Protein AF-0000000087794713 (afdb_homodimer)

Organism: Aspergillus candidus (NCBI:txid41067)

Secondary structure (DSSP, 8-state):
-EEE--STT------SSS-EEE-SSEEEEEETTTEEEEEEHHHHHHT--STTTB-TTT--BSS-GGGS-TT-EEEEEEE-SSEEEEEEES--TT--TT-EEEEEHHHHH--STT-TTSTTSTT-------HHHHHHH--EEEHHHHHH-HHHHHHHHHHHHHHSEEEEE---S-TTHHHHHHHHHS-B--BTTBSEEEE---TT-SSGGGSSS-EEEE-TTTTSSS--SEEEEEEEEE-SSB--EEEEEHHHHHHHHHHH-HHHHHHHHH-EEEEEEE-SS-EEEEEEESEEESSTTS-EEEE---GGGB---TT-SGGGSHHHHHHHHHHHHHHHHHHH-GGG-EEE-PPTTEEEEEETTTEEEEE--B-TTS--EEEEEEEE-HHHHHHHHHHHHHH-GGGG-/-EEE--STT------STT-EEE-SSEEEEEETTTEEEEEEHHHHHHT--STTTB-TTT--BSS-GGGS-TT-EEEEEEE-SSEEEEEEES--TT--TT-EEEEEHHHHH--STT-TTSTTSTT-------HHHHHHH--EEEHHHHHH-HHHHHHHHHHHHHHSEEEEE---S-TTHHHHHHHHHS-B--BTTBSEEEE---TT-SSGGGSSS-EEEE-TTTTSSS--SEEEEEEEEE-SSB--EEEEEHHHHHHHHHHH-HHHHHHHHH-EEEEEEE-SS-EEEEEEESEEESSTTS-EEEE---GGGB---TT-SGGGSHHHHHHHHHHHHHHHHHHT-GGG-EEE-PPTTEEEEEETTTEEEEE--B-TTS--EEEEEEEE-HHHHHHHHHHHHHH-GGGG-

InterPro domains:
  IPR003819 TauD/TfdA-like domain [PF02668] (142-383)
  IPR010376 Gamma-butyrobetaine hydroxylase-like, N-terminal [PF06155] (24-108)
  IPR038492 GBBH-like, N-terminal domain superfamily [G3DSA:3.30.2020.30] (17-112)
  IPR042098 Glutarate 2-hydroxylase superfamily [G3DSA:3.60.130.10] (117-403)
  IPR050411 Alpha-ketoglutarate-dependent hydroxylases [PTHR10696] (44-395)

Sequence (810 aa):
MVVDLGASDNLAKAQGPAAAMMDEDALYITHPSEGPRKLMHRLLRDVCKCPQCVDPHSKQRNHRTSDISPSIQPREIKWNGRVLEVKWINDLPGFDESHTSRYTWRELTEAHPNDLHSTSGLGRRRQLWDKAVMEKRQHWVSFNKYMNDEPKFSVAMRQLASQGLIFVKGIPDSREMVERIATRMGPLRNTFYGSTFDVRTVPNAANIAYTNGFLGFHMDLMYMNEVPGYQLLHCLQNSCDGGESLFADAFCVAEYMRSRHPEEFKVLTNLFLSYEYNHENHVYGNYRRVFETAYPGGPVVHVNYSPPFQGSLLTSQPLRRPGALDAGMAALKVFADLLQKESNIFELKLNPGECVIFENRRIVHARRQFNTATGQRWLAGAYVDEDDLRSRFAVMRRKYSADWAMVVDLGASDNLAKAQGPAAAMMDEDALYITHPSEGPRKLMHRLLRDVCKCPQCVDPHSKQRNHRTSDISPSIQPREIKWNGRVLEVKWINDLPGFDESHTSRYTWRELTEAHPNDLHSTSGLGRRRQLWDKAVMEKRQHWVSFNKYMNDEPKFSVAMRQLASQGLIFVKGIPDSREMVERIATRMGPLRNTFYGSTFDVRTVPNAANIAYTNGFLGFHMDLMYMNEVPGYQLLHCLQNSCDGGESLFADAFCVAEYMRSRHPEEFKVLTNLFLSYEYNHENHVYGNYRRVFETAYPGGPVVHVNYSPPFQGSLLTSQPLRRPGALDAGMAALKVFADLLQKESNIFELKLNPGECVIFENRRIVHARRQFNTATGQRWLAGAYVDEDDLRSRFAVMRRKYSADWA

Solvent-accessible surface area (backbone atoms only — not comparable to full-atom values): 41716 Å² total; per-residue (Å²): 103,74,47,76,60,68,80,91,84,67,66,54,68,47,89,52,70,36,23,46,36,55,61,93,60,31,36,35,36,27,34,73,85,79,42,72,47,78,38,44,40,58,44,54,60,62,59,35,61,48,69,82,38,14,38,84,60,37,63,30,38,70,59,49,75,48,62,53,43,92,75,32,38,77,46,34,44,34,44,71,48,54,45,42,37,38,24,50,39,62,57,45,92,91,57,59,78,77,50,62,39,65,39,46,56,63,69,70,67,54,58,45,84,62,37,51,72,36,77,42,18,76,60,28,75,63,54,68,42,39,21,71,51,45,73,70,62,64,48,75,42,46,37,64,42,55,75,73,30,67,70,55,28,39,48,52,50,46,43,31,65,27,55,31,47,35,34,38,31,77,38,71,97,50,83,63,47,47,56,57,60,48,47,74,49,28,47,47,40,43,40,97,70,36,58,46,43,74,39,35,70,48,83,82,29,66,40,70,73,16,45,51,56,69,39,70,64,27,34,70,57,62,20,42,88,64,46,47,25,28,39,38,44,27,25,69,36,58,57,28,57,61,52,30,36,35,36,29,40,46,58,36,54,50,52,48,28,49,73,77,35,45,67,38,38,54,47,34,52,68,37,69,45,32,19,39,44,78,54,83,80,42,43,35,48,33,75,42,41,32,35,36,50,79,41,96,91,45,59,78,62,36,42,54,55,32,47,42,38,48,41,49,62,60,70,40,70,72,53,68,37,67,68,49,32,51,52,47,40,51,29,46,32,53,53,53,51,54,57,66,32,69,68,30,41,37,73,48,71,65,46,59,28,25,29,43,40,34,29,28,41,38,38,31,37,28,33,45,41,36,43,69,86,68,34,47,56,33,30,36,33,39,33,28,41,44,62,42,42,34,10,40,37,43,38,38,34,72,76,42,46,78,73,52,103,104,76,48,76,59,69,79,91,84,66,68,56,69,49,90,54,71,35,23,46,36,53,61,94,60,32,36,36,38,27,34,74,86,78,42,74,44,77,38,44,40,60,45,54,61,61,59,35,60,47,69,83,38,15,37,84,59,37,62,31,39,69,58,50,75,50,63,52,41,94,75,32,38,76,47,35,43,33,43,71,50,55,46,42,35,38,24,50,38,62,57,44,91,92,57,59,78,80,49,63,40,66,40,45,58,62,70,71,68,52,58,46,83,64,36,50,72,35,78,42,18,76,61,26,75,61,53,70,43,40,19,70,50,45,72,72,61,64,48,76,42,47,37,63,41,56,74,73,29,67,71,55,27,39,49,51,50,45,43,30,64,27,55,34,47,36,34,37,30,77,38,71,96,50,82,65,48,48,56,57,62,49,48,74,50,27,48,47,41,42,40,96,72,36,58,46,42,74,40,36,71,48,84,80,29,66,39,71,72,17,44,51,58,68,38,69,64,27,33,71,58,61,19,42,88,65,46,47,25,29,39,36,43,27,25,69,36,57,56,30,56,61,52,31,36,33,35,28,40,48,58,37,53,50,52,50,28,49,73,78,35,46,68,39,36,54,47,34,50,67,37,69,45,32,18,40,44,79,52,84,80,42,43,36,47,34,74,44,39,31,35,35,51,79,41,96,90,44,58,78,64,35,41,54,55,33,48,42,39,48,42,47,60,61,70,39,70,73,53,70,37,68,67,48,32,50,52,47,39,50,29,45,32,52,53,54,51,54,58,65,32,68,68,28,41,36,74,48,71,66,47,60,26,24,30,42,40,33,27,28,39,38,36,32,36,29,33,45,42,36,42,67,86,67,33,49,54,32,30,35,32,38,32,28,40,44,60,42,42,35,10,40,38,42,37,36,34,72,75,40,46,78,74,51,103

Nearest PDB structures (foldseek):
  3o2g-assembly1_A  TM=8.667E-01  e=5.679E-33  Homo sapiens
  6npb-assembly1_A  TM=8.635E-01  e=2.351E-32  Leisingera caerulea
  6npc-assembly1_B  TM=8.514E-01  e=4.894E-28  Leisingera caerulea
  1nx4-assembly1_C-2  TM=7.086E-01  e=5.363E-12  Pectobacterium carotovorum
  1nx8-assembly1_C-2  TM=7.132E-01  e=6.796E-12  Pectobacterium carotovorum

Foldseek 3Di:
DKQQPDDDDDQSFPPDLFTWGDHQFWIWTAANVPGIDTGGQLVLLQLFQPCQQAPPPVRHGPDDSVQFDPRKDFRIWDTDNFKIKTFIDSGGPPDDRPDIGMDGPCSVPPPDLQDCDACLHLQDAADFDFQVRCVVDAAEDEPCCCQPPLLSVLLQLSNCSHHQKHKYFPAPQDLCVQCVSQPVQNQFDQDPCGSKHKQDADPPDLDPSNHQAWWDWAFPDLQDPFRFFKKKKAWNWDFWDFWKKKKFFLLNLLVVCVVVVVLLSVLQCPDKWKFWDDDDVDTTIDIDRQFHAPDVVHGTSFGHGGVVGTDDCPPPPQCVDPVSVVSNVVSVVSSSVSRPDPRRMHIDDDDHRMMMMGGRRGMIMITHRTDVVRTITMIMMTGHGDVSNSVVSSVSCVVPVVSSD/DKQQPDDADDQSFPPDLFTWGDHQFWIWTAANPPGIDTGGQLVLLQLFQPCQQAPPPVRHGPDDSVQFDPRKDFRIWDTDNFKIKTFIDSGGPPDDRPDIGMDGPCSVPPPDLQDCDACLHLQDAADFDFQVRCVVDAAEDEPCCCQPPLLSVLLQLSNCSHHQKHKYFPAPQDLCVQCVSQPVQNQFDQDPCGSKHKQDADPPDLDPSNHQAWWDWAFPDLQDPFGFFKKKKAWNWDFWPFWKKKKFFLLNLLVVCVPVVVLLSVLQCPDKWKFWDPDDVDTTIDIDRQFHAPDVVHGTSFGHGGVVGTDDCPPPPQCVDPVSVVSNVVSVVSSSVSRPDPRRMHIDDDDHRMMMMGGRRGMIMITHRTDVVRTITMIMMTGHGDVSNSVVSSVSCVVPVVSSD

Radius of gyration: 28.81 Å; Cα contacts (8 Å, |Δi|>4): 1814; chains: 2; bounding box: 63×89×76 Å

pLDDT: mean 92.29, std 12.28, range [32.19, 98.94]

Structure (mmCIF, N/CA/C/O backbone):
data_AF-0000000087794713-model_v1
#
loop_
_entity.id
_entity.type
_entity.pdbx_description
1 polymer 'Clavaminate synthase-like protein'
#
loop_
_atom_site.group_PDB
_atom_site.id
_atom_site.type_symbol
_atom_site.label_atom_id
_atom_site.label_alt_id
_atom_site.label_comp_id
_atom_site.label_asym_id
_atom_site.label_entity_id
_atom_site.label_seq_id
_atom_site.pdbx_PDB_ins_code
_atom_site.Cartn_x
_atom_site.Cartn_y
_atom_site.Cartn_z
_atom_site.occupancy
_atom_site.B_iso_or_equiv
_atom_site.auth_seq_id
_atom_site.auth_comp_id
_atom_site.auth_asym_id
_atom_site.auth_atom_id
_atom_site.pdbx_PDB_model_num
ATOM 1 N N . MET A 1 1 ? -27.297 -30.625 -23.75 1 32.19 1 MET A N 1
ATOM 2 C CA . MET A 1 1 ? -27.109 -30.688 -25.188 1 32.19 1 MET A CA 1
ATOM 3 C C . MET A 1 1 ? -25.625 -30.641 -25.547 1 32.19 1 MET A C 1
ATOM 5 O O . MET A 1 1 ? -24.906 -29.734 -25.125 1 32.19 1 MET A O 1
ATOM 9 N N . VAL A 1 2 ? -25 -31.719 -25.75 1 36.88 2 VAL A N 1
ATOM 10 C CA . VAL A 1 2 ? -23.625 -31.844 -26.219 1 36.88 2 VAL A CA 1
ATOM 11 C C . VAL A 1 2 ? -23.5 -31.25 -27.625 1 36.88 2 VAL A C 1
ATOM 13 O O . VAL A 1 2 ? -24.266 -31.609 -28.531 1 36.88 2 VAL A O 1
ATOM 16 N N . VAL A 1 3 ? -23.016 -30.031 -27.719 1 40.81 3 VAL A N 1
ATOM 17 C CA . VAL A 1 3 ? -22.734 -29.547 -29.062 1 40.81 3 VAL A CA 1
ATOM 18 C C . VAL A 1 3 ? -21.453 -30.203 -29.594 1 40.81 3 VAL A C 1
ATOM 20 O O . VAL A 1 3 ? -20.391 -30.078 -28.984 1 40.81 3 VAL A O 1
ATOM 23 N N . ASP A 1 4 ? -21.516 -31.328 -30.219 1 35.47 4 ASP A N 1
ATOM 24 C CA . ASP A 1 4 ? -20.406 -31.922 -30.953 1 35.47 4 ASP A CA 1
ATOM 25 C C . ASP A 1 4 ? -19.891 -30.984 -32.031 1 35.47 4 ASP A C 1
ATOM 27 O O . ASP A 1 4 ? -20.625 -30.656 -32.969 1 35.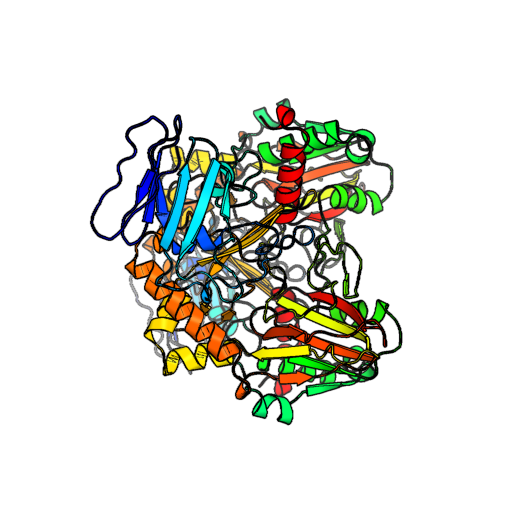47 4 ASP A O 1
ATOM 31 N N . LEU A 1 5 ? -18.891 -30.156 -31.641 1 40.06 5 LEU A N 1
ATOM 32 C CA . LEU A 1 5 ? -18.391 -29.156 -32.594 1 40.06 5 LEU A CA 1
ATOM 33 C C . LEU A 1 5 ? -17.578 -29.844 -33.688 1 40.06 5 LEU A C 1
ATOM 35 O O . LEU A 1 5 ? -16.484 -30.359 -33.438 1 40.06 5 LEU A O 1
ATOM 39 N N . GLY A 1 6 ? -18.141 -30.594 -34.594 1 33.34 6 GLY A N 1
ATOM 40 C CA . GLY A 1 6 ? -17.422 -31.016 -35.812 1 33.34 6 GLY A CA 1
ATOM 41 C C . GLY A 1 6 ? -16.438 -29.984 -36.312 1 33.34 6 GLY A C 1
ATOM 42 O O . GLY A 1 6 ? -16.438 -28.844 -35.844 1 33.34 6 GLY A O 1
ATOM 43 N N . ALA A 1 7 ? -15.805 -30.172 -37.5 1 33.53 7 ALA A N 1
ATOM 44 C CA . ALA A 1 7 ? -14.766 -29.5 -38.312 1 33.53 7 ALA A CA 1
ATOM 45 C C . ALA A 1 7 ? -14.992 -28 -38.344 1 33.53 7 ALA A C 1
ATOM 47 O O . ALA A 1 7 ? -16.078 -27.516 -38 1 33.53 7 ALA A O 1
ATOM 48 N N . SER A 1 8 ? -14.391 -27.125 -39.406 1 34.53 8 SER A N 1
ATOM 49 C CA . SER A 1 8 ? -14.008 -25.766 -39.75 1 34.53 8 SER A CA 1
ATOM 50 C C . SER A 1 8 ? -15.148 -24.781 -39.5 1 34.53 8 SER A C 1
ATOM 52 O O . SER A 1 8 ? -14.953 -23.766 -38.812 1 34.53 8 SER A O 1
ATOM 54 N N . ASP A 1 9 ? -15.984 -24.5 -40.562 1 33.81 9 ASP A N 1
ATOM 55 C CA . ASP A 1 9 ? -16.859 -23.391 -40.906 1 33.81 9 ASP A CA 1
ATOM 56 C C . ASP A 1 9 ? -18.047 -23.297 -39.969 1 33.81 9 ASP A C 1
ATOM 58 O O . ASP A 1 9 ? -18.953 -22.484 -40.156 1 33.81 9 ASP A O 1
ATOM 62 N N . ASN A 1 10 ? -18.641 -24.391 -39.406 1 32.62 10 ASN A N 1
ATOM 63 C CA . ASN A 1 10 ? -20.047 -24.469 -39.031 1 32.62 10 ASN A CA 1
ATOM 64 C C . ASN A 1 10 ? -20.312 -23.875 -37.656 1 32.62 10 ASN A C 1
ATOM 66 O O . ASN A 1 10 ? -19.703 -24.297 -36.656 1 32.62 10 ASN A O 1
ATOM 70 N N . LEU A 1 11 ? -20.75 -22.578 -37.594 1 40.34 11 LEU A N 1
ATOM 71 C CA . LEU A 1 11 ? -21.516 -21.938 -36.5 1 40.34 11 LEU A CA 1
ATOM 72 C C . LEU A 1 11 ? -22.453 -22.938 -35.844 1 40.34 11 LEU A C 1
ATOM 74 O O . LEU A 1 11 ? -23.547 -23.203 -36.344 1 40.34 11 LEU A O 1
ATOM 78 N N . ALA A 1 12 ? -21.953 -23.953 -35.375 1 37.81 12 ALA A N 1
ATOM 79 C CA . ALA A 1 12 ? -22.938 -24.797 -34.688 1 37.81 12 ALA A CA 1
ATOM 80 C C . ALA A 1 12 ? -23.766 -23.984 -33.688 1 37.81 12 ALA A C 1
ATOM 82 O O . ALA A 1 12 ? -23.219 -23.375 -32.781 1 37.81 12 ALA A O 1
ATOM 83 N N . LYS A 1 13 ? -24.828 -23.375 -34.188 1 41.06 13 LYS A N 1
ATOM 84 C CA . LYS A 1 13 ? -25.844 -22.641 -33.469 1 41.06 13 LYS A CA 1
ATOM 85 C C . LYS A 1 13 ? -26.719 -23.562 -32.625 1 41.06 13 LYS A C 1
ATOM 87 O O . LYS A 1 13 ? -27.359 -24.469 -33.156 1 41.06 13 LYS A O 1
ATOM 92 N N . ALA A 1 14 ? -26.312 -23.984 -31.484 1 39.91 14 ALA A N 1
ATOM 93 C CA . ALA A 1 14 ? -27.375 -24.609 -30.688 1 39.91 14 ALA A CA 1
ATOM 94 C C . ALA A 1 14 ? -28.406 -23.578 -30.25 1 39.91 14 ALA A C 1
ATOM 96 O O . ALA A 1 14 ? -28.047 -22.547 -29.672 1 39.91 14 ALA A O 1
ATOM 97 N N . GLN A 1 15 ? -29.5 -23.469 -30.969 1 40.53 15 GLN A N 1
ATOM 98 C CA . GLN A 1 15 ? -30.719 -22.672 -30.859 1 40.53 15 GLN A CA 1
ATOM 99 C C . GLN A 1 15 ? -31.578 -23.125 -29.672 1 40.53 15 GLN A C 1
ATOM 101 O O . GLN A 1 15 ? -31.891 -24.312 -29.562 1 40.53 15 GLN A O 1
ATOM 106 N N . GLY A 1 16 ? -31.25 -22.891 -28.281 1 49.25 16 GLY A N 1
ATOM 107 C CA . GLY A 1 16 ? -32.094 -22.828 -27.109 1 49.25 16 GLY A CA 1
ATOM 108 C C . GLY A 1 16 ? -31.641 -21.812 -26.078 1 49.25 16 GLY A C 1
ATOM 109 O O . GLY A 1 16 ? -30.688 -21.062 -26.328 1 49.25 16 GLY A O 1
ATOM 110 N N . PRO A 1 17 ? -32.375 -21.578 -24.969 1 54.12 17 PRO A N 1
ATOM 111 C CA . PRO A 1 17 ? -32.031 -20.594 -23.938 1 54.12 17 PRO A CA 1
ATOM 112 C C . PRO A 1 17 ? -30.594 -20.688 -23.469 1 54.12 17 PRO A C 1
ATOM 114 O O . PRO A 1 17 ? -30.078 -19.766 -22.844 1 54.12 17 PRO A O 1
ATOM 117 N N . ALA A 1 18 ? -30.016 -21.734 -23.703 1 62.28 18 ALA A N 1
ATOM 118 C CA . ALA A 1 18 ? -28.609 -22.016 -23.422 1 62.28 18 ALA A CA 1
ATOM 119 C C . ALA A 1 18 ? -27.828 -22.266 -24.719 1 62.28 18 ALA A C 1
ATOM 121 O O . ALA A 1 18 ? -27.406 -23.391 -24.984 1 62.28 18 ALA A O 1
ATOM 122 N N . ALA A 1 19 ? -27.766 -21.25 -25.609 1 78.19 19 ALA A N 1
ATOM 123 C CA . ALA A 1 19 ? -27.062 -21.375 -26.891 1 78.19 19 ALA A CA 1
ATOM 124 C C . ALA A 1 19 ? -25.562 -21.109 -26.719 1 78.19 19 ALA A C 1
ATOM 126 O O . ALA A 1 19 ? -25.156 -20.344 -25.859 1 78.19 19 ALA A O 1
ATOM 127 N N . ALA A 1 20 ? -24.828 -21.953 -27.297 1 85.88 20 ALA A N 1
ATOM 128 C CA . ALA A 1 20 ? -23.375 -21.766 -27.359 1 85.88 20 ALA A CA 1
ATOM 129 C C . ALA A 1 20 ? -22.891 -21.766 -28.812 1 85.88 20 ALA A C 1
ATOM 131 O O . ALA A 1 20 ? -23.359 -22.562 -29.625 1 85.88 20 ALA A O 1
ATOM 132 N N . MET A 1 21 ? -22.203 -20.703 -29.172 1 90.12 21 MET A N 1
ATOM 133 C CA . MET A 1 21 ? -21.531 -20.594 -30.469 1 90.12 21 MET A CA 1
ATOM 134 C C . MET A 1 21 ? -20.047 -20.281 -30.281 1 90.12 21 MET A C 1
ATOM 136 O O . MET A 1 21 ? -19.625 -19.828 -29.219 1 90.12 21 MET A O 1
ATOM 140 N N . MET A 1 22 ? -19.297 -20.688 -31.219 1 91.06 22 MET A N 1
ATOM 141 C CA . MET A 1 22 ? -17.875 -20.344 -31.094 1 91.06 22 MET A CA 1
ATOM 142 C C . MET A 1 22 ? -17.297 -19.938 -32.438 1 91.06 22 MET A C 1
ATOM 144 O O . MET A 1 22 ? -17.812 -20.312 -33.5 1 91.06 22 MET A O 1
ATOM 148 N N . ASP A 1 23 ? -16.391 -19.094 -32.438 1 91.69 23 ASP A N 1
ATOM 149 C CA . ASP A 1 23 ? -15.531 -18.812 -33.594 1 91.69 23 ASP A CA 1
ATOM 150 C C . ASP A 1 23 ? -14.086 -19.203 -33.312 1 91.69 23 ASP A C 1
ATOM 152 O O . ASP A 1 23 ? -13.82 -20.016 -32.406 1 91.69 23 ASP A O 1
ATOM 156 N N . GLU A 1 24 ? -13.227 -18.75 -34.094 1 91.75 24 GLU A N 1
ATOM 157 C CA . GLU A 1 24 ? -11.828 -19.172 -34 1 91.75 24 GLU A CA 1
ATOM 158 C C . GLU A 1 24 ? -11.211 -18.734 -32.688 1 91.75 24 GLU A C 1
ATOM 160 O O . GLU A 1 24 ? -10.328 -19.406 -32.156 1 91.75 24 GLU A O 1
ATOM 165 N N . ASP A 1 25 ? -11.766 -17.672 -32.125 1 93.69 25 ASP A N 1
ATOM 166 C CA . ASP A 1 25 ? -11.055 -17.047 -31 1 93.69 25 ASP A CA 1
ATOM 167 C C . ASP A 1 25 ? -11.852 -17.172 -29.703 1 93.69 25 ASP A C 1
ATOM 169 O O . ASP A 1 25 ? -11.281 -17.094 -28.609 1 93.69 25 ASP A O 1
ATOM 173 N N . ALA A 1 26 ? -13.188 -17.359 -29.844 1 95.62 26 ALA A N 1
ATOM 174 C CA . ALA A 1 26 ? -13.977 -17.188 -28.641 1 95.62 26 ALA A CA 1
ATOM 175 C C . ALA A 1 26 ? -15.227 -18.062 -28.656 1 95.62 26 ALA A C 1
ATOM 177 O O . ALA A 1 26 ? -15.68 -18.484 -29.734 1 95.62 26 ALA A O 1
ATOM 178 N N . LEU A 1 27 ? -15.633 -18.328 -27.5 1 95.12 27 LEU A N 1
ATOM 179 C CA . LEU A 1 27 ? -16.906 -18.984 -27.25 1 95.12 27 LEU A CA 1
ATOM 180 C C . LEU A 1 27 ? -17.953 -17.969 -26.797 1 95.12 27 LEU A C 1
ATOM 182 O O . LEU A 1 27 ? -17.672 -17.078 -25.984 1 95.12 27 LEU A O 1
ATOM 186 N N . TYR A 1 28 ? -19.125 -18.094 -27.406 1 93.69 28 TYR A N 1
ATOM 187 C CA . TYR A 1 28 ? -20.25 -17.25 -27.031 1 93.69 28 TYR A CA 1
ATOM 188 C C . TYR A 1 28 ? -21.359 -18.062 -26.375 1 93.69 28 TYR A C 1
ATOM 190 O O . TYR A 1 28 ? -21.875 -19.016 -26.969 1 93.69 28 TYR A O 1
ATOM 198 N N . ILE A 1 29 ? -21.609 -17.719 -25.156 1 93.62 29 ILE A N 1
ATOM 199 C CA . ILE A 1 29 ? -22.688 -18.422 -24.469 1 93.62 29 ILE A CA 1
ATOM 200 C C . ILE A 1 29 ? -23.719 -17.406 -23.984 1 93.62 29 ILE A C 1
ATOM 202 O O . ILE A 1 29 ? -23.406 -16.234 -23.766 1 93.62 29 ILE A O 1
ATOM 206 N N . THR A 1 30 ? -24.906 -17.906 -23.844 1 91.75 30 THR A N 1
ATOM 207 C CA . THR A 1 30 ? -25.984 -17.047 -23.359 1 91.75 30 THR A CA 1
ATOM 208 C C . THR A 1 30 ? -26.578 -17.594 -22.062 1 91.75 30 THR A C 1
ATOM 210 O O . THR A 1 30 ? -27.047 -18.734 -22.031 1 91.75 30 THR A O 1
ATOM 213 N N . HIS A 1 31 ? -26.484 -16.828 -21.047 1 90.5 31 HIS A N 1
ATOM 214 C CA . HIS A 1 31 ? -27.156 -17.172 -19.812 1 90.5 31 HIS A CA 1
ATOM 215 C C . HIS A 1 31 ? -28.641 -16.859 -19.891 1 90.5 31 HIS A C 1
ATOM 217 O O . HIS A 1 31 ? -29.031 -15.836 -20.438 1 90.5 31 HIS A O 1
ATOM 223 N N . PRO A 1 32 ? -29.469 -17.656 -19.312 1 87.31 32 PRO A N 1
ATOM 224 C CA . PRO A 1 32 ? -30.906 -17.453 -19.438 1 87.31 32 PRO A CA 1
ATOM 225 C C . PRO A 1 32 ? -31.359 -16.094 -18.922 1 87.31 32 PRO A C 1
ATOM 227 O O . PRO A 1 32 ? -32.281 -15.477 -19.5 1 87.31 32 PRO A O 1
ATOM 230 N N . SER A 1 33 ? -30.734 -15.594 -17.938 1 88.38 33 SER A N 1
ATOM 231 C CA . SER A 1 33 ? -31.234 -14.359 -17.312 1 88.38 33 SER A CA 1
ATOM 232 C C . SER A 1 33 ? -30.203 -13.234 -17.453 1 88.38 33 SER A C 1
ATOM 234 O O . SER A 1 33 ? -30.562 -12.055 -17.406 1 88.38 33 SER A O 1
ATOM 236 N N . GLU A 1 34 ? -28.953 -13.531 -17.734 1 88.75 34 GLU A N 1
ATOM 237 C CA . GLU A 1 34 ? -27.922 -12.5 -17.672 1 88.75 34 GLU A CA 1
ATOM 238 C C . GLU A 1 34 ? -27.375 -12.172 -19.062 1 88.75 34 GLU A C 1
ATOM 240 O O . GLU A 1 34 ? -26.531 -11.281 -19.203 1 88.75 34 GLU A O 1
ATOM 245 N N . GLY A 1 35 ? -27.844 -12.875 -20.062 1 87.81 35 GLY A N 1
ATOM 246 C CA . GLY A 1 35 ? -27.516 -12.516 -21.438 1 87.81 35 GLY A CA 1
ATOM 247 C C . GLY A 1 35 ? -26.234 -13.156 -21.922 1 87.81 35 GLY A C 1
ATOM 248 O O . GLY A 1 35 ? -25.719 -14.094 -21.312 1 87.81 35 GLY A O 1
ATOM 249 N N . PRO A 1 36 ? -25.781 -12.664 -23.078 1 90.12 36 PRO A N 1
ATOM 250 C CA . PRO A 1 36 ? -24.641 -13.305 -23.734 1 90.12 36 PRO A CA 1
ATOM 251 C C . PRO A 1 36 ? -23.312 -12.922 -23.109 1 90.12 36 PRO A C 1
ATOM 253 O O . PRO A 1 36 ? -23.172 -11.82 -22.562 1 90.12 36 PRO A O 1
ATOM 256 N N . ARG A 1 37 ? -22.328 -13.828 -23.188 1 92.31 37 ARG A N 1
ATOM 257 C CA . ARG A 1 37 ? -20.953 -13.625 -22.75 1 92.31 37 ARG A CA 1
ATOM 258 C C . ARG A 1 37 ? -19.969 -14.125 -23.797 1 92.31 37 ARG A C 1
ATOM 260 O O . ARG A 1 37 ? -20.172 -15.188 -24.391 1 92.31 37 ARG A O 1
ATOM 267 N N . LYS A 1 38 ? -19.016 -13.297 -24.094 1 94 38 LYS A N 1
ATOM 268 C CA . LYS A 1 38 ? -17.906 -13.688 -24.953 1 94 38 LYS A CA 1
ATOM 269 C C . LYS A 1 38 ? -16.719 -14.203 -24.109 1 94 38 LYS A C 1
ATOM 271 O O . LYS A 1 38 ? -16.203 -13.484 -23.25 1 94 38 LYS A O 1
ATOM 276 N N . LEU A 1 39 ? -16.312 -15.414 -24.344 1 95.69 39 LEU A N 1
ATOM 277 C CA . LEU A 1 39 ? -15.227 -16.047 -23.594 1 95.69 39 LEU A CA 1
ATOM 278 C C . LEU A 1 39 ? -14.094 -16.453 -24.531 1 95.69 39 LEU A C 1
ATOM 280 O O . LEU A 1 39 ? -14.234 -17.391 -25.312 1 95.69 39 LEU A O 1
ATOM 284 N N . MET A 1 40 ? -12.938 -15.727 -24.438 1 96.5 40 MET A N 1
ATOM 285 C CA . MET A 1 40 ? -11.797 -16.109 -25.266 1 96.5 40 MET A CA 1
ATOM 286 C C . MET A 1 40 ? -11.312 -17.516 -24.906 1 96.5 40 MET A C 1
ATOM 288 O O . MET A 1 40 ? -11.125 -17.828 -23.734 1 96.5 40 MET A O 1
ATOM 292 N N . HIS A 1 41 ? -11.07 -18.344 -25.938 1 96.88 41 HIS A N 1
ATOM 293 C CA . HIS A 1 41 ? -10.727 -19.75 -25.688 1 96.88 41 HIS A CA 1
ATOM 294 C C . HIS A 1 41 ? -9.547 -19.859 -24.719 1 96.88 41 HIS A C 1
ATOM 296 O O . HIS A 1 41 ? -9.617 -20.609 -23.75 1 96.88 41 HIS A O 1
ATOM 302 N N . ARG A 1 42 ? -8.555 -19.078 -24.953 1 96.5 42 ARG A N 1
ATOM 303 C CA . ARG A 1 42 ? -7.324 -19.172 -24.172 1 96.5 42 ARG A CA 1
ATOM 304 C C . ARG A 1 42 ? -7.57 -18.766 -22.719 1 96.5 42 ARG A C 1
ATOM 306 O O . ARG A 1 42 ? -7.07 -19.406 -21.797 1 96.5 42 ARG A O 1
ATOM 313 N N . LEU A 1 43 ? -8.32 -17.688 -22.531 1 96.69 43 LEU A N 1
ATOM 314 C CA . LEU A 1 43 ? -8.602 -17.219 -21.172 1 96.69 43 LEU A CA 1
ATOM 315 C C . LEU A 1 43 ? -9.539 -18.172 -20.453 1 96.69 43 LEU A C 1
ATOM 317 O O . LEU A 1 43 ? -9.422 -18.359 -19.234 1 96.69 43 LEU A O 1
ATOM 321 N N . LEU A 1 44 ? -10.43 -18.703 -21.219 1 96.94 44 LEU A N 1
ATOM 322 C CA . LEU A 1 44 ? -11.336 -19.703 -20.641 1 96.94 44 LEU A CA 1
ATOM 323 C C . LEU A 1 44 ? -10.562 -20.906 -20.125 1 96.94 44 LEU A C 1
ATOM 325 O O . LEU A 1 44 ? -10.812 -21.391 -19.031 1 96.94 44 LEU A O 1
ATOM 329 N N . ARG A 1 45 ? -9.633 -21.422 -20.891 1 97.31 45 ARG A N 1
ATOM 330 C CA . ARG A 1 45 ? -8.789 -22.531 -20.453 1 97.31 45 ARG A CA 1
ATOM 331 C C . ARG A 1 45 ? -7.984 -22.156 -19.219 1 97.31 45 ARG A C 1
ATOM 333 O O . ARG A 1 45 ? -7.777 -22.984 -18.328 1 97.31 45 ARG A O 1
ATOM 340 N N . ASP A 1 46 ? -7.535 -20.969 -19.188 1 96.44 46 ASP A N 1
ATOM 341 C CA . ASP A 1 46 ? -6.648 -20.469 -18.141 1 96.44 46 ASP A CA 1
ATOM 342 C C . ASP A 1 46 ? -7.344 -20.469 -16.781 1 96.44 46 ASP A C 1
ATOM 344 O O . ASP A 1 46 ? -6.688 -20.625 -15.742 1 96.44 46 ASP A O 1
ATOM 348 N N . VAL A 1 47 ? -8.664 -20.359 -16.75 1 95.62 47 VAL A N 1
ATOM 349 C CA . VAL A 1 47 ? -9.352 -20.156 -15.477 1 95.62 47 VAL A CA 1
ATOM 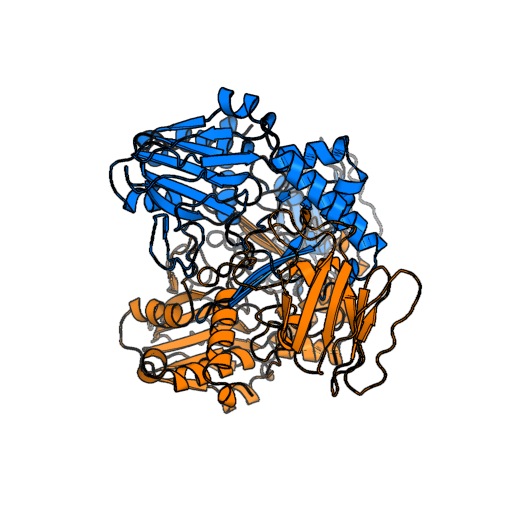350 C C . VAL A 1 47 ? -9.898 -21.484 -14.961 1 95.62 47 VAL A C 1
ATOM 352 O O . VAL A 1 47 ? -10.656 -21.516 -13.984 1 95.62 47 VAL A O 1
ATOM 355 N N . CYS A 1 48 ? -9.547 -22.594 -15.648 1 96.56 48 CYS A N 1
ATOM 356 C CA . CYS A 1 48 ? -9.969 -23.906 -15.164 1 96.56 48 CYS A CA 1
ATOM 357 C C . CYS A 1 48 ? -9.461 -24.156 -13.75 1 96.56 48 CYS A C 1
ATOM 359 O O . CYS A 1 48 ? -8.289 -23.938 -13.461 1 96.56 48 CYS A O 1
ATOM 361 N N . LYS A 1 49 ? -10.359 -24.641 -12.906 1 94.56 49 LYS A N 1
ATOM 362 C CA . LYS A 1 49 ? -9.992 -24.828 -11.5 1 94.56 49 LYS A CA 1
ATOM 363 C C . LYS A 1 49 ? -10.07 -26.312 -11.109 1 94.56 49 LYS A C 1
ATOM 365 O O . LYS A 1 49 ? -10.211 -26.641 -9.93 1 94.56 49 LYS A O 1
ATOM 370 N N . CYS A 1 50 ? -10.078 -27.203 -12.117 1 95.31 50 CYS A N 1
ATOM 371 C CA . CYS A 1 50 ? -10.062 -28.625 -11.773 1 95.31 50 CYS A CA 1
ATOM 372 C C . CYS A 1 50 ? -8.828 -28.969 -10.945 1 95.31 50 CYS A C 1
ATOM 374 O O . CYS A 1 50 ? -7.863 -28.203 -10.906 1 95.31 50 CYS A O 1
ATOM 376 N N . PRO A 1 51 ? -8.797 -30.078 -10.281 1 93.56 51 PRO A N 1
ATOM 377 C CA . PRO A 1 51 ? -7.711 -30.422 -9.359 1 93.56 51 PRO A CA 1
ATOM 378 C C . PRO A 1 51 ? -6.359 -30.547 -10.055 1 93.56 51 PRO A C 1
ATOM 380 O O . PRO A 1 51 ? -5.312 -30.422 -9.414 1 93.56 51 PRO A O 1
ATOM 383 N N . GLN A 1 52 ? -6.375 -30.828 -11.344 1 93.94 52 GLN A N 1
ATOM 384 C CA . GLN A 1 52 ? -5.117 -30.891 -12.086 1 93.94 52 GLN A CA 1
ATOM 385 C C . GLN A 1 52 ? -4.562 -29.5 -12.344 1 93.94 52 GLN A C 1
ATOM 387 O O . GLN A 1 52 ? -3.348 -29.312 -12.438 1 93.94 52 GLN A O 1
ATOM 392 N N . CYS A 1 53 ? -5.43 -28.516 -12.453 1 95.88 53 CYS A N 1
ATOM 393 C CA . CYS A 1 53 ? -5.039 -27.172 -12.828 1 95.88 53 CYS A CA 1
ATOM 394 C C . CYS A 1 53 ? -4.773 -26.312 -11.602 1 95.88 53 CYS A C 1
ATOM 396 O O . CYS A 1 53 ? -3.92 -25.422 -11.625 1 95.88 53 CYS A O 1
ATOM 398 N N . VAL A 1 54 ? -5.551 -26.547 -10.586 1 95 54 VAL A N 1
ATOM 399 C CA . VAL A 1 54 ? -5.441 -25.766 -9.352 1 95 54 VAL A CA 1
ATOM 400 C C . VAL A 1 54 ? -5.465 -26.719 -8.156 1 95 54 VAL A C 1
ATOM 402 O O . VAL A 1 54 ? -6.359 -27.562 -8.039 1 95 54 VAL A O 1
ATOM 405 N N . ASP A 1 55 ? -4.469 -26.531 -7.277 1 92.94 55 ASP A N 1
ATOM 406 C CA . ASP A 1 55 ? -4.441 -27.359 -6.07 1 92.94 55 ASP A CA 1
ATOM 407 C C . ASP A 1 55 ? -5.664 -27.078 -5.195 1 92.94 55 ASP A C 1
ATOM 409 O O . ASP A 1 55 ? -5.953 -25.922 -4.867 1 92.94 55 ASP A O 1
ATOM 413 N N . PRO A 1 56 ? -6.367 -28.078 -4.801 1 91.38 56 PRO A N 1
ATOM 414 C CA . PRO A 1 56 ? -7.629 -27.859 -4.094 1 91.38 56 PRO A CA 1
ATOM 415 C C . PRO A 1 56 ? -7.43 -27.297 -2.693 1 91.38 56 PRO A C 1
ATOM 417 O O . PRO A 1 56 ? -8.367 -26.719 -2.117 1 91.38 56 PRO A O 1
ATOM 420 N N . HIS A 1 57 ? -6.258 -27.469 -2.146 1 90.12 57 HIS A N 1
ATOM 421 C CA . HIS A 1 57 ? -6.016 -26.984 -0.791 1 90.12 57 HIS A CA 1
ATOM 422 C C . HIS A 1 57 ? -5.391 -25.594 -0.799 1 90.12 57 HIS A C 1
ATOM 424 O O . HIS A 1 57 ? -5.953 -24.656 -0.236 1 90.12 57 HIS A O 1
ATOM 430 N N . SER A 1 58 ? -4.305 -25.438 -1.527 1 90.75 58 SER A N 1
ATOM 431 C CA . SER A 1 58 ? -3.613 -24.156 -1.552 1 90.75 58 SER A CA 1
ATOM 432 C C . SER A 1 58 ? -4.297 -23.188 -2.498 1 90.75 58 SER A C 1
ATOM 434 O O . SER A 1 58 ? -4.09 -21.969 -2.404 1 90.75 58 SER A O 1
ATOM 436 N N . LYS A 1 59 ? -5.102 -23.719 -3.451 1 92.38 59 LYS A N 1
ATOM 437 C CA . LYS A 1 59 ? -5.812 -22.953 -4.473 1 92.38 59 LYS A CA 1
ATOM 438 C C . LYS A 1 59 ? -4.84 -22.328 -5.461 1 92.38 59 LYS A C 1
ATOM 440 O O . LYS A 1 59 ? -5.211 -21.406 -6.203 1 92.38 59 LYS A O 1
ATOM 445 N N . GLN A 1 60 ? -3.596 -22.75 -5.434 1 93.12 60 GLN A N 1
ATOM 446 C CA . GLN A 1 60 ? -2.6 -22.219 -6.355 1 93.12 60 GLN A CA 1
ATOM 447 C C . GLN A 1 60 ? -2.623 -22.969 -7.684 1 93.12 60 GLN A C 1
ATOM 449 O O . GLN A 1 60 ? -2.928 -24.156 -7.723 1 93.12 60 GLN A O 1
ATOM 454 N N . ARG A 1 61 ? -2.25 -22.297 -8.703 1 95 61 ARG A N 1
ATOM 455 C CA . ARG A 1 61 ? -2.262 -22.844 -10.062 1 95 61 ARG A CA 1
ATOM 456 C C . ARG A 1 61 ? -1.06 -23.75 -10.297 1 95 61 ARG A C 1
ATOM 458 O O . ARG A 1 61 ? 0.041 -23.469 -9.82 1 95 61 ARG A O 1
ATOM 465 N N . ASN A 1 62 ? -1.328 -24.719 -11.102 1 93.12 62 ASN A N 1
ATOM 466 C CA . ASN A 1 62 ? -0.266 -25.656 -11.461 1 93.12 62 ASN A CA 1
ATOM 467 C C . ASN A 1 62 ? 0.24 -25.406 -12.883 1 93.12 62 ASN A C 1
ATOM 469 O O . ASN A 1 62 ? 0.944 -26.25 -13.453 1 93.12 62 ASN A O 1
ATOM 473 N N . HIS A 1 63 ? -0.194 -24.344 -13.477 1 93.31 63 HIS A N 1
ATOM 474 C CA . HIS A 1 63 ? 0.254 -23.953 -14.812 1 93.31 63 HIS A CA 1
ATOM 475 C C . HIS A 1 63 ? 0.414 -22.438 -14.922 1 93.31 63 HIS A C 1
ATOM 477 O O . HIS A 1 63 ? -0.011 -21.703 -14.031 1 93.31 63 HIS A O 1
ATOM 483 N N . ARG A 1 64 ? 1.038 -22.047 -15.992 1 94.06 64 ARG A N 1
ATOM 484 C CA . ARG A 1 64 ? 1.184 -20.625 -16.281 1 94.06 64 ARG A CA 1
ATOM 485 C C . ARG A 1 64 ? 0.31 -20.219 -17.469 1 94.06 64 ARG A C 1
ATOM 487 O O . ARG A 1 64 ? 0.17 -20.969 -18.438 1 94.06 64 ARG A O 1
ATOM 494 N N . THR A 1 65 ? -0.195 -19.016 -17.312 1 95.94 65 THR A N 1
ATOM 495 C CA . THR A 1 65 ? -0.98 -18.453 -18.406 1 95.94 65 THR A CA 1
ATOM 496 C C . THR A 1 65 ? -0.185 -18.453 -19.703 1 95.94 65 THR A C 1
ATOM 498 O O . THR A 1 65 ? -0.733 -18.734 -20.766 1 95.94 65 THR A O 1
ATOM 501 N N . SER A 1 66 ? 1.097 -18.219 -19.594 1 92.81 66 SER A N 1
ATOM 502 C CA . SER A 1 66 ? 1.964 -18.094 -20.766 1 92.81 66 SER A CA 1
ATOM 503 C C . SER A 1 66 ? 2.16 -19.438 -21.453 1 92.81 66 SER A C 1
ATOM 505 O O . SER A 1 66 ? 2.637 -19.5 -22.594 1 92.81 66 SER A O 1
ATOM 507 N N . ASP A 1 67 ? 1.823 -20.484 -20.844 1 93.88 67 ASP A N 1
ATOM 508 C CA . ASP A 1 67 ? 2.082 -21.812 -21.375 1 93.88 67 ASP A CA 1
ATOM 509 C C . ASP A 1 67 ? 0.9 -22.312 -22.219 1 93.88 67 ASP A C 1
ATOM 511 O O . ASP A 1 67 ? 1.005 -23.312 -22.906 1 93.88 67 ASP A O 1
ATOM 515 N N . ILE A 1 68 ? -0.196 -21.641 -22.172 1 95.38 68 ILE A N 1
ATOM 516 C CA . ILE A 1 68 ? -1.368 -22.047 -22.938 1 95.38 68 ILE A CA 1
ATOM 517 C C . ILE A 1 68 ? -1.144 -21.75 -24.422 1 95.38 68 ILE A C 1
ATOM 519 O O . ILE A 1 68 ? -0.808 -20.625 -24.781 1 95.38 68 ILE A O 1
ATOM 523 N N . SER A 1 69 ? -1.423 -22.703 -25.203 1 93.75 69 SER A N 1
ATOM 524 C CA . SER A 1 69 ? -1.147 -22.609 -26.625 1 93.75 69 SER A CA 1
ATOM 525 C C . SER A 1 69 ? -2.041 -21.578 -27.297 1 93.75 69 SER A C 1
ATOM 527 O O . SER A 1 69 ? -3.23 -21.484 -26.984 1 93.75 69 SER A O 1
ATOM 529 N N . PRO A 1 70 ? -1.425 -20.812 -28.219 1 92.56 70 PRO A N 1
ATOM 530 C CA . PRO A 1 70 ? -2.27 -19.891 -28.984 1 92.56 70 PRO A CA 1
ATOM 531 C C . PRO A 1 70 ? -3.289 -20.625 -29.859 1 92.56 70 PRO A C 1
ATOM 533 O O . PRO A 1 70 ? -4.273 -20.016 -30.297 1 92.56 70 PRO A O 1
ATOM 536 N N . SER A 1 71 ? -3.062 -21.906 -30.094 1 93.75 71 SER A N 1
ATOM 537 C CA . SER A 1 71 ? -3.928 -22.656 -31 1 93.75 71 SER A CA 1
ATOM 538 C C . SER A 1 71 ? -4.961 -23.469 -30.219 1 93.75 71 SER A C 1
ATOM 540 O O . SER A 1 71 ? -5.68 -24.281 -30.812 1 93.75 71 SER A O 1
ATOM 542 N N . ILE A 1 72 ? -5.066 -23.25 -28.938 1 95.56 72 ILE A N 1
ATOM 543 C CA . ILE A 1 72 ? -6.02 -24.016 -28.141 1 95.56 72 ILE A CA 1
ATOM 544 C C . ILE A 1 72 ? -7.438 -23.766 -28.641 1 95.56 72 ILE A C 1
ATOM 546 O O . ILE A 1 72 ? -7.781 -22.641 -29.016 1 95.56 72 ILE A O 1
ATOM 550 N N . GLN A 1 73 ? -8.266 -24.844 -28.703 1 94.44 73 GLN A N 1
ATOM 551 C CA . GLN A 1 73 ? -9.648 -24.781 -29.141 1 94.44 73 GLN A CA 1
ATOM 552 C C . GLN A 1 73 ? -10.523 -25.766 -28.375 1 94.44 73 GLN A C 1
ATOM 554 O O . GLN A 1 73 ? -10.047 -26.828 -27.984 1 94.44 73 GLN A O 1
ATOM 559 N N . PRO A 1 74 ? -11.766 -25.391 -28.219 1 95.12 74 PRO A N 1
ATOM 560 C CA . PRO A 1 74 ? -12.68 -26.406 -27.688 1 95.12 74 PRO A CA 1
ATOM 561 C C . PRO A 1 74 ? -12.891 -27.578 -28.656 1 95.12 74 PRO A C 1
ATOM 563 O O . PRO A 1 74 ? -13.109 -27.359 -29.859 1 95.12 74 PRO A O 1
ATOM 566 N N . ARG A 1 75 ? -12.766 -28.719 -28.141 1 93.5 75 ARG A N 1
ATOM 567 C CA . ARG A 1 75 ? -13.109 -29.922 -28.891 1 93.5 75 ARG A CA 1
ATOM 568 C C . ARG A 1 75 ? -14.578 -30.281 -28.719 1 93.5 75 ARG A C 1
ATOM 570 O O . ARG A 1 75 ? -15.25 -30.688 -29.672 1 93.5 75 ARG A O 1
ATOM 577 N N . GLU A 1 76 ? -15.008 -30.203 -27.516 1 93.75 76 GLU A N 1
ATOM 578 C CA . GLU A 1 76 ? -16.391 -30.469 -27.109 1 93.75 76 GLU A CA 1
ATOM 579 C C . GLU A 1 76 ? -16.875 -29.422 -26.109 1 93.75 76 GLU A C 1
ATOM 581 O O . GLU A 1 76 ? -16.125 -29.016 -25.219 1 93.75 76 GLU A O 1
ATOM 586 N N . ILE A 1 77 ? -18.141 -28.984 -26.328 1 94.44 77 ILE A N 1
ATOM 587 C CA . ILE A 1 77 ? -18.734 -28 -25.438 1 94.44 77 ILE A CA 1
ATOM 588 C C . ILE A 1 77 ? -20.109 -28.484 -24.953 1 94.44 77 ILE A C 1
ATOM 590 O O . ILE A 1 77 ? -20.906 -28.953 -25.75 1 94.44 77 ILE A O 1
ATOM 594 N N . LYS A 1 78 ? -20.297 -28.422 -23.719 1 93.56 78 LYS A N 1
ATOM 595 C CA . LYS A 1 78 ? -21.609 -28.641 -23.125 1 93.56 78 LYS A CA 1
ATOM 596 C C . LYS A 1 78 ? -22.031 -27.438 -22.281 1 93.56 78 LYS A C 1
ATOM 598 O O . LYS A 1 78 ? -21.328 -27.031 -21.359 1 93.56 78 LYS A O 1
ATOM 603 N N . TRP A 1 79 ? -23.125 -26.844 -22.641 1 93.31 79 TRP A N 1
ATOM 604 C CA . TRP A 1 79 ? -23.688 -25.688 -21.953 1 93.31 79 TRP A CA 1
ATOM 605 C C . TRP A 1 79 ? -25.156 -25.891 -21.641 1 93.31 79 TRP A C 1
ATOM 607 O O . TRP A 1 79 ? -25.969 -26.109 -22.547 1 93.31 79 TRP A O 1
ATOM 617 N N . ASN A 1 80 ? -25.531 -25.812 -20.344 1 89.69 80 ASN A N 1
ATOM 618 C CA . ASN A 1 80 ? -26.922 -26.031 -19.984 1 89.69 80 ASN A CA 1
ATOM 619 C C . ASN A 1 80 ? -27.547 -24.781 -19.375 1 89.69 80 ASN A C 1
ATOM 621 O O . ASN A 1 80 ? -28.609 -24.844 -18.75 1 89.69 80 ASN A O 1
ATOM 625 N N . GLY A 1 81 ? -26.875 -23.75 -19.438 1 87.88 81 GLY A N 1
ATOM 626 C CA . GLY A 1 81 ? -27.391 -22.516 -18.891 1 87.88 81 GLY A CA 1
ATOM 627 C C . GLY A 1 81 ? -26.891 -22.219 -17.484 1 87.88 81 GLY A C 1
ATOM 628 O O . GLY A 1 81 ? -27.031 -21.109 -16.984 1 87.88 81 GLY A O 1
ATOM 629 N N . ARG A 1 82 ? -26.25 -23.234 -16.875 1 89 82 ARG A N 1
ATOM 630 C CA . ARG A 1 82 ? -25.766 -23.078 -15.508 1 89 82 ARG A CA 1
ATOM 631 C C . ARG A 1 82 ? -24.281 -23.438 -15.414 1 89 82 ARG A C 1
ATOM 633 O O . ARG A 1 82 ? -23.516 -22.781 -14.703 1 89 82 ARG A O 1
ATOM 640 N N . VAL A 1 83 ? -23.984 -24.484 -16.078 1 94.31 83 VAL A N 1
ATOM 641 C CA . VAL A 1 83 ? -22.625 -25.031 -16.016 1 94.31 83 VAL A CA 1
ATOM 642 C C . VAL A 1 83 ? -22.078 -25.188 -17.438 1 94.31 83 VAL A C 1
ATOM 644 O O . VAL A 1 83 ? -22.797 -25.641 -18.344 1 94.31 83 VAL A O 1
ATOM 647 N N . LEU A 1 84 ? -20.844 -24.781 -17.625 1 96 84 LEU A N 1
ATOM 648 C CA . LEU A 1 84 ? -20.141 -24.953 -18.891 1 96 84 LEU A CA 1
ATOM 649 C C . LEU A 1 84 ? -19.031 -26 -18.766 1 96 84 LEU A C 1
ATOM 651 O O . LEU A 1 84 ? -18.234 -25.953 -17.828 1 96 84 LEU A O 1
ATOM 655 N N . GLU A 1 85 ? -19.047 -26.984 -19.625 1 96.69 85 GLU A N 1
ATOM 656 C CA . GLU A 1 85 ? -17.984 -27.969 -19.703 1 96.69 85 GLU A CA 1
ATOM 657 C C . GLU A 1 85 ? -17.281 -27.906 -21.062 1 96.69 85 GLU A C 1
ATOM 659 O O . GLU A 1 85 ? -17.938 -27.797 -22.109 1 96.69 85 GLU A O 1
ATOM 664 N N . VAL A 1 86 ? -16.031 -27.938 -21.047 1 96.81 86 VAL A N 1
ATOM 665 C CA . VAL A 1 86 ? -15.273 -27.844 -22.281 1 96.81 86 VAL A CA 1
ATOM 666 C C . VAL A 1 86 ? -14.133 -28.859 -22.281 1 96.81 86 VAL A C 1
ATOM 668 O O . VAL A 1 86 ? -13.391 -28.969 -21.297 1 96.81 86 VAL A O 1
ATOM 671 N N . LYS A 1 87 ? -13.984 -29.641 -23.312 1 96.69 87 LYS A N 1
ATOM 672 C CA . LYS A 1 87 ? -12.781 -30.406 -23.625 1 96.69 87 LYS A CA 1
ATOM 673 C C . LYS A 1 87 ? -11.938 -29.703 -24.688 1 96.69 87 LYS A C 1
ATOM 675 O O . LYS A 1 87 ? -12.477 -29.047 -25.578 1 96.69 87 LYS A O 1
ATOM 680 N N . TRP A 1 88 ? -10.695 -29.906 -24.641 1 96.44 88 TRP A N 1
ATOM 681 C CA . TRP A 1 88 ? -9.828 -29.031 -25.422 1 96.44 88 TRP A CA 1
ATOM 682 C C . TRP A 1 88 ? -9 -29.812 -26.422 1 96.44 88 TRP A C 1
ATOM 684 O O . TRP A 1 88 ? -8.648 -30.969 -26.172 1 96.44 88 TRP A O 1
ATOM 694 N N . ILE A 1 89 ? -8.711 -29.172 -27.562 1 94.31 89 ILE A N 1
ATOM 695 C CA . ILE A 1 89 ? -7.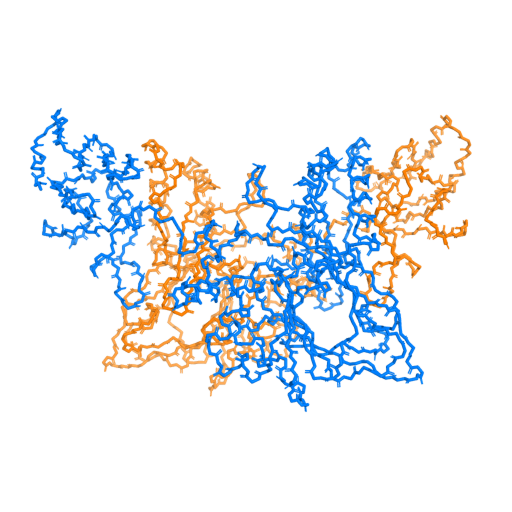648 -29.578 -28.484 1 94.31 89 ILE A CA 1
ATOM 696 C C . ILE A 1 89 ? -6.441 -28.656 -28.297 1 94.31 89 ILE A C 1
ATOM 698 O O . ILE A 1 89 ? -6.598 -27.453 -28.109 1 94.31 89 ILE A O 1
ATOM 702 N N . ASN A 1 90 ? -5.199 -29.266 -28.391 1 94.56 90 ASN A N 1
ATOM 703 C CA . ASN A 1 90 ? -3.953 -28.531 -28.219 1 94.56 90 ASN A CA 1
ATOM 704 C C . ASN A 1 90 ? -3.844 -27.938 -26.812 1 94.56 90 ASN A C 1
ATOM 706 O O . ASN A 1 90 ? -3.527 -26.766 -26.656 1 94.56 90 ASN A O 1
ATOM 710 N N . ASP A 1 91 ? -4.258 -28.75 -25.859 1 95.88 91 ASP A N 1
ATOM 711 C CA . ASP A 1 91 ? -4.223 -28.359 -24.453 1 95.88 91 ASP A CA 1
ATOM 712 C C . ASP A 1 91 ? -2.787 -28.266 -23.938 1 95.88 91 ASP A C 1
ATOM 714 O O . ASP A 1 91 ? -1.837 -28.422 -24.703 1 95.88 91 ASP A O 1
ATOM 718 N N . LEU A 1 92 ? -2.617 -27.906 -22.719 1 94.44 92 LEU A N 1
ATOM 719 C CA . LEU A 1 92 ? -1.323 -27.797 -22.062 1 94.44 92 LEU A CA 1
ATOM 720 C C . LEU A 1 92 ? -0.586 -29.125 -22.078 1 94.44 92 LEU A C 1
ATOM 722 O O . LEU A 1 92 ? -1.214 -30.188 -22.047 1 94.44 92 LEU A O 1
ATOM 726 N N . PRO A 1 93 ? 0.766 -29.062 -22.109 1 88.19 93 PRO A N 1
ATOM 727 C CA . PRO A 1 93 ? 1.518 -30.312 -21.984 1 88.19 93 PRO A CA 1
ATOM 728 C C . PRO A 1 93 ? 1.177 -31.078 -20.719 1 88.19 93 PRO A C 1
ATOM 730 O O . PRO A 1 93 ? 1.011 -30.484 -19.656 1 88.19 93 PRO A O 1
ATOM 733 N N . GLY A 1 94 ? 0.965 -32.344 -20.844 1 88.12 94 GLY A N 1
ATOM 734 C CA . GLY A 1 94 ? 0.649 -33.156 -19.688 1 88.12 94 GLY A CA 1
ATOM 735 C C . GLY A 1 94 ? -0.837 -33.438 -19.516 1 88.12 94 GLY A C 1
ATOM 736 O O . GLY A 1 94 ? -1.242 -34.281 -18.75 1 88.12 94 GLY A O 1
ATOM 737 N N . PHE A 1 95 ? -1.542 -32.656 -20.25 1 91.69 95 PHE A N 1
ATOM 738 C CA . PHE A 1 95 ? -2.984 -32.875 -20.219 1 91.69 95 PHE A CA 1
ATOM 739 C C . PHE A 1 95 ? -3.43 -33.719 -21.406 1 91.69 95 PHE A C 1
ATOM 741 O O . PHE A 1 95 ? -3.004 -33.469 -22.547 1 91.69 95 PHE A O 1
ATOM 748 N N . ASP A 1 96 ? -4.199 -34.719 -21.109 1 88.69 96 ASP A N 1
ATOM 749 C CA . ASP A 1 96 ? -4.66 -35.594 -22.203 1 88.69 96 ASP A CA 1
ATOM 750 C C . ASP A 1 96 ? -6.086 -35.219 -22.625 1 88.69 96 ASP A C 1
ATOM 752 O O . ASP A 1 96 ? -6.648 -34.25 -22.141 1 88.69 96 ASP A O 1
ATOM 756 N N . GLU A 1 97 ? -6.586 -35.969 -23.5 1 89.38 97 GLU A N 1
ATOM 757 C CA . GLU A 1 97 ? -7.859 -35.656 -24.125 1 89.38 97 GLU A CA 1
ATOM 758 C C . GLU A 1 97 ? -9.016 -35.812 -23.141 1 89.38 97 GLU A C 1
ATOM 760 O O . GLU A 1 97 ? -10.125 -35.344 -23.391 1 89.38 97 GLU A O 1
ATOM 765 N N . SER A 1 98 ? -8.742 -36.375 -22.047 1 91.75 98 SER A N 1
ATOM 766 C CA . SER A 1 98 ? -9.812 -36.594 -21.078 1 91.75 98 SER A CA 1
ATOM 767 C C . SER A 1 98 ? -10.023 -35.406 -20.188 1 91.75 98 SER A C 1
ATOM 769 O O . SER A 1 98 ? -11.039 -35.281 -19.5 1 91.75 98 SER A O 1
ATOM 771 N N . HIS A 1 99 ? -9.102 -34.5 -20.219 1 95.88 99 HIS A N 1
ATOM 772 C CA . HIS A 1 99 ? -9.242 -33.312 -19.375 1 95.88 99 HIS A CA 1
ATOM 773 C C . HIS A 1 99 ? -10.492 -32.531 -19.75 1 95.88 99 HIS A C 1
ATOM 775 O O . HIS A 1 99 ? -10.68 -32.188 -20.922 1 95.88 99 HIS A O 1
ATOM 781 N N . THR A 1 100 ? -11.297 -32.281 -18.766 1 96.56 100 THR A N 1
ATOM 782 C CA . THR A 1 100 ? -12.516 -31.5 -18.938 1 96.56 100 THR A CA 1
ATOM 783 C C . THR A 1 100 ? -12.547 -30.312 -17.969 1 96.56 100 THR A C 1
ATOM 785 O O . THR A 1 100 ? -12.438 -30.5 -16.75 1 96.56 100 THR A O 1
ATOM 788 N N . SER A 1 101 ? -12.625 -29.141 -18.562 1 97.44 101 SER A N 1
ATOM 789 C CA . SER A 1 101 ? -12.844 -27.969 -17.734 1 97.44 101 SER A CA 1
ATOM 790 C C . SER A 1 101 ? -14.32 -27.781 -17.406 1 97.44 101 SER A C 1
ATOM 792 O O . SER A 1 101 ? -15.18 -27.969 -18.266 1 97.44 101 SER A O 1
ATOM 794 N N . ARG A 1 102 ? -14.602 -27.469 -16.188 1 97.19 102 ARG A N 1
ATOM 795 C CA . ARG A 1 102 ? -15.961 -27.188 -15.727 1 97.19 102 ARG A CA 1
ATOM 796 C C . ARG A 1 102 ? -16.031 -25.828 -15.031 1 97.19 102 ARG A C 1
ATOM 798 O O . ARG A 1 102 ? -15.211 -25.516 -14.172 1 97.19 102 ARG A O 1
ATOM 805 N N . TYR A 1 103 ? -17.047 -25.062 -15.461 1 96 103 TYR A N 1
ATOM 806 C CA . TYR A 1 103 ? -17.188 -23.703 -14.938 1 96 103 TYR A CA 1
ATOM 807 C C . TYR A 1 103 ? -18.625 -23.453 -14.484 1 96 103 TYR A C 1
ATOM 809 O O . TYR A 1 103 ? -19.578 -23.734 -15.211 1 96 103 TYR A O 1
ATOM 817 N N . THR A 1 104 ? -18.75 -22.875 -13.305 1 94.12 104 THR A N 1
ATOM 818 C CA . THR A 1 104 ? -20.047 -22.297 -12.93 1 94.12 104 THR A CA 1
ATOM 819 C C . THR A 1 104 ? -20.203 -20.906 -13.539 1 94.12 104 THR A C 1
ATOM 821 O O . THR A 1 104 ? -19.219 -20.312 -14 1 94.12 104 THR A O 1
ATOM 824 N N . TRP A 1 105 ? -21.422 -20.484 -13.594 1 92 105 TRP A N 1
ATOM 825 C CA . TRP A 1 105 ? -21.656 -19.141 -14.133 1 92 105 TRP A CA 1
ATOM 826 C C . TRP A 1 105 ? -20.891 -18.094 -13.336 1 92 105 TRP A C 1
ATOM 828 O O . TRP A 1 105 ? -20.328 -17.156 -13.922 1 92 105 TRP A O 1
ATOM 838 N N . ARG A 1 106 ? -20.797 -18.219 -12.055 1 88.25 106 ARG A N 1
ATOM 839 C CA . ARG A 1 106 ? -20.062 -17.281 -11.195 1 88.25 106 ARG A CA 1
ATOM 840 C C . ARG A 1 106 ? -18.594 -17.25 -11.555 1 88.25 106 ARG A C 1
ATOM 842 O O . ARG A 1 106 ? -17.984 -16.172 -11.633 1 88.25 106 ARG A O 1
ATOM 849 N N . GLU A 1 107 ? -18.062 -18.406 -11.797 1 91.12 107 GLU A N 1
ATOM 850 C CA . GLU A 1 107 ? -16.656 -18.5 -12.148 1 91.12 107 GLU A CA 1
ATOM 851 C C . GLU A 1 107 ? -16.375 -17.828 -13.492 1 91.12 107 GLU A C 1
ATOM 853 O O . GLU A 1 107 ? -15.281 -17.297 -13.711 1 91.12 107 GLU A O 1
ATOM 858 N N . LEU A 1 108 ? -17.391 -17.75 -14.336 1 93 108 LEU A N 1
ATOM 859 C CA . LEU A 1 108 ? -17.234 -17.188 -15.672 1 93 108 LEU A CA 1
ATOM 860 C C . LEU A 1 108 ? -17.391 -15.672 -15.633 1 93 108 LEU A C 1
ATOM 862 O O . LEU A 1 108 ? -16.984 -14.984 -16.578 1 93 108 LEU A O 1
ATOM 866 N N . THR A 1 109 ? -17.984 -15.195 -14.531 1 88.75 109 THR A N 1
ATOM 867 C CA . THR A 1 109 ? -18.344 -13.781 -14.555 1 88.75 109 THR A CA 1
ATOM 868 C C . THR A 1 109 ? -17.656 -13.023 -13.43 1 88.75 109 THR A C 1
ATOM 870 O O . THR A 1 109 ? -17.578 -11.797 -13.453 1 88.75 109 THR A O 1
ATOM 873 N N . GLU A 1 110 ? -17.109 -13.742 -12.469 1 84.69 110 GLU A N 1
ATOM 874 C CA . GLU A 1 110 ? -16.453 -13.094 -11.344 1 84.69 110 GLU A CA 1
ATOM 875 C C . GLU A 1 110 ? -15.008 -12.734 -11.672 1 84.69 110 GLU A C 1
ATOM 877 O O . GLU A 1 110 ? -14.203 -13.609 -11.969 1 84.69 110 GLU A O 1
ATOM 882 N N . ALA A 1 111 ? -14.664 -11.523 -11.664 1 78.69 111 ALA A N 1
ATOM 883 C CA . ALA A 1 111 ? -13.336 -11.023 -12.023 1 78.69 111 ALA A CA 1
ATOM 884 C C . ALA A 1 111 ? -12.438 -10.938 -10.797 1 78.69 111 ALA A C 1
ATOM 886 O O . ALA A 1 111 ? -11.211 -11.016 -10.906 1 78.69 111 ALA A O 1
ATOM 887 N N . HIS A 1 112 ? -12.992 -10.75 -9.617 1 87.19 112 HIS A N 1
ATOM 888 C CA . HIS A 1 112 ? -12.289 -10.523 -8.359 1 87.19 112 HIS A CA 1
ATOM 889 C C . HIS A 1 112 ? -13 -11.219 -7.199 1 87.19 112 HIS A C 1
ATOM 891 O O . HIS A 1 112 ? -14.227 -11.234 -7.133 1 87.19 112 HIS A O 1
ATOM 897 N N . PRO A 1 113 ? -12.195 -11.812 -6.32 1 91.31 113 PRO A N 1
ATOM 898 C CA . PRO A 1 113 ? -12.844 -12.531 -5.227 1 91.31 113 PRO A CA 1
ATOM 899 C C . PRO A 1 113 ? -13.719 -11.633 -4.359 1 91.31 113 PRO A C 1
ATOM 901 O O . PRO A 1 113 ? -14.648 -12.109 -3.701 1 91.31 113 PRO A O 1
ATOM 904 N N . ASN A 1 114 ? -13.391 -10.445 -4.293 1 92.12 114 ASN A N 1
ATOM 905 C CA . ASN A 1 114 ? -14.203 -9.406 -3.678 1 92.12 114 ASN A CA 1
ATOM 906 C C . ASN A 1 114 ? -14.516 -8.289 -4.66 1 92.12 114 ASN A C 1
ATOM 908 O O . ASN A 1 114 ? -13.82 -7.27 -4.695 1 92.12 114 ASN A O 1
ATOM 912 N N . ASP A 1 115 ? -15.602 -8.477 -5.301 1 87.75 115 ASP A N 1
ATOM 913 C CA . ASP A 1 115 ? -15.977 -7.621 -6.426 1 87.75 115 ASP A CA 1
ATOM 914 C C . ASP A 1 115 ? -16.094 -6.164 -5.992 1 87.75 115 ASP A C 1
ATOM 916 O O . ASP A 1 115 ? -16.578 -5.875 -4.895 1 87.75 115 ASP A O 1
ATOM 920 N N . LEU A 1 116 ? -15.789 -5.305 -6.91 1 85.75 116 LEU A N 1
ATOM 921 C CA . LEU A 1 116 ? -15.773 -3.867 -6.66 1 85.75 116 LEU A CA 1
ATOM 922 C C . LEU A 1 116 ? -17.125 -3.398 -6.129 1 85.75 116 LEU A C 1
ATOM 924 O O . LEU A 1 116 ? -17.188 -2.588 -5.199 1 85.75 116 LEU A O 1
ATOM 928 N N . HIS A 1 117 ? -18.188 -3.951 -6.613 1 85.31 117 HIS A N 1
ATOM 929 C CA . HIS A 1 117 ? -19.5 -3.395 -6.309 1 85.31 117 HIS A CA 1
ATOM 930 C C . HIS A 1 117 ? -20.234 -4.246 -5.277 1 85.31 117 HIS A C 1
ATOM 932 O O . HIS A 1 117 ? -21.391 -3.979 -4.953 1 85.31 117 HIS A O 1
ATOM 938 N N . SER A 1 118 ? -19.562 -5.262 -4.828 1 89.38 118 SER A N 1
ATOM 939 C CA . SER A 1 118 ? -20.172 -6.023 -3.742 1 89.38 118 SER A CA 1
ATOM 940 C C . SER A 1 118 ? -20.297 -5.18 -2.479 1 89.38 118 SER A C 1
ATOM 942 O O . SER A 1 118 ? -19.672 -4.121 -2.365 1 89.38 118 SER A O 1
ATOM 944 N N . THR A 1 119 ? -21.094 -5.641 -1.549 1 91.94 119 THR A N 1
ATOM 945 C CA . THR A 1 119 ? -21.344 -4.898 -0.316 1 91.94 119 THR A CA 1
ATOM 946 C C . THR A 1 119 ? -20.094 -4.891 0.561 1 91.94 119 THR A C 1
ATOM 948 O O . THR A 1 119 ? -20.016 -4.141 1.536 1 91.94 119 THR A O 1
ATOM 951 N N . SER A 1 120 ? -19.094 -5.715 0.211 1 93.31 120 SER A N 1
ATOM 952 C CA . SER A 1 120 ? -17.812 -5.734 0.927 1 93.31 120 SER A CA 1
ATOM 953 C C . SER A 1 120 ? -16.688 -5.203 0.056 1 93.31 120 SER A C 1
ATOM 955 O O . SER A 1 120 ? -15.523 -5.184 0.479 1 93.31 120 SER A O 1
ATOM 957 N N . GLY A 1 121 ? -17.016 -4.75 -1.135 1 91.5 121 GLY A N 1
ATOM 958 C CA . GLY A 1 121 ? -16 -4.32 -2.084 1 91.5 121 GLY A CA 1
ATOM 959 C C . GLY A 1 121 ? -15.578 -2.875 -1.889 1 91.5 121 GLY A C 1
ATOM 960 O O . GLY A 1 121 ? -16.156 -2.158 -1.071 1 91.5 121 GLY A O 1
ATOM 961 N N . LEU A 1 122 ? -14.617 -2.471 -2.631 1 90.69 122 LEU A N 1
ATOM 962 C CA . LEU A 1 122 ? -14.07 -1.123 -2.527 1 90.69 122 LEU A CA 1
ATOM 963 C C . LEU A 1 122 ? -15.117 -0.081 -2.895 1 90.69 122 LEU A C 1
ATOM 965 O O . LEU A 1 122 ? -15.164 1.001 -2.305 1 90.69 122 LEU A O 1
ATOM 969 N N . GLY A 1 123 ? -15.938 -0.38 -3.9 1 90.19 123 GLY A N 1
ATOM 970 C CA . GLY A 1 123 ? -16.953 0.548 -4.367 1 90.19 123 GLY A CA 1
ATOM 971 C C . GLY A 1 123 ? -18.312 0.325 -3.717 1 90.19 123 GLY A C 1
ATOM 972 O O . GLY A 1 123 ? -19.344 0.713 -4.27 1 90.19 123 GLY A O 1
ATOM 973 N N . ARG A 1 124 ? -18.297 -0.331 -2.598 1 93 124 ARG A N 1
ATOM 974 C CA . ARG A 1 124 ? -19.531 -0.619 -1.898 1 93 124 ARG A CA 1
ATOM 975 C C . ARG A 1 124 ? -20.328 0.661 -1.629 1 93 124 ARG A C 1
ATOM 977 O O . ARG A 1 124 ? -19.734 1.738 -1.501 1 93 124 ARG A O 1
ATOM 984 N N . ARG A 1 125 ? -21.609 0.469 -1.512 1 90.56 125 ARG A N 1
ATOM 985 C CA . ARG A 1 125 ? -22.453 1.613 -1.176 1 90.56 125 ARG A CA 1
ATOM 986 C C . ARG A 1 125 ? -22.156 2.115 0.234 1 90.56 125 ARG A C 1
ATOM 988 O O . ARG A 1 125 ? -22.078 1.326 1.179 1 90.56 125 ARG A O 1
ATOM 995 N N . ARG A 1 126 ? -21.984 3.389 0.286 1 95.38 126 ARG A N 1
ATOM 996 C CA . ARG A 1 126 ? -21.688 4.012 1.571 1 95.38 126 ARG A CA 1
ATOM 997 C C . ARG A 1 126 ? -22.875 4.797 2.09 1 95.38 126 ARG A C 1
ATOM 999 O O . ARG A 1 126 ? -23.562 5.473 1.32 1 95.38 126 ARG A O 1
ATOM 1006 N N . GLN A 1 127 ? -23.141 4.641 3.316 1 96.88 127 GLN A N 1
ATOM 1007 C CA . GLN A 1 127 ? -24.078 5.551 3.969 1 96.88 127 GLN A CA 1
ATOM 1008 C C . GLN A 1 127 ? -23.375 6.82 4.438 1 96.88 127 GLN A C 1
ATOM 1010 O O . GLN A 1 127 ? -22.625 6.797 5.414 1 96.88 127 GLN A O 1
ATOM 1015 N N . LEU A 1 128 ? -23.672 7.863 3.729 1 98.25 128 LEU A N 1
ATOM 1016 C CA . LEU A 1 128 ? -23.047 9.148 4.047 1 98.25 128 LEU A CA 1
ATOM 1017 C C . LEU A 1 128 ? -23.734 9.789 5.254 1 98.25 128 LEU A C 1
ATOM 1019 O O . LEU A 1 128 ? -24.906 9.539 5.516 1 98.25 128 LEU A O 1
ATOM 1023 N N . TRP A 1 129 ? -22.969 10.602 5.984 1 98.62 129 TRP A N 1
ATOM 1024 C CA . TRP A 1 129 ? -23.594 11.188 7.164 1 98.62 129 TRP A CA 1
ATOM 1025 C C . TRP A 1 129 ? -23.016 12.562 7.469 1 98.62 129 TRP A C 1
ATOM 1027 O O . TRP A 1 129 ? -21.828 12.812 7.199 1 98.62 129 TRP A O 1
ATOM 1037 N N . ASP A 1 130 ? -23.797 13.453 7.898 1 98.38 130 ASP A N 1
ATOM 1038 C CA . ASP A 1 130 ? -23.438 14.703 8.555 1 98.38 130 ASP A CA 1
ATOM 1039 C C . ASP A 1 130 ? -23.641 14.609 10.07 1 98.38 130 ASP A C 1
ATOM 1041 O O . ASP A 1 130 ? -23.812 13.516 10.609 1 98.38 130 ASP A O 1
ATOM 1045 N N . LYS A 1 131 ? -23.516 15.695 10.711 1 98.44 131 LYS A N 1
ATOM 1046 C CA . LYS A 1 131 ? -23.625 15.727 12.164 1 98.44 131 LYS A CA 1
ATOM 1047 C C . LYS A 1 131 ? -24.953 15.109 12.633 1 98.44 131 LYS A C 1
ATOM 1049 O O . LYS A 1 131 ? -24.953 14.219 13.477 1 98.44 131 LYS A O 1
ATOM 1054 N N . ALA A 1 132 ? -26.078 15.492 12.078 1 98.12 132 ALA A N 1
ATOM 1055 C CA . ALA A 1 132 ? -27.406 15.07 12.508 1 98.12 132 ALA A CA 1
ATOM 1056 C C . ALA A 1 132 ? -27.578 13.562 12.328 1 98.12 132 ALA A C 1
ATOM 1058 O O . ALA A 1 132 ? -28.094 12.883 13.219 1 98.12 132 ALA A O 1
ATOM 1059 N N . VAL A 1 133 ? -27.125 13.07 11.258 1 97.94 133 VAL A N 1
ATOM 1060 C CA . VAL A 1 133 ? -27.281 11.656 10.945 1 97.94 133 VAL A CA 1
ATOM 1061 C C . VAL A 1 133 ? -26.422 10.828 11.906 1 97.94 133 VAL A C 1
ATOM 1063 O O . VAL A 1 133 ? -26.891 9.828 12.469 1 97.94 133 VAL A O 1
ATOM 1066 N N . MET A 1 134 ? -25.188 11.203 12.148 1 97.75 134 MET A N 1
ATOM 1067 C CA . MET A 1 134 ? -24.281 10.43 13 1 97.75 134 MET A CA 1
ATOM 1068 C C . MET A 1 134 ? -24.75 10.484 14.453 1 97.75 134 MET A C 1
ATOM 1070 O O . MET A 1 134 ? -24.625 9.492 15.188 1 97.75 134 MET A O 1
ATOM 1074 N N . GLU A 1 135 ? -25.25 11.625 14.867 1 97 135 GLU A N 1
ATOM 1075 C CA . GLU A 1 135 ? -25.766 11.719 16.234 1 97 135 GLU A CA 1
ATOM 1076 C C . GLU A 1 135 ? -26.938 10.781 16.453 1 97 135 GLU A C 1
ATOM 1078 O O . GLU A 1 135 ? -27.094 10.227 17.547 1 97 135 GLU A O 1
ATOM 1083 N N . LYS A 1 136 ? -27.641 10.539 15.414 1 96.12 136 LYS A N 1
ATOM 1084 C CA . LYS A 1 136 ? -28.844 9.703 15.516 1 96.12 136 LYS A CA 1
ATOM 1085 C C . LYS A 1 136 ? -28.484 8.227 15.305 1 96.12 136 LYS A C 1
ATOM 1087 O O . LYS A 1 136 ? -29.078 7.348 15.93 1 96.12 136 LYS A O 1
ATOM 1092 N N . ARG A 1 137 ? -27.5 7.973 14.445 1 94.44 137 ARG A N 1
ATOM 1093 C CA . ARG A 1 137 ? -27.328 6.609 13.961 1 94.44 137 ARG A CA 1
ATOM 1094 C C . ARG A 1 137 ? -26 6.031 14.453 1 94.44 137 ARG A C 1
ATOM 1096 O O . ARG A 1 137 ? -25.516 5.039 13.906 1 94.44 137 ARG A O 1
ATOM 1103 N N . GLN A 1 138 ? -25.438 6.551 15.477 1 93.88 138 GLN A N 1
ATOM 1104 C CA . GLN A 1 138 ? -24.188 6.02 16 1 93.88 138 GLN A CA 1
ATOM 1105 C C . GLN A 1 138 ? -24.328 4.539 16.344 1 93.88 138 GLN A C 1
ATOM 1107 O O . GLN A 1 138 ? -25.312 4.133 16.984 1 93.88 138 GLN A O 1
ATOM 1112 N N . HIS A 1 139 ? -23.406 3.758 15.867 1 96.38 139 HIS A N 1
ATOM 1113 C CA . HIS A 1 139 ? -23.422 2.34 16.203 1 96.38 139 HIS A CA 1
ATOM 1114 C C . HIS A 1 139 ? -22.469 2.043 17.359 1 96.38 139 HIS A C 1
ATOM 1116 O O . HIS A 1 139 ? -21.266 2.248 17.25 1 96.38 139 HIS A O 1
ATOM 1122 N N . TRP A 1 140 ? -23 1.579 18.453 1 98.19 140 TRP A N 1
ATOM 1123 C CA . TRP A 1 140 ? -22.25 1.134 19.625 1 98.19 140 TRP A CA 1
ATOM 1124 C C . TRP A 1 140 ? -22.375 -0.373 19.828 1 98.19 140 TRP A C 1
ATOM 1126 O O . TRP A 1 140 ? -23.469 -0.926 19.703 1 98.19 140 TRP A O 1
ATOM 1136 N N . VAL A 1 141 ? -21.297 -1.071 19.984 1 98.69 141 VAL A N 1
ATOM 1137 C CA . VAL A 1 141 ? -21.281 -2.496 20.297 1 98.69 141 VAL A CA 1
ATOM 1138 C C . VAL A 1 141 ? -20.469 -2.738 21.562 1 98.69 141 VAL A C 1
ATOM 1140 O O . VAL A 1 141 ? -19.438 -2.1 21.781 1 98.69 141 VAL A O 1
ATOM 1143 N N . SER A 1 142 ? -20.953 -3.639 22.438 1 98.75 142 SER A N 1
ATOM 1144 C CA . SER A 1 142 ? -20.188 -3.955 23.641 1 98.75 142 SER A CA 1
ATOM 1145 C C . SER A 1 142 ? -18.953 -4.766 23.297 1 98.75 142 SER A C 1
ATOM 1147 O O . SER A 1 142 ? -18.938 -5.539 22.344 1 98.75 142 SER A O 1
ATOM 1149 N N . PHE A 1 143 ? -17.953 -4.59 24.125 1 98.69 143 PHE A N 1
ATOM 1150 C CA . PHE A 1 143 ? -16.719 -5.336 23.969 1 98.69 143 PHE A CA 1
ATOM 1151 C C . PHE A 1 143 ? -16.984 -6.836 23.922 1 98.69 143 PHE A C 1
ATOM 1153 O O . PHE A 1 143 ? -16.453 -7.547 23.062 1 98.69 143 PHE A O 1
ATOM 1160 N N . ASN A 1 144 ? -17.797 -7.301 24.797 1 98.5 144 ASN A N 1
ATOM 1161 C CA . ASN A 1 144 ? -18.094 -8.727 24.875 1 98.5 144 ASN A CA 1
ATOM 1162 C C . ASN A 1 144 ? -18.734 -9.234 23.578 1 98.5 144 ASN A C 1
ATOM 1164 O O . ASN A 1 144 ? -18.328 -10.266 23.047 1 98.5 144 ASN A O 1
ATOM 1168 N N . LYS A 1 145 ? -19.703 -8.492 23.078 1 98.62 145 LYS A N 1
ATOM 1169 C CA . LYS A 1 145 ? -20.344 -8.891 21.828 1 98.62 145 LYS A CA 1
ATOM 1170 C C . LYS A 1 145 ? -19.391 -8.812 20.641 1 98.62 145 LYS A C 1
ATOM 1172 O O . LYS A 1 145 ? -19.359 -9.695 19.797 1 98.62 145 LYS A O 1
ATOM 1177 N N . TYR A 1 146 ? -18.609 -7.789 20.625 1 98.75 146 TYR A N 1
ATOM 1178 C CA . TYR A 1 146 ? -17.625 -7.598 19.578 1 98.75 146 TYR A CA 1
ATOM 1179 C C . TYR A 1 146 ? -16.641 -8.758 19.516 1 98.75 146 TYR A C 1
ATOM 1181 O O . TYR A 1 146 ? -16.297 -9.242 18.438 1 98.75 146 TYR A O 1
ATOM 1189 N N . MET A 1 147 ? -16.234 -9.242 20.688 1 98.5 147 MET A N 1
ATOM 1190 C CA . MET A 1 147 ? -15.148 -10.227 20.766 1 98.5 147 MET A CA 1
ATOM 1191 C C . MET A 1 147 ? -15.695 -11.648 20.688 1 98.5 147 MET A C 1
ATOM 1193 O O . MET A 1 147 ? -15.078 -12.523 20.078 1 98.5 147 MET A O 1
ATOM 1197 N N . ASN A 1 148 ? -16.875 -11.875 21.219 1 98.19 148 ASN A N 1
ATOM 1198 C CA . ASN A 1 148 ? -17.25 -13.258 21.484 1 98.19 148 ASN A CA 1
ATOM 1199 C C . ASN A 1 148 ? -18.547 -13.633 20.797 1 98.19 148 ASN A C 1
ATOM 1201 O O . ASN A 1 148 ? -19.016 -14.766 20.906 1 98.19 148 ASN A O 1
ATOM 1205 N N . ASP A 1 149 ? -19.219 -12.75 20.078 1 98.25 149 ASP A N 1
ATOM 1206 C CA . ASP A 1 149 ? -20.453 -12.984 19.359 1 98.25 149 ASP A CA 1
ATOM 1207 C C . ASP A 1 149 ? -20.281 -12.695 17.859 1 98.25 149 ASP A C 1
ATOM 1209 O O . ASP A 1 149 ? -20.422 -11.555 17.422 1 98.25 149 ASP A O 1
ATOM 1213 N N . GLU A 1 150 ? -20.078 -13.742 17.078 1 97.81 150 GLU A N 1
ATOM 1214 C CA . GLU A 1 150 ? -19.703 -13.57 15.68 1 97.81 150 GLU A CA 1
ATOM 1215 C C . GLU A 1 150 ? -20.828 -12.883 14.891 1 97.81 150 GLU A C 1
ATOM 1217 O O . GLU A 1 150 ? -20.562 -11.992 14.078 1 97.81 150 GLU A O 1
ATOM 1222 N N . PRO A 1 151 ? -22.094 -13.227 15.055 1 97.81 151 PRO A N 1
ATOM 1223 C CA . PRO A 1 151 ? -23.156 -12.5 14.352 1 97.81 151 PRO A CA 1
ATOM 1224 C C . PRO A 1 151 ? -23.156 -11.008 14.672 1 97.81 151 PRO A C 1
ATOM 1226 O O . PRO A 1 151 ? -23.344 -10.18 13.773 1 97.81 151 PRO A O 1
ATOM 1229 N N . LYS A 1 152 ? -22.969 -10.68 15.945 1 98.31 152 LYS A N 1
ATOM 1230 C CA . LYS A 1 152 ? -22.938 -9.273 16.328 1 98.31 152 LYS A CA 1
ATOM 1231 C C . LYS A 1 152 ? -21.688 -8.578 15.781 1 98.31 152 LYS A C 1
ATOM 1233 O O . LYS A 1 152 ? -21.734 -7.402 15.422 1 98.31 152 LYS A O 1
ATOM 1238 N N . PHE A 1 153 ? -20.672 -9.352 15.781 1 98.62 153 PHE A N 1
ATOM 1239 C CA . PHE A 1 153 ? -19.453 -8.836 15.148 1 98.62 153 PHE A CA 1
ATOM 1240 C C . PHE A 1 153 ? -19.703 -8.539 13.672 1 98.62 153 PHE A C 1
ATOM 1242 O O . PHE A 1 153 ? -19.281 -7.496 13.164 1 98.62 153 PHE A O 1
ATOM 1249 N N . SER A 1 154 ? -20.375 -9.43 12.992 1 98.44 154 SER A N 1
ATOM 1250 C CA . SER A 1 154 ? -20.703 -9.242 11.586 1 98.44 154 SER A CA 1
ATOM 1251 C C . SER A 1 154 ? -21.531 -7.98 11.375 1 98.44 154 SER A C 1
ATOM 1253 O O . SER A 1 154 ? -21.297 -7.219 10.438 1 98.44 154 SER A O 1
ATOM 1255 N N . VAL A 1 155 ? -22.469 -7.742 12.234 1 98.12 155 VAL A N 1
ATOM 1256 C CA . VAL A 1 155 ? -23.297 -6.543 12.148 1 98.12 155 VAL A CA 1
ATOM 1257 C C . VAL A 1 155 ? -22.422 -5.301 12.328 1 98.12 155 VAL A C 1
ATOM 1259 O O . VAL A 1 155 ? -22.578 -4.316 11.602 1 98.12 155 VAL A O 1
ATOM 1262 N N . ALA A 1 156 ? -21.516 -5.328 13.305 1 98.56 156 ALA A N 1
ATOM 1263 C CA . ALA A 1 156 ? -20.609 -4.207 13.539 1 98.56 156 ALA A CA 1
ATOM 1264 C C . ALA A 1 156 ? -19.734 -3.939 12.312 1 98.56 156 ALA A C 1
ATOM 1266 O O . ALA A 1 156 ? -19.531 -2.787 11.93 1 98.56 156 ALA A O 1
ATOM 1267 N N . MET A 1 157 ? -19.25 -5.055 11.703 1 98.44 157 MET A N 1
ATOM 1268 C CA . MET A 1 157 ? -18.422 -4.922 10.508 1 98.44 157 MET A CA 1
ATOM 1269 C C . MET A 1 157 ? -19.234 -4.332 9.352 1 98.44 157 MET A C 1
ATOM 1271 O O . MET A 1 157 ? -18.719 -3.521 8.578 1 98.44 157 MET A O 1
ATOM 1275 N N . ARG A 1 158 ? -20.5 -4.723 9.258 1 98.06 158 ARG A N 1
ATOM 1276 C CA . ARG A 1 158 ? -21.359 -4.168 8.219 1 98.06 158 ARG A CA 1
ATOM 1277 C C . ARG A 1 158 ? -21.578 -2.674 8.422 1 98.06 158 ARG A C 1
ATOM 1279 O O . ARG A 1 158 ? -21.547 -1.899 7.465 1 98.06 158 ARG A O 1
ATOM 1286 N N . GLN A 1 159 ? -21.75 -2.291 9.633 1 97.69 159 GLN A N 1
ATOM 1287 C CA . GLN A 1 159 ? -21.922 -0.877 9.953 1 97.69 159 GLN A CA 1
ATOM 1288 C C . GLN A 1 159 ? -20.656 -0.091 9.672 1 97.69 159 GLN A C 1
ATOM 1290 O O . GLN A 1 159 ? -20.703 1.011 9.125 1 97.69 159 GLN A O 1
ATOM 1295 N N . LEU A 1 160 ? -19.547 -0.671 10.047 1 98.31 160 LEU A N 1
ATOM 1296 C CA . LEU A 1 160 ? -18.266 -0.032 9.773 1 98.31 160 LEU A CA 1
ATOM 1297 C C . LEU A 1 160 ? -18.047 0.125 8.273 1 98.31 160 LEU A C 1
ATOM 1299 O O . LEU A 1 160 ? -17.609 1.183 7.816 1 98.31 160 LEU A O 1
ATOM 1303 N N . ALA A 1 161 ? -18.391 -0.92 7.543 1 97.69 161 ALA A N 1
ATOM 1304 C CA . ALA A 1 161 ? -18.25 -0.896 6.09 1 97.69 161 ALA A CA 1
ATOM 1305 C C . ALA A 1 161 ? -19.141 0.178 5.473 1 97.69 161 ALA A C 1
ATOM 1307 O O . ALA A 1 161 ? -18.781 0.786 4.461 1 97.69 161 ALA A O 1
ATOM 1308 N N . SER A 1 162 ? -20.25 0.428 6.059 1 96.62 162 SER A N 1
ATOM 1309 C CA . SER A 1 162 ? -21.25 1.323 5.496 1 96.62 162 SER A CA 1
ATOM 1310 C C . SER A 1 162 ? -21.016 2.766 5.93 1 96.62 162 SER A C 1
ATOM 1312 O O . SER A 1 162 ? -20.969 3.67 5.094 1 96.62 162 SER A O 1
ATOM 1314 N N . GLN A 1 163 ? -20.734 2.963 7.223 1 97.69 163 GLN A N 1
ATOM 1315 C CA . GLN A 1 163 ? -20.703 4.32 7.754 1 97.69 163 GLN A CA 1
ATOM 1316 C C . GLN A 1 163 ? -19.281 4.797 7.973 1 97.69 163 GLN A C 1
ATOM 1318 O O . GLN A 1 163 ? -19.031 5.992 8.148 1 97.69 163 GLN A O 1
ATOM 1323 N N . GLY A 1 164 ? -18.359 3.881 8.062 1 98.38 164 GLY A N 1
ATOM 1324 C CA . GLY A 1 164 ? -16.953 4.238 8.195 1 98.38 164 GLY A CA 1
ATOM 1325 C C . GLY A 1 164 ? -16.547 4.555 9.625 1 98.38 164 GLY A C 1
ATOM 1326 O O . GLY A 1 164 ? -15.406 4.934 9.883 1 98.38 164 GLY A O 1
ATOM 1327 N N . LEU A 1 165 ? -17.469 4.387 10.578 1 98.75 165 LEU A N 1
ATOM 1328 C CA . LEU A 1 165 ? -17.219 4.742 11.969 1 98.75 165 LEU A CA 1
ATOM 1329 C C . LEU A 1 165 ? -18.141 3.957 12.906 1 98.75 165 LEU A C 1
ATOM 1331 O O . LEU A 1 165 ? -19.344 3.9 12.695 1 98.75 165 LEU A O 1
ATOM 1335 N N . ILE A 1 166 ? -17.531 3.289 13.898 1 98.81 166 ILE A N 1
ATOM 1336 C CA . ILE A 1 166 ? -18.297 2.625 14.945 1 98.81 166 ILE A CA 1
ATOM 1337 C C . ILE A 1 166 ? -17.625 2.816 16.297 1 98.81 166 ILE A C 1
ATOM 1339 O O . ILE A 1 166 ? -16.484 3.303 16.359 1 98.81 166 ILE A O 1
ATOM 1343 N N . PHE A 1 167 ? -18.328 2.422 17.359 1 98.81 167 PHE A N 1
ATOM 1344 C CA . PHE A 1 167 ? -17.812 2.564 18.719 1 98.81 167 PHE A CA 1
ATOM 1345 C C . PHE A 1 167 ? -17.953 1.256 19.484 1 98.81 167 PHE A C 1
ATOM 1347 O O . PHE A 1 167 ? -18.953 0.541 19.328 1 98.81 167 PHE A O 1
ATOM 1354 N N . VAL A 1 168 ? -16.938 0.907 20.188 1 98.88 168 VAL A N 1
ATOM 1355 C CA . VAL A 1 168 ? -16.938 -0.234 21.094 1 98.88 168 VAL A CA 1
ATOM 1356 C C . VAL A 1 168 ? -16.969 0.258 22.547 1 98.88 168 VAL A C 1
ATOM 1358 O O . VAL A 1 168 ? -16.219 1.172 22.906 1 98.88 168 VAL A O 1
ATOM 1361 N N . LYS A 1 169 ? -17.797 -0.273 23.406 1 98.56 169 LYS A N 1
ATOM 1362 C CA . LYS A 1 169 ? -17.906 0.152 24.797 1 98.56 169 LYS A CA 1
ATOM 1363 C C . LYS A 1 169 ? -17.75 -1.031 25.75 1 98.56 169 LYS A C 1
ATOM 1365 O O . LYS A 1 169 ? -17.766 -2.188 25.312 1 98.56 169 LYS A O 1
ATOM 1370 N N . GLY A 1 170 ? -17.578 -0.676 27.016 1 98.5 170 GLY A N 1
ATOM 1371 C CA . GLY A 1 170 ? -17.438 -1.704 28.031 1 98.5 170 GLY A CA 1
ATOM 1372 C C . GLY A 1 170 ? -16.125 -2.455 27.953 1 98.5 170 GLY A C 1
ATOM 1373 O O . GLY A 1 170 ? -16.078 -3.662 28.203 1 98.5 170 GLY A O 1
ATOM 1374 N N . ILE A 1 171 ? -15.086 -1.804 27.531 1 98.62 171 ILE A N 1
ATOM 1375 C CA . ILE A 1 171 ? -13.773 -2.426 27.359 1 98.62 171 ILE A CA 1
ATOM 1376 C C . ILE A 1 171 ? -13.078 -2.514 28.719 1 98.62 171 ILE A C 1
ATOM 1378 O O . ILE A 1 171 ? -13.016 -1.53 29.453 1 98.62 171 ILE A O 1
ATOM 1382 N N . PRO A 1 172 ? -12.562 -3.666 29.062 1 97.88 172 PRO A N 1
ATOM 1383 C CA . PRO A 1 172 ? -11.789 -3.77 30.312 1 97.88 172 PRO A CA 1
ATOM 1384 C C . PRO A 1 172 ? -10.648 -2.752 30.375 1 97.88 172 PRO A C 1
ATOM 1386 O O . PRO A 1 172 ? -10.086 -2.381 29.344 1 97.88 172 PRO A O 1
ATOM 1389 N N . ASP A 1 173 ? -10.344 -2.393 31.578 1 96.25 173 ASP A N 1
ATOM 1390 C CA . ASP A 1 173 ? -9.312 -1.382 31.812 1 96.25 173 ASP A CA 1
ATOM 1391 C C . ASP A 1 173 ? -7.918 -1.958 31.578 1 96.25 173 ASP A C 1
ATOM 1393 O O . ASP A 1 173 ? -7.238 -2.348 32.531 1 96.25 173 ASP A O 1
ATOM 1397 N N . SER A 1 174 ? -7.488 -2.025 30.359 1 96.12 174 SER A N 1
ATOM 1398 C CA . SER A 1 174 ? -6.176 -2.535 29.969 1 96.12 174 SER A CA 1
ATOM 1399 C C . SER A 1 174 ? -5.711 -1.921 28.656 1 96.12 174 SER A C 1
ATOM 1401 O O . SER A 1 174 ? -6.441 -1.938 27.672 1 96.12 174 SER A O 1
ATOM 1403 N N . ARG A 1 175 ? -4.523 -1.509 28.672 1 96 175 ARG A N 1
ATOM 1404 C CA . ARG A 1 175 ? -3.9 -0.872 27.516 1 96 175 ARG A CA 1
ATOM 1405 C C . ARG A 1 175 ? -3.807 -1.84 26.344 1 96 175 ARG A C 1
ATOM 1407 O O . ARG A 1 175 ? -3.857 -1.424 25.188 1 96 175 ARG A O 1
ATOM 1414 N N . GLU A 1 176 ? -3.807 -3.078 26.578 1 96.56 176 GLU A N 1
ATOM 1415 C CA . GLU A 1 176 ? -3.596 -4.109 25.562 1 96.56 176 GLU A CA 1
ATOM 1416 C C . GLU A 1 176 ? -4.879 -4.395 24.797 1 96.56 176 GLU A C 1
ATOM 1418 O O . GLU A 1 176 ? -4.848 -5.055 23.75 1 96.56 176 GLU A O 1
ATOM 1423 N N . MET A 1 177 ? -5.984 -3.893 25.281 1 98.12 177 MET A N 1
ATOM 1424 C CA . MET A 1 177 ? -7.273 -4.234 24.688 1 98.12 177 MET A CA 1
ATOM 1425 C C . MET A 1 177 ? -7.402 -3.66 23.281 1 98.12 177 MET A C 1
ATOM 1427 O O . MET A 1 177 ? -8.109 -4.219 22.438 1 98.12 177 MET A O 1
ATOM 1431 N N . VAL A 1 178 ? -6.703 -2.551 23 1 98.56 178 VAL A N 1
ATOM 1432 C CA . VAL A 1 178 ? -6.785 -1.966 21.656 1 98.56 178 VAL A CA 1
ATOM 1433 C C . VAL A 1 178 ? -6.27 -2.963 20.625 1 98.56 178 VAL A C 1
ATOM 1435 O O . VAL A 1 178 ? -6.82 -3.07 19.531 1 98.56 178 VAL A O 1
ATOM 1438 N N . GLU A 1 179 ? -5.215 -3.66 20.984 1 98.5 179 GLU A N 1
ATOM 1439 C CA . GLU A 1 179 ? -4.664 -4.684 20.094 1 98.5 179 GLU A CA 1
ATOM 1440 C C . GLU A 1 179 ? -5.652 -5.828 19.891 1 98.5 179 GLU A C 1
ATOM 1442 O O . GLU A 1 179 ? -5.809 -6.324 18.781 1 98.5 179 GLU A O 1
ATOM 1447 N N . ARG A 1 180 ? -6.281 -6.211 20.938 1 98.31 180 ARG A N 1
ATOM 1448 C CA . ARG A 1 180 ? -7.238 -7.312 20.859 1 98.31 180 ARG A CA 1
ATOM 1449 C C . ARG A 1 180 ? -8.414 -6.949 19.953 1 98.31 180 ARG A C 1
ATOM 1451 O O . ARG A 1 180 ? -8.836 -7.758 19.125 1 98.31 180 ARG A O 1
ATOM 1458 N N . ILE A 1 181 ? -8.906 -5.758 20.156 1 98.81 181 ILE A N 1
ATOM 1459 C CA . ILE A 1 181 ? -10.016 -5.293 19.344 1 98.81 181 ILE A CA 1
ATOM 1460 C C . ILE A 1 181 ? -9.586 -5.215 17.875 1 98.81 181 ILE A C 1
ATOM 1462 O O . ILE A 1 181 ? -10.305 -5.68 16.984 1 98.81 181 ILE A O 1
ATOM 1466 N N . ALA A 1 182 ? -8.422 -4.68 17.625 1 98.81 182 ALA A N 1
ATOM 1467 C CA . ALA A 1 182 ? -7.918 -4.496 16.266 1 98.81 182 ALA A CA 1
ATOM 1468 C C . ALA A 1 182 ? -7.715 -5.836 15.562 1 98.81 182 ALA A C 1
ATOM 1470 O O . ALA A 1 182 ? -8.094 -6.008 14.398 1 98.81 182 ALA A O 1
ATOM 1471 N N . THR A 1 183 ? -7.172 -6.785 16.266 1 98.44 183 THR A N 1
ATOM 1472 C CA . THR A 1 183 ? -6.742 -8.023 15.633 1 98.44 183 THR A CA 1
ATOM 1473 C C . THR A 1 183 ? -7.938 -8.922 15.328 1 98.44 183 THR A C 1
ATOM 1475 O O . THR A 1 183 ? -7.812 -9.898 14.578 1 98.44 183 THR A O 1
ATOM 1478 N N . ARG A 1 184 ? -9.109 -8.617 15.883 1 98.44 184 ARG A N 1
ATOM 1479 C CA . ARG A 1 184 ? -10.305 -9.336 15.461 1 98.44 184 ARG A CA 1
ATOM 1480 C C . ARG A 1 184 ? -10.68 -8.984 14.023 1 98.44 184 ARG A C 1
ATOM 1482 O O . ARG A 1 184 ? -11.312 -9.781 13.328 1 98.44 184 ARG A O 1
ATOM 1489 N N . MET A 1 185 ? -10.281 -7.824 13.609 1 98.12 185 MET A N 1
ATOM 1490 C CA . MET A 1 185 ? -10.555 -7.359 12.25 1 98.12 185 MET A CA 1
ATOM 1491 C C . MET A 1 185 ? -9.5 -7.863 11.281 1 98.12 185 MET A C 1
ATOM 1493 O O . MET A 1 185 ? -9.82 -8.227 10.141 1 98.12 185 MET A O 1
ATOM 1497 N N . GLY A 1 186 ? -8.352 -7.898 11.609 1 97.94 186 GLY A N 1
ATOM 1498 C CA . GLY A 1 186 ? -7.195 -8.266 10.805 1 97.94 186 GLY A CA 1
ATOM 1499 C C . GLY A 1 186 ? -5.875 -7.996 11.5 1 97.94 186 GLY A C 1
ATOM 1500 O O . GLY A 1 186 ? -5.848 -7.488 12.617 1 97.94 186 GLY A O 1
ATOM 1501 N N . PRO A 1 187 ? -4.773 -8.367 10.852 1 98.06 187 PRO A N 1
ATOM 1502 C CA . PRO A 1 187 ? -3.467 -8.141 11.469 1 98.06 187 PRO A CA 1
ATOM 1503 C C . PRO A 1 187 ? -3.184 -6.66 11.727 1 98.06 187 PRO A C 1
ATOM 1505 O O . PRO A 1 187 ? -3.586 -5.805 10.93 1 98.06 187 PRO A O 1
ATOM 1508 N N . LEU A 1 188 ? -2.445 -6.414 12.836 1 98.19 188 LEU A N 1
ATOM 1509 C CA . LEU A 1 188 ? -2.014 -5.047 13.125 1 98.19 188 LEU A CA 1
ATOM 1510 C C . LEU A 1 188 ? -1.069 -4.543 12.039 1 98.19 188 LEU A C 1
ATOM 1512 O O . LEU A 1 188 ? -0.215 -5.289 11.555 1 98.19 188 LEU A O 1
ATOM 1516 N N . ARG A 1 189 ? -1.238 -3.35 11.656 1 97.88 189 ARG A N 1
ATOM 1517 C CA . ARG A 1 189 ? -0.216 -2.658 10.883 1 97.88 189 ARG A CA 1
ATOM 1518 C C . ARG A 1 189 ? 0.873 -2.092 11.781 1 97.88 189 ARG A C 1
ATOM 1520 O O . ARG A 1 189 ? 0.647 -1.112 12.5 1 97.88 189 ARG A O 1
ATOM 1527 N N . ASN A 1 190 ? 2.008 -2.688 11.672 1 97.94 190 ASN A N 1
ATOM 1528 C CA . ASN A 1 190 ? 3.154 -2.133 12.391 1 97.94 190 ASN A CA 1
ATOM 1529 C C . ASN A 1 190 ? 3.707 -0.896 11.688 1 97.94 190 ASN A C 1
ATOM 1531 O O . ASN A 1 190 ? 3.789 -0.862 10.453 1 97.94 190 ASN A O 1
ATOM 1535 N N . THR A 1 191 ? 4.027 0.118 12.445 1 96.75 191 THR A N 1
ATOM 1536 C CA . THR A 1 191 ? 4.68 1.321 11.945 1 96.75 191 THR A CA 1
ATOM 1537 C C . THR A 1 191 ? 5.91 1.658 12.781 1 96.75 191 THR A C 1
ATOM 1539 O O . THR A 1 191 ? 6.266 0.917 13.703 1 96.75 191 THR A O 1
ATOM 1542 N N . PHE A 1 192 ? 6.551 2.732 12.375 1 95.06 192 PHE A N 1
ATOM 1543 C CA . PHE A 1 192 ? 7.703 3.16 13.156 1 95.06 192 PHE A CA 1
ATOM 1544 C C . PHE A 1 192 ? 7.27 3.658 14.531 1 95.06 192 PHE A C 1
ATOM 1546 O O . PHE A 1 192 ? 8.102 3.834 15.422 1 95.06 192 PHE A O 1
ATOM 1553 N N . TYR A 1 193 ? 5.961 3.762 14.75 1 94.06 193 TYR A N 1
ATOM 1554 C CA . TYR A 1 193 ? 5.43 4.09 16.062 1 94.06 193 TYR A CA 1
ATOM 1555 C C . TYR A 1 193 ? 5.238 2.834 16.906 1 94.06 193 TYR A C 1
ATOM 1557 O O . TYR A 1 193 ? 4.965 2.92 18.109 1 94.06 193 TYR A O 1
ATOM 1565 N N . GLY A 1 194 ? 5.34 1.711 16.297 1 95.62 194 GLY A N 1
ATOM 1566 C CA . GLY A 1 194 ? 5.074 0.439 16.953 1 95.62 194 GLY A CA 1
ATOM 1567 C C . GLY A 1 194 ? 3.844 -0.264 16.406 1 95.62 194 GLY A C 1
ATOM 1568 O O . GLY A 1 194 ? 3.227 0.206 15.445 1 95.62 194 GLY A O 1
ATOM 1569 N N . SER A 1 195 ? 3.559 -1.439 17.016 1 96.88 195 SER A N 1
ATOM 1570 C CA . SER A 1 195 ? 2.336 -2.148 16.656 1 96.88 195 SER A CA 1
ATOM 1571 C C . SER A 1 195 ? 1.098 -1.381 17.109 1 96.88 195 SER A C 1
ATOM 1573 O O . SER A 1 195 ? 0.05 -1.448 16.453 1 96.88 195 SER A O 1
ATOM 1575 N N . THR A 1 196 ? 1.278 -0.779 18.234 1 97.88 196 THR A N 1
ATOM 1576 C CA . THR A 1 196 ? 0.334 0.189 18.781 1 97.88 196 THR A CA 1
ATOM 1577 C C . THR A 1 196 ? 1.062 1.446 19.25 1 97.88 196 THR A C 1
ATOM 1579 O O . THR A 1 196 ? 2.291 1.515 19.203 1 97.88 196 THR A O 1
ATOM 1582 N N . PHE A 1 197 ? 0.298 2.484 19.609 1 96.62 197 PHE A N 1
ATOM 1583 C CA . PHE A 1 197 ? 0.931 3.73 20.031 1 96.62 197 PHE A CA 1
ATOM 1584 C C . PHE A 1 197 ? 0.078 4.449 21.062 1 96.62 197 PHE A C 1
ATOM 1586 O O . PHE A 1 197 ? -1.103 4.137 21.234 1 96.62 197 PHE A O 1
ATOM 1593 N N . ASP A 1 198 ? 0.646 5.344 21.766 1 95.56 198 ASP A N 1
ATOM 1594 C CA . ASP A 1 198 ? -0.026 6.121 22.812 1 95.56 198 ASP A CA 1
ATOM 1595 C C . ASP A 1 198 ? -0.198 7.578 22.375 1 95.56 198 ASP A C 1
ATOM 1597 O O . ASP A 1 198 ? 0.748 8.203 21.891 1 95.56 198 ASP A O 1
ATOM 1601 N N . VAL A 1 199 ? -1.343 8.023 22.5 1 92.94 199 VAL A N 1
ATOM 1602 C CA . VAL A 1 199 ? -1.628 9.438 22.297 1 92.94 199 VAL A CA 1
ATOM 1603 C C . VAL A 1 199 ? -1.79 10.133 23.641 1 92.94 199 VAL A C 1
ATOM 1605 O O . VAL A 1 199 ? -2.848 10.047 24.266 1 92.94 199 VAL A O 1
ATOM 1608 N N . ARG A 1 200 ? -0.787 10.711 24.047 1 91.19 200 ARG A N 1
ATOM 1609 C CA . ARG A 1 200 ? -0.727 11.477 25.281 1 91.19 200 ARG A CA 1
ATOM 1610 C C . ARG A 1 200 ? 0.319 12.586 25.203 1 91.19 200 ARG A C 1
ATOM 1612 O O . ARG A 1 200 ? 1.218 12.523 24.359 1 91.19 200 ARG A O 1
ATOM 1619 N N . THR A 1 201 ? 0.171 13.562 26.031 1 84.94 201 THR A N 1
ATOM 1620 C CA . THR A 1 201 ? 1.057 14.719 25.969 1 84.94 201 THR A CA 1
ATOM 1621 C C . THR A 1 201 ? 2.459 14.352 26.438 1 84.94 201 THR A C 1
ATOM 1623 O O . THR A 1 201 ? 2.621 13.734 27.5 1 84.94 201 THR A O 1
ATOM 1626 N N . VAL A 1 202 ? 3.406 14.641 25.578 1 83.5 202 VAL A N 1
ATOM 1627 C CA . VAL A 1 202 ? 4.812 14.453 25.922 1 83.5 202 VAL A CA 1
ATOM 1628 C C . VAL A 1 202 ? 5.613 15.695 25.516 1 83.5 202 VAL A C 1
ATOM 1630 O O . VAL A 1 202 ? 5.254 16.391 24.562 1 83.5 202 VAL A O 1
ATOM 1633 N N . PRO A 1 203 ? 6.656 16.031 26.234 1 81.56 203 PRO A N 1
ATOM 1634 C CA . PRO A 1 203 ? 7.5 17.156 25.828 1 81.56 203 PRO A CA 1
ATOM 1635 C C . PRO A 1 203 ? 8.211 16.891 24.5 1 81.56 203 PRO A C 1
ATOM 1637 O O . PRO A 1 203 ? 8.586 15.75 24.203 1 81.56 203 PRO A O 1
ATOM 1640 N N . ASN A 1 204 ? 8.453 17.969 23.734 1 79.94 204 ASN A N 1
ATOM 1641 C CA . ASN A 1 204 ? 9.164 17.875 22.469 1 79.94 204 ASN A CA 1
ATOM 1642 C C . ASN A 1 204 ? 8.602 16.75 21.594 1 79.94 204 ASN A C 1
ATOM 1644 O O . ASN A 1 204 ? 9.352 15.914 21.078 1 79.94 204 ASN A O 1
ATOM 1648 N N . ALA A 1 205 ? 7.332 16.797 21.531 1 80.5 205 ALA A N 1
ATOM 1649 C CA . ALA A 1 205 ? 6.609 15.727 20.859 1 80.5 205 ALA A CA 1
ATOM 1650 C C . ALA A 1 205 ? 7.012 15.633 19.391 1 80.5 205 ALA A C 1
ATOM 1652 O O . ALA A 1 205 ? 7.012 16.641 18.672 1 80.5 205 ALA A O 1
ATOM 1653 N N . ALA A 1 206 ? 7.312 14.414 18.938 1 80.5 206 ALA A N 1
ATOM 1654 C CA . ALA A 1 206 ? 7.645 14.141 17.547 1 80.5 206 ALA A CA 1
ATOM 1655 C C . ALA A 1 206 ? 6.395 14.164 16.672 1 80.5 206 ALA A C 1
ATOM 1657 O O . ALA A 1 206 ? 6.488 14.133 15.445 1 80.5 206 ALA A O 1
ATOM 1658 N N . ASN A 1 207 ? 5.289 14.211 17.297 1 83.12 207 ASN A N 1
ATOM 1659 C CA . ASN A 1 207 ? 3.984 14.242 16.641 1 83.12 207 ASN A CA 1
ATOM 1660 C C . ASN A 1 207 ? 3.025 15.195 17.344 1 83.12 207 ASN A C 1
ATOM 1662 O O . ASN A 1 207 ? 2.953 15.219 18.578 1 83.12 207 ASN A O 1
ATOM 1666 N N . ILE A 1 208 ? 2.303 15.891 16.516 1 78.88 208 ILE A N 1
ATOM 1667 C CA . ILE A 1 208 ? 1.414 16.922 17.047 1 78.88 208 ILE A CA 1
ATOM 1668 C C . ILE A 1 208 ? 0.318 16.281 17.891 1 78.88 208 ILE A C 1
ATOM 1670 O O . ILE A 1 208 ? -0.213 16.891 18.812 1 78.88 208 ILE A O 1
ATOM 1674 N N . ALA A 1 209 ? 0.025 15.086 17.625 1 82.75 209 ALA A N 1
ATOM 1675 C CA . ALA A 1 209 ? -0.994 14.367 18.375 1 82.75 209 ALA A CA 1
ATOM 1676 C C . ALA A 1 209 ? -0.565 14.172 19.828 1 82.75 209 ALA A C 1
ATOM 1678 O O . ALA A 1 209 ? -1.391 13.867 20.688 1 82.75 209 ALA A O 1
ATOM 1679 N N . TYR A 1 210 ? 0.644 14.414 20.109 1 81.94 210 TYR A N 1
ATOM 1680 C CA . TYR A 1 210 ? 1.167 14.195 21.453 1 81.94 210 TYR A CA 1
ATOM 1681 C C . TYR A 1 210 ? 1.3 15.508 22.203 1 81.94 210 TYR A C 1
ATOM 1683 O O . TYR A 1 210 ? 2.1 15.625 23.141 1 81.94 210 TYR A O 1
ATOM 1691 N N . THR A 1 211 ? 0.624 16.516 21.734 1 81.69 211 THR A N 1
ATOM 1692 C CA . THR A 1 211 ? 0.536 17.812 22.406 1 81.69 211 THR A CA 1
ATOM 1693 C C . THR A 1 211 ? -0.879 18.062 22.922 1 81.69 211 THR A C 1
ATOM 1695 O O . THR A 1 211 ? -1.774 17.234 22.703 1 81.69 211 THR A O 1
ATOM 1698 N N . ASN A 1 212 ? -1.077 19.172 23.594 1 81.19 212 ASN A N 1
ATOM 1699 C CA . ASN A 1 212 ? -2.398 19.484 24.125 1 81.19 212 ASN A CA 1
ATOM 1700 C C . ASN A 1 212 ? -3.1 20.562 23.328 1 81.19 212 ASN A C 1
ATOM 1702 O O . ASN A 1 212 ? -4.184 21.016 23.688 1 81.19 212 ASN A O 1
ATOM 1706 N N . GLY A 1 213 ? -2.496 20.938 22.219 1 81.31 213 GLY A N 1
ATOM 1707 C CA . GLY A 1 213 ? -3.072 21.953 21.375 1 81.31 213 GLY A CA 1
ATOM 1708 C C . GLY A 1 213 ? -4.145 21.422 20.438 1 81.31 213 GLY A C 1
ATOM 1709 O O . GLY A 1 213 ? -4.344 20.219 20.344 1 81.31 213 GLY A O 1
ATOM 1710 N N . PHE A 1 214 ? -4.805 22.406 19.844 1 85.56 214 PHE A N 1
ATOM 1711 C CA . PHE A 1 214 ? -5.797 22.062 18.828 1 85.56 214 PHE A CA 1
ATOM 1712 C C . PHE A 1 214 ? -5.148 21.344 17.656 1 85.56 214 PHE A C 1
ATOM 1714 O O . PHE A 1 214 ? -4.098 21.766 17.156 1 85.56 214 PHE A O 1
ATOM 1721 N N . LEU A 1 215 ? -5.684 20.219 17.297 1 87.81 215 LEU A N 1
ATOM 1722 C CA . LEU A 1 215 ? -5.297 19.484 16.109 1 87.81 215 LEU A CA 1
ATOM 1723 C C . LEU A 1 215 ? -6.434 19.453 15.094 1 87.81 215 LEU A C 1
ATOM 1725 O O . LEU A 1 215 ? -7.484 18.859 15.352 1 87.81 215 LEU A O 1
ATOM 1729 N N . GLY A 1 216 ? -6.234 20.094 13.922 1 93.62 216 GLY A N 1
ATOM 1730 C CA . GLY A 1 216 ? -7.266 20.172 12.906 1 93.62 216 GLY A CA 1
ATOM 1731 C C . GLY A 1 216 ? -7.508 18.859 12.188 1 93.62 216 GLY A C 1
ATOM 1732 O O . GLY A 1 216 ? -6.801 17.875 12.43 1 93.62 216 GLY A O 1
ATOM 1733 N N . PHE A 1 217 ? -8.508 18.875 11.359 1 97.81 217 PHE A N 1
ATOM 1734 C CA . PHE A 1 217 ? -8.906 17.672 10.633 1 97.81 217 PHE A CA 1
ATOM 1735 C C . PHE A 1 217 ? -7.75 17.141 9.797 1 97.81 217 PHE A C 1
ATOM 1737 O O . PHE A 1 217 ? -7.09 17.891 9.078 1 97.81 217 PHE A O 1
ATOM 1744 N N . HIS A 1 218 ? -7.5 15.859 9.961 1 98.25 218 HIS A N 1
ATOM 1745 C CA . HIS A 1 218 ? -6.43 15.203 9.219 1 98.25 218 HIS A CA 1
ATOM 1746 C C . HIS A 1 218 ? -6.672 13.703 9.117 1 98.25 218 HIS A C 1
ATOM 1748 O O . HIS A 1 218 ? -7.566 13.164 9.781 1 98.25 218 HIS A O 1
ATOM 1754 N N . MET A 1 219 ? -5.988 13.062 8.227 1 98.56 219 MET A N 1
ATOM 1755 C CA . MET A 1 219 ? -5.887 11.617 8.086 1 98.56 219 MET A CA 1
ATOM 1756 C C . MET A 1 219 ? -4.465 11.141 8.375 1 98.56 219 MET A C 1
ATOM 1758 O O . MET A 1 219 ? -3.5 11.852 8.086 1 98.56 219 MET A O 1
ATOM 1762 N N . ASP A 1 220 ? -4.375 10.008 8.953 1 98.12 220 ASP A N 1
ATOM 1763 C CA . ASP A 1 220 ? -3.094 9.562 9.492 1 98.12 220 ASP A CA 1
ATOM 1764 C C . ASP A 1 220 ? -2.256 8.875 8.406 1 98.12 220 ASP A C 1
ATOM 1766 O O . ASP A 1 220 ? -2.789 8.148 7.57 1 98.12 220 ASP A O 1
ATOM 1770 N N . LEU A 1 221 ? -0.973 9.117 8.422 1 98.25 221 LEU A N 1
ATOM 1771 C CA . LEU A 1 221 ? 0.105 8.406 7.742 1 98.25 221 LEU A CA 1
ATOM 1772 C C . LEU A 1 221 ? -0.078 8.461 6.23 1 98.25 221 LEU A C 1
ATOM 1774 O O . LEU A 1 221 ? 0.129 7.461 5.539 1 98.25 221 LEU A O 1
ATOM 1778 N N . MET A 1 222 ? -0.428 9.609 5.75 1 98.12 222 MET A N 1
ATOM 1779 C CA . MET A 1 222 ? -0.647 9.812 4.32 1 98.12 222 MET A CA 1
ATOM 1780 C C . MET A 1 222 ? 0.667 9.727 3.551 1 98.12 222 MET A C 1
ATOM 1782 O O . MET A 1 222 ? 0.667 9.617 2.324 1 98.12 222 MET A O 1
ATOM 1786 N N . TYR A 1 223 ? 1.82 9.742 4.27 1 97.75 223 TYR A N 1
ATOM 1787 C CA . TYR A 1 223 ? 3.146 9.734 3.662 1 97.75 223 TYR A CA 1
ATOM 1788 C C . TYR A 1 223 ? 3.605 8.305 3.389 1 97.75 223 TYR A C 1
ATOM 1790 O O . TYR A 1 223 ? 4.668 8.086 2.801 1 97.75 223 TYR A O 1
ATOM 1798 N N . MET A 1 224 ? 2.828 7.332 3.73 1 97.62 224 MET A N 1
ATOM 1799 C CA . MET A 1 224 ? 3.209 5.938 3.525 1 97.62 224 MET A CA 1
ATOM 1800 C C . MET A 1 224 ? 2.643 5.406 2.211 1 97.62 224 MET A C 1
ATOM 1802 O O . MET A 1 224 ? 1.646 5.926 1.706 1 97.62 224 MET A O 1
ATOM 1806 N N . ASN A 1 225 ? 3.27 4.301 1.713 1 96.19 225 ASN A N 1
ATOM 1807 C CA . ASN A 1 225 ? 2.781 3.66 0.496 1 96.19 225 ASN A CA 1
ATOM 1808 C C . ASN A 1 225 ? 1.369 3.113 0.678 1 96.19 225 ASN A C 1
ATOM 1810 O O . ASN A 1 225 ? 0.488 3.369 -0.145 1 96.19 225 ASN A O 1
ATOM 1814 N N . GLU A 1 226 ? 1.229 2.395 1.668 1 95.69 226 GLU A N 1
ATOM 1815 C CA . GLU A 1 226 ? -0.097 1.94 2.076 1 95.69 226 GLU A CA 1
ATOM 1816 C C . GLU A 1 226 ? -0.583 2.697 3.311 1 95.69 226 GLU A C 1
ATOM 1818 O O . GLU A 1 226 ? -0.088 2.475 4.418 1 95.69 226 GLU A O 1
ATOM 1823 N N . VAL A 1 227 ? -1.491 3.57 3.064 1 97.56 227 VAL A N 1
ATOM 1824 C CA . VAL A 1 227 ? -2.111 4.277 4.18 1 97.56 227 VAL A CA 1
ATOM 1825 C C . VAL A 1 227 ? -2.986 3.316 4.98 1 97.56 227 VAL A C 1
ATOM 1827 O O . VAL A 1 227 ? -3.75 2.537 4.406 1 97.56 227 VAL A O 1
ATOM 1830 N N . PRO A 1 228 ? -2.814 3.314 6.277 1 97.44 228 PRO A N 1
ATOM 1831 C CA . PRO A 1 228 ? -3.705 2.432 7.035 1 97.44 228 PRO A CA 1
ATOM 1832 C C . PRO A 1 228 ? -5.176 2.645 6.695 1 97.44 228 PRO A C 1
ATOM 1834 O O . PRO A 1 228 ? -5.629 3.787 6.57 1 97.44 228 PRO A O 1
ATOM 1837 N N . GLY A 1 229 ? -5.855 1.561 6.531 1 98 229 GLY A N 1
ATOM 1838 C CA . GLY A 1 229 ? -7.254 1.646 6.148 1 98 229 GLY A CA 1
ATOM 1839 C C . GLY A 1 229 ? -8.156 2.078 7.285 1 98 229 GLY A C 1
ATOM 1840 O O . GLY A 1 229 ? -9.094 2.857 7.082 1 98 229 GLY A O 1
ATOM 1841 N N . TYR A 1 230 ? -7.828 1.57 8.508 1 98.75 230 TYR A N 1
ATOM 1842 C CA . TYR A 1 230 ? -8.648 1.854 9.672 1 98.75 230 TYR A CA 1
ATOM 1843 C C . TYR A 1 230 ? -7.785 2.201 10.883 1 98.75 230 TYR A C 1
ATOM 1845 O O . TYR A 1 230 ? -6.684 1.667 11.039 1 98.75 230 TYR A O 1
ATOM 1853 N N . GLN A 1 231 ? -8.305 3.064 11.617 1 98.69 231 GLN A N 1
ATOM 1854 C CA . GLN A 1 231 ? -7.66 3.514 12.844 1 98.69 231 GLN A CA 1
ATOM 1855 C C . GLN A 1 231 ? -8.547 3.264 14.062 1 98.69 231 GLN A C 1
ATOM 1857 O O . GLN A 1 231 ? -9.773 3.389 13.977 1 98.69 231 GLN A O 1
ATOM 1862 N N . LEU A 1 232 ? -7.93 2.832 15.141 1 98.88 232 LEU A N 1
ATOM 1863 C CA . LEU A 1 232 ? -8.594 2.668 16.438 1 98.88 232 LEU A CA 1
ATOM 1864 C C . LEU A 1 232 ? -8.008 3.621 17.469 1 98.88 232 LEU A C 1
ATOM 1866 O O . LEU A 1 232 ? -6.789 3.807 17.531 1 98.88 232 LEU A O 1
ATOM 1870 N N . LEU A 1 233 ? -8.852 4.18 18.25 1 98.44 233 LEU A N 1
ATOM 1871 C CA . LEU A 1 233 ? -8.469 4.969 19.422 1 98.44 233 LEU A CA 1
ATOM 1872 C C . LEU A 1 233 ? -9.242 4.52 20.656 1 98.44 233 LEU A C 1
ATOM 1874 O O . LEU A 1 233 ? -10.445 4.766 20.75 1 98.44 233 LEU A O 1
ATOM 1878 N N . HIS A 1 234 ? -8.578 3.832 21.5 1 98.69 234 HIS A N 1
ATOM 1879 C CA . HIS A 1 234 ? -9.141 3.344 22.75 1 98.69 234 HIS A CA 1
ATOM 1880 C C . HIS A 1 234 ? -8.828 4.293 23.906 1 98.69 234 HIS A C 1
ATOM 1882 O O . HIS A 1 234 ? -7.664 4.543 24.219 1 98.69 234 HIS A O 1
ATOM 1888 N N . CYS A 1 235 ? -9.844 4.781 24.578 1 97.94 235 CYS A N 1
ATOM 1889 C CA . CYS A 1 235 ? -9.672 5.75 25.656 1 97.94 235 CYS A CA 1
ATOM 1890 C C . CYS A 1 235 ? -9.375 5.051 26.984 1 97.94 235 CYS A C 1
ATOM 1892 O O . CYS A 1 235 ? -10.195 4.289 27.484 1 97.94 235 CYS A O 1
ATOM 1894 N N . LEU A 1 236 ? -8.258 5.336 27.484 1 97.19 236 LEU A N 1
ATOM 1895 C CA . LEU A 1 236 ? -7.859 4.793 28.766 1 97.19 236 LEU A CA 1
ATOM 1896 C C . LEU A 1 236 ? -8.094 5.809 29.891 1 97.19 236 LEU A C 1
ATOM 1898 O O . LEU A 1 236 ? -8.469 5.438 31 1 97.19 236 LEU A O 1
ATOM 1902 N N . GLN A 1 237 ? -7.832 7.078 29.562 1 94.25 237 GLN A N 1
ATOM 1903 C CA . GLN A 1 237 ? -8.07 8.188 30.469 1 94.25 237 GLN A CA 1
ATOM 1904 C C . GLN A 1 237 ? -8.562 9.422 29.719 1 94.25 237 GLN A C 1
ATOM 1906 O O . GLN A 1 237 ? -8.109 9.703 28.609 1 94.25 237 GLN A O 1
ATOM 1911 N N . ASN A 1 238 ? -9.477 10.086 30.297 1 92 238 ASN A N 1
ATOM 1912 C CA . ASN A 1 238 ? -9.984 11.328 29.734 1 92 238 ASN A CA 1
ATOM 1913 C C . ASN A 1 238 ? -10.656 12.203 30.781 1 92 238 ASN A C 1
ATOM 1915 O O . ASN A 1 238 ? -11.875 12.344 30.797 1 92 238 ASN A O 1
ATOM 1919 N N . SER A 1 239 ? -9.875 12.891 31.578 1 88.81 239 SER A N 1
ATOM 1920 C CA . SER A 1 239 ? -10.406 13.664 32.688 1 88.81 239 SER A CA 1
ATOM 1921 C C . SER A 1 239 ? -10.203 15.164 32.469 1 88.81 239 SER A C 1
ATOM 1923 O O . SER A 1 239 ? -10.617 15.977 33.281 1 88.81 239 SER A O 1
ATOM 1925 N N . CYS A 1 240 ? -9.648 15.508 31.406 1 86.19 240 CYS A N 1
ATOM 1926 C CA . CYS A 1 240 ? -9.344 16.906 31.125 1 86.19 240 CYS A CA 1
ATOM 1927 C C . CYS A 1 240 ? -10.586 17.641 30.641 1 86.19 240 CYS A C 1
ATOM 1929 O O . CYS A 1 240 ? -11.531 17.031 30.156 1 86.19 240 CYS A O 1
ATOM 1931 N N . ASP A 1 241 ? -10.5 18.922 30.922 1 86.44 241 ASP A N 1
ATOM 1932 C CA . ASP A 1 241 ? -11.438 19.797 30.203 1 86.44 241 ASP A CA 1
ATOM 1933 C C . ASP A 1 241 ? -11.023 19.953 28.75 1 86.44 241 ASP A C 1
ATOM 1935 O O . ASP A 1 241 ? -9.867 20.266 28.453 1 86.44 241 ASP A O 1
ATOM 1939 N N . GLY A 1 242 ? -12.078 19.672 27.953 1 86.31 242 GLY A N 1
ATOM 1940 C CA . GLY A 1 242 ? -11.727 19.656 26.547 1 86.31 242 GLY A CA 1
ATOM 1941 C C . GLY A 1 242 ? -11.297 18.281 26.062 1 86.31 242 GLY A C 1
ATOM 1942 O O . GLY A 1 242 ? -11.594 17.266 26.688 1 86.31 242 GLY A O 1
ATOM 1943 N N . GLY A 1 243 ? -10.711 18.219 24.844 1 84.62 243 GLY A N 1
ATOM 1944 C CA . GLY A 1 243 ? -10.133 16.984 24.344 1 84.62 243 GLY A CA 1
ATOM 1945 C C . GLY A 1 243 ? -11.133 16.125 23.578 1 84.62 243 GLY A C 1
ATOM 1946 O O . GLY A 1 243 ? -10.875 14.953 23.297 1 84.62 243 GLY A O 1
ATOM 1947 N N . GLU A 1 244 ? -12.18 16.75 23.281 1 91.81 244 GLU A N 1
ATOM 1948 C CA . GLU A 1 244 ? -13.164 16.031 22.469 1 91.81 244 GLU A CA 1
ATOM 1949 C C . GLU A 1 244 ? -12.594 15.648 21.109 1 91.81 244 GLU A C 1
ATOM 1951 O O . GLU A 1 244 ? -11.812 16.391 20.531 1 91.81 244 GLU A O 1
ATOM 1956 N N . SER A 1 245 ? -13 14.477 20.688 1 95.06 245 SER A N 1
ATOM 1957 C CA . SER A 1 245 ? -12.695 14.062 19.328 1 95.06 245 SER A CA 1
ATOM 1958 C C . SER A 1 245 ? -13.727 14.594 18.344 1 95.06 245 SER A C 1
ATOM 1960 O O . SER A 1 245 ? -14.93 14.57 18.625 1 95.06 245 SER A O 1
ATOM 1962 N N . LEU A 1 246 ? -13.273 15.117 17.312 1 97.75 246 LEU A N 1
ATOM 1963 C CA . LEU A 1 246 ? -14.125 15.562 16.203 1 97.75 246 LEU A CA 1
ATOM 1964 C C . LEU A 1 246 ? -13.961 14.656 14.992 1 97.75 246 LEU A C 1
ATOM 1966 O O . LEU A 1 246 ? -12.852 14.227 14.68 1 97.75 246 LEU A O 1
ATOM 1970 N N . PHE A 1 247 ? -15.094 14.352 14.367 1 98.56 247 PHE A N 1
ATOM 1971 C CA . PHE A 1 247 ? -15.094 13.547 13.148 1 98.56 247 PHE A CA 1
ATOM 1972 C C . PHE A 1 247 ? -15.945 14.195 12.07 1 98.56 247 PHE A C 1
ATOM 1974 O O . PHE A 1 247 ? -16.953 14.836 12.367 1 98.56 247 PHE A O 1
ATOM 1981 N N . ALA A 1 248 ? -15.555 14.023 10.859 1 98.81 248 ALA A N 1
ATOM 1982 C CA . ALA A 1 248 ? -16.375 14.406 9.703 1 98.81 248 ALA A CA 1
ATOM 1983 C C . ALA A 1 248 ? -16.234 13.391 8.57 1 98.81 248 ALA A C 1
ATOM 1985 O O . ALA A 1 248 ? -15.148 12.844 8.352 1 98.81 248 ALA A O 1
ATOM 1986 N N . ASP A 1 249 ? -17.328 13.078 7.906 1 98.88 249 ASP A N 1
ATOM 1987 C CA . ASP A 1 249 ? -17.328 12.18 6.754 1 98.88 249 ASP A CA 1
ATOM 1988 C C . ASP A 1 249 ? -16.922 12.914 5.48 1 98.88 249 ASP A C 1
ATOM 1990 O O . ASP A 1 249 ? -17.75 13.562 4.832 1 98.88 249 ASP A O 1
ATOM 1994 N N . ALA A 1 250 ? -15.734 12.758 5.098 1 98.94 250 ALA A N 1
ATOM 1995 C CA . ALA A 1 250 ? -15.203 13.469 3.936 1 98.94 250 ALA A CA 1
ATOM 1996 C C . ALA A 1 250 ? -15.891 13.016 2.652 1 98.94 250 ALA A C 1
ATOM 1998 O O . ALA A 1 250 ? -15.945 13.766 1.673 1 98.94 250 ALA A O 1
ATOM 1999 N N . PHE A 1 251 ? -16.406 11.766 2.604 1 98.75 251 PHE A N 1
ATOM 2000 C CA . PHE A 1 251 ? -17.172 11.312 1.448 1 98.75 251 PHE A CA 1
ATOM 2001 C C . PHE A 1 251 ? -18.453 12.117 1.303 1 98.75 251 PHE A C 1
ATOM 2003 O O . PHE A 1 251 ? -18.859 12.453 0.189 1 98.75 251 PHE A O 1
ATOM 2010 N N . CYS A 1 252 ? -19.078 12.359 2.422 1 98.69 252 CYS A N 1
ATOM 2011 C CA . CYS A 1 252 ? -20.297 13.18 2.402 1 98.69 252 CYS A CA 1
ATOM 2012 C C . CYS A 1 252 ? -20 14.562 1.824 1 98.69 252 CYS A C 1
ATOM 2014 O O . CYS A 1 252 ? -20.734 15.039 0.956 1 98.69 252 CYS A O 1
ATOM 2016 N N . VAL A 1 253 ? -18.953 15.148 2.268 1 98.81 253 VAL A N 1
ATOM 2017 C CA . VAL A 1 253 ? -18.547 16.469 1.8 1 98.81 253 VAL A CA 1
ATOM 2018 C C . VAL A 1 253 ? -18.188 16.406 0.32 1 98.81 253 VAL A C 1
ATOM 2020 O O . VAL A 1 253 ? -18.594 17.266 -0.465 1 98.81 253 VAL A O 1
ATOM 2023 N N . ALA A 1 254 ? -17.406 15.398 -0.064 1 98.81 254 ALA A N 1
ATOM 2024 C CA . ALA A 1 254 ? -17 15.234 -1.459 1 98.81 254 ALA A CA 1
ATOM 2025 C C . ALA A 1 254 ? -18.219 15.094 -2.369 1 98.81 254 ALA A C 1
ATOM 2027 O O . ALA A 1 254 ? -18.281 15.719 -3.43 1 98.81 254 ALA A O 1
ATOM 2028 N N . GLU A 1 255 ? -19.156 14.305 -1.929 1 98.06 255 GLU A N 1
ATOM 2029 C CA . GLU A 1 255 ? -20.344 14.109 -2.746 1 98.06 255 GLU A CA 1
ATOM 2030 C C . GLU A 1 255 ? -21.188 15.375 -2.811 1 98.06 255 GLU A C 1
ATOM 2032 O O . GLU A 1 255 ? -21.812 15.656 -3.834 1 98.06 255 GLU A O 1
ATOM 2037 N N . TYR A 1 256 ? -21.266 16.062 -1.74 1 98.44 256 TYR A N 1
ATOM 2038 C CA . TYR A 1 256 ? -21.891 17.375 -1.769 1 98.44 256 TYR A CA 1
ATOM 2039 C C . TYR A 1 256 ? -21.25 18.266 -2.811 1 98.44 256 TYR A C 1
ATOM 2041 O O . TYR A 1 256 ? -21.938 18.938 -3.586 1 98.44 256 TYR A O 1
ATOM 2049 N N . MET A 1 257 ? -19.953 18.297 -2.879 1 98.75 257 MET A N 1
ATOM 2050 C CA . MET A 1 257 ? -19.234 19.125 -3.85 1 98.75 257 MET A CA 1
ATOM 2051 C C . MET A 1 257 ? -19.5 18.641 -5.273 1 98.75 257 MET A C 1
ATOM 2053 O O . MET A 1 257 ? -19.625 19.453 -6.191 1 98.75 257 MET A O 1
ATOM 2057 N N . ARG A 1 258 ? -19.562 17.297 -5.418 1 98.19 258 ARG A N 1
ATOM 2058 C CA . ARG A 1 258 ? -19.859 16.766 -6.742 1 98.19 258 ARG A CA 1
ATOM 2059 C C . ARG A 1 258 ? -21.141 17.375 -7.301 1 98.19 258 ARG A C 1
ATOM 2061 O O . ARG A 1 258 ? -21.219 17.672 -8.492 1 98.19 258 ARG A O 1
ATOM 2068 N N . SER A 1 259 ? -22.109 17.656 -6.484 1 97.81 259 SER A N 1
ATOM 2069 C CA . SER A 1 259 ? -23.406 18.141 -6.895 1 97.81 259 SER A CA 1
ATOM 2070 C C . SER A 1 259 ? -23.453 19.672 -6.93 1 97.81 259 SER A C 1
ATOM 2072 O O . SER A 1 259 ? -23.984 20.266 -7.871 1 97.81 259 SER A O 1
ATOM 2074 N N . ARG A 1 260 ? -22.797 20.375 -5.953 1 98.38 260 ARG A N 1
ATOM 2075 C CA . ARG A 1 260 ? -23 21.812 -5.762 1 98.38 260 ARG A CA 1
ATOM 2076 C C . ARG A 1 260 ? -21.781 22.594 -6.246 1 98.38 260 ARG A C 1
ATOM 2078 O O . ARG A 1 260 ? -21.875 23.812 -6.484 1 98.38 260 ARG A O 1
ATOM 2085 N N . HIS A 1 261 ? -20.703 21.953 -6.328 1 98.44 261 HIS A N 1
ATOM 2086 C CA . HIS A 1 261 ? -19.453 22.562 -6.801 1 98.44 261 HIS A CA 1
ATOM 2087 C C . HIS A 1 261 ? -18.734 21.641 -7.781 1 98.44 261 HIS A C 1
ATOM 2089 O O . HIS A 1 261 ? -17.562 21.312 -7.586 1 98.44 261 HIS A O 1
ATOM 2095 N N . PRO A 1 262 ? -19.359 21.281 -8.93 1 98.19 262 PRO A N 1
ATOM 2096 C CA . PRO A 1 262 ? -18.844 20.219 -9.805 1 98.19 262 PRO A CA 1
ATOM 2097 C C . PRO A 1 262 ? -17.469 20.547 -10.383 1 98.19 262 PRO A C 1
ATOM 2099 O O . PRO A 1 262 ? -16.656 19.656 -10.594 1 98.19 262 PRO A O 1
ATOM 2102 N N . GLU A 1 263 ? -17.156 21.797 -10.656 1 98.25 263 GLU A N 1
ATOM 2103 C CA . GLU A 1 263 ? -15.844 22.156 -11.195 1 98.25 263 GLU A CA 1
ATOM 2104 C C . GLU A 1 263 ? -14.742 21.953 -10.156 1 98.25 263 GLU A C 1
ATOM 2106 O O . GLU A 1 263 ? -13.688 21.391 -10.461 1 98.25 263 GLU A O 1
ATOM 2111 N N . GLU A 1 264 ? -15.047 22.391 -8.953 1 98.62 264 GLU A N 1
ATOM 2112 C CA . GLU A 1 264 ? -14.078 22.203 -7.871 1 98.62 264 GLU A CA 1
ATOM 2113 C C . GLU A 1 264 ? -13.867 20.719 -7.562 1 98.62 264 GLU A C 1
ATOM 2115 O O . GLU A 1 264 ? -12.75 20.297 -7.273 1 98.62 264 GLU A O 1
ATOM 2120 N N . PHE A 1 265 ? -14.992 20 -7.625 1 98.62 265 PHE A N 1
ATOM 2121 C CA . PHE A 1 265 ? -14.891 18.562 -7.418 1 98.62 265 PHE A CA 1
ATOM 2122 C C . PHE A 1 265 ? -13.945 17.938 -8.438 1 98.62 265 PHE A C 1
ATOM 2124 O O . PHE A 1 265 ? -13.039 17.188 -8.07 1 98.62 265 PHE A O 1
ATOM 2131 N N . LYS A 1 266 ? -14.109 18.281 -9.641 1 98.44 266 LYS A N 1
ATOM 2132 C CA . LYS A 1 266 ? -13.281 17.75 -10.727 1 98.44 266 LYS A CA 1
ATOM 2133 C C . LYS A 1 266 ? -11.82 18.125 -10.523 1 98.44 266 LYS A C 1
ATOM 2135 O O . LYS A 1 266 ? -10.93 17.297 -10.719 1 98.44 266 LYS A O 1
ATOM 2140 N N . VAL A 1 267 ? -11.57 19.312 -10.125 1 98.38 267 VAL A N 1
ATOM 2141 C CA . VAL A 1 267 ? -10.203 19.766 -9.883 1 98.38 267 VAL A CA 1
ATOM 2142 C C . VAL A 1 267 ? -9.547 18.906 -8.805 1 98.38 267 VAL A C 1
ATOM 2144 O O . VAL A 1 267 ? -8.398 18.484 -8.961 1 98.38 267 VAL A O 1
ATOM 2147 N N . LEU A 1 268 ? -10.281 18.594 -7.738 1 98.62 268 LEU A N 1
ATOM 2148 C CA . LEU A 1 268 ? -9.719 17.859 -6.602 1 98.62 268 LEU A CA 1
ATOM 2149 C C . LEU A 1 268 ? -9.523 16.391 -6.938 1 98.62 268 LEU A C 1
ATOM 2151 O O . LEU A 1 268 ? -8.766 15.695 -6.266 1 98.62 268 LEU A O 1
ATOM 2155 N N . THR A 1 269 ? -10.219 15.852 -7.98 1 98.44 269 THR A N 1
ATOM 2156 C CA . THR A 1 269 ? -9.977 14.484 -8.43 1 98.44 269 THR A CA 1
ATOM 2157 C C . THR A 1 269 ? -8.664 14.398 -9.211 1 98.44 269 THR A C 1
ATOM 2159 O O . THR A 1 269 ? -8.148 13.305 -9.445 1 98.44 269 THR A O 1
ATOM 2162 N N . ASN A 1 270 ? -8.109 15.594 -9.516 1 97.06 270 ASN A N 1
ATOM 2163 C CA . ASN A 1 270 ? -6.891 15.609 -10.32 1 97.06 270 ASN A CA 1
ATOM 2164 C C . ASN A 1 270 ? -5.73 16.25 -9.562 1 97.06 270 ASN A C 1
ATOM 2166 O O . ASN A 1 270 ? -4.574 16.125 -9.969 1 97.06 270 ASN A O 1
ATOM 2170 N N . LEU A 1 271 ? -6.02 16.906 -8.5 1 97.62 271 LEU A N 1
ATOM 2171 C CA . LEU A 1 271 ? -4.992 17.625 -7.75 1 97.62 271 LEU A CA 1
ATOM 2172 C C . LEU A 1 271 ? -4.219 16.672 -6.848 1 97.62 271 LEU A C 1
ATOM 2174 O O . LEU A 1 271 ? -4.809 15.992 -5.996 1 97.62 271 LEU A O 1
ATOM 2178 N N . PHE A 1 272 ? -2.936 16.609 -7.016 1 97 272 PHE A N 1
ATOM 2179 C CA . PHE A 1 272 ? -2.053 15.852 -6.137 1 97 272 PHE A CA 1
ATOM 2180 C C . PHE A 1 272 ? -1.503 16.75 -5.027 1 97 272 PHE A C 1
ATOM 2182 O O . PHE A 1 272 ? -1.085 17.875 -5.281 1 97 272 PHE A O 1
ATOM 2189 N N . LEU A 1 273 ? -1.512 16.25 -3.863 1 97.19 273 LEU A N 1
ATOM 2190 C CA . LEU A 1 273 ? -0.792 16.844 -2.744 1 97.19 273 LEU A CA 1
ATOM 2191 C C . LEU A 1 273 ? 0.36 15.953 -2.299 1 97.19 273 LEU A C 1
ATOM 2193 O O . LEU A 1 273 ? 0.373 14.758 -2.594 1 97.19 273 LEU A O 1
ATOM 2197 N N . SER A 1 274 ? 1.286 16.578 -1.699 1 96.25 274 SER A N 1
ATOM 2198 C CA . SER A 1 274 ? 2.428 15.859 -1.143 1 96.25 274 SER A CA 1
ATOM 2199 C C . SER A 1 274 ? 2.314 15.727 0.372 1 96.25 274 SER A C 1
ATOM 2201 O O . SER A 1 274 ? 1.836 16.641 1.045 1 96.25 274 SER A O 1
ATOM 2203 N N . TYR A 1 275 ? 2.734 14.609 0.88 1 97.44 275 TYR A N 1
ATOM 2204 C CA . TYR A 1 275 ? 2.803 14.359 2.316 1 97.44 275 TYR A CA 1
ATOM 2205 C C . TYR A 1 275 ? 4.176 13.836 2.717 1 97.44 275 TYR A C 1
ATOM 2207 O O . TYR A 1 275 ? 4.824 13.125 1.949 1 97.44 275 TYR A O 1
ATOM 2215 N N . GLU A 1 276 ? 4.586 14.195 3.951 1 96.31 276 GLU A N 1
ATOM 2216 C CA . GLU A 1 276 ? 5.945 13.781 4.281 1 96.31 276 GLU A CA 1
ATOM 2217 C C . GLU A 1 276 ? 6.117 13.609 5.789 1 96.31 276 GLU A C 1
ATOM 2219 O O . GLU A 1 276 ? 5.355 14.18 6.574 1 96.31 276 GLU A O 1
ATOM 2224 N N . TYR A 1 277 ? 6.941 12.82 6.23 1 96.75 277 TYR A N 1
ATOM 2225 C CA . TYR A 1 277 ? 7.559 12.617 7.539 1 96.75 277 TYR A CA 1
ATOM 2226 C C . TYR A 1 277 ? 9.078 12.531 7.418 1 96.75 277 TYR A C 1
ATOM 2228 O O . TYR A 1 277 ? 9.617 11.492 7.031 1 96.75 277 TYR A O 1
ATOM 2236 N N . ASN A 1 278 ? 9.727 13.617 7.637 1 94.94 278 ASN A N 1
ATOM 2237 C CA . ASN A 1 278 ? 11.164 13.734 7.418 1 94.94 278 ASN A CA 1
ATOM 2238 C C . ASN A 1 278 ? 11.906 14.008 8.727 1 94.94 278 ASN A C 1
ATOM 2240 O O . ASN A 1 278 ? 12.172 15.156 9.07 1 94.94 278 ASN A O 1
ATOM 2244 N N . HIS A 1 279 ? 12.18 13.031 9.469 1 95.38 279 HIS A N 1
ATOM 2245 C CA . HIS A 1 279 ? 12.898 13.07 10.734 1 95.38 279 HIS A CA 1
ATOM 2246 C C . HIS A 1 279 ? 14.258 12.391 10.617 1 95.38 279 HIS A C 1
ATOM 2248 O O . HIS A 1 279 ? 14.609 11.867 9.555 1 95.38 279 HIS A O 1
ATOM 2254 N N . GLU A 1 280 ? 14.969 12.469 11.648 1 94.94 280 GLU A N 1
ATOM 2255 C CA . GLU A 1 280 ? 16.344 11.977 11.664 1 94.94 280 GLU A CA 1
ATOM 2256 C C . GLU A 1 280 ? 16.391 10.484 11.336 1 94.94 280 GLU A C 1
ATOM 2258 O O . GLU A 1 280 ? 17.234 10.047 10.547 1 94.94 280 GLU A O 1
ATOM 2263 N N . ASN A 1 281 ? 15.445 9.719 11.828 1 96.19 281 ASN A N 1
ATOM 2264 C CA . ASN A 1 281 ? 15.555 8.266 11.734 1 96.19 281 ASN A CA 1
ATOM 2265 C C . ASN A 1 281 ? 14.453 7.68 10.844 1 96.19 281 ASN A C 1
ATOM 2267 O O . ASN A 1 281 ? 14.398 6.469 10.641 1 96.19 281 ASN A O 1
ATOM 2271 N N . HIS A 1 282 ? 13.586 8.484 10.359 1 97.25 282 HIS A N 1
ATOM 2272 C CA . HIS A 1 282 ? 12.477 8.039 9.508 1 97.25 282 HIS A CA 1
ATOM 2273 C C . HIS A 1 282 ? 12.211 9.039 8.391 1 97.25 282 HIS A C 1
ATOM 2275 O O . HIS A 1 282 ? 11.984 10.219 8.648 1 97.25 282 HIS A O 1
ATOM 2281 N N . VAL A 1 283 ? 12.273 8.609 7.191 1 97.38 283 VAL A N 1
ATOM 2282 C CA . VAL A 1 283 ? 12.109 9.445 6.012 1 97.38 283 VAL A CA 1
ATOM 2283 C C . VAL A 1 283 ? 11.047 8.852 5.094 1 97.38 283 VAL A C 1
ATOM 2285 O O . VAL A 1 283 ? 11.305 7.879 4.383 1 97.38 283 VAL A O 1
ATOM 2288 N N . TYR A 1 284 ? 9.891 9.43 5.09 1 97.25 284 TYR A N 1
ATOM 2289 C CA . TYR A 1 284 ? 8.766 8.977 4.281 1 97.25 284 TYR A CA 1
ATOM 2290 C C . TYR A 1 284 ? 8.188 10.125 3.459 1 97.25 284 TYR A C 1
ATOM 2292 O O . TYR A 1 284 ? 8.227 11.281 3.881 1 97.25 284 TYR A O 1
ATOM 2300 N N . GLY A 1 285 ? 7.684 9.859 2.332 1 96.44 285 GLY A N 1
ATOM 2301 C CA . GLY A 1 285 ? 6.984 10.805 1.472 1 96.44 285 GLY A CA 1
ATOM 2302 C C . GLY A 1 285 ? 6.129 10.125 0.418 1 96.44 285 GLY A C 1
ATOM 2303 O O . GLY A 1 285 ? 6.457 9.031 -0.045 1 96.44 285 GLY A O 1
ATOM 2304 N N . ASN A 1 286 ? 5.082 10.742 0.091 1 96.62 286 ASN A N 1
ATOM 2305 C CA . ASN A 1 286 ? 4.188 10.211 -0.936 1 96.62 286 ASN A CA 1
ATOM 2306 C C . ASN A 1 286 ? 3.307 11.305 -1.53 1 96.62 286 ASN A C 1
ATOM 2308 O O . ASN A 1 286 ? 3.188 12.391 -0.959 1 96.62 286 ASN A O 1
ATOM 2312 N N . TYR A 1 287 ? 2.771 11.125 -2.689 1 96.25 287 TYR A N 1
ATOM 2313 C CA . TYR A 1 287 ? 1.814 12 -3.363 1 96.25 287 TYR A CA 1
ATOM 2314 C C . TYR A 1 287 ? 0.465 11.305 -3.518 1 96.25 287 TYR A C 1
ATOM 2316 O O . TYR A 1 287 ? 0.402 10.109 -3.803 1 96.25 287 TYR A O 1
ATOM 2324 N N . ARG A 1 288 ? -0.55 12.102 -3.291 1 97.62 288 ARG A N 1
ATOM 2325 C CA . ARG A 1 288 ? -1.887 11.531 -3.432 1 97.62 288 ARG A CA 1
ATOM 2326 C C . ARG A 1 288 ? -2.863 12.555 -3.994 1 97.62 288 ARG A C 1
ATOM 2328 O O . ARG A 1 288 ? -2.785 13.742 -3.662 1 97.62 288 ARG A O 1
ATOM 2335 N N . ARG A 1 289 ? -3.824 12.07 -4.789 1 97.94 289 ARG A N 1
ATOM 2336 C CA . ARG A 1 289 ? -4.945 12.914 -5.184 1 97.94 289 ARG A CA 1
ATOM 2337 C C . ARG A 1 289 ? -5.852 13.219 -3.992 1 97.94 289 ARG A C 1
ATOM 2339 O O . ARG A 1 289 ? -6.031 12.375 -3.113 1 97.94 289 ARG A O 1
ATOM 2346 N N . VAL A 1 290 ? -6.395 14.32 -4.027 1 98.75 290 VAL A N 1
ATOM 2347 C CA . VAL A 1 290 ? -7.27 14.688 -2.922 1 98.75 290 VAL A CA 1
ATOM 2348 C C . VAL A 1 290 ? -8.484 13.766 -2.896 1 98.75 290 VAL A C 1
ATOM 2350 O O . VAL A 1 290 ? -8.797 13.172 -1.866 1 98.75 290 VAL A O 1
ATOM 2353 N N . PHE A 1 291 ? -9.18 13.656 -4.086 1 98.81 291 PHE A N 1
ATOM 2354 C CA . PHE A 1 291 ? -10.273 12.703 -4.246 1 98.81 291 PHE A CA 1
ATOM 2355 C C . PHE A 1 291 ? -9.891 11.586 -5.207 1 98.81 291 PHE A C 1
ATOM 2357 O O . PHE A 1 291 ? -9.445 11.852 -6.324 1 98.81 291 PHE A O 1
ATOM 2364 N N . GLU A 1 292 ? -10.039 10.367 -4.742 1 98.25 292 GLU A N 1
ATOM 2365 C CA . GLU A 1 292 ? -9.875 9.203 -5.609 1 98.25 292 GLU A CA 1
ATOM 2366 C C . GLU A 1 292 ? -11.219 8.531 -5.883 1 98.25 292 GLU A C 1
ATOM 2368 O O . GLU A 1 292 ? -11.945 8.18 -4.953 1 98.25 292 GLU A O 1
ATOM 2373 N N . THR A 1 293 ? -11.508 8.367 -7.172 1 96.88 293 THR A N 1
ATOM 2374 C CA . THR A 1 293 ? -12.727 7.676 -7.562 1 96.88 293 THR A CA 1
ATOM 2375 C C . THR A 1 293 ? -12.414 6.297 -8.133 1 96.88 293 THR A C 1
ATOM 2377 O O . THR A 1 293 ? -11.305 6.059 -8.617 1 96.88 293 THR A O 1
ATOM 2380 N N . ALA A 1 294 ? -13.336 5.371 -7.996 1 93.06 294 ALA A N 1
ATOM 2381 C CA . ALA A 1 294 ? -13.148 4.008 -8.484 1 93.06 294 ALA A CA 1
ATOM 2382 C C . ALA A 1 294 ? -12.875 4 -9.992 1 93.06 294 ALA A C 1
ATOM 2384 O O . ALA A 1 294 ? -12.07 3.205 -10.477 1 93.06 294 ALA A O 1
ATOM 2385 N N . TYR A 1 295 ? -13.531 4.805 -10.734 1 90.69 295 TYR A N 1
ATOM 2386 C CA . TYR A 1 295 ? -13.383 5.094 -12.156 1 90.69 295 TYR A CA 1
ATOM 2387 C C . TYR A 1 295 ? -13.844 6.512 -12.477 1 90.69 295 TYR A C 1
ATOM 2389 O O . TYR A 1 295 ? -14.445 7.18 -11.633 1 90.69 295 TYR A O 1
ATOM 2397 N N . PRO A 1 296 ? -13.43 7.004 -13.609 1 90.94 296 PRO A N 1
ATOM 2398 C CA . PRO A 1 296 ? -13.859 8.367 -13.922 1 90.94 296 PRO A CA 1
ATOM 2399 C C . PRO A 1 296 ? -15.367 8.555 -13.781 1 90.94 296 PRO A C 1
ATOM 2401 O O . PRO A 1 296 ? -16.141 7.844 -14.43 1 90.94 296 PRO A O 1
ATOM 2404 N N . GLY A 1 297 ? -15.742 9.414 -12.938 1 91 297 GLY A N 1
ATOM 2405 C CA . GLY A 1 297 ? -17.156 9.672 -12.719 1 91 297 GLY A CA 1
ATOM 2406 C C . GLY A 1 297 ? -17.797 8.719 -11.719 1 91 297 GLY A C 1
ATOM 2407 O O . GLY A 1 297 ? -18.969 8.875 -11.359 1 91 297 GLY A O 1
ATOM 2408 N N . GLY A 1 298 ? -16.969 7.805 -11.203 1 92.94 298 GLY A N 1
ATOM 2409 C CA . GLY A 1 298 ? -17.5 6.809 -10.281 1 92.94 298 GLY A CA 1
ATOM 2410 C C . GLY A 1 298 ? -17.531 7.289 -8.844 1 92.94 298 GLY A C 1
ATOM 2411 O O . GLY A 1 298 ? -17.328 8.477 -8.57 1 92.94 298 GLY A O 1
ATOM 2412 N N . PRO A 1 299 ? -17.828 6.414 -7.984 1 93.75 299 PRO A N 1
ATOM 2413 C CA . PRO A 1 299 ? -17.906 6.793 -6.57 1 93.75 299 PRO A CA 1
ATOM 2414 C C . PRO A 1 299 ? -16.531 7.141 -5.98 1 93.75 299 PRO A C 1
ATOM 2416 O O . PRO A 1 299 ? -15.516 6.594 -6.414 1 93.75 299 PRO A O 1
ATOM 2419 N N . VAL A 1 300 ? -16.547 8.031 -5 1 97.31 300 VAL A N 1
ATOM 2420 C CA . VAL A 1 300 ? -15.344 8.328 -4.238 1 97.31 300 VAL A CA 1
ATOM 2421 C C . VAL A 1 300 ? -14.961 7.113 -3.391 1 97.31 300 VAL A C 1
ATOM 2423 O O . VAL A 1 300 ? -15.797 6.57 -2.662 1 97.31 300 VAL A O 1
ATOM 2426 N N . VAL A 1 301 ? -13.703 6.719 -3.523 1 97.44 301 VAL A N 1
ATOM 2427 C CA . VAL A 1 301 ? -13.297 5.527 -2.787 1 97.44 301 VAL A CA 1
ATOM 2428 C C . VAL A 1 301 ? -12.25 5.898 -1.739 1 97.44 301 VAL A C 1
ATOM 2430 O O . VAL A 1 301 ? -12.023 5.148 -0.786 1 97.44 301 VAL A O 1
ATOM 2433 N N . HIS A 1 302 ? -11.586 7.055 -1.916 1 98.5 302 HIS A N 1
ATOM 2434 C CA . HIS A 1 302 ? -10.664 7.594 -0.924 1 98.5 302 HIS A CA 1
ATOM 2435 C C . HIS A 1 302 ? -10.648 9.117 -0.958 1 98.5 302 HIS A C 1
ATOM 2437 O O . HIS A 1 302 ? -10.836 9.727 -2.016 1 98.5 302 HIS A O 1
ATOM 2443 N N . VAL A 1 303 ? -10.438 9.672 0.129 1 98.81 303 VAL A N 1
ATOM 2444 C CA . VAL A 1 303 ? -10.047 11.07 0.297 1 98.81 303 VAL A CA 1
ATOM 2445 C C . VAL A 1 303 ? -8.711 11.141 1.04 1 98.81 303 VAL A C 1
ATOM 2447 O O . VAL A 1 303 ? -8.445 10.344 1.937 1 98.81 303 VAL A O 1
ATOM 2450 N N . ASN A 1 304 ? -7.906 12.016 0.588 1 98.88 304 ASN A N 1
ATOM 2451 C CA . ASN A 1 304 ? -6.598 12.195 1.204 1 98.88 304 ASN A CA 1
ATOM 2452 C C . ASN A 1 304 ? -6.387 13.641 1.66 1 98.88 304 ASN A C 1
ATOM 2454 O O . ASN A 1 304 ? -6.316 14.547 0.835 1 98.88 304 ASN A O 1
ATOM 2458 N N . TYR A 1 305 ? -6.328 13.789 2.955 1 98.75 305 TYR A N 1
ATOM 2459 C CA . TYR A 1 305 ? -6.285 15.133 3.523 1 98.75 305 TYR A CA 1
ATOM 2460 C C . TYR A 1 305 ? -5.594 15.133 4.879 1 98.75 305 TYR A C 1
ATOM 2462 O O . TYR A 1 305 ? -6.098 14.547 5.84 1 98.75 305 TYR A O 1
ATOM 2470 N N . SER A 1 306 ? -4.461 15.719 4.934 1 98.31 306 SER A N 1
ATOM 2471 C CA . SER A 1 306 ? -3.682 15.812 6.164 1 98.31 306 SER A CA 1
ATOM 2472 C C . SER A 1 306 ? -2.799 17.062 6.164 1 98.31 306 SER A C 1
ATOM 2474 O O . SER A 1 306 ? -1.573 16.953 6.078 1 98.31 306 SER A O 1
ATOM 2476 N N . PRO A 1 307 ? -3.357 18.234 6.402 1 97.12 307 PRO A N 1
ATOM 2477 C CA . PRO A 1 307 ? -2.609 19.484 6.305 1 97.12 307 PRO A CA 1
ATOM 2478 C C . PRO A 1 307 ? -1.37 19.5 7.195 1 97.12 307 PRO A C 1
ATOM 2480 O O . PRO A 1 307 ? -0.303 19.953 6.766 1 97.12 307 PRO A O 1
ATOM 2483 N N . PRO A 1 308 ? -1.39 19 8.406 1 96 308 PRO A N 1
ATOM 2484 C CA . PRO A 1 308 ? -0.184 19.062 9.234 1 96 308 PRO A CA 1
ATOM 2485 C C . PRO A 1 308 ? 0.99 18.297 8.625 1 96 308 PRO A C 1
ATOM 2487 O O . PRO A 1 308 ? 2.148 18.625 8.883 1 96 308 PRO A O 1
ATOM 2490 N N . PHE A 1 309 ? 0.678 17.297 7.793 1 96.69 309 PHE A N 1
ATOM 2491 C CA . PHE A 1 309 ? 1.735 16.438 7.277 1 96.69 309 PHE A CA 1
ATOM 2492 C C . PHE A 1 309 ? 1.985 16.719 5.801 1 96.69 309 PHE A C 1
ATOM 2494 O O . PHE A 1 309 ? 2.695 15.961 5.133 1 96.69 309 PHE A O 1
ATOM 2501 N N . GLN A 1 310 ? 1.394 17.703 5.293 1 96.56 310 GLN A N 1
ATOM 2502 C CA . GLN A 1 310 ? 1.556 18.031 3.877 1 96.56 310 GLN A CA 1
ATOM 2503 C C . GLN A 1 310 ? 2.992 18.438 3.564 1 96.56 310 GLN A C 1
ATOM 2505 O O . GLN A 1 310 ? 3.611 19.172 4.332 1 96.56 310 GLN A O 1
ATOM 2510 N N . GLY A 1 311 ? 3.508 17.906 2.439 1 94.88 311 GLY A N 1
ATOM 2511 C CA . GLY A 1 311 ? 4.832 18.266 1.954 1 94.88 311 GLY A CA 1
ATOM 2512 C C . GLY A 1 311 ? 4.812 19.391 0.939 1 94.88 311 GLY A C 1
ATOM 2513 O O . GLY A 1 311 ? 3.795 20.062 0.768 1 94.88 311 GLY A O 1
ATOM 2514 N N . SER A 1 312 ? 5.965 19.609 0.312 1 94.44 312 SER A N 1
ATOM 2515 C CA . SER A 1 312 ? 6.156 20.734 -0.598 1 94.44 312 SER A CA 1
ATOM 2516 C C . SER A 1 312 ? 5.441 20.5 -1.925 1 94.44 312 SER A C 1
ATOM 2518 O O . SER A 1 312 ? 5.496 19.406 -2.48 1 94.44 312 SER A O 1
ATOM 2520 N N . LEU A 1 313 ? 4.82 21.547 -2.395 1 94.88 313 LEU A N 1
ATOM 2521 C CA . LEU A 1 313 ? 4.211 21.547 -3.721 1 94.88 313 LEU A CA 1
ATOM 2522 C C . LEU A 1 313 ? 4.965 22.469 -4.672 1 94.88 313 LEU A C 1
ATOM 2524 O O . LEU A 1 313 ? 4.523 22.688 -5.801 1 94.88 313 LEU A O 1
ATOM 2528 N N . LEU A 1 314 ? 6.066 22.875 -4.227 1 93.06 314 LEU A N 1
ATOM 2529 C CA . LEU A 1 314 ? 6.793 23.922 -4.934 1 93.06 314 LEU A CA 1
ATOM 2530 C C . LEU A 1 314 ? 7.242 23.453 -6.309 1 93.06 314 LEU A C 1
ATOM 2532 O O . LEU A 1 314 ? 7.277 24.219 -7.266 1 93.06 314 LEU A O 1
ATOM 2536 N N . THR A 1 315 ? 7.5 22.156 -6.43 1 87.06 315 THR A N 1
ATOM 2537 C CA . THR A 1 315 ? 8.047 21.656 -7.68 1 87.06 315 THR A CA 1
ATOM 2538 C C . THR A 1 315 ? 6.969 20.953 -8.5 1 87.06 315 THR A C 1
ATOM 2540 O O . THR A 1 315 ? 7.266 20.297 -9.5 1 87.06 315 THR A O 1
ATOM 2543 N N . SER A 1 316 ? 5.754 21.078 -8.055 1 89.38 316 SER A N 1
ATOM 2544 C CA . SER A 1 316 ? 4.648 20.484 -8.797 1 89.38 316 SER A CA 1
ATOM 2545 C C . SER A 1 316 ? 4.488 21.141 -10.164 1 89.38 316 SER A C 1
ATOM 2547 O O . SER A 1 316 ? 4.219 22.344 -10.258 1 89.38 316 SER A O 1
ATOM 2549 N N . GLN A 1 317 ? 4.496 20.391 -11.195 1 87.94 317 GLN A N 1
ATOM 2550 C CA . GLN A 1 317 ? 4.441 20.938 -12.547 1 87.94 317 GLN A CA 1
ATOM 2551 C C . GLN A 1 317 ? 3.049 21.469 -12.867 1 87.94 317 GLN A C 1
ATOM 2553 O O . GLN A 1 317 ? 2.908 22.578 -13.398 1 87.94 317 GLN A O 1
ATOM 2558 N N . PRO A 1 318 ? 2.066 20.781 -12.469 1 89.44 318 PRO A N 1
ATOM 2559 C CA . PRO A 1 318 ? 0.727 21.281 -12.773 1 89.44 318 PRO A CA 1
ATOM 2560 C C . PRO A 1 318 ? 0.412 22.594 -12.055 1 89.44 318 PRO A C 1
ATOM 2562 O O . PRO A 1 318 ? -0.37 23.406 -12.562 1 89.44 318 PRO A O 1
ATOM 2565 N N . LEU A 1 319 ? 1.062 22.859 -10.984 1 93.12 319 LEU A N 1
ATOM 2566 C CA . LEU A 1 319 ? 0.701 24.016 -10.164 1 93.12 319 LEU A CA 1
ATOM 2567 C C . LEU A 1 319 ? 1.596 25.203 -10.484 1 93.12 319 LEU A C 1
ATOM 2569 O O . LEU A 1 319 ? 1.483 26.25 -9.852 1 93.12 319 LEU A O 1
ATOM 2573 N N . ARG A 1 320 ? 2.355 25.062 -11.531 1 91.38 320 ARG A N 1
ATOM 2574 C CA . ARG A 1 320 ? 3.213 26.156 -11.961 1 91.38 320 ARG A CA 1
ATOM 2575 C C . ARG A 1 320 ? 2.447 27.141 -12.836 1 91.38 320 ARG A C 1
ATOM 2577 O O . ARG A 1 320 ? 2.928 28.25 -13.102 1 91.38 320 ARG A O 1
ATOM 2584 N N . ARG A 1 321 ? 1.356 26.75 -13.25 1 92.88 321 ARG A N 1
ATOM 2585 C CA . ARG A 1 321 ? 0.482 27.625 -14.023 1 92.88 321 ARG A CA 1
ATOM 2586 C C . ARG A 1 321 ? -0.473 28.375 -13.109 1 92.88 321 ARG A C 1
ATOM 2588 O O . ARG A 1 321 ? -1.23 27.766 -12.352 1 92.88 321 ARG A O 1
ATOM 2595 N N . PRO A 1 322 ? -0.49 29.656 -13.25 1 93.5 322 PRO A N 1
ATOM 2596 C CA . PRO A 1 322 ? -1.299 30.453 -12.32 1 93.5 322 PRO A CA 1
ATOM 2597 C C . PRO A 1 322 ? -2.762 30.016 -12.289 1 93.5 322 PRO A C 1
ATOM 2599 O O . PRO A 1 322 ? -3.352 29.906 -11.211 1 93.5 322 PRO A O 1
ATOM 2602 N N . GLY A 1 323 ? -3.291 29.766 -13.477 1 94.38 323 GLY A N 1
ATOM 2603 C CA . GLY A 1 323 ? -4.68 29.328 -13.539 1 94.38 323 GLY A CA 1
ATOM 2604 C C . GLY A 1 323 ? -4.93 28.031 -12.797 1 94.38 323 GLY A C 1
ATOM 2605 O O . GLY A 1 323 ? -5.902 27.906 -12.047 1 94.38 323 GLY A O 1
ATOM 2606 N N . ALA A 1 324 ? -4.094 27.109 -13.016 1 95.56 324 ALA A N 1
ATOM 2607 C CA . ALA A 1 324 ? -4.215 25.812 -12.359 1 95.56 324 ALA A CA 1
ATOM 2608 C C . ALA A 1 324 ? -4.012 25.938 -10.852 1 95.56 324 ALA A C 1
ATOM 2610 O O . ALA A 1 324 ? -4.707 25.297 -10.062 1 95.56 324 ALA A O 1
ATOM 2611 N N . LEU A 1 325 ? -3.092 26.781 -10.492 1 96.44 325 LEU A N 1
ATOM 2612 C CA . LEU A 1 325 ? -2.83 27.031 -9.078 1 96.44 325 LEU A CA 1
ATOM 2613 C C . LEU A 1 325 ? -4.047 27.641 -8.398 1 96.44 325 LEU A C 1
ATOM 2615 O O . LEU A 1 325 ? -4.48 27.172 -7.344 1 96.44 325 LEU A O 1
ATOM 2619 N N . ASP A 1 326 ? -4.605 28.625 -9.016 1 96.44 326 ASP A N 1
ATOM 2620 C CA . ASP A 1 326 ? -5.777 29.297 -8.469 1 96.44 326 ASP A CA 1
ATOM 2621 C C . ASP A 1 326 ? -6.945 28.328 -8.312 1 96.44 326 ASP A C 1
ATOM 2623 O O . ASP A 1 326 ? -7.602 28.281 -7.273 1 96.44 326 ASP A O 1
ATOM 2627 N N . ALA A 1 327 ? -7.148 27.594 -9.375 1 97.38 327 ALA A N 1
ATOM 2628 C CA . ALA A 1 327 ? -8.25 26.625 -9.359 1 97.38 327 ALA A CA 1
ATOM 2629 C C . ALA A 1 327 ? -8.039 25.578 -8.266 1 97.38 327 ALA A C 1
ATOM 2631 O O . ALA A 1 327 ? -8.977 25.234 -7.543 1 97.38 327 ALA A O 1
ATOM 2632 N N . GLY A 1 328 ? -6.852 25.078 -8.148 1 97.69 328 GLY A N 1
ATOM 2633 C CA . GLY A 1 328 ? -6.535 24.094 -7.133 1 97.69 328 GLY A CA 1
ATOM 2634 C C . GLY A 1 328 ? -6.734 24.594 -5.715 1 97.69 328 GLY A C 1
ATOM 2635 O O . GLY A 1 328 ? -7.371 23.938 -4.898 1 97.69 328 GLY A O 1
ATOM 2636 N N . MET A 1 329 ? -6.23 25.797 -5.461 1 96.75 329 MET A N 1
ATOM 2637 C CA . MET A 1 329 ? -6.32 26.359 -4.121 1 96.75 329 MET A CA 1
ATOM 2638 C C . MET A 1 329 ? -7.762 26.719 -3.775 1 96.75 329 MET A C 1
ATOM 2640 O O . MET A 1 329 ? -8.203 26.531 -2.641 1 96.75 329 MET A O 1
ATOM 2644 N N . ALA A 1 330 ? -8.422 27.219 -4.742 1 97.19 330 ALA A N 1
ATOM 2645 C CA . ALA A 1 330 ? -9.828 27.547 -4.52 1 97.19 330 ALA A CA 1
ATOM 2646 C C . ALA A 1 330 ? -10.641 26.297 -4.199 1 97.19 330 ALA A C 1
ATOM 2648 O O . ALA A 1 330 ? -11.461 26.297 -3.277 1 97.19 330 ALA A O 1
ATOM 2649 N N . ALA A 1 331 ? -10.414 25.266 -4.988 1 98.56 331 ALA A N 1
ATOM 2650 C CA . ALA A 1 331 ? -11.125 24 -4.758 1 98.56 331 ALA A CA 1
ATOM 2651 C C . ALA A 1 331 ? -10.789 23.438 -3.383 1 98.56 331 ALA A C 1
ATOM 2653 O O . ALA A 1 331 ? -11.68 22.969 -2.664 1 98.56 331 ALA A O 1
ATOM 2654 N N . LEU A 1 332 ? -9.555 23.469 -3.029 1 98.31 332 LEU A N 1
ATOM 2655 C CA . LEU A 1 332 ? -9.117 22.984 -1.725 1 98.31 332 LEU A CA 1
ATOM 2656 C C . LEU A 1 332 ? -9.766 23.781 -0.602 1 98.31 332 LEU A C 1
ATOM 2658 O O . LEU A 1 332 ? -10.141 23.234 0.433 1 98.31 332 LEU A O 1
ATOM 2662 N N . LYS A 1 333 ? -9.898 25.078 -0.778 1 97.62 333 LYS A N 1
ATOM 2663 C CA . LYS A 1 333 ? -10.516 25.953 0.219 1 97.62 333 LYS A CA 1
ATOM 2664 C C . LYS A 1 333 ? -11.992 25.594 0.411 1 97.62 333 LYS A C 1
ATOM 2666 O O . LYS A 1 333 ? -12.477 25.531 1.542 1 97.62 333 LYS A O 1
ATOM 2671 N N . VAL A 1 334 ? -12.672 25.375 -0.692 1 98.44 334 VAL A N 1
ATOM 2672 C CA . VAL A 1 334 ? -14.078 24.969 -0.605 1 98.44 334 VAL A CA 1
ATOM 2673 C C . VAL A 1 334 ? -14.195 23.688 0.215 1 98.44 334 VAL A C 1
ATOM 2675 O O . VAL A 1 334 ? -15.023 23.609 1.125 1 98.44 334 VAL A O 1
ATOM 2678 N N . PHE A 1 335 ? -13.414 22.734 -0.097 1 98.81 335 PHE A N 1
ATOM 2679 C CA . PHE A 1 335 ? -13.43 21.453 0.598 1 98.81 335 PHE A CA 1
ATOM 2680 C C . PHE A 1 335 ? -13.141 21.641 2.082 1 98.81 335 PHE A C 1
ATOM 2682 O O . PHE A 1 335 ? -13.875 21.141 2.932 1 98.81 335 PHE A O 1
ATOM 2689 N N . ALA A 1 336 ? -12.062 22.375 2.373 1 98 336 ALA A N 1
ATOM 2690 C CA . ALA A 1 336 ? -11.648 22.609 3.756 1 98 336 ALA A CA 1
ATOM 2691 C C . ALA A 1 336 ? -12.75 23.328 4.535 1 98 336 ALA A C 1
ATOM 2693 O O . ALA A 1 336 ? -13.039 22.969 5.68 1 98 336 ALA A O 1
ATOM 2694 N N . ASP A 1 337 ? -13.328 24.297 3.939 1 97.75 337 ASP A N 1
ATOM 2695 C CA . ASP A 1 337 ? -14.391 25.062 4.586 1 97.75 337 ASP A CA 1
ATOM 2696 C C . ASP A 1 337 ? -15.602 24.188 4.867 1 97.75 337 ASP A C 1
ATOM 2698 O O . ASP A 1 337 ? -16.219 24.281 5.934 1 97.75 337 ASP A O 1
ATOM 2702 N N . LEU A 1 338 ? -15.922 23.375 3.914 1 98.5 338 LEU A N 1
ATOM 2703 C CA . LEU A 1 338 ? -17.062 22.484 4.086 1 98.5 338 LEU A CA 1
ATOM 2704 C C . LEU A 1 338 ? -16.812 21.469 5.195 1 98.5 338 LEU A C 1
ATOM 2706 O O . LEU A 1 338 ? -17.719 21.141 5.961 1 98.5 338 LEU A O 1
ATOM 2710 N N . LEU A 1 339 ? -15.617 20.953 5.293 1 98 339 LEU A N 1
ATOM 2711 C CA . LEU A 1 339 ? -15.266 20.016 6.359 1 98 339 LEU A CA 1
ATOM 2712 C C . LEU A 1 339 ? -15.453 20.672 7.727 1 98 339 LEU A C 1
ATOM 2714 O O . LEU A 1 339 ? -15.812 19.984 8.695 1 98 339 LEU A O 1
ATOM 2718 N N . GLN A 1 340 ? -15.25 21.969 7.781 1 96.25 340 GLN A N 1
ATOM 2719 C CA . GLN A 1 340 ? -15.242 22.672 9.055 1 96.25 340 GLN A CA 1
ATOM 2720 C C . GLN A 1 340 ? -16.625 23.234 9.391 1 96.25 340 GLN A C 1
ATOM 2722 O O . GLN A 1 340 ? -16.828 23.797 10.461 1 96.25 340 GLN A O 1
ATOM 2727 N N . LYS A 1 341 ? -17.5 23.078 8.492 1 97.88 341 LYS A N 1
ATOM 2728 C CA . LYS A 1 341 ? -18.875 23.5 8.805 1 97.88 341 LYS A CA 1
ATOM 2729 C C . LYS A 1 341 ? -19.438 22.719 9.984 1 97.88 341 LYS A C 1
ATOM 2731 O O . LYS A 1 341 ? -19.328 21.484 10.031 1 97.88 341 LYS A O 1
ATOM 2736 N N . GLU A 1 342 ? -20.047 23.406 10.867 1 97.88 342 GLU A N 1
ATOM 2737 C CA . GLU A 1 342 ? -20.562 22.797 12.094 1 97.88 342 GLU A CA 1
ATOM 2738 C C . GLU A 1 342 ? -21.531 21.672 11.789 1 97.88 342 GLU A C 1
ATOM 2740 O O . GLU A 1 342 ? -21.562 20.656 12.484 1 97.88 342 GLU A O 1
ATOM 2745 N N . SER A 1 343 ? -22.328 21.781 10.797 1 98.31 343 SER A N 1
ATOM 2746 C CA . SER A 1 343 ? -23.328 20.781 10.438 1 98.31 343 SER A CA 1
ATOM 2747 C C . SER A 1 343 ? -22.688 19.484 9.961 1 98.31 343 SER A C 1
ATOM 2749 O O . SER A 1 343 ? -23.359 18.453 9.852 1 98.31 343 SER A O 1
ATOM 2751 N N . ASN A 1 344 ? -21.375 19.516 9.688 1 98.56 344 ASN A N 1
ATOM 2752 C CA . ASN A 1 344 ? -20.703 18.328 9.188 1 98.56 344 ASN A CA 1
ATOM 2753 C C . ASN A 1 344 ? -19.812 17.703 10.258 1 98.56 344 ASN A C 1
ATOM 2755 O O . ASN A 1 344 ? -19.234 16.641 10.039 1 98.56 344 ASN A O 1
ATOM 2759 N N . ILE A 1 345 ? -19.734 18.328 11.406 1 98.5 345 ILE A N 1
ATOM 2760 C CA . ILE A 1 345 ? -18.797 17.875 12.43 1 98.5 345 ILE A CA 1
ATOM 2761 C C . ILE A 1 345 ? -19.547 17.094 13.516 1 98.5 345 ILE A C 1
ATOM 2763 O O . ILE A 1 345 ? -20.469 17.625 14.141 1 98.5 345 ILE A O 1
ATOM 2767 N N . PHE A 1 346 ? -19.203 15.859 13.688 1 98.31 346 PHE A N 1
ATOM 2768 C CA . PHE A 1 346 ? -19.656 15.062 14.82 1 98.31 346 PHE A CA 1
ATOM 2769 C C . PHE A 1 346 ? -18.625 15.086 15.945 1 98.31 346 PHE A C 1
ATOM 2771 O O . PHE A 1 346 ? -17.453 14.773 15.719 1 98.31 346 PHE A O 1
ATOM 2778 N N . GLU A 1 347 ? -19.016 15.516 17.094 1 96.81 347 GLU A N 1
ATOM 2779 C CA . GLU A 1 347 ? -18.125 15.641 18.25 1 96.81 347 GLU A CA 1
ATOM 2780 C C . GLU A 1 347 ? -18.5 14.656 19.344 1 96.81 347 GLU A C 1
ATOM 2782 O O . GLU A 1 347 ? -19.688 14.453 19.625 1 96.81 347 GLU A O 1
ATOM 2787 N N . LEU A 1 348 ? -17.469 14.008 19.891 1 95.69 348 LEU A N 1
ATOM 2788 C CA . LEU A 1 348 ? -17.703 13.047 20.969 1 95.69 348 LEU A CA 1
ATOM 2789 C C . LEU A 1 348 ? -16.531 13 21.922 1 95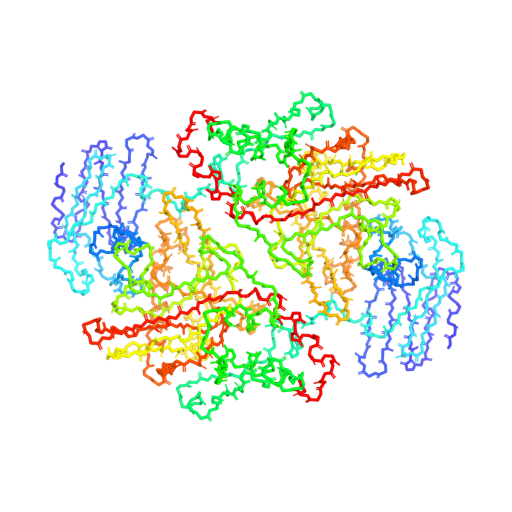.69 348 LEU A C 1
ATOM 2791 O O . LEU A 1 348 ? -15.375 12.953 21.484 1 95.69 348 LEU A O 1
ATOM 2795 N N . LYS A 1 349 ? -16.812 13.102 23.172 1 94.81 349 LYS A N 1
ATOM 2796 C CA . LYS A 1 349 ? -15.812 12.844 24.188 1 94.81 349 LYS A CA 1
ATOM 2797 C C . LYS A 1 349 ? -15.82 11.383 24.625 1 94.81 349 LYS A C 1
ATOM 2799 O O . LYS A 1 349 ? -16.797 10.914 25.234 1 94.81 349 LYS A O 1
ATOM 2804 N N . LEU A 1 350 ? -14.773 10.672 24.328 1 95.62 350 LEU A N 1
ATOM 2805 C CA . LEU A 1 350 ? -14.695 9.258 24.688 1 95.62 350 LEU A CA 1
ATOM 2806 C C . LEU A 1 350 ? -14.461 9.078 26.188 1 95.62 350 LEU A C 1
ATOM 2808 O O . LEU A 1 350 ? -13.656 9.805 26.781 1 95.62 350 LEU A O 1
ATOM 2812 N N . ASN A 1 351 ? -15.156 8.148 26.766 1 96 351 ASN A N 1
ATOM 2813 C CA . ASN A 1 351 ? -14.93 7.77 28.141 1 96 351 ASN A CA 1
ATOM 2814 C C . ASN A 1 351 ? -13.961 6.594 28.25 1 96 351 ASN A C 1
ATOM 2816 O O . ASN A 1 351 ? -13.828 5.805 27.312 1 96 351 ASN A O 1
ATOM 2820 N N . PRO A 1 352 ? -13.266 6.582 29.453 1 97.12 352 PRO A N 1
ATOM 2821 C CA . PRO A 1 352 ? -12.477 5.363 29.656 1 97.12 352 PRO A CA 1
ATOM 2822 C C . PRO A 1 352 ? -13.289 4.09 29.422 1 97.12 352 PRO A C 1
ATOM 2824 O O . PRO A 1 352 ? -14.422 3.98 29.891 1 97.12 352 PRO A O 1
ATOM 2827 N N . GLY A 1 353 ? -12.719 3.145 28.641 1 98.25 353 GLY A N 1
ATOM 2828 C CA . GLY A 1 353 ? -13.422 1.913 28.312 1 98.25 353 GLY A CA 1
ATOM 2829 C C . GLY A 1 353 ? -14.188 1.983 27 1 98.25 353 GLY A C 1
ATOM 2830 O O . GLY A 1 353 ? -14.938 1.068 26.672 1 98.25 353 GLY A O 1
ATOM 2831 N N . GLU A 1 354 ? -14 3.039 26.328 1 98.38 354 GLU A N 1
ATOM 2832 C CA . GLU A 1 354 ? -14.617 3.197 25.016 1 98.38 354 GLU A CA 1
ATOM 2833 C C . GLU A 1 354 ? -13.562 3.312 23.922 1 98.38 354 GLU A C 1
ATOM 2835 O O . GLU A 1 354 ? -12.445 3.779 24.172 1 98.38 354 GLU A O 1
ATOM 2840 N N . CYS A 1 355 ? -13.875 2.844 22.719 1 98.75 355 CYS A N 1
ATOM 2841 C CA . CYS A 1 355 ? -12.984 2.865 21.562 1 98.75 355 CYS A CA 1
ATOM 2842 C C . CYS A 1 355 ? -13.734 3.27 20.297 1 98.75 355 CYS A C 1
ATOM 2844 O O . CYS A 1 355 ? -14.852 2.812 20.062 1 98.75 355 CYS A O 1
ATOM 2846 N N . VAL A 1 356 ? -13.156 4.168 19.578 1 98.81 356 VAL A N 1
ATOM 2847 C CA . VAL A 1 356 ? -13.68 4.48 18.25 1 98.81 356 VAL A CA 1
ATOM 2848 C C . VAL A 1 356 ? -12.859 3.768 17.188 1 98.81 356 VAL A C 1
ATOM 2850 O O . VAL A 1 356 ? -11.633 3.664 17.297 1 98.81 356 VAL A O 1
ATOM 2853 N N . ILE A 1 357 ? -13.484 3.174 16.203 1 98.94 357 ILE A N 1
ATOM 2854 C CA . ILE A 1 357 ? -12.883 2.582 15.008 1 98.94 357 ILE A CA 1
ATOM 2855 C C . ILE A 1 357 ? -13.398 3.299 13.758 1 98.94 357 ILE A C 1
ATOM 2857 O O . ILE A 1 357 ? -14.609 3.424 13.562 1 98.94 357 ILE A O 1
ATOM 2861 N N . PHE A 1 358 ? -12.484 3.785 12.906 1 98.88 358 PHE A N 1
ATOM 2862 C CA . PHE A 1 358 ? -13 4.527 11.766 1 98.88 358 PHE A CA 1
ATOM 2863 C C . PHE A 1 358 ? -12.102 4.348 10.547 1 98.88 358 PHE A C 1
ATOM 2865 O O . PHE A 1 358 ? -10.922 4.023 10.688 1 98.88 358 PHE A O 1
ATOM 2872 N N . GLU A 1 359 ? -12.656 4.496 9.344 1 98.75 359 GLU A N 1
ATOM 2873 C CA . GLU A 1 359 ? -11.992 4.406 8.055 1 98.75 359 GLU A CA 1
ATOM 2874 C C . GLU A 1 359 ? -11.148 5.648 7.773 1 98.75 359 GLU A C 1
ATOM 2876 O O . GLU A 1 359 ? -11.688 6.707 7.441 1 98.75 359 GLU A O 1
ATOM 2881 N N . ASN A 1 360 ? -9.898 5.492 7.762 1 98.81 360 ASN A N 1
ATOM 2882 C CA . ASN A 1 360 ? -8.906 6.566 7.805 1 98.81 360 ASN A CA 1
ATOM 2883 C C . ASN A 1 360 ? -9.016 7.477 6.582 1 98.81 360 ASN A C 1
ATOM 2885 O O . ASN A 1 360 ? -9.008 8.703 6.715 1 98.81 360 ASN A O 1
ATOM 2889 N N . ARG A 1 361 ? -9.203 6.93 5.406 1 98.62 361 ARG A N 1
ATOM 2890 C CA . ARG A 1 361 ? -9.211 7.742 4.195 1 98.62 361 ARG A CA 1
ATOM 2891 C C . ARG A 1 361 ? -10.641 8.102 3.793 1 98.62 361 ARG A C 1
ATOM 2893 O O . ARG A 1 361 ? -10.945 8.203 2.604 1 98.62 361 ARG A O 1
ATOM 2900 N N . ARG A 1 362 ? -11.461 8.148 4.746 1 98.81 362 ARG A N 1
ATOM 2901 C CA . ARG A 1 362 ? -12.828 8.641 4.613 1 98.81 362 ARG A CA 1
ATOM 2902 C C . ARG A 1 362 ? -13.172 9.602 5.746 1 98.81 362 ARG A C 1
ATOM 2904 O O . ARG A 1 362 ? -13.656 10.711 5.5 1 98.81 362 ARG A O 1
ATOM 2911 N N . ILE A 1 363 ? -12.883 9.156 6.938 1 98.88 363 ILE A N 1
ATOM 2912 C CA . ILE A 1 363 ? -13.242 9.93 8.117 1 98.88 363 ILE A CA 1
ATOM 2913 C C . ILE A 1 363 ? -12.062 10.781 8.57 1 98.88 363 ILE A C 1
ATOM 2915 O O . ILE A 1 363 ? -11.07 10.258 9.086 1 98.88 363 ILE A O 1
ATOM 2919 N N . VAL A 1 364 ? -12.156 12.07 8.391 1 98.75 364 VAL A N 1
ATOM 2920 C CA . VAL A 1 364 ? -11.164 12.953 9 1 98.75 364 VAL A CA 1
ATOM 2921 C C . VAL A 1 364 ? -11.438 13.078 10.5 1 98.75 364 VAL A C 1
ATOM 2923 O O . VAL A 1 364 ? -12.586 13.016 10.938 1 98.75 364 VAL A O 1
ATOM 2926 N N . HIS A 1 365 ? -10.383 13.211 11.219 1 98.44 365 HIS A N 1
ATOM 2927 C CA . HIS A 1 365 ? -10.539 13.367 12.664 1 98.44 365 HIS A CA 1
ATOM 2928 C C . HIS A 1 365 ? -9.688 14.531 13.188 1 98.44 365 HIS A C 1
ATOM 2930 O O . HIS A 1 365 ? -8.711 14.922 12.555 1 98.44 365 HIS A O 1
ATOM 2936 N N . ALA A 1 366 ? -10.133 15.125 14.211 1 96.88 366 ALA A N 1
ATOM 2937 C CA . ALA A 1 366 ? -9.508 16.266 14.891 1 96.88 366 ALA A CA 1
ATOM 2938 C C . ALA A 1 366 ? -9.688 16.156 16.406 1 96.88 366 ALA A C 1
ATOM 2940 O O . ALA A 1 366 ? -10.273 15.195 16.906 1 96.88 366 ALA A O 1
ATOM 2941 N N . ARG A 1 367 ? -9.023 17.047 17.047 1 91.88 367 ARG A N 1
ATOM 2942 C CA . ARG A 1 367 ? -9.102 17.062 18.516 1 91.88 367 ARG A CA 1
ATOM 2943 C C . ARG A 1 367 ? -9.148 18.5 19.031 1 91.88 367 ARG A C 1
ATOM 2945 O O . ARG A 1 367 ? -8.352 19.344 18.609 1 91.88 367 ARG A O 1
ATOM 2952 N N . ARG A 1 368 ? -9.992 18.781 19.922 1 89.94 368 ARG A N 1
ATOM 2953 C CA . ARG A 1 368 ? -10.016 20.078 20.609 1 89.94 368 ARG A CA 1
ATOM 2954 C C . ARG A 1 368 ? -8.828 20.203 21.562 1 89.94 368 ARG A C 1
ATOM 2956 O O . ARG A 1 368 ? -8.305 19.203 22.062 1 89.94 368 ARG A O 1
ATOM 2963 N N . GLN A 1 369 ? -8.469 21.406 21.734 1 86.75 369 GLN A N 1
ATOM 2964 C CA . GLN A 1 369 ? -7.457 21.688 22.75 1 86.75 369 GLN A CA 1
ATOM 2965 C C . GLN A 1 369 ? -7.938 21.234 24.141 1 86.75 369 GLN A C 1
ATOM 2967 O O . GLN A 1 369 ? -9.141 21.203 24.406 1 86.75 369 GLN A O 1
ATOM 2972 N N . PHE A 1 370 ? -6.953 20.844 25 1 84.88 370 PHE A N 1
ATOM 2973 C CA . PHE A 1 370 ? -7.355 20.453 26.359 1 84.88 370 PHE A CA 1
ATOM 2974 C C . PHE A 1 370 ? -6.344 20.953 27.375 1 84.88 370 PHE A C 1
ATOM 2976 O O . PHE A 1 370 ? -5.203 21.266 27.031 1 84.88 370 PHE A O 1
ATOM 2983 N N . ASN A 1 371 ? -6.82 21.062 28.516 1 83.38 371 ASN A N 1
ATOM 2984 C CA . ASN A 1 371 ? -6.035 21.594 29.609 1 83.38 371 ASN A CA 1
ATOM 2985 C C . ASN A 1 371 ? -5.375 20.469 30.422 1 83.38 371 ASN A C 1
ATOM 2987 O O . ASN A 1 371 ? -6.062 19.688 31.078 1 83.38 371 ASN A O 1
ATOM 2991 N N . THR A 1 372 ? -4.074 20.453 30.469 1 80.5 372 THR A N 1
ATOM 2992 C CA . THR A 1 372 ? -3.357 19.375 31.156 1 80.5 372 THR A CA 1
ATOM 2993 C C . THR A 1 372 ? -3.205 19.688 32.625 1 80.5 372 THR A C 1
ATOM 2995 O O . THR A 1 372 ? -2.75 18.828 33.406 1 80.5 372 THR A O 1
ATOM 2998 N N . ALA A 1 373 ? -3.57 20.828 33 1 79.12 373 ALA A N 1
ATOM 2999 C CA . ALA A 1 373 ? -3.502 21.188 34.406 1 79.12 373 ALA A CA 1
ATOM 3000 C C . ALA A 1 373 ? -4.617 20.516 35.188 1 79.12 373 ALA A C 1
ATOM 3002 O O . ALA A 1 373 ? -4.473 20.281 36.406 1 79.12 373 ALA A O 1
ATOM 3003 N N . THR A 1 374 ? -5.625 20.172 34.656 1 79.81 374 THR A N 1
ATOM 3004 C CA . THR A 1 374 ? -6.805 19.703 35.375 1 79.81 374 THR A CA 1
ATOM 3005 C C . THR A 1 374 ? -7.031 18.203 35.094 1 79.81 374 THR A C 1
ATOM 3007 O O . THR A 1 374 ? -8.031 17.641 35.531 1 79.81 374 THR A O 1
ATOM 3010 N N . GLY A 1 375 ? -6.168 17.609 34.375 1 85.12 375 GLY A N 1
ATOM 3011 C CA . GLY A 1 375 ? -6.414 16.188 34.094 1 85.12 375 GLY A CA 1
ATOM 3012 C C . GLY A 1 375 ? -5.461 15.602 33.094 1 85.12 375 GLY A C 1
ATOM 3013 O O . GLY A 1 375 ? -4.402 16.172 32.812 1 85.12 375 GLY A O 1
ATOM 3014 N N . GLN A 1 376 ? -5.887 14.312 32.781 1 88.38 376 GLN A N 1
ATOM 3015 C CA . GLN A 1 376 ? -5.043 13.594 31.844 1 88.38 376 GLN A CA 1
ATOM 3016 C C . GLN A 1 376 ? -5.875 13 30.703 1 88.38 376 GLN A C 1
ATOM 3018 O O . GLN A 1 376 ? -7.035 12.633 30.906 1 88.38 376 GLN A O 1
ATOM 3023 N N . ARG A 1 377 ? -5.309 13.031 29.578 1 91.19 377 ARG A N 1
ATOM 3024 C CA . ARG A 1 377 ? -5.887 12.367 28.422 1 91.19 377 ARG A CA 1
ATOM 3025 C C . ARG A 1 377 ? -4.918 11.344 27.828 1 91.19 377 ARG A C 1
ATOM 3027 O O . ARG A 1 377 ? -3.771 11.672 27.516 1 91.19 377 ARG A O 1
ATOM 3034 N N . TRP A 1 378 ? -5.391 10.117 27.766 1 93.94 378 TRP A N 1
ATOM 3035 C CA . TRP A 1 378 ? -4.566 9.016 27.281 1 93.94 378 TRP A CA 1
ATOM 3036 C C . TRP A 1 378 ? -5.387 8.062 26.406 1 93.94 378 TRP A C 1
ATOM 3038 O O . TRP A 1 378 ? -6.289 7.391 26.906 1 93.94 378 TRP A O 1
ATOM 3048 N N . LEU A 1 379 ? -5.059 8.023 25.125 1 96.56 379 LEU A N 1
ATOM 3049 C CA . LEU A 1 379 ? -5.656 7.074 24.188 1 96.56 379 LEU A CA 1
ATOM 3050 C C . LEU A 1 379 ? -4.609 6.094 23.672 1 96.56 379 LEU A C 1
ATOM 3052 O O . LEU A 1 379 ? -3.459 6.473 23.438 1 96.56 379 LEU A O 1
ATOM 3056 N N . ALA A 1 380 ? -4.973 4.855 23.516 1 98.06 380 ALA A N 1
ATOM 3057 C CA . ALA A 1 380 ? -4.156 3.863 22.828 1 98.06 380 ALA A CA 1
ATOM 3058 C C . ALA A 1 380 ? -4.629 3.666 21.391 1 98.06 380 ALA A C 1
ATOM 3060 O O . ALA A 1 380 ? -5.82 3.463 21.156 1 98.06 380 ALA A O 1
ATOM 3061 N N . GLY A 1 381 ? -3.699 3.748 20.469 1 98.25 381 GLY A N 1
ATOM 3062 C CA . GLY A 1 381 ? -4.059 3.67 19.062 1 98.25 381 GLY A CA 1
ATOM 3063 C C . GLY A 1 381 ? -3.518 2.43 18.375 1 98.25 381 GLY A C 1
ATOM 3064 O O . GLY A 1 381 ? -2.535 1.842 18.828 1 98.25 381 GLY A O 1
ATOM 3065 N N . ALA A 1 382 ? -4.148 2.008 17.344 1 98.75 382 ALA A N 1
ATOM 3066 C CA . ALA A 1 382 ? -3.727 0.925 16.453 1 98.75 382 ALA A CA 1
ATOM 3067 C C . ALA A 1 382 ? -4.219 1.158 15.031 1 98.75 382 ALA A C 1
ATOM 3069 O O . ALA A 1 382 ? -5.109 1.98 14.805 1 98.75 382 ALA A O 1
ATOM 3070 N N . TYR A 1 383 ? -3.57 0.455 14.062 1 98.69 383 TYR A N 1
ATOM 3071 C CA . TYR A 1 383 ? -3.969 0.535 12.664 1 98.69 383 TYR A CA 1
ATOM 3072 C C . TYR A 1 383 ? -4.188 -0.854 12.078 1 98.69 383 TYR A C 1
ATOM 3074 O O . TYR A 1 383 ? -3.508 -1.811 12.4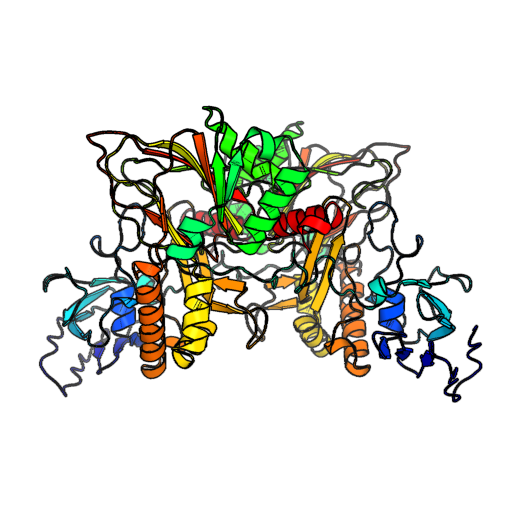61 1 98.69 383 TYR A O 1
ATOM 3082 N N . VAL A 1 384 ? -5.141 -0.942 11.18 1 98.62 384 VAL A N 1
ATOM 3083 C CA . VAL A 1 384 ? -5.371 -2.125 10.359 1 98.62 384 VAL A CA 1
ATOM 3084 C C . VAL A 1 384 ? -5.496 -1.722 8.891 1 98.62 384 VAL A C 1
ATOM 3086 O O . VAL A 1 384 ? -6.133 -0.717 8.57 1 98.62 384 VAL A O 1
ATOM 3089 N N . ASP A 1 385 ? -4.949 -2.514 8.039 1 98.12 385 ASP A N 1
ATOM 3090 C CA . ASP A 1 385 ? -4.898 -2.148 6.629 1 98.12 385 ASP A CA 1
ATOM 3091 C C . ASP A 1 385 ? -6.258 -2.342 5.965 1 98.12 385 ASP A C 1
ATOM 3093 O O . ASP A 1 385 ? -7.059 -3.172 6.402 1 98.12 385 ASP A O 1
ATOM 3097 N N . GLU A 1 386 ? -6.445 -1.654 4.949 1 97.81 386 GLU A N 1
ATOM 3098 C CA . GLU A 1 386 ? -7.723 -1.62 4.242 1 97.81 386 GLU A CA 1
ATOM 3099 C C . GLU A 1 386 ? -8.07 -2.99 3.67 1 97.81 386 GLU A C 1
ATOM 3101 O O . GLU A 1 386 ? -9.211 -3.443 3.787 1 97.81 386 GLU A O 1
ATOM 3106 N N . ASP A 1 387 ? -7.086 -3.621 2.992 1 96.81 387 ASP A N 1
ATOM 3107 C CA . ASP A 1 387 ? -7.402 -4.883 2.33 1 96.81 387 ASP A CA 1
ATOM 3108 C C . ASP A 1 387 ? -7.648 -5.992 3.348 1 96.81 387 ASP A C 1
ATOM 3110 O O . ASP A 1 387 ? -8.391 -6.941 3.078 1 96.81 387 ASP A O 1
ATOM 3114 N N . ASP A 1 388 ? -7.105 -5.848 4.535 1 97.88 388 ASP A N 1
ATOM 3115 C CA . ASP A 1 388 ? -7.418 -6.793 5.605 1 97.88 388 ASP A CA 1
ATOM 3116 C C . ASP A 1 388 ? -8.875 -6.66 6.047 1 97.88 388 ASP A C 1
ATOM 3118 O O . ASP A 1 388 ? -9.547 -7.664 6.281 1 97.88 388 ASP A O 1
ATOM 3122 N N . LEU A 1 389 ? -9.336 -5.48 6.188 1 97.75 389 LEU A N 1
ATOM 3123 C CA . LEU A 1 389 ? -10.734 -5.297 6.562 1 97.75 389 LEU A CA 1
ATOM 3124 C C . LEU A 1 389 ? -11.656 -5.734 5.434 1 97.75 389 LEU A C 1
ATOM 3126 O O . LEU A 1 389 ? -12.703 -6.332 5.684 1 97.75 389 LEU A O 1
ATOM 3130 N N . ARG A 1 390 ? -11.312 -5.414 4.25 1 97.44 390 ARG A N 1
ATOM 3131 C CA . ARG A 1 390 ? -12.141 -5.859 3.133 1 97.44 390 ARG A CA 1
ATOM 3132 C C . ARG A 1 390 ? -12.227 -7.379 3.088 1 97.44 390 ARG A C 1
ATOM 3134 O O . ARG A 1 390 ? -13.273 -7.938 2.74 1 97.44 390 ARG A O 1
ATOM 3141 N N . SER A 1 391 ? -11.078 -8.016 3.352 1 98.19 391 SER A N 1
ATOM 3142 C CA . SER A 1 391 ? -11.109 -9.469 3.49 1 98.19 391 SER A CA 1
ATOM 3143 C C . SER A 1 391 ? -12.086 -9.898 4.574 1 98.19 391 SER A C 1
ATOM 3145 O O . SER A 1 391 ? -12.898 -10.805 4.359 1 98.19 391 SER A O 1
ATOM 3147 N N . ARG A 1 392 ? -12.008 -9.227 5.703 1 98.5 392 ARG A N 1
ATOM 3148 C CA . ARG A 1 392 ? -12.906 -9.547 6.812 1 98.5 392 ARG A CA 1
ATOM 3149 C C . ARG A 1 392 ? -14.359 -9.297 6.434 1 98.5 392 ARG A C 1
ATOM 3151 O O . ARG A 1 392 ? -15.234 -10.102 6.75 1 98.5 392 ARG A O 1
ATOM 3158 N N . PHE A 1 393 ? -14.664 -8.203 5.781 1 98.31 393 PHE A N 1
ATOM 3159 C CA . PHE A 1 393 ? -16.016 -7.902 5.309 1 98.31 393 PHE A CA 1
ATOM 3160 C C . PHE A 1 393 ? -16.531 -9.008 4.395 1 98.31 393 PHE A C 1
ATOM 3162 O O . PHE A 1 393 ? -17.656 -9.461 4.539 1 98.31 393 PHE A O 1
ATOM 3169 N N . ALA A 1 394 ? -15.664 -9.391 3.48 1 97.56 394 ALA A N 1
ATOM 3170 C CA . ALA A 1 394 ? -16.062 -10.43 2.525 1 97.56 394 ALA A CA 1
ATOM 3171 C C . ALA A 1 394 ? -16.391 -11.734 3.24 1 97.56 394 ALA A C 1
ATOM 3173 O O . ALA A 1 394 ? -17.375 -12.398 2.902 1 97.56 394 ALA A O 1
ATOM 3174 N N . VAL A 1 395 ? -15.586 -12.094 4.207 1 98.06 395 VAL A N 1
ATOM 3175 C CA . VAL A 1 395 ? -15.797 -13.32 4.969 1 98.06 395 VAL A CA 1
ATOM 3176 C C . VAL A 1 395 ? -17.109 -13.227 5.738 1 98.06 395 VAL A C 1
ATOM 3178 O O . VAL A 1 395 ? -17.906 -14.18 5.746 1 98.06 395 VAL A O 1
ATOM 3181 N N . MET A 1 396 ? -17.359 -12.078 6.395 1 98.12 396 MET A N 1
ATOM 3182 C CA . MET A 1 396 ? -18.594 -11.883 7.141 1 98.12 396 MET A CA 1
ATOM 3183 C C . MET A 1 396 ? -19.797 -11.93 6.211 1 98.12 396 MET A C 1
ATOM 3185 O O . MET A 1 396 ? -20.828 -12.508 6.551 1 98.12 396 MET A O 1
ATOM 3189 N N . ARG A 1 397 ? -19.656 -11.328 5.062 1 96.88 397 ARG A N 1
ATOM 3190 C CA . ARG A 1 397 ? -20.75 -11.336 4.086 1 96.88 397 ARG A CA 1
ATOM 3191 C C . ARG A 1 397 ? -21.094 -12.758 3.656 1 96.88 397 ARG A C 1
ATOM 3193 O O . ARG A 1 397 ? -22.266 -13.102 3.504 1 96.88 397 ARG A O 1
ATOM 3200 N N . ARG A 1 398 ? -20.062 -13.602 3.467 1 95.5 398 ARG A N 1
ATOM 3201 C CA . ARG A 1 398 ? -20.266 -14.984 3.051 1 95.5 398 ARG A CA 1
ATOM 3202 C C . ARG A 1 398 ? -20.969 -15.789 4.141 1 95.5 398 ARG A C 1
ATOM 3204 O O . ARG A 1 398 ? -21.844 -16.594 3.852 1 95.5 398 ARG A O 1
ATOM 3211 N N . LYS A 1 399 ? -20.625 -15.523 5.379 1 96.62 399 LYS A N 1
ATOM 3212 C CA . LYS A 1 399 ? -21.156 -16.297 6.504 1 96.62 399 LYS A CA 1
ATOM 3213 C C . LYS A 1 399 ? -22.531 -15.797 6.93 1 96.62 399 LYS A C 1
ATOM 3215 O O . LYS A 1 399 ? -23.391 -16.594 7.316 1 96.62 399 LYS A O 1
ATOM 3220 N N . TYR A 1 400 ? -22.688 -14.5 6.871 1 96.56 400 TYR A N 1
ATOM 3221 C CA . TYR A 1 400 ? -23.906 -13.875 7.352 1 96.56 400 TYR A CA 1
ATOM 3222 C C . TYR A 1 400 ? -24.531 -13 6.273 1 96.56 400 TYR A C 1
ATOM 3224 O O . TYR A 1 400 ? -24.734 -11.805 6.48 1 96.56 400 TYR A O 1
ATOM 3232 N N . SER A 1 401 ? -24.953 -13.586 5.211 1 93.62 401 SER A N 1
ATOM 3233 C CA . SER A 1 401 ? -25.391 -12.891 4.004 1 93.62 401 SER A CA 1
ATOM 3234 C C . SER A 1 401 ? -26.609 -12 4.281 1 93.62 401 SER A C 1
ATOM 3236 O O . SER A 1 401 ? -26.75 -10.945 3.67 1 93.62 401 SER A O 1
ATOM 3238 N N . ALA A 1 402 ? -27.391 -12.352 5.223 1 92.75 402 ALA A N 1
ATOM 3239 C CA . ALA A 1 402 ? -28.609 -11.586 5.523 1 92.75 402 ALA A CA 1
ATOM 3240 C C . ALA A 1 402 ? -28.25 -10.211 6.098 1 92.75 402 ALA A C 1
ATOM 3242 O O . ALA A 1 402 ? -28.891 -9.211 5.77 1 92.75 402 ALA A O 1
ATOM 3243 N N . ASP A 1 403 ? -27.188 -10.172 6.887 1 90.38 403 ASP A N 1
ATOM 3244 C CA . ASP A 1 403 ? -26.75 -8.93 7.504 1 90.38 403 ASP A CA 1
ATOM 3245 C C . ASP A 1 403 ? -26.109 -8 6.477 1 90.38 403 ASP A C 1
ATOM 3247 O O . ASP A 1 403 ? -26 -6.793 6.711 1 90.38 403 ASP A O 1
ATOM 3251 N N . TRP A 1 404 ? -25.734 -8.531 5.352 1 93.44 404 TRP A N 1
ATOM 3252 C CA . TRP A 1 404 ? -24.953 -7.758 4.391 1 93.44 404 TRP A CA 1
ATOM 3253 C C . TRP A 1 404 ? -25.766 -7.484 3.129 1 93.44 404 TRP A C 1
ATOM 3255 O O . TRP A 1 404 ? -25.234 -6.969 2.143 1 93.44 404 TRP A O 1
ATOM 3265 N N . ALA A 1 405 ? -27.016 -7.867 3.133 1 83.25 405 ALA A N 1
ATOM 3266 C CA . ALA A 1 405 ? -27.906 -7.625 2.002 1 83.25 405 ALA A CA 1
ATOM 3267 C C . ALA A 1 405 ? -28.344 -6.164 1.947 1 83.25 405 ALA A C 1
ATOM 3269 O O . ALA A 1 405 ? -28.406 -5.492 2.979 1 83.25 405 ALA A O 1
ATOM 3270 N N . MET B 1 1 ? 22.062 41.781 -1.564 1 32.34 1 MET B N 1
ATOM 3271 C CA . MET B 1 1 ? 21.391 42.812 -2.326 1 32.34 1 MET B CA 1
ATOM 3272 C C . MET B 1 1 ? 19.891 42.812 -2.053 1 32.34 1 MET B C 1
ATOM 3274 O O . MET B 1 1 ? 19.234 41.781 -2.189 1 32.34 1 MET B O 1
ATOM 3278 N N . VAL B 1 2 ? 19.422 43.625 -1.161 1 37.56 2 VAL B N 1
ATOM 3279 C CA . VAL B 1 2 ? 18.016 43.844 -0.837 1 37.56 2 VAL B CA 1
ATOM 3280 C C . VAL B 1 2 ? 17.297 44.438 -2.041 1 37.56 2 VAL B C 1
ATOM 3282 O O . VAL B 1 2 ? 17.734 45.469 -2.578 1 37.56 2 VAL B O 1
ATOM 3285 N N . VAL B 1 3 ? 16.609 43.625 -2.818 1 41.25 3 VAL B N 1
ATOM 3286 C CA . VAL B 1 3 ? 15.773 44.25 -3.838 1 41.25 3 VAL B CA 1
ATOM 3287 C C . VAL B 1 3 ? 14.531 44.844 -3.189 1 41.25 3 VAL B C 1
ATOM 3289 O O . VAL B 1 3 ? 13.742 44.156 -2.566 1 41.25 3 VAL B O 1
ATOM 3292 N N . ASP B 1 4 ? 14.523 46.062 -2.758 1 36.34 4 ASP B N 1
ATOM 3293 C CA . ASP B 1 4 ? 13.336 46.812 -2.334 1 36.34 4 ASP B CA 1
ATOM 3294 C C . ASP B 1 4 ? 12.328 46.906 -3.471 1 36.34 4 ASP B C 1
ATOM 3296 O O . ASP B 1 4 ? 12.609 47.5 -4.508 1 36.34 4 ASP B O 1
ATOM 3300 N N . LEU B 1 5 ? 11.422 45.906 -3.523 1 40.66 5 LEU B N 1
ATOM 3301 C CA . LEU B 1 5 ? 10.461 45.875 -4.621 1 40.66 5 LEU B CA 1
ATOM 3302 C C . LEU B 1 5 ? 9.43 46.969 -4.484 1 40.66 5 LEU B C 1
ATOM 3304 O O . LEU B 1 5 ? 8.602 46.969 -3.57 1 40.66 5 LEU B O 1
ATOM 3308 N N . GLY B 1 6 ? 9.742 48.25 -4.672 1 33.5 6 GLY B N 1
ATOM 3309 C CA . GLY B 1 6 ? 8.727 49.281 -4.805 1 33.5 6 GLY B CA 1
ATOM 3310 C C . GLY B 1 6 ? 7.469 48.781 -5.492 1 33.5 6 GLY B C 1
ATOM 3311 O O . GLY B 1 6 ? 7.438 47.688 -6.031 1 33.5 6 GLY B O 1
ATOM 3312 N N . ALA B 1 7 ? 6.48 49.688 -5.867 1 33.41 7 ALA B N 1
ATOM 3313 C CA . ALA B 1 7 ? 5.137 49.625 -6.438 1 33.41 7 ALA B CA 1
ATOM 3314 C C . ALA B 1 7 ? 5.074 48.688 -7.625 1 33.41 7 ALA B C 1
ATOM 3316 O O . ALA B 1 7 ? 6.109 48.281 -8.172 1 33.41 7 ALA B O 1
ATOM 3317 N N . SER B 1 8 ? 3.912 48.625 -8.578 1 34.44 8 SER B N 1
ATOM 3318 C CA . SER B 1 8 ? 3.211 47.844 -9.578 1 34.44 8 SER B CA 1
ATOM 3319 C C . SER B 1 8 ? 4.18 47.281 -10.609 1 34.44 8 SER B C 1
ATOM 3321 O O . SER B 1 8 ? 4.125 46.094 -10.938 1 34.44 8 SER B O 1
ATOM 3323 N N . ASP B 1 9 ? 4.484 48.062 -11.664 1 33.69 9 ASP B N 1
ATOM 3324 C CA . ASP B 1 9 ? 4.914 47.781 -13.031 1 33.69 9 ASP B CA 1
ATOM 3325 C C . ASP B 1 9 ? 6.324 47.188 -13.039 1 33.69 9 ASP B C 1
ATOM 3327 O O . ASP B 1 9 ? 6.883 46.906 -14.109 1 33.69 9 ASP B O 1
ATOM 3331 N N . ASN B 1 10 ? 7.324 47.625 -12.188 1 33.03 10 ASN B N 1
ATOM 3332 C CA . ASN B 1 10 ? 8.75 47.625 -12.508 1 33.03 10 ASN B CA 1
ATOM 3333 C C . ASN B 1 10 ? 9.391 46.281 -12.188 1 33.03 10 ASN B C 1
ATOM 3335 O O . ASN B 1 10 ? 9.297 45.781 -11.055 1 33.03 10 ASN B O 1
ATOM 3339 N N . LEU B 1 11 ? 9.633 45.406 -13.227 1 40.41 11 LEU B N 1
ATOM 3340 C CA . LEU B 1 11 ? 10.617 44.312 -13.305 1 40.41 11 LEU B CA 1
ATOM 3341 C C . LEU B 1 11 ? 11.867 44.656 -12.516 1 40.41 11 LEU B C 1
ATOM 3343 O O . LEU B 1 11 ? 12.75 45.375 -13.016 1 40.41 11 LEU B O 1
ATOM 3347 N N . ALA B 1 12 ? 11.734 44.906 -11.297 1 37.88 12 ALA B N 1
ATOM 3348 C CA . ALA B 1 12 ? 13 45.156 -10.617 1 37.88 12 ALA B CA 1
ATOM 3349 C C . ALA B 1 12 ? 14.016 44.062 -10.922 1 37.88 12 ALA B C 1
ATOM 3351 O O . ALA B 1 12 ? 13.758 42.875 -10.648 1 37.88 12 ALA B O 1
ATOM 3352 N N . LYS B 1 13 ? 14.758 44.219 -12 1 41.75 13 LYS B N 1
ATOM 3353 C CA . LYS B 1 13 ? 15.859 43.375 -12.469 1 41.75 13 LYS B CA 1
ATOM 3354 C C . LYS B 1 13 ? 17.094 43.562 -11.586 1 41.75 13 LYS B C 1
ATOM 3356 O O . LYS B 1 13 ? 17.609 44.656 -11.453 1 41.75 13 LYS B O 1
ATOM 3361 N N . ALA B 1 14 ? 17.25 42.906 -10.469 1 39.56 14 ALA B N 1
ATOM 3362 C CA . ALA B 1 14 ? 18.609 42.969 -9.906 1 39.56 14 ALA B CA 1
ATOM 3363 C C . ALA B 1 14 ? 19.578 42.125 -10.75 1 39.56 14 ALA B C 1
ATOM 3365 O O . ALA B 1 14 ? 19.312 40.969 -11.047 1 39.56 14 ALA B O 1
ATOM 3366 N N . GLN B 1 15 ? 20.359 42.781 -11.609 1 40.31 15 GLN B N 1
ATOM 3367 C CA . GLN B 1 15 ? 21.453 42.375 -12.5 1 40.31 15 GLN B CA 1
ATOM 3368 C C . GLN B 1 15 ? 22.688 41.969 -11.719 1 40.31 15 GLN B C 1
ATOM 3370 O O . GLN B 1 15 ? 23.125 42.719 -10.812 1 40.31 15 GLN B O 1
ATOM 3375 N N . GLY B 1 16 ? 22.891 40.656 -11.117 1 49.19 16 GLY B N 1
ATOM 3376 C CA . GLY B 1 16 ? 24.062 39.906 -10.742 1 49.19 16 GLY B CA 1
ATOM 3377 C C . GLY B 1 16 ? 23.844 38.406 -10.727 1 49.19 16 GLY B C 1
ATOM 3378 O O . GLY B 1 16 ? 22.766 37.906 -11.086 1 49.19 16 GLY B O 1
ATOM 3379 N N . PRO B 1 17 ? 24.891 37.562 -10.523 1 53.28 17 PRO B N 1
ATOM 3380 C CA . PRO B 1 17 ? 24.797 36.094 -10.539 1 53.28 17 PRO B CA 1
ATOM 3381 C C . PRO B 1 17 ? 23.656 35.594 -9.68 1 53.28 17 PRO B C 1
ATOM 3383 O O . PRO B 1 17 ? 23.266 34.406 -9.797 1 53.28 17 PRO B O 1
ATOM 3386 N N . ALA B 1 18 ? 23.188 36.312 -8.836 1 62.34 18 ALA B N 1
ATOM 3387 C CA . ALA B 1 18 ? 22.062 36.062 -7.961 1 62.34 18 ALA B CA 1
ATOM 3388 C C . ALA B 1 18 ? 20.891 37 -8.258 1 62.34 18 ALA B C 1
ATOM 3390 O O . ALA B 1 18 ? 20.547 37.844 -7.438 1 62.34 18 ALA B O 1
ATOM 3391 N N . ALA B 1 19 ? 20.406 37 -9.516 1 77.62 19 ALA B N 1
ATOM 3392 C CA . ALA B 1 19 ? 19.328 37.906 -9.938 1 77.62 19 ALA B CA 1
ATOM 3393 C C . ALA B 1 19 ? 17.969 37.344 -9.5 1 77.62 19 ALA B C 1
ATOM 3395 O O . ALA B 1 19 ? 17.781 36.125 -9.406 1 77.62 19 ALA B O 1
ATOM 3396 N N . ALA B 1 20 ? 17.203 38.188 -8.977 1 85.56 20 ALA B N 1
ATOM 3397 C CA . ALA B 1 20 ? 15.812 37.875 -8.648 1 85.56 20 ALA B CA 1
ATOM 3398 C C . ALA B 1 20 ? 14.852 38.844 -9.328 1 85.56 20 ALA B C 1
ATOM 3400 O O . ALA B 1 20 ? 15.109 40.062 -9.391 1 85.56 20 ALA B O 1
ATOM 3401 N N . MET B 1 21 ? 13.93 38.281 -10.078 1 90.06 21 MET B N 1
ATOM 3402 C CA . MET B 1 21 ? 12.836 39.031 -10.688 1 90.06 21 MET B CA 1
ATOM 3403 C C . MET B 1 21 ? 11.484 38.469 -10.281 1 90.06 21 MET B C 1
ATOM 3405 O O . MET B 1 21 ? 11.398 37.312 -9.844 1 90.06 21 MET B O 1
ATOM 3409 N N . MET B 1 22 ? 10.523 39.281 -10.289 1 91.19 22 MET B N 1
ATOM 3410 C CA . MET B 1 22 ? 9.203 38.75 -9.961 1 91.19 22 MET B CA 1
ATOM 3411 C C . MET B 1 22 ? 8.125 39.344 -10.844 1 91.19 22 MET B C 1
ATOM 3413 O O . MET B 1 22 ? 8.297 40.469 -11.375 1 91.19 22 MET B O 1
ATOM 3417 N N . ASP B 1 23 ? 7.176 38.656 -11.148 1 91.81 23 ASP B N 1
ATOM 3418 C CA . ASP B 1 23 ? 5.93 39.156 -11.719 1 91.81 23 ASP B CA 1
ATOM 3419 C C . ASP B 1 23 ? 4.762 38.969 -10.758 1 91.81 23 ASP B C 1
ATOM 3421 O O . ASP B 1 23 ? 4.965 38.812 -9.555 1 91.81 23 ASP B O 1
ATOM 3425 N N . GLU B 1 24 ? 3.611 39.125 -11.258 1 91.94 24 GLU B N 1
ATOM 3426 C CA . GLU B 1 24 ? 2.426 39.094 -10.406 1 91.94 24 GLU B CA 1
ATOM 3427 C C . GLU B 1 24 ? 2.252 37.75 -9.734 1 91.94 24 GLU B C 1
ATOM 3429 O O . GLU B 1 24 ? 1.727 37.656 -8.625 1 91.94 24 GLU B O 1
ATOM 3434 N N . ASP B 1 25 ? 2.793 36.719 -10.375 1 93.88 25 ASP B N 1
ATOM 3435 C CA . ASP B 1 25 ? 2.432 35.375 -9.93 1 93.88 25 ASP B CA 1
ATOM 3436 C C . ASP B 1 25 ? 3.643 34.625 -9.352 1 93.88 25 ASP B C 1
ATOM 3438 O O . ASP B 1 25 ? 3.492 33.688 -8.57 1 93.88 25 ASP B O 1
ATOM 3442 N N . ALA B 1 26 ? 4.852 35.094 -9.766 1 95.75 26 ALA B N 1
ATOM 3443 C CA . ALA B 1 26 ? 5.98 34.219 -9.461 1 95.75 26 ALA B CA 1
ATOM 3444 C C . ALA B 1 26 ? 7.262 35 -9.266 1 95.75 26 ALA B C 1
ATOM 3446 O O . ALA B 1 26 ? 7.375 36.125 -9.758 1 95.75 26 ALA B O 1
ATOM 3447 N N . LEU B 1 27 ? 8.086 34.406 -8.539 1 95.19 27 LEU B N 1
ATOM 3448 C CA . LEU B 1 27 ? 9.453 34.875 -8.359 1 95.19 27 LEU B CA 1
ATOM 3449 C C . LEU B 1 27 ? 10.422 34.031 -9.203 1 95.19 27 LEU B C 1
ATOM 3451 O O . LEU B 1 27 ? 10.297 32.812 -9.266 1 95.19 27 LEU B O 1
ATOM 3455 N N . TYR B 1 28 ? 11.305 34.75 -9.883 1 93.81 28 TYR B N 1
ATOM 3456 C CA . TYR B 1 28 ? 12.344 34.094 -10.68 1 93.81 28 TYR B CA 1
ATOM 3457 C C . TYR B 1 28 ? 13.719 34.344 -10.078 1 93.81 28 TYR B C 1
ATOM 3459 O O . TYR B 1 28 ? 14.141 35.5 -9.922 1 93.81 28 TYR B O 1
ATOM 3467 N N . ILE B 1 29 ? 14.32 33.281 -9.703 1 93.69 29 ILE B N 1
ATOM 3468 C CA . ILE B 1 29 ? 15.672 33.406 -9.172 1 93.69 29 ILE B CA 1
ATOM 3469 C C . ILE B 1 29 ? 16.641 32.562 -9.984 1 93.69 29 ILE B C 1
ATOM 3471 O O . ILE B 1 29 ? 16.234 31.578 -10.602 1 93.69 29 ILE B O 1
ATOM 3475 N N . THR B 1 30 ? 17.859 32.969 -9.938 1 91.75 30 THR B N 1
ATOM 3476 C CA . THR B 1 30 ? 18.891 32.219 -10.656 1 91.75 30 THR B CA 1
ATOM 3477 C C . THR B 1 30 ? 19.984 31.75 -9.703 1 91.75 30 THR B C 1
ATOM 3479 O O . THR B 1 30 ? 20.625 32.562 -9.031 1 91.75 30 THR B O 1
ATOM 3482 N N . HIS B 1 31 ? 20.109 30.484 -9.633 1 90.44 31 HIS B N 1
ATOM 3483 C CA . HIS B 1 31 ? 21.219 29.922 -8.883 1 90.44 31 HIS B CA 1
ATOM 3484 C C . HIS B 1 31 ? 22.516 30 -9.68 1 90.44 31 HIS B C 1
ATOM 3486 O O . HIS B 1 31 ? 22.516 29.781 -10.891 1 90.44 31 HIS B O 1
ATOM 3492 N N . PRO B 1 32 ? 23.609 30.25 -9.047 1 87.19 32 PRO B N 1
ATOM 3493 C CA . PRO B 1 32 ? 24.875 30.438 -9.766 1 87.19 32 PRO B CA 1
ATOM 3494 C C . PRO B 1 32 ? 25.25 29.219 -10.617 1 87.19 32 PRO B C 1
ATOM 3496 O O . PRO B 1 32 ? 25.781 29.375 -11.719 1 87.19 32 PRO B O 1
ATOM 3499 N N . SER B 1 33 ? 24.938 28.078 -10.18 1 88.38 33 SER B N 1
ATOM 3500 C CA . SER B 1 33 ? 25.406 26.875 -10.883 1 88.38 33 SER B CA 1
ATOM 3501 C C . SER B 1 33 ? 24.234 26.062 -11.422 1 88.38 33 SER B C 1
ATOM 3503 O O . SER B 1 33 ? 24.406 25.297 -12.367 1 88.38 33 SER B O 1
ATOM 3505 N N . GLU B 1 34 ? 23.031 26.266 -10.93 1 88.75 34 GLU B N 1
ATOM 3506 C CA . GLU B 1 34 ? 21.938 25.359 -11.289 1 88.75 34 GLU B CA 1
ATOM 3507 C C . GLU B 1 34 ? 20.906 26.062 -12.148 1 88.75 34 GLU B C 1
ATOM 3509 O O . GLU B 1 34 ? 19.938 25.438 -12.602 1 88.75 34 GLU B O 1
ATOM 3514 N N . GLY B 1 35 ? 21.094 27.344 -12.406 1 87.88 35 GLY B N 1
ATOM 3515 C CA . GLY B 1 35 ? 20.25 28.047 -13.359 1 87.88 35 GLY B CA 1
ATOM 3516 C C . GLY B 1 35 ? 19 28.625 -12.742 1 87.88 35 GLY B C 1
ATOM 3517 O O . GLY B 1 35 ? 18.891 28.719 -11.516 1 87.88 35 GLY B O 1
ATOM 3518 N N . PRO B 1 36 ? 18.094 29.062 -13.609 1 90.19 36 PRO B N 1
ATOM 3519 C CA . PRO B 1 36 ? 16.922 29.781 -13.133 1 90.19 36 PRO B CA 1
ATOM 3520 C C . PRO B 1 36 ? 15.844 28.859 -12.57 1 90.19 36 PRO B C 1
ATOM 3522 O O . PRO B 1 36 ? 15.727 27.703 -13 1 90.19 36 PRO B O 1
ATOM 3525 N N . ARG B 1 37 ? 15.07 29.359 -11.617 1 92.44 37 ARG B N 1
ATOM 3526 C CA . ARG B 1 37 ? 13.914 28.688 -11.031 1 92.44 37 ARG B CA 1
ATOM 3527 C C . ARG B 1 37 ? 12.719 29.625 -10.938 1 92.44 37 ARG B C 1
ATOM 3529 O O . ARG B 1 37 ? 12.867 30.812 -10.594 1 92.44 37 ARG B O 1
ATOM 3536 N N . LYS B 1 38 ? 11.617 29.125 -11.375 1 94.12 38 LYS B N 1
ATOM 3537 C CA . LYS B 1 38 ? 10.344 29.828 -11.203 1 94.12 38 LYS B CA 1
ATOM 3538 C C . LYS B 1 38 ? 9.633 29.375 -9.93 1 94.12 38 LYS B C 1
ATOM 3540 O O . LYS B 1 38 ? 9.344 28.188 -9.766 1 94.12 38 LYS B O 1
ATOM 3545 N N . LEU B 1 39 ? 9.367 30.281 -9.039 1 95.81 39 LEU B N 1
ATOM 3546 C CA . LEU B 1 39 ? 8.727 29.984 -7.762 1 95.81 39 LEU B CA 1
ATOM 3547 C C . LEU B 1 39 ? 7.414 30.75 -7.625 1 95.81 39 LEU B C 1
ATOM 3549 O O . LEU B 1 39 ? 7.418 31.969 -7.441 1 95.81 39 LEU B O 1
ATOM 3553 N N . MET B 1 40 ? 6.273 30.016 -7.688 1 96.62 40 MET B N 1
ATOM 3554 C CA . MET B 1 40 ? 4.988 30.688 -7.5 1 96.62 40 MET B CA 1
ATOM 3555 C C . MET B 1 40 ? 4.887 31.281 -6.098 1 96.62 40 MET B C 1
ATOM 3557 O O . MET B 1 40 ? 5.18 30.609 -5.109 1 96.62 40 MET B O 1
ATOM 3561 N N . HIS B 1 41 ? 4.438 32.531 -6.012 1 96.88 41 HIS B N 1
ATOM 3562 C CA . HIS B 1 41 ? 4.422 33.25 -4.73 1 96.88 41 HIS B CA 1
ATOM 3563 C C . HIS B 1 41 ? 3.695 32.406 -3.668 1 96.88 41 HIS B C 1
ATOM 3565 O O . HIS B 1 41 ? 4.219 32.219 -2.57 1 96.88 41 HIS B O 1
ATOM 3571 N N . ARG B 1 42 ? 2.58 31.906 -4.004 1 96.62 42 ARG B N 1
ATOM 3572 C CA . ARG B 1 42 ? 1.732 31.203 -3.055 1 96.62 42 ARG B CA 1
ATOM 3573 C C . ARG B 1 42 ? 2.4 29.906 -2.584 1 96.62 42 ARG B C 1
ATOM 3575 O O . ARG B 1 42 ? 2.367 29.578 -1.396 1 96.62 42 ARG B O 1
ATOM 3582 N N . LEU B 1 43 ? 2.984 29.172 -3.512 1 96.75 43 LEU B N 1
ATOM 3583 C CA . LEU B 1 43 ? 3.645 27.922 -3.164 1 96.75 43 LEU B CA 1
ATOM 3584 C C . LEU B 1 43 ? 4.918 28.188 -2.365 1 96.75 43 LEU B C 1
ATOM 3586 O O . LEU B 1 43 ? 5.27 27.406 -1.478 1 96.75 43 LEU B O 1
ATOM 3590 N N . LEU B 1 44 ? 5.559 29.25 -2.738 1 97 44 LEU B N 1
ATOM 3591 C CA . LEU B 1 44 ? 6.754 29.625 -1.994 1 97 44 LEU B CA 1
ATOM 3592 C C . LEU B 1 44 ? 6.414 29.938 -0.542 1 97 44 LEU B C 1
ATOM 3594 O O . LEU B 1 44 ? 7.105 29.5 0.374 1 97 44 LEU B O 1
ATOM 3598 N N . ARG B 1 45 ? 5.367 30.688 -0.288 1 97.31 45 ARG B N 1
ATOM 3599 C CA . ARG B 1 45 ? 4.918 30.969 1.071 1 97.31 45 ARG B CA 1
ATOM 3600 C C . ARG B 1 45 ? 4.551 29.688 1.809 1 97.31 45 ARG B C 1
ATOM 3602 O O . ARG B 1 45 ? 4.805 29.562 3.008 1 97.31 45 ARG B O 1
ATOM 3609 N N . ASP B 1 46 ? 3.961 28.797 1.119 1 96.5 46 ASP B N 1
ATOM 3610 C CA . ASP B 1 46 ? 3.43 27.562 1.674 1 96.5 46 ASP B CA 1
ATOM 3611 C C . ASP B 1 46 ? 4.547 26.688 2.242 1 96.5 46 ASP B C 1
ATOM 3613 O O . ASP B 1 46 ? 4.332 25.922 3.189 1 96.5 46 ASP B O 1
ATOM 3617 N N . VAL B 1 47 ? 5.762 26.797 1.719 1 95.69 47 VAL B N 1
ATOM 3618 C CA . VAL B 1 47 ? 6.809 25.859 2.074 1 95.69 47 VAL B CA 1
ATOM 3619 C C . VAL B 1 47 ? 7.707 26.453 3.154 1 95.69 47 VAL B C 1
ATOM 3621 O O . VAL B 1 47 ? 8.75 25.891 3.488 1 95.69 47 VAL B O 1
ATOM 3624 N N . CYS B 1 48 ? 7.312 27.641 3.686 1 96.62 48 CYS B N 1
ATOM 3625 C CA . CYS B 1 48 ? 8.078 28.234 4.777 1 96.62 48 CYS B CA 1
ATOM 3626 C C . CYS B 1 48 ? 8.156 27.281 5.965 1 96.62 48 CYS B C 1
ATOM 3628 O O . CYS B 1 48 ? 7.137 26.734 6.391 1 96.62 48 CYS B O 1
ATOM 3630 N N . LYS B 1 49 ? 9.352 27.125 6.5 1 94.75 49 LYS B N 1
ATOM 3631 C CA . LYS B 1 49 ? 9.531 26.188 7.594 1 94.75 49 LYS B CA 1
ATOM 3632 C C . LYS B 1 49 ? 9.969 26.891 8.867 1 94.75 49 LYS B C 1
ATOM 3634 O O . LYS B 1 49 ? 10.57 26.281 9.758 1 94.75 49 LYS B O 1
ATOM 3639 N N . CYS B 1 50 ? 9.773 28.219 8.938 1 95.38 50 CYS B N 1
ATOM 3640 C CA . CYS B 1 50 ? 10.102 28.922 10.18 1 95.38 50 CYS B CA 1
ATOM 3641 C C . CYS B 1 50 ? 9.312 28.344 11.344 1 95.38 50 CYS B C 1
ATOM 3643 O O . CYS B 1 50 ? 8.32 27.641 11.148 1 95.38 50 CYS B O 1
ATOM 3645 N N . PRO B 1 51 ? 9.688 28.594 12.562 1 93.62 51 PRO B N 1
ATOM 3646 C CA . PRO B 1 51 ? 9.062 27.969 13.734 1 93.62 51 PRO B CA 1
ATOM 3647 C C . PRO B 1 51 ? 7.59 28.328 13.883 1 93.62 51 PRO B C 1
ATOM 3649 O O . PRO B 1 51 ? 6.836 27.609 14.539 1 93.62 51 PRO B O 1
ATOM 3652 N N . GLN B 1 52 ? 7.207 29.469 13.32 1 94 52 GLN B N 1
ATOM 3653 C CA . GLN B 1 52 ? 5.801 29.844 13.375 1 94 52 GLN B CA 1
ATOM 3654 C C . GLN B 1 52 ? 4.973 29.016 12.391 1 94 52 GLN B C 1
ATOM 3656 O O . GLN B 1 52 ? 3.789 28.766 12.625 1 94 52 GLN B O 1
ATOM 3661 N N . CYS B 1 53 ? 5.582 28.578 11.328 1 95.94 53 CYS B N 1
ATOM 3662 C CA . CYS B 1 53 ? 4.875 27.891 10.258 1 95.94 53 CYS B CA 1
ATOM 3663 C C . CYS B 1 53 ? 4.926 26.375 10.453 1 95.94 53 CYS B C 1
ATOM 3665 O O . CYS B 1 53 ? 3.988 25.672 10.094 1 95.94 53 CYS B O 1
ATOM 3667 N N . VAL B 1 54 ? 6.027 25.922 10.938 1 95.06 54 VAL B N 1
ATOM 3668 C CA . VAL B 1 54 ? 6.242 24.484 11.141 1 95.06 54 VAL B CA 1
ATOM 3669 C C . VAL B 1 54 ? 6.836 24.25 12.531 1 95.06 54 VAL B C 1
ATOM 3671 O O . VAL B 1 54 ? 7.84 24.859 12.898 1 95.06 54 VAL B O 1
ATOM 3674 N N . ASP B 1 55 ? 6.199 23.328 13.258 1 93.12 55 ASP B N 1
ATOM 3675 C CA . ASP B 1 55 ? 6.73 22.984 14.57 1 93.12 55 ASP B CA 1
ATOM 3676 C C . ASP B 1 55 ? 8.125 22.359 14.453 1 93.12 55 ASP B C 1
ATOM 3678 O O . ASP B 1 55 ? 8.32 21.406 13.703 1 93.12 55 ASP B O 1
ATOM 3682 N N . PRO B 1 56 ? 9.07 22.859 15.172 1 91.44 56 PRO B N 1
ATOM 3683 C CA . PRO B 1 56 ? 10.453 22.406 14.977 1 91.44 56 PRO B CA 1
ATOM 3684 C C . PRO B 1 56 ? 10.664 20.969 15.453 1 91.44 56 PRO B C 1
ATOM 3686 O O . PRO B 1 56 ? 11.641 20.328 15.055 1 91.44 56 PRO B O 1
ATOM 3689 N N . HIS B 1 57 ? 9.805 20.5 16.328 1 90.19 57 HIS B N 1
ATOM 3690 C CA . HIS B 1 57 ? 9.984 19.156 16.859 1 90.19 57 HIS B CA 1
ATOM 3691 C C . HIS B 1 57 ? 9.18 18.141 16.062 1 90.19 57 HIS B C 1
ATOM 3693 O O . HIS B 1 57 ? 9.75 17.188 15.508 1 90.19 57 HIS B O 1
ATOM 3699 N N . SER B 1 58 ? 7.898 18.375 15.891 1 90.94 58 SER B N 1
ATOM 3700 C CA . SER B 1 58 ? 7.043 17.438 15.188 1 90.94 58 SER B CA 1
ATOM 3701 C C . SER B 1 58 ? 7.188 17.578 13.672 1 90.94 58 SER B C 1
ATOM 3703 O O . SER B 1 58 ? 6.828 16.672 12.922 1 90.94 58 SER B O 1
ATOM 3705 N N . LYS B 1 59 ? 7.684 18.766 13.227 1 92.56 59 LYS B N 1
ATOM 3706 C CA . LYS B 1 59 ? 7.855 19.125 11.82 1 92.56 59 LYS B CA 1
ATOM 3707 C C . LYS B 1 59 ? 6.508 19.25 11.117 1 92.56 59 LYS B C 1
ATOM 3709 O O . LYS B 1 59 ? 6.441 19.234 9.891 1 92.56 59 LYS B O 1
ATOM 3714 N N . GLN B 1 60 ? 5.438 19.328 11.875 1 93.25 60 GLN B N 1
ATOM 3715 C CA . GLN B 1 60 ? 4.109 19.484 11.297 1 93.25 60 GLN B CA 1
ATOM 3716 C C . GLN B 1 60 ? 3.785 20.953 11.055 1 93.25 60 GLN B C 1
ATOM 3718 O O . GLN B 1 60 ? 4.242 21.828 11.797 1 93.25 60 GLN B O 1
ATOM 3723 N N . ARG B 1 61 ? 2.973 21.188 10.102 1 95.12 61 ARG B N 1
ATOM 3724 C CA . ARG B 1 61 ? 2.598 22.547 9.695 1 95.12 61 ARG B CA 1
ATOM 3725 C C . ARG B 1 61 ? 1.548 23.125 10.633 1 95.12 61 ARG B C 1
ATOM 3727 O O . ARG B 1 61 ? 0.653 22.422 11.094 1 95.12 61 ARG B O 1
ATOM 3734 N N . ASN B 1 62 ? 1.674 24.406 10.781 1 93.25 62 ASN B N 1
ATOM 3735 C CA . ASN B 1 62 ? 0.716 25.125 11.617 1 93.25 62 ASN B CA 1
ATOM 3736 C C . ASN B 1 62 ? -0.288 25.906 10.773 1 93.25 62 ASN B C 1
ATOM 3738 O O . ASN B 1 62 ? -1.009 26.75 11.297 1 93.25 62 ASN B O 1
ATOM 3742 N N . HIS B 1 63 ? -0.267 25.703 9.508 1 93.5 63 HIS B N 1
ATOM 3743 C CA . HIS B 1 63 ? -1.206 26.344 8.594 1 93.5 63 HIS B CA 1
ATOM 3744 C C . HIS B 1 63 ? -1.637 25.391 7.484 1 93.5 63 HIS B C 1
ATOM 3746 O O . HIS B 1 63 ? -1.06 24.312 7.324 1 93.5 63 HIS B O 1
ATOM 3752 N N . ARG B 1 64 ? -2.656 25.797 6.766 1 94.12 64 ARG B N 1
ATOM 3753 C CA . ARG B 1 64 ? -3.121 25.031 5.613 1 94.12 64 ARG B CA 1
ATOM 3754 C C . ARG B 1 64 ? -2.803 25.766 4.312 1 94.12 64 ARG B C 1
ATOM 3756 O O . ARG B 1 64 ? -2.895 27 4.242 1 94.12 64 ARG B O 1
ATOM 3763 N N . THR B 1 65 ? -2.467 24.938 3.367 1 96.12 65 THR B N 1
ATOM 3764 C CA . THR B 1 65 ? -2.219 25.469 2.031 1 96.12 65 THR B CA 1
ATOM 3765 C C . THR B 1 65 ? -3.412 26.281 1.547 1 96.12 65 THR B C 1
ATOM 3767 O O . THR B 1 65 ? -3.238 27.344 0.929 1 96.12 65 THR B O 1
ATOM 3770 N N . SER B 1 66 ? -4.586 25.859 1.878 1 93.25 66 SER B N 1
ATOM 3771 C CA . SER B 1 66 ? -5.816 26.484 1.408 1 93.25 66 SER B CA 1
ATOM 3772 C C . SER B 1 66 ? -6.023 27.844 2.053 1 93.25 66 SER B C 1
ATOM 3774 O O . SER B 1 66 ? -6.855 28.641 1.596 1 93.25 66 SER B O 1
ATOM 3776 N N . ASP B 1 67 ? -5.328 28.156 3.062 1 94.06 67 ASP B N 1
ATOM 3777 C CA . ASP B 1 67 ? -5.547 29.391 3.801 1 94.06 67 ASP B CA 1
ATOM 3778 C C . ASP B 1 67 ? -4.668 30.516 3.256 1 94.06 67 ASP B C 1
ATOM 3780 O O . ASP B 1 67 ? -4.848 31.688 3.613 1 94.06 67 ASP B O 1
ATOM 3784 N N . ILE B 1 68 ? -3.746 30.219 2.414 1 95.5 68 ILE B N 1
ATOM 3785 C CA . ILE B 1 68 ? -2.871 31.234 1.845 1 95.5 68 ILE B CA 1
ATOM 3786 C C . ILE B 1 68 ? -3.645 32.094 0.833 1 95.5 68 ILE B C 1
ATOM 3788 O O . ILE B 1 68 ? -4.262 31.547 -0.088 1 95.5 68 ILE B O 1
ATOM 3792 N N . SER B 1 69 ? -3.502 33.344 0.973 1 93.81 69 SER B N 1
ATOM 3793 C CA . SER B 1 69 ? -4.273 34.281 0.163 1 93.81 69 SER B CA 1
ATOM 3794 C C . SER B 1 69 ? -3.852 34.219 -1.301 1 93.81 69 SER B C 1
ATOM 3796 O O . SER B 1 69 ? -2.66 34.125 -1.605 1 93.81 69 SER B O 1
ATOM 3798 N N . PRO B 1 70 ? -4.867 34.281 -2.184 1 92.69 70 PRO B N 1
ATOM 3799 C CA . PRO B 1 70 ? -4.5 34.344 -3.6 1 92.69 70 PRO B CA 1
ATOM 3800 C C . PRO B 1 70 ? -3.756 35.656 -3.938 1 92.69 70 PRO B C 1
ATOM 3802 O O . PRO B 1 70 ? -3.102 35.719 -4.98 1 92.69 70 PRO B O 1
ATOM 3805 N N . SER B 1 71 ? -3.84 36.625 -3.061 1 93.88 71 SER B N 1
ATOM 3806 C CA . SER B 1 71 ? -3.244 37.938 -3.348 1 93.88 71 SER B CA 1
ATOM 3807 C C . SER B 1 71 ? -1.889 38.094 -2.666 1 93.88 71 SER B C 1
ATOM 3809 O O . SER B 1 71 ? -1.301 39.188 -2.672 1 93.88 71 SER B O 1
ATOM 3811 N N . ILE B 1 72 ? -1.382 37.031 -2.096 1 95.62 72 ILE B N 1
ATOM 3812 C CA . ILE B 1 72 ? -0.099 37.094 -1.403 1 95.62 72 ILE B CA 1
ATOM 3813 C C . ILE B 1 72 ? 0.992 37.531 -2.379 1 95.62 72 ILE B C 1
ATOM 3815 O O . ILE B 1 72 ? 1 37.125 -3.539 1 95.62 72 ILE B O 1
ATOM 3819 N N . GLN B 1 73 ? 1.912 38.438 -1.918 1 94.5 73 GLN B N 1
ATOM 3820 C CA . GLN B 1 73 ? 3.025 38.938 -2.713 1 94.5 73 GLN B CA 1
ATOM 3821 C C . GLN B 1 73 ? 4.254 39.188 -1.843 1 94.5 73 GLN B C 1
ATOM 3823 O O . GLN B 1 73 ? 4.133 39.531 -0.664 1 94.5 73 GLN B O 1
ATOM 3828 N N . PRO B 1 74 ? 5.391 39.031 -2.467 1 95.19 74 PRO B N 1
ATOM 3829 C CA . PRO B 1 74 ? 6.582 39.469 -1.736 1 95.19 74 PRO B CA 1
ATOM 3830 C C . PRO B 1 74 ? 6.621 40.969 -1.525 1 95.19 74 PRO B C 1
ATOM 3832 O O . PRO B 1 74 ? 6.375 41.75 -2.463 1 95.19 74 PRO B O 1
ATOM 3835 N N . ARG B 1 75 ? 6.863 41.344 -0.344 1 93.5 75 ARG B N 1
ATOM 3836 C CA . ARG B 1 75 ? 7.109 42.75 -0.021 1 93.5 75 ARG B CA 1
ATOM 3837 C C . ARG B 1 75 ? 8.586 43.094 -0.173 1 93.5 75 ARG B C 1
ATOM 3839 O O . ARG B 1 75 ? 8.93 44.156 -0.672 1 93.5 75 ARG B O 1
ATOM 3846 N N . GLU B 1 76 ? 9.391 42.219 0.319 1 93.69 76 GLU B N 1
ATOM 3847 C CA . GLU B 1 76 ? 10.852 42.312 0.262 1 93.69 76 GLU B CA 1
ATOM 3848 C C . GLU B 1 76 ? 11.477 40.969 -0.086 1 93.69 76 GLU B C 1
ATOM 3850 O O . GLU B 1 76 ? 11.039 39.938 0.407 1 93.69 76 GLU B O 1
ATOM 3855 N N . ILE B 1 77 ? 12.5 41.062 -0.968 1 94.5 77 ILE B N 1
ATOM 3856 C CA . ILE B 1 77 ? 13.195 39.844 -1.381 1 94.5 77 ILE B CA 1
ATOM 3857 C C . ILE B 1 77 ? 14.703 40.031 -1.228 1 94.5 77 ILE B C 1
ATOM 3859 O O . ILE B 1 77 ? 15.25 41.062 -1.636 1 94.5 77 ILE B O 1
ATOM 3863 N N . LYS B 1 78 ? 15.305 39.156 -0.598 1 93.62 78 LYS B N 1
ATOM 3864 C CA . LYS B 1 78 ? 16.766 39.062 -0.551 1 93.62 78 LYS B CA 1
ATOM 3865 C C . LYS B 1 78 ? 17.266 37.719 -1.088 1 93.62 78 LYS B C 1
ATOM 3867 O O . LYS B 1 78 ? 16.875 36.656 -0.589 1 93.62 78 LYS B O 1
ATOM 3872 N N . TRP B 1 79 ? 18.047 37.75 -2.102 1 93.38 79 TRP B N 1
ATOM 3873 C CA . TRP B 1 79 ? 18.609 36.594 -2.736 1 93.38 79 TRP B CA 1
ATOM 3874 C C . TRP B 1 79 ? 20.125 36.75 -2.916 1 93.38 79 TRP B C 1
ATOM 3876 O O . TRP B 1 79 ? 20.578 37.688 -3.578 1 93.38 79 TRP B O 1
ATOM 3886 N N . ASN B 1 80 ? 20.891 35.812 -2.344 1 89.69 80 ASN B N 1
ATOM 3887 C CA . ASN B 1 80 ? 22.344 35.906 -2.453 1 89.69 80 ASN B CA 1
ATOM 3888 C C . ASN B 1 80 ? 22.938 34.75 -3.227 1 89.69 80 ASN B C 1
ATOM 3890 O O . ASN B 1 80 ? 24.156 34.531 -3.18 1 89.69 80 ASN B O 1
ATOM 3894 N N . GLY B 1 81 ? 22.141 34 -3.775 1 87.81 81 GLY B N 1
ATOM 3895 C CA . GLY B 1 81 ? 22.625 32.844 -4.535 1 87.81 81 GLY B CA 1
ATOM 3896 C C . GLY B 1 81 ? 22.594 31.562 -3.742 1 87.81 81 GLY B C 1
ATOM 3897 O O . GLY B 1 81 ? 22.734 30.469 -4.309 1 87.81 81 GLY B O 1
ATOM 3898 N N . ARG B 1 82 ? 22.391 31.672 -2.426 1 89 82 ARG B N 1
ATOM 3899 C CA . ARG B 1 82 ? 22.391 30.5 -1.566 1 89 82 ARG B CA 1
ATOM 3900 C C . ARG B 1 82 ? 21.125 30.438 -0.729 1 89 82 ARG B C 1
ATOM 3902 O O . ARG B 1 82 ? 20.562 29.359 -0.522 1 89 82 ARG B O 1
ATOM 3909 N N . VAL B 1 83 ? 20.781 31.562 -0.251 1 94.31 83 VAL B N 1
ATOM 3910 C CA . VAL B 1 83 ? 19.641 31.656 0.643 1 94.31 83 VAL B CA 1
ATOM 3911 C C . VAL B 1 83 ? 18.656 32.719 0.117 1 94.31 83 VAL B C 1
ATOM 3913 O O . VAL B 1 83 ? 19.078 33.781 -0.333 1 94.31 83 VAL B O 1
ATOM 3916 N N . LEU B 1 84 ? 17.391 32.375 0.149 1 96 84 LEU B N 1
ATOM 3917 C CA . LEU B 1 84 ? 16.312 33.281 -0.23 1 96 84 LEU B CA 1
ATOM 3918 C C . LEU B 1 84 ? 15.508 33.719 0.992 1 96 84 LEU B C 1
ATOM 3920 O O . LEU B 1 84 ? 15.086 32.875 1.786 1 96 84 LEU B O 1
ATOM 3924 N N . GLU B 1 85 ? 15.375 35 1.198 1 96.69 85 GLU B N 1
ATOM 3925 C CA . GLU B 1 85 ? 14.516 35.531 2.244 1 96.69 85 GLU B CA 1
ATOM 3926 C C . GLU B 1 85 ? 13.383 36.375 1.651 1 96.69 85 GLU B C 1
ATOM 3928 O O . GLU B 1 85 ? 13.609 37.156 0.732 1 96.69 85 GLU B O 1
ATOM 3933 N N . VAL B 1 86 ? 12.25 36.188 2.119 1 96.88 86 VAL B N 1
ATOM 3934 C CA . VAL B 1 86 ? 11.094 36.875 1.583 1 96.88 86 VAL B CA 1
ATOM 3935 C C . VAL B 1 86 ? 10.211 37.375 2.729 1 96.88 86 VAL B C 1
ATOM 3937 O O . VAL B 1 86 ? 9.891 36.625 3.645 1 96.88 86 VAL B O 1
ATOM 3940 N N . LYS B 1 87 ? 9.836 38.625 2.748 1 96.75 87 LYS B N 1
ATOM 3941 C CA . LYS B 1 87 ? 8.742 39.156 3.549 1 96.75 87 LYS B CA 1
ATOM 3942 C C . LYS B 1 87 ? 7.477 39.344 2.711 1 96.75 87 LYS B C 1
ATOM 3944 O O . LYS B 1 87 ? 7.551 39.625 1.518 1 96.75 87 LYS B O 1
ATOM 3949 N N . TRP B 1 88 ? 6.371 39.219 3.322 1 96.5 88 TRP B N 1
ATOM 3950 C CA . TRP B 1 88 ? 5.156 39.062 2.529 1 96.5 88 TRP B CA 1
ATOM 3951 C C . TRP B 1 88 ? 4.168 40.188 2.803 1 96.5 88 TRP B C 1
ATOM 3953 O O . TRP B 1 88 ? 4.121 40.719 3.91 1 96.5 88 TRP B O 1
ATOM 3963 N N . ILE B 1 89 ? 3.406 40.531 1.757 1 94.44 89 ILE B N 1
ATOM 3964 C CA . ILE B 1 89 ? 2.17 41.312 1.88 1 94.44 89 ILE B CA 1
ATOM 3965 C C . ILE B 1 89 ? 0.97 40.375 1.737 1 94.44 89 ILE B C 1
ATOM 3967 O O . ILE B 1 89 ? 0.989 39.438 0.923 1 94.44 89 ILE B O 1
ATOM 3971 N N . ASN B 1 90 ? -0.109 40.656 2.564 1 94.62 90 ASN B N 1
ATOM 3972 C CA . ASN B 1 90 ? -1.315 39.812 2.566 1 94.62 90 ASN B CA 1
ATOM 3973 C C . ASN B 1 90 ? -1.017 38.406 3 1 94.62 90 ASN B C 1
ATOM 3975 O O . ASN B 1 90 ? -1.44 37.438 2.342 1 94.62 90 ASN B O 1
ATOM 3979 N N . ASP B 1 91 ? -0.178 38.312 4.012 1 95.94 91 ASP B N 1
ATOM 3980 C CA . ASP B 1 91 ? 0.225 37 4.559 1 95.94 91 ASP B CA 1
ATOM 3981 C C . ASP B 1 91 ? -0.931 36.344 5.301 1 95.94 91 ASP B C 1
ATOM 3983 O O . ASP B 1 91 ? -2.053 36.844 5.301 1 95.94 91 ASP B O 1
ATOM 3987 N N . LEU B 1 92 ? -0.712 35.188 5.805 1 94.5 92 LEU B N 1
ATOM 3988 C CA . LEU B 1 92 ? -1.688 34.438 6.57 1 94.5 92 LEU B CA 1
ATOM 3989 C C . LEU B 1 92 ? -2.162 35.219 7.789 1 94.5 92 LEU B C 1
ATOM 3991 O O . LEU B 1 92 ? -1.402 36 8.359 1 94.5 92 LEU B O 1
ATOM 3995 N N . PRO B 1 93 ? -3.42 34.969 8.188 1 88.31 93 PRO B N 1
ATOM 3996 C CA . PRO B 1 93 ? -3.871 35.594 9.438 1 88.31 93 PRO B CA 1
ATOM 3997 C C . PRO B 1 93 ? -2.988 35.219 10.633 1 88.31 93 PRO B C 1
ATOM 3999 O O . PRO B 1 93 ? -2.557 34.062 10.766 1 88.31 93 PRO B O 1
ATOM 4002 N N . GLY B 1 94 ? -2.637 36.188 11.398 1 88.12 94 GLY B N 1
ATOM 4003 C CA . GLY B 1 94 ? -1.809 35.938 12.57 1 88.12 94 GLY B CA 1
ATOM 4004 C C . GLY B 1 94 ? -0.341 36.25 12.336 1 88.12 94 GLY B C 1
ATOM 4005 O O . GLY B 1 94 ? 0.444 36.312 13.281 1 88.12 94 GLY B O 1
ATOM 4006 N N . PHE B 1 95 ? -0.068 36.375 11.094 1 91.81 95 PHE B N 1
ATOM 4007 C CA . PHE B 1 95 ? 1.306 36.75 10.766 1 91.81 95 PHE B CA 1
ATOM 4008 C C . PHE B 1 95 ? 1.434 38.25 10.523 1 91.81 95 PHE B C 1
ATOM 4010 O O . PHE B 1 95 ? 0.618 38.844 9.812 1 91.81 95 PHE B O 1
ATOM 4017 N N . ASP B 1 96 ? 2.41 38.812 11.172 1 88.81 96 ASP B N 1
ATOM 4018 C CA . ASP B 1 96 ? 2.59 40.25 11 1 88.81 96 ASP B CA 1
ATOM 4019 C C . ASP B 1 96 ? 3.691 40.562 9.984 1 88.81 96 ASP B C 1
ATOM 4021 O O . ASP B 1 96 ? 4.227 39.625 9.352 1 88.81 96 ASP B O 1
ATOM 4025 N N . GLU B 1 97 ? 3.957 41.781 9.836 1 89.44 97 GLU B N 1
ATOM 4026 C CA . GLU B 1 97 ? 4.855 42.219 8.781 1 89.44 97 GLU B CA 1
ATOM 4027 C C . GLU B 1 97 ? 6.297 41.812 9.062 1 89.44 97 GLU B C 1
ATOM 4029 O O . GLU B 1 97 ? 7.145 41.844 8.172 1 89.44 97 GLU B O 1
ATOM 4034 N N . SER B 1 98 ? 6.52 41.344 10.211 1 91.69 98 SER B N 1
ATOM 4035 C CA . SER B 1 98 ? 7.883 40.969 10.578 1 91.69 98 SER B CA 1
ATOM 4036 C C . SER B 1 98 ? 8.203 39.531 10.141 1 91.69 98 SER B C 1
ATOM 4038 O O . SER B 1 98 ? 9.367 39.125 10.125 1 91.69 98 SER B O 1
ATOM 4040 N N . HIS B 1 99 ? 7.203 38.812 9.805 1 95.88 99 HIS B N 1
ATOM 4041 C CA . HIS B 1 99 ? 7.445 37.438 9.391 1 95.88 99 HIS B CA 1
ATOM 4042 C C . HIS B 1 99 ? 8.336 37.375 8.156 1 95.88 99 HIS B C 1
ATOM 4044 O O . HIS B 1 99 ? 8.047 38.031 7.148 1 95.88 99 HIS B O 1
ATOM 4050 N N . THR B 1 100 ? 9.383 36.625 8.273 1 96.56 100 THR B N 1
ATOM 4051 C CA . THR B 1 100 ? 10.32 36.438 7.176 1 96.56 100 THR B CA 1
ATOM 4052 C C . THR B 1 100 ? 10.5 34.938 6.879 1 96.56 100 THR B C 1
ATOM 4054 O O . THR B 1 100 ? 10.859 34.156 7.766 1 96.56 100 THR B O 1
ATOM 4057 N N . SER B 1 101 ? 10.18 34.625 5.648 1 97.44 101 SER B N 1
ATOM 4058 C CA . SER B 1 101 ? 10.477 33.25 5.195 1 97.44 101 SER B CA 1
ATOM 4059 C C . SER B 1 101 ? 11.93 33.125 4.738 1 97.44 101 SER B C 1
ATOM 4061 O O . SER B 1 101 ? 12.445 34.031 4.062 1 97.44 101 SER B O 1
ATOM 4063 N N . ARG B 1 102 ? 12.57 32.094 5.137 1 97.19 102 ARG B N 1
ATOM 4064 C CA . ARG B 1 102 ? 13.938 31.797 4.727 1 97.19 102 ARG B CA 1
ATOM 4065 C C . ARG B 1 102 ? 14.039 30.406 4.117 1 97.19 102 ARG B C 1
ATOM 4067 O O . ARG B 1 102 ? 13.531 29.438 4.688 1 97.19 102 ARG B O 1
ATOM 4074 N N . TYR B 1 103 ? 14.688 30.359 2.953 1 96 103 TYR B N 1
ATOM 4075 C CA . TYR B 1 103 ? 14.789 29.109 2.223 1 96 103 TYR B CA 1
ATOM 4076 C C . TYR B 1 103 ? 16.234 28.844 1.802 1 96 103 TYR B C 1
ATOM 4078 O O . TYR B 1 103 ? 16.891 29.719 1.248 1 96 103 TYR B O 1
ATOM 4086 N N . THR B 1 104 ? 16.688 27.625 2.037 1 94.12 104 THR B N 1
ATOM 4087 C CA . THR B 1 104 ? 17.906 27.172 1.385 1 94.12 104 THR B CA 1
ATOM 4088 C C . THR B 1 104 ? 17.625 26.719 -0.042 1 94.12 104 THR B C 1
ATOM 4090 O O . THR B 1 104 ? 16.469 26.484 -0.406 1 94.12 104 THR B O 1
ATOM 4093 N N . TRP B 1 105 ? 18.656 26.656 -0.812 1 92 105 TRP B N 1
ATOM 4094 C CA . TRP B 1 105 ? 18.469 26.188 -2.186 1 92 105 TRP B CA 1
ATOM 4095 C C . TRP B 1 105 ? 17.875 24.797 -2.217 1 92 105 TRP B C 1
ATOM 4097 O O . TRP B 1 105 ? 17 24.5 -3.039 1 92 105 TRP B O 1
ATOM 4107 N N . ARG B 1 106 ? 18.25 23.938 -1.319 1 88.25 106 ARG B N 1
ATOM 4108 C CA . ARG B 1 106 ? 17.734 22.562 -1.241 1 88.25 106 ARG B CA 1
ATOM 4109 C C . ARG B 1 106 ? 16.234 22.578 -0.966 1 88.25 106 ARG B C 1
ATOM 4111 O O . ARG B 1 106 ? 15.484 21.812 -1.581 1 88.25 106 ARG B O 1
ATOM 4118 N N . GLU B 1 107 ? 15.852 23.422 -0.086 1 91.19 107 GLU B N 1
ATOM 4119 C CA . GLU B 1 107 ? 14.438 23.516 0.262 1 91.19 107 GLU B CA 1
ATOM 4120 C C . GLU B 1 107 ? 13.609 24 -0.926 1 91.19 107 GLU B C 1
ATOM 4122 O O . GLU B 1 107 ? 12.438 23.641 -1.055 1 91.19 107 GLU B O 1
ATOM 4127 N N . LEU B 1 108 ? 14.25 24.734 -1.822 1 93.06 108 LEU B N 1
ATOM 4128 C CA . LEU B 1 108 ? 13.547 25.312 -2.969 1 93.06 108 LEU B CA 1
ATOM 4129 C C . LEU B 1 108 ? 13.461 24.297 -4.109 1 93.06 108 LEU B C 1
ATOM 4131 O O . LEU B 1 108 ? 12.648 24.453 -5.023 1 93.06 108 LEU B O 1
ATOM 4135 N N . THR B 1 109 ? 14.312 23.266 -4.004 1 88.81 109 THR B N 1
ATOM 4136 C CA . THR B 1 109 ? 14.414 22.406 -5.176 1 88.81 109 THR B CA 1
ATOM 4137 C C . THR B 1 109 ? 14.039 20.969 -4.824 1 88.81 109 THR B C 1
ATOM 4139 O O . THR B 1 109 ? 13.758 20.156 -5.711 1 88.81 109 THR B O 1
ATOM 4142 N N . GLU B 1 110 ? 14 20.656 -3.553 1 84.75 110 GLU B N 1
ATOM 4143 C CA . GLU B 1 110 ? 13.688 19.297 -3.135 1 84.75 110 GLU B CA 1
ATOM 4144 C C . GLU B 1 110 ? 12.18 19.062 -3.074 1 84.75 110 GLU B C 1
ATOM 4146 O O . GLU B 1 110 ? 11.469 19.75 -2.334 1 84.75 110 GLU B O 1
ATOM 4151 N N . ALA B 1 111 ? 11.664 18.188 -3.836 1 78.75 111 ALA B N 1
ATOM 4152 C CA . ALA B 1 111 ? 10.234 17.906 -3.934 1 78.75 111 ALA B CA 1
ATOM 4153 C C . ALA B 1 111 ? 9.82 16.812 -2.961 1 78.75 111 ALA B C 1
ATOM 4155 O O . ALA B 1 111 ? 8.664 16.734 -2.543 1 78.75 111 ALA B O 1
ATOM 4156 N N . HIS B 1 112 ? 10.719 15.914 -2.607 1 87.44 112 HIS B N 1
ATOM 4157 C CA . HIS B 1 112 ? 10.477 14.727 -1.791 1 87.44 112 HIS B CA 1
ATOM 4158 C C . HIS B 1 112 ? 11.648 14.461 -0.85 1 87.44 112 HIS B C 1
ATOM 4160 O O . HIS B 1 112 ? 12.812 14.625 -1.233 1 87.44 112 HIS B O 1
ATOM 4166 N N . PRO B 1 113 ? 11.32 14.078 0.375 1 91.44 113 PRO B N 1
ATOM 4167 C CA . PRO B 1 113 ? 12.414 13.867 1.317 1 91.44 113 PRO B CA 1
ATOM 4168 C C . PRO B 1 113 ? 13.383 12.781 0.858 1 91.44 113 PRO B C 1
ATOM 4170 O O . PRO B 1 113 ? 14.547 12.766 1.274 1 91.44 113 PRO B O 1
ATOM 4173 N N . ASN B 1 114 ? 12.922 11.891 0.156 1 92.25 114 ASN B N 1
ATOM 4174 C CA . ASN B 1 114 ? 13.727 10.883 -0.528 1 92.25 114 ASN B CA 1
ATOM 4175 C C . ASN B 1 114 ? 13.484 10.906 -2.035 1 92.25 114 ASN B C 1
ATOM 4177 O O . ASN B 1 114 ? 12.664 10.148 -2.551 1 92.25 114 ASN B O 1
ATOM 4181 N N . ASP B 1 115 ? 14.297 11.672 -2.65 1 87.81 115 ASP B N 1
ATOM 4182 C CA . ASP B 1 115 ? 14.109 11.984 -4.062 1 87.81 115 ASP B CA 1
ATOM 4183 C C . ASP B 1 115 ? 14.133 10.719 -4.914 1 87.81 115 ASP B C 1
ATOM 4185 O O . ASP B 1 115 ? 14.914 9.797 -4.648 1 87.81 115 ASP B O 1
ATOM 4189 N N . LEU B 1 116 ? 13.383 10.766 -5.973 1 85.75 116 LEU B N 1
ATOM 4190 C CA . LEU B 1 116 ? 13.227 9.625 -6.871 1 85.75 116 LEU B CA 1
ATOM 4191 C C . LEU B 1 116 ? 14.578 9.141 -7.379 1 85.75 116 LEU B C 1
ATOM 4193 O O . LEU B 1 116 ? 14.828 7.934 -7.449 1 85.75 116 LEU B O 1
ATOM 4197 N N . HIS B 1 117 ? 15.484 10.031 -7.633 1 85.31 117 HIS B N 1
ATOM 4198 C CA . HIS B 1 117 ? 16.719 9.648 -8.32 1 85.31 117 HIS B CA 1
ATOM 4199 C C . HIS B 1 117 ? 17.891 9.578 -7.348 1 85.31 117 HIS B C 1
ATOM 4201 O O . HIS B 1 117 ? 19.031 9.344 -7.762 1 85.31 117 HIS B O 1
ATOM 4207 N N . SER B 1 118 ? 17.594 9.828 -6.113 1 89.31 118 SER B N 1
ATOM 4208 C CA . SER B 1 118 ? 18.656 9.641 -5.133 1 89.31 118 SER B CA 1
ATOM 4209 C C . SER B 1 118 ? 19.078 8.18 -5.051 1 89.31 118 SER B C 1
ATOM 4211 O O . SER B 1 118 ? 18.359 7.293 -5.527 1 89.31 118 SER B O 1
ATOM 4213 N N . THR B 1 119 ? 20.219 7.938 -4.445 1 91.69 119 THR B N 1
ATOM 4214 C CA . THR B 1 119 ? 20.75 6.582 -4.348 1 91.69 119 THR B CA 1
ATOM 4215 C C . THR B 1 119 ? 19.906 5.738 -3.4 1 91.69 119 THR B C 1
ATOM 4217 O O . THR B 1 119 ? 20.062 4.516 -3.348 1 91.69 119 THR B O 1
ATOM 4220 N N . SER B 1 120 ? 18.984 6.375 -2.658 1 93.19 120 SER B N 1
ATOM 4221 C CA . SER B 1 120 ? 18.062 5.664 -1.775 1 93.19 120 SER B CA 1
ATOM 4222 C C . SER B 1 120 ? 16.625 5.762 -2.273 1 93.19 120 SER B C 1
ATOM 4224 O O . SER B 1 120 ? 15.703 5.258 -1.627 1 93.19 120 SER B O 1
ATOM 4226 N N . GLY B 1 121 ? 16.453 6.375 -3.422 1 91.44 121 GLY B N 1
ATOM 4227 C CA . GLY B 1 121 ? 15.109 6.617 -3.934 1 91.44 121 GLY B CA 1
ATOM 4228 C C . GLY B 1 121 ? 14.547 5.445 -4.723 1 91.44 121 GLY B C 1
ATOM 4229 O O . GLY B 1 121 ? 15.25 4.461 -4.965 1 91.44 121 GLY B O 1
ATOM 4230 N N . LEU B 1 122 ? 13.344 5.566 -5.125 1 90.5 122 LEU B N 1
ATOM 4231 C CA . LEU B 1 122 ? 12.656 4.508 -5.855 1 90.5 122 LEU B CA 1
ATOM 4232 C C . LEU B 1 122 ? 13.328 4.254 -7.199 1 90.5 122 LEU B C 1
ATOM 4234 O O . LEU B 1 122 ? 13.391 3.113 -7.66 1 90.5 122 LEU B O 1
ATOM 4238 N N . GLY B 1 123 ? 13.781 5.316 -7.852 1 90 123 GLY B N 1
ATOM 4239 C CA . GLY B 1 123 ? 14.406 5.203 -9.164 1 90 123 GLY B CA 1
ATOM 4240 C C . GLY B 1 123 ? 15.914 5.09 -9.094 1 90 123 GLY B C 1
ATOM 4241 O O . GLY B 1 123 ? 16.609 5.391 -10.062 1 90 123 GLY B O 1
ATOM 4242 N N . ARG B 1 124 ? 16.391 4.707 -7.953 1 93 124 ARG B N 1
ATOM 4243 C CA . ARG B 1 124 ? 17.828 4.582 -7.77 1 93 124 ARG B CA 1
ATOM 4244 C C . ARG B 1 124 ? 18.438 3.658 -8.82 1 93 124 ARG B C 1
ATOM 4246 O O . ARG B 1 124 ? 17.766 2.758 -9.328 1 93 124 ARG B O 1
ATOM 4253 N N . ARG B 1 125 ? 19.703 3.895 -9.062 1 90.56 125 ARG B N 1
ATOM 4254 C CA . ARG B 1 125 ? 20.406 3.02 -9.992 1 90.56 125 ARG B CA 1
ATOM 4255 C C . ARG B 1 125 ? 20.547 1.613 -9.422 1 90.56 125 ARG B C 1
ATOM 4257 O O . ARG B 1 125 ? 20.953 1.443 -8.266 1 90.56 125 ARG B O 1
ATOM 4264 N N . ARG B 1 126 ? 20.203 0.695 -10.258 1 95.31 126 ARG B N 1
ATOM 4265 C CA . ARG B 1 126 ? 20.281 -0.702 -9.844 1 95.31 126 ARG B CA 1
ATOM 4266 C C . ARG B 1 126 ? 21.438 -1.407 -10.539 1 95.31 126 ARG B C 1
ATOM 4268 O O . ARG B 1 126 ? 21.688 -1.181 -11.727 1 95.31 126 ARG B O 1
ATOM 4275 N N . GLN B 1 127 ? 22.141 -2.146 -9.789 1 96.88 127 GLN B N 1
ATOM 4276 C CA . GLN B 1 127 ? 23.094 -3.076 -10.398 1 96.88 127 GLN B CA 1
ATOM 4277 C C . GLN B 1 127 ? 22.391 -4.379 -10.805 1 96.88 127 GLN B C 1
ATOM 4279 O O . GLN B 1 127 ? 22.047 -5.191 -9.945 1 96.88 127 GLN B O 1
ATOM 4284 N N . LEU B 1 128 ? 22.25 -4.512 -12.094 1 98.25 128 LEU B N 1
ATOM 4285 C CA . LEU B 1 128 ? 21.594 -5.699 -12.625 1 98.25 128 LEU B CA 1
ATOM 4286 C C . LEU B 1 128 ? 22.531 -6.895 -12.625 1 98.25 128 LEU B C 1
ATOM 4288 O O . LEU B 1 128 ? 23.75 -6.73 -12.703 1 98.25 128 LEU B O 1
ATOM 4292 N N . TRP B 1 129 ? 21.953 -8.086 -12.508 1 98.62 129 TRP B N 1
ATOM 4293 C CA . TRP B 1 129 ? 22.859 -9.234 -12.461 1 98.62 129 TRP B CA 1
ATOM 4294 C C . TRP B 1 129 ? 22.203 -10.461 -13.078 1 98.62 129 TRP B C 1
ATOM 4296 O O . TRP B 1 129 ? 20.984 -10.625 -13.008 1 98.62 129 TRP B O 1
ATOM 4306 N N . ASP B 1 130 ? 22.938 -11.242 -13.758 1 98.31 130 ASP B N 1
ATOM 4307 C CA . ASP B 1 130 ? 22.625 -12.617 -14.156 1 98.31 130 ASP B CA 1
ATOM 4308 C C . ASP B 1 130 ? 23.359 -13.617 -13.266 1 98.31 130 ASP B C 1
ATOM 4310 O O . ASP B 1 130 ? 23.891 -13.25 -12.219 1 98.31 130 ASP B O 1
ATOM 4314 N N . LYS B 1 131 ? 23.281 -14.836 -13.641 1 98.38 131 LYS B N 1
ATOM 4315 C CA . LYS B 1 131 ? 23.891 -15.898 -12.844 1 98.38 131 LYS B CA 1
ATOM 4316 C C . LYS B 1 131 ? 25.375 -15.609 -12.594 1 98.38 131 LYS B C 1
ATOM 4318 O O . LYS B 1 131 ? 25.828 -15.633 -11.445 1 98.38 131 LYS B O 1
ATOM 4323 N N . ALA B 1 132 ? 26.156 -15.289 -13.586 1 98.12 132 ALA B N 1
ATOM 4324 C CA . ALA B 1 132 ? 27.609 -15.102 -13.492 1 98.12 132 ALA B CA 1
ATOM 4325 C C . ALA B 1 132 ? 27.953 -13.938 -12.57 1 98.12 132 ALA B C 1
ATOM 4327 O O . ALA B 1 132 ? 28.844 -14.055 -11.727 1 98.12 132 ALA B O 1
ATOM 4328 N N . VAL B 1 133 ? 27.234 -12.898 -12.68 1 97.88 133 VAL B N 1
ATOM 4329 C CA . VAL B 1 133 ? 27.5 -11.703 -11.883 1 97.88 133 VAL B CA 1
ATOM 4330 C C . VAL B 1 133 ? 27.188 -11.992 -10.414 1 97.88 133 VAL B C 1
ATOM 4332 O O . VAL B 1 133 ? 27.969 -11.664 -9.531 1 97.88 133 VAL B O 1
ATOM 4335 N N . MET B 1 134 ? 26.062 -12.625 -10.102 1 97.69 134 MET B N 1
ATOM 4336 C CA . MET B 1 134 ? 25.656 -12.883 -8.719 1 97.69 134 MET B CA 1
ATOM 4337 C C . MET B 1 134 ? 26.578 -13.898 -8.062 1 97.69 134 MET B C 1
ATOM 4339 O O . MET B 1 134 ? 26.891 -13.797 -6.875 1 97.69 134 MET B O 1
ATOM 4343 N N . GLU B 1 135 ? 27.016 -14.875 -8.836 1 96.94 135 GLU B N 1
ATOM 4344 C CA . GLU B 1 135 ? 27.953 -15.852 -8.289 1 96.94 135 GLU B CA 1
ATOM 4345 C C . GLU B 1 135 ? 29.266 -15.195 -7.883 1 96.94 135 GLU B C 1
ATOM 4347 O O . GLU B 1 135 ? 29.891 -15.602 -6.895 1 96.94 135 GLU B O 1
ATOM 4352 N N . LYS B 1 136 ? 29.594 -14.164 -8.57 1 96.06 136 LYS B N 1
ATOM 4353 C CA . LYS B 1 136 ? 30.859 -13.484 -8.312 1 96.06 136 LYS B CA 1
ATOM 4354 C C . LYS B 1 136 ? 30.703 -12.406 -7.246 1 96.06 136 LYS B C 1
ATOM 4356 O O . LYS B 1 136 ? 31.609 -12.18 -6.449 1 96.06 136 LYS B O 1
ATOM 4361 N N . ARG B 1 137 ? 29.531 -11.773 -7.219 1 94.44 137 ARG B N 1
ATOM 4362 C CA . ARG B 1 137 ? 29.406 -10.547 -6.445 1 94.44 137 ARG B CA 1
ATOM 4363 C C . ARG B 1 137 ? 28.453 -10.727 -5.277 1 94.44 137 ARG B C 1
ATOM 4365 O O . ARG B 1 137 ? 27.953 -9.75 -4.719 1 94.44 137 ARG B O 1
ATOM 4372 N N . GLN B 1 138 ? 28.234 -11.914 -4.848 1 93.88 138 GLN B N 1
ATOM 4373 C CA . GLN B 1 138 ? 27.344 -12.133 -3.711 1 93.88 138 GLN B CA 1
ATOM 4374 C C . GLN B 1 138 ? 27.828 -11.375 -2.477 1 93.88 138 GLN B C 1
ATOM 4376 O O . GLN B 1 138 ? 29.016 -11.398 -2.158 1 93.88 138 GLN B O 1
ATOM 4381 N N . HIS B 1 139 ? 26.938 -10.656 -1.874 1 96.56 139 HIS B N 1
ATOM 4382 C CA . HIS B 1 139 ? 27.297 -9.961 -0.645 1 96.56 139 HIS B CA 1
ATOM 4383 C C . HIS B 1 139 ? 26.875 -10.758 0.585 1 96.56 139 HIS B C 1
ATOM 4385 O O . HIS B 1 139 ? 25.688 -11.008 0.792 1 96.56 139 HIS B O 1
ATOM 4391 N N . TRP B 1 140 ? 27.812 -11.164 1.378 1 98.25 140 TRP B N 1
ATOM 4392 C CA . TRP B 1 140 ? 27.609 -11.844 2.652 1 98.25 140 TRP B CA 1
ATOM 4393 C C . TRP B 1 140 ? 28.031 -10.961 3.818 1 98.25 140 TRP B C 1
ATOM 4395 O O . TRP B 1 140 ? 29.094 -10.32 3.764 1 98.25 140 TRP B O 1
ATOM 4405 N N . VAL B 1 141 ? 27.203 -10.789 4.797 1 98.69 141 VAL B N 1
ATOM 4406 C CA . VAL B 1 141 ? 27.531 -10.07 6.027 1 98.69 141 VAL B CA 1
ATOM 4407 C C . VAL B 1 141 ? 27.266 -10.969 7.234 1 98.69 141 VAL B C 1
ATOM 4409 O O . VAL B 1 141 ? 26.281 -11.719 7.258 1 98.69 141 VAL B O 1
ATOM 4412 N N . SER B 1 142 ? 28.172 -10.914 8.234 1 98.75 142 SER B N 1
ATOM 4413 C CA . SER B 1 142 ? 27.938 -11.711 9.438 1 98.75 142 SER B CA 1
ATOM 4414 C C . SER B 1 142 ? 26.797 -11.125 10.266 1 98.75 142 SER B C 1
ATOM 4416 O O . SER B 1 142 ? 26.578 -9.914 10.266 1 98.75 142 SER B O 1
ATOM 4418 N N . PHE B 1 143 ? 26.141 -12.008 10.977 1 98.69 143 PHE B N 1
ATOM 4419 C CA . PHE B 1 143 ? 25.062 -11.594 11.867 1 98.69 143 PHE B CA 1
ATOM 4420 C C . PHE B 1 143 ? 25.531 -10.523 12.836 1 98.69 143 PHE B C 1
ATOM 4422 O O . PHE B 1 143 ? 24.859 -9.508 13.039 1 98.69 143 PHE B O 1
ATOM 4429 N N . ASN B 1 144 ? 26.672 -10.719 13.406 1 98.56 144 ASN B N 1
ATOM 4430 C CA . ASN B 1 144 ? 27.203 -9.773 14.383 1 98.56 144 ASN B CA 1
ATOM 4431 C C . ASN B 1 144 ? 27.422 -8.391 13.766 1 98.56 144 ASN B C 1
ATOM 4433 O O . ASN B 1 144 ? 27.016 -7.379 14.344 1 98.56 144 ASN B O 1
ATOM 4437 N N . LYS B 1 145 ? 28 -8.352 12.586 1 98.62 145 LYS B N 1
ATOM 4438 C CA . LYS B 1 145 ? 28.234 -7.074 11.922 1 98.62 145 LYS B CA 1
ATOM 4439 C C . LYS B 1 145 ? 26.922 -6.426 11.508 1 98.62 145 LYS B C 1
ATOM 4441 O O . LYS B 1 145 ? 26.734 -5.215 11.656 1 98.62 145 LYS B O 1
ATOM 4446 N N . TYR B 1 146 ? 26.016 -7.223 11.031 1 98.75 146 TYR B N 1
ATOM 4447 C CA . TYR B 1 146 ? 24.719 -6.738 10.609 1 98.75 146 TYR B CA 1
ATOM 4448 C C . TYR B 1 146 ? 23.969 -6.082 11.773 1 98.75 146 TYR B C 1
ATOM 4450 O O . TYR B 1 146 ? 23.359 -5.027 11.617 1 98.75 146 TYR B O 1
ATOM 4458 N N . MET B 1 147 ? 24.078 -6.676 12.953 1 98.5 147 MET B N 1
ATOM 4459 C CA . MET B 1 147 ? 23.281 -6.258 14.094 1 98.5 147 MET B CA 1
ATOM 4460 C C . MET B 1 147 ? 23.984 -5.168 14.891 1 98.5 147 MET B C 1
ATOM 4462 O O . MET B 1 147 ? 23.344 -4.242 15.391 1 98.5 147 MET B O 1
ATOM 4466 N N . ASN B 1 148 ? 25.297 -5.215 14.961 1 98.19 148 ASN B N 1
ATOM 4467 C CA . ASN B 1 148 ? 25.953 -4.434 16 1 98.19 148 ASN B CA 1
ATOM 4468 C C . ASN B 1 148 ? 26.984 -3.463 15.406 1 98.19 148 ASN B C 1
ATOM 4470 O O . ASN B 1 148 ? 27.641 -2.721 16.141 1 98.19 148 ASN B O 1
ATOM 4474 N N . ASP B 1 149 ? 27.188 -3.426 14.117 1 98.25 149 ASP B N 1
ATOM 4475 C CA . ASP B 1 149 ? 28.125 -2.541 13.422 1 98.25 149 ASP B CA 1
ATOM 4476 C C . ASP B 1 149 ? 27.391 -1.674 12.398 1 98.25 149 ASP B C 1
ATOM 4478 O O . ASP B 1 149 ? 27.188 -2.092 11.258 1 98.25 149 ASP B O 1
ATOM 4482 N N . GLU B 1 150 ? 27.109 -0.434 12.758 1 97.81 150 GLU B N 1
ATOM 4483 C CA . GLU B 1 150 ? 26.25 0.417 11.938 1 97.81 150 GLU B CA 1
ATOM 4484 C C . GLU B 1 150 ? 26.891 0.707 10.586 1 97.81 150 GLU B C 1
ATOM 4486 O O . GLU B 1 150 ? 26.219 0.669 9.555 1 97.81 150 GLU B O 1
ATOM 4491 N N . PRO B 1 151 ? 28.172 1.015 10.484 1 97.81 151 PRO B N 1
ATOM 4492 C CA . PRO B 1 151 ? 28.781 1.214 9.172 1 97.81 151 PRO B CA 1
ATOM 4493 C C . PRO B 1 151 ? 28.672 -0.013 8.273 1 97.81 151 PRO B C 1
ATOM 4495 O O . PRO B 1 151 ? 28.391 0.12 7.074 1 97.81 151 PRO B O 1
ATOM 4498 N N . LYS B 1 152 ? 28.875 -1.189 8.852 1 98.25 152 LYS B N 1
ATOM 4499 C CA . LYS B 1 152 ? 28.75 -2.408 8.055 1 98.25 152 LYS B CA 1
ATOM 4500 C C . LYS B 1 152 ? 27.297 -2.668 7.672 1 98.25 152 LYS B C 1
ATOM 4502 O O . LYS B 1 152 ? 27.016 -3.18 6.586 1 98.25 152 LYS B O 1
ATOM 4507 N N . PHE B 1 153 ? 26.469 -2.334 8.594 1 98.62 153 PHE B N 1
ATOM 4508 C CA . PHE B 1 153 ? 25.047 -2.404 8.266 1 98.62 153 PHE B CA 1
ATOM 4509 C C . PHE B 1 153 ? 24.719 -1.486 7.098 1 98.62 153 PHE B C 1
ATOM 4511 O O . PHE B 1 153 ? 23.984 -1.875 6.188 1 98.62 153 PHE B O 1
ATOM 4518 N N . SER B 1 154 ? 25.25 -0.283 7.117 1 98.44 154 SER B N 1
ATOM 4519 C CA . SER B 1 154 ? 25.016 0.668 6.035 1 98.44 154 SER B CA 1
ATOM 4520 C C . SER B 1 154 ? 25.516 0.118 4.703 1 98.44 154 SER B C 1
ATOM 4522 O O . SER B 1 154 ? 24.844 0.254 3.68 1 98.44 154 SER B O 1
ATOM 4524 N N . VAL B 1 155 ? 26.641 -0.515 4.703 1 98.12 155 VAL B N 1
ATOM 4525 C CA . VAL B 1 155 ? 27.188 -1.116 3.49 1 98.12 155 VAL B CA 1
ATOM 4526 C C . VAL B 1 155 ? 26.25 -2.215 2.994 1 98.12 155 VAL B C 1
ATOM 4528 O O . VAL B 1 155 ? 25.984 -2.314 1.796 1 98.12 155 VAL B O 1
ATOM 4531 N N . ALA B 1 156 ? 25.75 -3.055 3.906 1 98.5 156 ALA B N 1
ATOM 4532 C CA . ALA B 1 156 ? 24.812 -4.113 3.545 1 98.5 156 ALA B CA 1
ATOM 4533 C C . ALA B 1 156 ? 23.531 -3.539 2.936 1 98.5 156 ALA B C 1
ATOM 4535 O O . ALA B 1 156 ? 23.031 -4.059 1.939 1 98.5 156 ALA B O 1
ATOM 4536 N N . MET B 1 157 ? 23.047 -2.436 3.551 1 98.44 157 MET B N 1
ATOM 4537 C CA . MET B 1 157 ? 21.844 -1.781 3.039 1 98.44 157 MET B CA 1
ATOM 4538 C C . MET B 1 157 ? 22.094 -1.202 1.649 1 98.44 157 MET B C 1
ATOM 4540 O O . MET B 1 157 ? 21.219 -1.262 0.784 1 98.44 157 MET B O 1
ATOM 4544 N N . ARG B 1 158 ? 23.297 -0.663 1.445 1 98.06 158 ARG B N 1
ATOM 4545 C CA . ARG B 1 158 ? 23.641 -0.133 0.13 1 98.06 158 ARG B CA 1
ATOM 4546 C C . ARG B 1 158 ? 23.672 -1.242 -0.917 1 98.06 158 ARG B C 1
ATOM 4548 O O . ARG B 1 158 ? 23.172 -1.061 -2.035 1 98.06 158 ARG B O 1
ATOM 4555 N N . GLN B 1 159 ? 24.203 -2.357 -0.544 1 97.69 159 GLN B N 1
ATOM 4556 C CA . GLN B 1 159 ? 24.234 -3.502 -1.447 1 97.69 159 GLN B CA 1
ATOM 4557 C C . GLN B 1 159 ? 22.828 -4.023 -1.739 1 97.69 159 GLN B C 1
ATOM 4559 O O . GLN B 1 159 ? 22.516 -4.344 -2.885 1 97.69 159 GLN B O 1
ATOM 4564 N N . LEU B 1 160 ? 22.047 -4.09 -0.709 1 98.31 160 LEU B N 1
ATOM 4565 C CA . LEU B 1 160 ? 20.656 -4.523 -0.886 1 98.31 160 LEU B CA 1
ATOM 4566 C C . LEU B 1 160 ? 19.906 -3.568 -1.804 1 98.31 160 LEU B C 1
ATOM 4568 O O . LEU B 1 160 ? 19.172 -4.008 -2.693 1 98.31 160 LEU B O 1
ATOM 4572 N N . ALA B 1 161 ? 20.141 -2.281 -1.597 1 97.69 161 ALA B N 1
ATOM 4573 C CA . ALA B 1 161 ? 19.5 -1.261 -2.422 1 97.69 161 ALA B CA 1
ATOM 4574 C C . ALA B 1 161 ? 19.938 -1.383 -3.881 1 97.69 161 ALA B C 1
ATOM 4576 O O . ALA B 1 161 ? 19.141 -1.109 -4.793 1 97.69 161 ALA B O 1
ATOM 4577 N N . SER B 1 162 ? 21.109 -1.803 -4.102 1 96.62 162 SER B N 1
ATOM 4578 C CA . SER B 1 162 ? 21.703 -1.825 -5.438 1 96.62 162 SER B CA 1
ATOM 4579 C C . SER B 1 162 ? 21.406 -3.139 -6.148 1 96.62 162 SER B C 1
ATOM 4581 O O . SER B 1 162 ? 20.906 -3.141 -7.281 1 96.62 162 SER B O 1
ATOM 4583 N N . GLN B 1 163 ? 21.562 -4.254 -5.445 1 97.69 163 GLN B N 1
ATOM 4584 C CA . GLN B 1 163 ? 21.5 -5.551 -6.113 1 97.69 163 GLN B CA 1
ATOM 4585 C C . GLN B 1 163 ? 20.172 -6.258 -5.828 1 97.69 163 GLN B C 1
ATOM 4587 O O . GLN B 1 163 ? 19.828 -7.219 -6.512 1 97.69 163 GLN B O 1
ATOM 4592 N N . GLY B 1 164 ? 19.516 -5.859 -4.777 1 98.31 164 GLY B N 1
ATOM 4593 C CA . GLY B 1 164 ? 18.219 -6.418 -4.465 1 98.31 164 GLY B CA 1
ATOM 4594 C C . GLY B 1 164 ? 18.297 -7.738 -3.719 1 98.31 164 GLY B C 1
ATOM 4595 O O . GLY B 1 164 ? 17.266 -8.359 -3.443 1 98.31 164 GLY B O 1
ATOM 4596 N N . LEU B 1 165 ? 19.5 -8.172 -3.361 1 98.75 165 LEU B N 1
ATOM 4597 C CA . LEU B 1 165 ? 19.688 -9.469 -2.713 1 98.75 165 LEU B CA 1
ATOM 4598 C C . LEU B 1 165 ? 20.984 -9.484 -1.91 1 98.75 165 LEU B C 1
ATOM 4600 O O . LEU B 1 165 ? 22.047 -9.094 -2.42 1 98.75 165 LEU B O 1
ATOM 4604 N N . ILE B 1 166 ? 20.891 -9.859 -0.629 1 98.81 166 ILE B N 1
ATOM 4605 C CA . ILE B 1 166 ? 22.078 -10.055 0.199 1 98.81 166 ILE B CA 1
ATOM 4606 C C . ILE B 1 166 ? 21.891 -11.273 1.095 1 98.81 166 ILE B C 1
ATOM 4608 O O . ILE B 1 166 ? 20.797 -11.828 1.178 1 98.81 166 ILE B O 1
ATOM 4612 N N . PHE B 1 167 ? 22.984 -11.672 1.762 1 98.81 167 PHE B N 1
ATOM 4613 C CA . PHE B 1 167 ? 22.969 -12.844 2.635 1 98.81 167 PHE B CA 1
ATOM 4614 C C . PHE B 1 167 ? 23.578 -12.516 3.992 1 98.81 167 PHE B C 1
ATOM 4616 O O . PHE B 1 167 ? 24.547 -11.766 4.078 1 98.81 167 PHE B O 1
ATOM 4623 N N . VAL B 1 168 ? 22.938 -12.961 5.012 1 98.88 168 VAL B N 1
ATOM 4624 C CA . VAL B 1 168 ? 23.453 -12.859 6.375 1 98.88 168 VAL B CA 1
ATOM 4625 C C . VAL B 1 168 ? 23.891 -14.242 6.859 1 98.88 168 VAL B C 1
ATOM 4627 O O . VAL B 1 168 ? 23.188 -15.234 6.664 1 98.88 168 VAL B O 1
ATOM 4630 N N . LYS B 1 169 ? 25.047 -14.383 7.461 1 98.56 169 LYS B N 1
ATOM 4631 C CA . LYS B 1 169 ? 25.562 -15.664 7.934 1 98.56 169 LYS B CA 1
ATOM 4632 C C . LYS B 1 169 ? 25.938 -15.594 9.406 1 98.56 169 LYS B C 1
ATOM 4634 O O . LYS B 1 169 ? 26 -14.508 9.992 1 98.56 169 LYS B O 1
ATOM 4639 N N . GLY B 1 170 ? 26.172 -16.781 9.953 1 98.5 170 GLY B N 1
ATOM 4640 C CA . GLY B 1 170 ? 26.578 -16.859 11.352 1 98.5 170 GLY B CA 1
ATOM 4641 C C . GLY B 1 170 ? 25.453 -16.5 12.312 1 98.5 170 GLY B C 1
ATOM 4642 O O . GLY B 1 170 ? 25.688 -15.891 13.352 1 98.5 170 GLY B O 1
ATOM 4643 N N . ILE B 1 171 ? 24.234 -16.797 11.938 1 98.62 171 ILE B N 1
ATOM 4644 C CA . ILE B 1 171 ? 23.062 -16.484 12.758 1 98.62 171 ILE B CA 1
ATOM 4645 C C . ILE B 1 171 ? 22.906 -17.516 13.867 1 98.62 171 ILE B C 1
ATOM 4647 O O . ILE B 1 171 ? 22.953 -18.719 13.602 1 98.62 171 ILE B O 1
ATOM 4651 N N . PRO B 1 172 ? 22.75 -17.094 15.086 1 97.81 172 PRO B N 1
ATOM 4652 C CA . PRO B 1 172 ? 22.484 -18.047 16.156 1 97.81 172 PRO B CA 1
ATOM 4653 C C . PRO B 1 172 ? 21.297 -18.953 15.859 1 97.81 172 PRO B C 1
ATOM 4655 O O . PRO B 1 172 ? 20.359 -18.547 15.195 1 97.81 172 PRO B O 1
ATOM 4658 N N . ASP B 1 173 ? 21.375 -20.141 16.406 1 96.12 173 ASP B N 1
ATOM 4659 C CA . ASP B 1 173 ? 20.344 -21.141 16.172 1 96.12 173 ASP B CA 1
ATOM 4660 C C . ASP B 1 173 ? 19.062 -20.812 16.938 1 96.12 173 ASP B C 1
ATOM 4662 O O . ASP B 1 173 ? 18.844 -21.344 18.031 1 96.12 173 ASP B O 1
ATOM 4666 N N . SER B 1 174 ? 18.25 -19.953 16.422 1 95.94 174 SER B N 1
ATOM 4667 C CA . SER B 1 174 ? 17 -19.531 17.031 1 95.94 174 SER B CA 1
ATOM 4668 C C . SER B 1 174 ? 16 -19.062 15.969 1 95.94 174 SER B C 1
ATOM 4670 O O . SER B 1 174 ? 16.328 -18.219 15.141 1 95.94 174 SER B O 1
ATOM 4672 N N . ARG B 1 175 ? 14.844 -19.547 16.094 1 95.94 175 ARG B N 1
ATOM 4673 C CA . ARG B 1 175 ? 13.758 -19.219 15.18 1 95.94 175 ARG B CA 1
ATOM 4674 C C . ARG B 1 175 ? 13.414 -17.734 15.234 1 95.94 175 ARG B C 1
ATOM 4676 O O . ARG B 1 175 ? 12.977 -17.156 14.242 1 95.94 175 ARG B O 1
ATOM 4683 N N . GLU B 1 176 ? 13.711 -17.094 16.281 1 96.5 176 GLU B N 1
ATOM 4684 C CA . GLU B 1 176 ? 13.328 -15.703 16.516 1 96.5 176 GLU B CA 1
ATOM 4685 C C . GLU B 1 176 ? 14.273 -14.734 15.812 1 96.5 176 GLU B C 1
ATOM 4687 O O . GLU B 1 176 ? 13.984 -13.539 15.695 1 96.5 176 GLU B O 1
ATOM 4692 N N . MET B 1 177 ? 15.391 -15.242 15.336 1 98.12 177 MET B N 1
ATOM 4693 C CA . MET B 1 177 ? 16.422 -14.375 14.789 1 98.12 177 MET B CA 1
ATOM 4694 C C . MET B 1 177 ? 15.961 -13.711 13.5 1 98.12 177 MET B C 1
ATOM 4696 O O . MET B 1 177 ? 16.406 -12.609 13.172 1 98.12 177 MET B O 1
ATOM 4700 N N . VAL B 1 178 ? 15.023 -14.344 12.766 1 98.62 178 VAL B N 1
ATOM 4701 C CA . VAL B 1 178 ? 14.539 -13.75 11.531 1 98.62 178 VAL B CA 1
ATOM 4702 C C . VAL B 1 178 ? 13.867 -12.414 11.828 1 98.62 178 VAL B C 1
ATOM 4704 O O . VAL B 1 178 ? 14.008 -11.453 11.07 1 98.62 178 VAL B O 1
ATOM 4707 N N . GLU B 1 179 ? 13.133 -12.383 12.922 1 98.5 179 GLU B N 1
ATOM 4708 C CA . GLU B 1 179 ? 12.477 -11.141 13.336 1 98.5 179 GLU B CA 1
ATOM 4709 C C . GLU B 1 179 ? 13.5 -10.07 13.703 1 98.5 179 GLU B C 1
ATOM 4711 O O . GLU B 1 179 ? 13.336 -8.898 13.359 1 98.5 179 GLU B O 1
ATOM 4716 N N . ARG B 1 180 ? 14.516 -10.484 14.375 1 98.31 180 ARG B N 1
ATOM 4717 C CA . ARG B 1 180 ? 15.547 -9.539 14.797 1 98.31 180 ARG B CA 1
ATOM 4718 C C . ARG B 1 180 ? 16.25 -8.93 13.586 1 98.31 180 ARG B C 1
ATOM 4720 O O . ARG B 1 180 ? 16.484 -7.723 13.547 1 98.31 180 ARG B O 1
ATOM 4727 N N . ILE B 1 181 ? 16.594 -9.789 12.672 1 98.81 181 ILE B N 1
ATOM 4728 C CA . ILE B 1 181 ? 17.25 -9.32 11.453 1 98.81 181 ILE B CA 1
ATOM 4729 C C . ILE B 1 181 ? 16.328 -8.375 10.695 1 98.81 181 ILE B C 1
ATOM 4731 O O . ILE B 1 181 ? 16.75 -7.301 10.258 1 98.81 181 ILE B O 1
ATOM 4735 N N . ALA B 1 182 ? 15.078 -8.734 10.555 1 98.81 182 ALA B N 1
ATOM 4736 C CA . ALA B 1 182 ? 14.102 -7.945 9.797 1 98.81 182 ALA B CA 1
ATOM 4737 C C . ALA B 1 182 ? 13.883 -6.578 10.445 1 98.81 182 ALA B C 1
ATOM 4739 O O . ALA B 1 182 ? 13.859 -5.559 9.75 1 98.81 182 ALA B O 1
ATOM 4740 N N . THR B 1 183 ? 13.789 -6.543 11.742 1 98.38 183 THR B N 1
ATOM 4741 C CA . THR B 1 183 ? 13.367 -5.328 12.43 1 98.38 183 THR B CA 1
ATOM 4742 C C . THR B 1 183 ? 14.508 -4.312 12.477 1 98.38 183 THR B C 1
ATOM 4744 O O . THR B 1 183 ? 14.289 -3.139 12.789 1 98.38 183 THR B O 1
ATOM 4747 N N . ARG B 1 184 ? 15.742 -4.73 12.172 1 98.44 184 ARG B N 1
ATOM 4748 C CA . ARG B 1 184 ? 16.812 -3.756 12.031 1 98.44 184 ARG B CA 1
ATOM 4749 C C . ARG B 1 184 ? 16.594 -2.879 10.797 1 98.44 184 ARG B C 1
ATOM 4751 O O . ARG B 1 184 ? 17.078 -1.742 10.75 1 98.44 184 ARG B O 1
ATOM 4758 N N . MET B 1 185 ? 15.891 -3.416 9.852 1 98.12 185 MET B N 1
ATOM 4759 C CA . MET B 1 185 ? 15.594 -2.695 8.617 1 98.12 185 MET B CA 1
ATOM 4760 C C . MET B 1 185 ? 14.359 -1.817 8.789 1 98.12 185 MET B C 1
ATOM 4762 O O . MET B 1 185 ? 14.312 -0.697 8.273 1 98.12 185 MET B O 1
ATOM 4766 N N . GLY B 1 186 ? 13.414 -2.227 9.406 1 97.94 186 GLY B N 1
ATOM 4767 C CA . GLY B 1 186 ? 12.133 -1.582 9.602 1 97.94 186 GLY B CA 1
ATOM 4768 C C . GLY B 1 186 ? 11.109 -2.479 10.281 1 97.94 186 GLY B C 1
ATOM 4769 O O . GLY B 1 186 ? 11.398 -3.641 10.578 1 97.94 186 GLY B O 1
ATOM 4770 N N . PRO B 1 187 ? 9.93 -1.94 10.555 1 98.06 187 PRO B N 1
ATOM 4771 C CA . PRO B 1 187 ? 8.906 -2.754 11.219 1 98.06 187 PRO B CA 1
ATOM 4772 C C . PRO B 1 187 ? 8.5 -3.969 10.383 1 98.06 187 PRO B C 1
ATOM 4774 O O . PRO B 1 187 ? 8.438 -3.891 9.156 1 98.06 187 PRO B O 1
ATOM 4777 N N . LEU B 1 188 ? 8.172 -5.07 11.117 1 98.19 188 LEU B N 1
ATOM 4778 C CA . LEU B 1 188 ? 7.648 -6.254 10.438 1 98.19 188 LEU B CA 1
ATOM 4779 C C . LEU B 1 188 ? 6.312 -5.949 9.766 1 98.19 188 LEU B C 1
ATOM 4781 O O . LEU B 1 188 ? 5.477 -5.242 10.328 1 98.19 188 LEU B O 1
ATOM 4785 N N . ARG B 1 189 ? 6.148 -6.438 8.617 1 97.88 189 ARG B N 1
ATOM 4786 C CA . ARG B 1 189 ? 4.82 -6.492 8.016 1 97.88 189 ARG B CA 1
ATOM 4787 C C . ARG B 1 189 ? 4.039 -7.703 8.516 1 97.88 189 ARG B C 1
ATOM 4789 O O . ARG B 1 189 ? 4.336 -8.836 8.141 1 97.88 189 ARG B O 1
ATOM 4796 N N . ASN B 1 190 ? 3.049 -7.402 9.289 1 97.94 190 ASN B N 1
ATOM 4797 C CA . ASN B 1 190 ? 2.152 -8.477 9.711 1 97.94 190 ASN B CA 1
ATOM 4798 C C . ASN B 1 190 ? 1.196 -8.875 8.586 1 97.94 190 ASN B C 1
ATOM 4800 O O . ASN B 1 190 ? 0.682 -8.016 7.871 1 97.94 190 ASN B O 1
ATOM 4804 N N . THR B 1 191 ? 1.006 -10.156 8.398 1 96.75 191 THR B N 1
ATOM 4805 C CA . THR B 1 191 ? 0.035 -10.695 7.453 1 96.75 191 THR B CA 1
ATOM 4806 C C . THR B 1 191 ? -0.858 -11.734 8.133 1 96.75 191 THR B C 1
ATOM 4808 O O . THR B 1 191 ? -0.745 -11.969 9.336 1 96.75 191 THR B O 1
ATOM 4811 N N . PHE B 1 192 ? -1.764 -12.25 7.324 1 95.12 192 PHE B N 1
ATOM 4812 C CA . PHE B 1 192 ? -2.621 -13.297 7.875 1 95.12 192 PHE B CA 1
ATOM 4813 C C . PHE B 1 192 ? -1.819 -14.562 8.164 1 95.12 192 PHE B C 1
ATOM 4815 O O . PHE B 1 192 ? -2.301 -15.461 8.852 1 95.12 192 PHE B O 1
ATOM 4822 N N . TYR B 1 193 ? -0.55 -14.57 7.766 1 94.12 193 TYR B N 1
ATOM 4823 C CA . TYR B 1 193 ? 0.35 -15.664 8.109 1 94.12 193 TYR B CA 1
ATOM 4824 C C . TYR B 1 193 ? 1.025 -15.414 9.453 1 94.12 193 TYR B C 1
ATOM 4826 O O . TYR B 1 193 ? 1.69 -16.297 10 1 94.12 193 TYR B O 1
ATOM 4834 N N . GLY B 1 194 ? 0.885 -14.242 9.961 1 95.69 194 GLY B N 1
ATOM 4835 C CA . GLY B 1 194 ? 1.568 -13.828 11.172 1 95.69 194 GLY B CA 1
ATOM 4836 C C . GLY B 1 194 ? 2.627 -12.773 10.93 1 95.69 194 GLY B C 1
ATOM 4837 O O . GLY B 1 194 ? 2.787 -12.289 9.812 1 95.69 194 GLY B O 1
ATOM 4838 N N . SER B 1 195 ? 3.293 -12.383 12.047 1 96.88 195 SER B N 1
ATOM 4839 C CA . SER B 1 195 ? 4.41 -11.445 11.922 1 96.88 195 SER B CA 1
ATOM 4840 C C . SER B 1 195 ? 5.586 -12.086 11.195 1 96.88 195 SER B C 1
ATOM 4842 O O . SER B 1 195 ? 6.34 -11.406 10.492 1 96.88 195 SER B O 1
ATOM 4844 N N . THR B 1 196 ? 5.719 -13.352 11.484 1 97.88 196 THR B N 1
ATOM 4845 C CA . THR B 1 196 ? 6.629 -14.242 10.773 1 97.88 196 THR B CA 1
ATOM 4846 C C . THR B 1 196 ? 5.922 -15.539 10.383 1 97.88 196 THR B C 1
ATOM 4848 O O . THR B 1 196 ? 4.758 -15.742 10.742 1 97.88 196 THR B O 1
ATOM 4851 N N . PHE B 1 197 ? 6.586 -16.359 9.555 1 96.62 197 PHE B N 1
ATOM 4852 C CA . PHE B 1 197 ? 5.949 -17.594 9.117 1 96.62 197 PHE B CA 1
ATOM 4853 C C . PHE B 1 197 ? 6.984 -18.688 8.906 1 96.62 197 PHE B C 1
ATOM 4855 O O . PHE B 1 197 ? 8.18 -18.406 8.82 1 96.62 197 PHE B O 1
ATOM 4862 N N . ASP B 1 198 ? 6.555 -19.891 8.859 1 95.56 198 ASP B N 1
ATOM 4863 C CA . ASP B 1 198 ? 7.414 -21.047 8.664 1 95.56 198 ASP B CA 1
ATOM 4864 C C . ASP B 1 198 ? 7.188 -21.672 7.293 1 95.56 198 ASP B C 1
ATOM 4866 O O . ASP B 1 198 ? 6.043 -21.891 6.883 1 95.56 198 ASP B O 1
ATOM 4870 N N . VAL B 1 199 ? 8.211 -21.891 6.645 1 92.94 199 VAL B N 1
ATOM 4871 C CA . VAL B 1 199 ? 8.164 -22.625 5.391 1 92.94 199 VAL B CA 1
ATOM 4872 C C . VAL B 1 199 ? 8.68 -24.047 5.617 1 92.94 199 VAL B C 1
ATOM 4874 O O . VAL B 1 199 ? 9.891 -24.281 5.676 1 92.94 199 VAL B O 1
ATOM 4877 N N . ARG B 1 200 ? 7.805 -24.891 5.789 1 91.19 200 ARG B N 1
ATOM 4878 C CA . ARG B 1 200 ? 8.062 -26.312 5.98 1 91.19 200 ARG B CA 1
ATOM 4879 C C . ARG B 1 200 ? 6.887 -27.141 5.488 1 91.19 200 ARG B C 1
ATOM 4881 O O . ARG B 1 200 ? 5.77 -26.641 5.352 1 91.19 200 ARG B O 1
ATOM 4888 N N . THR B 1 201 ? 7.148 -28.375 5.211 1 85.06 201 THR B N 1
ATOM 4889 C CA . THR B 1 201 ? 6.125 -29.25 4.645 1 85.06 201 THR B CA 1
ATOM 4890 C C . THR B 1 201 ? 5.059 -29.578 5.684 1 85.06 201 THR B C 1
ATOM 4892 O O . THR B 1 201 ? 5.379 -29.953 6.812 1 85.06 201 THR B O 1
ATOM 4895 N N . VAL B 1 202 ? 3.832 -29.297 5.301 1 83.56 202 VAL B N 1
ATOM 4896 C CA . VAL B 1 202 ? 2.688 -29.656 6.133 1 83.56 202 VAL B CA 1
ATOM 4897 C C . VAL B 1 202 ? 1.604 -30.297 5.277 1 83.56 202 VAL B C 1
ATOM 4899 O O . VAL B 1 202 ? 1.487 -30.016 4.086 1 83.56 202 VAL B O 1
ATOM 4902 N N . PRO B 1 203 ? 0.849 -31.219 5.828 1 81.19 203 PRO B N 1
ATOM 4903 C CA . PRO B 1 203 ? -0.262 -31.797 5.062 1 81.19 203 PRO B CA 1
ATOM 4904 C C . PRO B 1 203 ? -1.34 -30.766 4.727 1 81.19 203 PRO B C 1
ATOM 4906 O O . PRO B 1 203 ? -1.604 -29.859 5.523 1 81.19 203 PRO B O 1
ATOM 4909 N N . ASN B 1 204 ? -2.006 -30.969 3.576 1 80.06 204 ASN B N 1
ATOM 4910 C CA . ASN B 1 204 ? -3.086 -30.078 3.154 1 80.06 204 ASN B CA 1
ATOM 4911 C C . ASN B 1 204 ? -2.688 -28.609 3.266 1 80.06 204 ASN B C 1
ATOM 4913 O O . ASN B 1 204 ? -3.428 -27.812 3.824 1 80.06 204 ASN B O 1
ATOM 4917 N N . ALA B 1 205 ? -1.55 -28.406 2.744 1 80.75 205 ALA B N 1
ATOM 4918 C CA . ALA B 1 205 ? -0.943 -27.078 2.867 1 80.75 205 ALA B CA 1
ATOM 4919 C C . ALA B 1 205 ? -1.817 -26.016 2.215 1 80.75 205 ALA B C 1
ATOM 4921 O O . ALA B 1 205 ? -2.24 -26.172 1.066 1 80.75 205 ALA B O 1
ATOM 4922 N N . ALA B 1 206 ? -2.053 -24.922 2.949 1 80.44 206 ALA B N 1
ATOM 4923 C CA . ALA B 1 206 ? -2.805 -23.781 2.441 1 80.44 206 ALA B CA 1
ATOM 4924 C C . ALA B 1 206 ? -1.966 -22.969 1.467 1 80.44 206 ALA B C 1
ATOM 4926 O O . ALA B 1 206 ? -2.482 -22.062 0.793 1 80.44 206 ALA B O 1
ATOM 4927 N N . ASN B 1 207 ? -0.733 -23.266 1.419 1 83.06 207 ASN B N 1
ATOM 4928 C CA . ASN B 1 207 ? 0.234 -22.594 0.555 1 83.06 207 ASN B CA 1
ATOM 4929 C C . ASN B 1 207 ? 1.209 -23.594 -0.07 1 83.06 207 ASN B C 1
ATOM 4931 O O . ASN B 1 207 ? 1.706 -24.484 0.609 1 83.06 207 ASN B O 1
ATOM 4935 N N . ILE B 1 208 ? 1.476 -23.328 -1.313 1 78.88 208 ILE B N 1
ATOM 4936 C CA . ILE B 1 208 ? 2.311 -24.266 -2.07 1 78.88 208 ILE B CA 1
ATOM 4937 C C . ILE B 1 208 ? 3.723 -24.281 -1.491 1 78.88 208 ILE B C 1
ATOM 4939 O O . ILE B 1 208 ? 4.434 -25.281 -1.597 1 78.88 208 ILE B O 1
ATOM 4943 N N . ALA B 1 209 ? 4.09 -23.234 -0.882 1 82.62 209 ALA B N 1
ATOM 4944 C CA . ALA B 1 209 ? 5.414 -23.141 -0.271 1 82.62 209 ALA B CA 1
ATOM 4945 C C . ALA B 1 209 ? 5.555 -24.156 0.871 1 82.62 209 ALA B C 1
ATOM 4947 O O . ALA B 1 209 ? 6.668 -24.453 1.31 1 82.62 209 ALA B O 1
ATOM 4948 N N . TYR B 1 210 ? 4.504 -24.703 1.289 1 81.75 210 TYR B N 1
ATOM 4949 C CA . TYR B 1 210 ? 4.527 -25.625 2.422 1 81.75 210 TYR B CA 1
ATOM 4950 C C . TYR B 1 210 ? 4.457 -27.062 1.953 1 81.75 210 TYR B C 1
ATOM 4952 O O . TYR B 1 210 ? 4.027 -27.953 2.699 1 81.75 210 TYR B O 1
ATOM 4960 N N . THR B 1 211 ? 4.758 -27.297 0.707 1 81.81 211 THR B N 1
ATOM 4961 C CA . THR B 1 211 ? 4.867 -28.625 0.125 1 81.81 211 THR B CA 1
ATOM 4962 C C . THR B 1 211 ? 6.312 -28.938 -0.245 1 81.81 211 THR B C 1
ATOM 4964 O O . THR B 1 211 ? 7.199 -28.094 -0.077 1 81.81 211 THR B O 1
ATOM 4967 N N . ASN B 1 212 ? 6.551 -30.141 -0.749 1 81.12 212 ASN B N 1
ATOM 4968 C CA . ASN B 1 212 ? 7.91 -30.516 -1.112 1 81.12 212 ASN B CA 1
ATOM 4969 C C . ASN B 1 212 ? 8.102 -30.547 -2.627 1 81.12 212 ASN B C 1
ATOM 4971 O O . ASN B 1 212 ? 9.156 -30.953 -3.117 1 81.12 212 ASN B O 1
ATOM 4975 N N . GLY B 1 213 ? 7.094 -30.078 -3.318 1 81.12 213 GLY B N 1
ATOM 4976 C CA . GLY B 1 213 ? 7.168 -30.047 -4.77 1 81.12 213 GLY B CA 1
ATOM 4977 C C . GLY B 1 213 ? 7.914 -28.844 -5.305 1 81.12 213 GLY B C 1
ATOM 4978 O O . GLY B 1 213 ? 8.25 -27.922 -4.547 1 81.12 213 GLY B O 1
ATOM 4979 N N . PHE B 1 214 ? 8.156 -28.953 -6.605 1 85.31 214 PHE B N 1
ATOM 4980 C CA . PHE B 1 214 ? 8.766 -27.828 -7.301 1 85.31 214 PHE B CA 1
ATOM 4981 C C . PHE B 1 214 ? 7.867 -26.594 -7.238 1 85.31 214 PHE B C 1
ATOM 4983 O O . PHE B 1 214 ? 6.66 -26.688 -7.461 1 85.31 214 PHE B O 1
ATOM 4990 N N . LEU B 1 215 ? 8.422 -25.516 -6.82 1 88 215 LEU B N 1
ATOM 4991 C CA . LEU B 1 215 ? 7.766 -24.203 -6.844 1 88 215 LEU B CA 1
ATOM 4992 C C . LEU B 1 215 ? 8.461 -23.266 -7.82 1 88 215 LEU B C 1
ATOM 4994 O O . LEU B 1 215 ? 9.617 -22.891 -7.613 1 88 215 LEU B O 1
ATOM 4998 N N . GLY B 1 216 ? 7.766 -22.859 -8.891 1 93.56 216 GLY B N 1
ATOM 4999 C CA . GLY B 1 216 ? 8.344 -22.016 -9.914 1 93.56 216 GLY B CA 1
ATOM 5000 C C . GLY B 1 216 ? 8.531 -20.578 -9.461 1 93.56 216 GLY B C 1
ATOM 5001 O O . GLY B 1 216 ? 8.117 -20.203 -8.359 1 93.56 216 GLY B O 1
ATOM 5002 N N . PHE B 1 217 ? 9.164 -19.828 -10.312 1 97.81 217 PHE B N 1
ATOM 5003 C CA . PHE B 1 217 ? 9.477 -18.438 -10.008 1 97.81 217 PHE B CA 1
ATOM 5004 C C . PHE B 1 217 ? 8.203 -17.656 -9.703 1 97.81 217 PHE B C 1
ATOM 5006 O O . PHE B 1 217 ? 7.219 -17.75 -10.445 1 97.81 217 PHE B O 1
ATOM 5013 N N . HIS B 1 218 ? 8.234 -16.953 -8.586 1 98.19 218 HIS B N 1
ATOM 5014 C CA . HIS B 1 218 ? 7.09 -16.156 -8.164 1 98.19 218 HIS B CA 1
ATOM 5015 C C . HIS B 1 218 ? 7.523 -15.039 -7.215 1 98.19 218 HIS B C 1
ATOM 5017 O O . HIS B 1 218 ? 8.664 -15.023 -6.75 1 98.19 218 HIS B O 1
ATOM 5023 N N . MET B 1 219 ? 6.684 -14.086 -7.035 1 98.56 219 MET B N 1
ATOM 5024 C CA . MET B 1 219 ? 6.777 -13.039 -6.023 1 98.56 219 MET B CA 1
ATOM 5025 C C . MET B 1 219 ? 5.645 -13.156 -5.012 1 98.56 219 MET B C 1
ATOM 5027 O O . MET B 1 219 ? 4.539 -13.578 -5.359 1 98.56 219 MET B O 1
ATOM 5031 N N . ASP B 1 220 ? 5.938 -12.836 -3.816 1 98.12 220 ASP B N 1
ATOM 5032 C CA . ASP B 1 220 ? 5.012 -13.133 -2.725 1 98.12 220 ASP B CA 1
ATOM 5033 C C . ASP B 1 220 ? 3.973 -12.023 -2.576 1 98.12 220 ASP B C 1
ATOM 5035 O O . ASP B 1 220 ? 4.289 -10.844 -2.725 1 98.12 220 ASP B O 1
ATOM 5039 N N . LEU B 1 221 ? 2.756 -12.391 -2.289 1 98.25 221 LEU B N 1
ATOM 5040 C CA . LEU B 1 221 ? 1.639 -11.602 -1.793 1 98.25 221 LEU B CA 1
ATOM 5041 C C . LEU B 1 221 ? 1.27 -10.5 -2.787 1 98.25 221 LEU B C 1
ATOM 5043 O O . LEU B 1 221 ? 0.993 -9.367 -2.393 1 98.25 221 LEU B O 1
ATOM 5047 N N . MET B 1 222 ? 1.243 -10.852 -4.031 1 98.12 222 MET B N 1
ATOM 5048 C CA . MET B 1 222 ? 0.91 -9.914 -5.094 1 98.12 222 MET B CA 1
ATOM 5049 C C . MET B 1 222 ? -0.559 -9.508 -5.023 1 98.12 222 MET B C 1
ATOM 5051 O O . MET B 1 222 ? -0.973 -8.547 -5.668 1 98.12 222 MET B O 1
ATOM 5055 N N . TYR B 1 223 ? -1.374 -10.227 -4.199 1 97.75 223 TYR B N 1
ATOM 5056 C CA . TYR B 1 223 ? -2.809 -9.992 -4.082 1 97.75 223 TYR B CA 1
ATOM 5057 C C . TYR B 1 223 ? -3.1 -8.922 -3.037 1 97.75 223 TYR B C 1
ATOM 5059 O O . TYR B 1 223 ? -4.254 -8.523 -2.85 1 97.75 223 TYR B O 1
ATOM 5067 N N . MET B 1 224 ? -2.105 -8.398 -2.408 1 97.62 224 MET B N 1
ATOM 5068 C CA . MET B 1 224 ? -2.305 -7.387 -1.378 1 97.62 224 MET B CA 1
ATOM 5069 C C . MET B 1 224 ? -2.164 -5.984 -1.96 1 97.62 224 MET B C 1
ATOM 5071 O O . MET B 1 224 ? -1.515 -5.797 -2.99 1 97.62 224 MET B O 1
ATOM 5075 N N . ASN B 1 225 ? -2.732 -4.984 -1.22 1 96.25 225 ASN B N 1
ATOM 5076 C CA . ASN B 1 225 ? -2.609 -3.592 -1.638 1 96.25 225 ASN B CA 1
ATOM 5077 C C . ASN B 1 225 ? -1.153 -3.131 -1.628 1 96.25 225 ASN B C 1
ATOM 5079 O O . ASN B 1 225 ? -0.672 -2.559 -2.607 1 96.25 225 ASN B O 1
ATOM 5083 N N . GLU B 1 226 ? -0.558 -3.35 -0.569 1 95.69 226 GLU B N 1
ATOM 5084 C CA . GLU B 1 226 ? 0.882 -3.135 -0.463 1 95.69 226 GLU B CA 1
ATOM 5085 C C . GLU B 1 226 ? 1.64 -4.461 -0.463 1 95.69 226 GLU B C 1
ATOM 5087 O O . GLU B 1 226 ? 1.602 -5.203 0.521 1 95.69 226 GLU B O 1
ATOM 5092 N N . VAL B 1 227 ? 2.262 -4.707 -1.56 1 97.56 227 VAL B N 1
ATOM 5093 C CA . VAL B 1 227 ? 3.107 -5.895 -1.638 1 97.56 227 VAL B CA 1
ATOM 5094 C C . VAL B 1 227 ? 4.352 -5.703 -0.774 1 97.56 227 VAL B C 1
ATOM 5096 O O . VAL B 1 227 ? 4.984 -4.641 -0.812 1 97.56 227 VAL B O 1
ATOM 5099 N N . PRO B 1 228 ? 4.648 -6.676 0.051 1 97.5 228 PRO B N 1
ATOM 5100 C CA . PRO B 1 228 ? 5.875 -6.504 0.829 1 97.5 228 PRO B CA 1
ATOM 5101 C C . PRO B 1 228 ? 7.082 -6.156 -0.043 1 97.5 228 PRO B C 1
ATOM 5103 O O . PRO B 1 228 ? 7.27 -6.75 -1.107 1 97.5 228 PRO B O 1
ATOM 5106 N N . GLY B 1 229 ? 7.816 -5.219 0.411 1 98.06 229 GLY B N 1
ATOM 5107 C CA . GLY B 1 229 ? 8.961 -4.77 -0.369 1 98.06 229 GLY B CA 1
ATOM 5108 C C . GLY B 1 229 ? 10.125 -5.742 -0.336 1 98.06 229 GLY B C 1
ATOM 5109 O O . GLY B 1 229 ? 10.789 -5.961 -1.354 1 98.06 229 GLY B O 1
ATOM 5110 N N . TYR B 1 230 ? 10.336 -6.344 0.865 1 98.75 230 TYR B N 1
ATOM 5111 C CA . TYR B 1 230 ? 11.453 -7.254 1.055 1 98.75 230 TYR B CA 1
ATOM 5112 C C . TYR B 1 230 ? 11.023 -8.5 1.813 1 98.75 230 TYR B C 1
ATOM 5114 O O . TYR B 1 230 ? 10.148 -8.438 2.682 1 98.75 230 TYR B O 1
ATOM 5122 N N . GLN B 1 231 ? 11.625 -9.539 1.432 1 98.69 231 GLN B N 1
ATOM 5123 C CA . GLN B 1 231 ? 11.391 -10.836 2.053 1 98.69 231 GLN B CA 1
ATOM 5124 C C . GLN B 1 231 ? 12.672 -11.414 2.641 1 98.69 231 GLN B C 1
ATOM 5126 O O . GLN B 1 231 ? 13.758 -11.234 2.072 1 98.69 231 GLN B O 1
ATOM 5131 N N . LEU B 1 232 ? 12.547 -12.008 3.807 1 98.88 232 LEU B N 1
ATOM 5132 C CA . LEU B 1 232 ? 13.633 -12.734 4.457 1 98.88 232 LEU B CA 1
ATOM 5133 C C . LEU B 1 232 ? 13.305 -14.219 4.574 1 98.88 232 LEU B C 1
ATOM 5135 O O . LEU B 1 232 ? 12.172 -14.586 4.902 1 98.88 232 LEU B O 1
ATOM 5139 N N . LEU B 1 233 ? 14.266 -15.023 4.328 1 98.44 233 LEU B N 1
ATOM 5140 C CA . LEU B 1 233 ? 14.195 -16.469 4.574 1 98.44 233 LEU B CA 1
ATOM 5141 C C . LEU B 1 233 ? 15.414 -16.938 5.352 1 98.44 233 LEU B C 1
ATOM 5143 O O . LEU B 1 233 ? 16.516 -17 4.812 1 98.44 233 LEU B O 1
ATOM 5147 N N . HIS B 1 234 ? 15.211 -17.203 6.586 1 98.69 234 HIS B N 1
ATOM 5148 C CA . HIS B 1 234 ? 16.25 -17.703 7.48 1 98.69 234 HIS B CA 1
ATOM 5149 C C . HIS B 1 234 ? 16.219 -19.219 7.57 1 98.69 234 HIS B C 1
ATOM 5151 O O . HIS B 1 234 ? 15.211 -19.797 7.98 1 98.69 234 HIS B O 1
ATOM 5157 N N . CYS B 1 235 ? 17.312 -19.875 7.258 1 97.94 235 CYS B N 1
ATOM 5158 C CA . CYS B 1 235 ? 17.375 -21.328 7.242 1 97.94 235 CYS B CA 1
ATOM 5159 C C . CYS B 1 235 ? 17.672 -21.875 8.633 1 97.94 235 CYS B C 1
ATOM 5161 O O . CYS B 1 235 ? 18.734 -21.609 9.195 1 97.94 235 CYS B O 1
ATOM 5163 N N . LEU B 1 236 ? 16.766 -22.609 9.102 1 97.12 236 LEU B N 1
ATOM 5164 C CA . LEU B 1 236 ? 16.938 -23.25 10.398 1 97.12 236 LEU B CA 1
ATOM 5165 C C . LEU B 1 236 ? 17.391 -24.703 10.234 1 97.12 236 LEU B C 1
ATOM 5167 O O . LEU B 1 236 ? 18.188 -25.203 11.031 1 97.12 236 LEU B O 1
ATOM 5171 N N . GLN B 1 237 ? 16.812 -25.344 9.211 1 94.25 237 GLN B N 1
ATOM 5172 C CA . GLN B 1 237 ? 17.172 -26.719 8.852 1 94.25 237 GLN B CA 1
ATOM 5173 C C . GLN B 1 237 ? 17.172 -26.906 7.34 1 94.25 237 GLN B C 1
ATOM 5175 O O . GLN B 1 237 ? 16.312 -26.359 6.645 1 94.25 237 GLN B O 1
ATOM 5180 N N . ASN B 1 238 ? 18.109 -27.641 6.883 1 92 238 ASN B N 1
ATOM 5181 C CA . ASN B 1 238 ? 18.188 -27.969 5.461 1 92 238 ASN B CA 1
ATOM 5182 C C . ASN B 1 238 ? 19.031 -29.203 5.215 1 92 238 ASN B C 1
ATOM 5184 O O . ASN B 1 238 ? 20.141 -29.109 4.691 1 92 238 ASN B O 1
ATOM 5188 N N . SER B 1 239 ? 18.469 -30.359 5.453 1 88.94 239 SER B N 1
ATOM 5189 C CA . SER B 1 239 ? 19.234 -31.609 5.355 1 88.94 239 SER B CA 1
ATOM 5190 C C . SER B 1 239 ? 18.719 -32.469 4.211 1 88.94 239 SER B C 1
ATOM 5192 O O . SER B 1 239 ? 19.266 -33.562 3.955 1 88.94 239 SER B O 1
ATOM 5194 N N . CYS B 1 240 ? 17.781 -32.031 3.525 1 86.38 240 CYS B N 1
ATOM 5195 C CA . CYS B 1 240 ? 17.188 -32.812 2.449 1 86.38 240 CYS B CA 1
ATOM 5196 C C . CYS B 1 240 ? 18.031 -32.75 1.187 1 86.38 240 CYS B C 1
ATOM 5198 O O . CYS B 1 240 ? 18.828 -31.812 1.018 1 86.38 240 CYS B O 1
ATOM 5200 N N . ASP B 1 241 ? 17.844 -33.812 0.44 1 86.5 241 ASP B N 1
ATOM 5201 C CA . ASP B 1 241 ? 18.328 -33.688 -0.936 1 86.5 241 ASP B CA 1
ATOM 5202 C C . ASP B 1 241 ? 17.406 -32.812 -1.771 1 86.5 241 ASP B C 1
ATOM 5204 O O . ASP B 1 241 ? 16.188 -33 -1.758 1 86.5 241 ASP B O 1
ATOM 5208 N N . GLY B 1 242 ? 18.141 -31.875 -2.398 1 86.44 242 GLY B N 1
ATOM 5209 C CA . GLY B 1 242 ? 17.312 -30.891 -3.092 1 86.44 242 GLY B CA 1
ATOM 5210 C C . GLY B 1 242 ? 16.969 -29.688 -2.23 1 86.44 242 GLY B C 1
ATOM 5211 O O . GLY B 1 242 ? 17.625 -29.422 -1.227 1 86.44 242 GLY B O 1
ATOM 5212 N N . GLY B 1 243 ? 16.016 -28.859 -2.682 1 84.62 243 GLY B N 1
ATOM 5213 C CA . GLY B 1 243 ? 15.516 -27.766 -1.882 1 84.62 243 GLY B CA 1
ATOM 5214 C C . GLY B 1 243 ? 16.312 -26.484 -2.055 1 84.62 243 GLY B C 1
ATOM 5215 O O . GLY B 1 243 ? 16.156 -25.531 -1.277 1 84.62 243 GLY B O 1
ATOM 5216 N N . GLU B 1 244 ? 17.078 -26.5 -3.059 1 91.81 244 GLU B N 1
ATOM 5217 C CA . GLU B 1 244 ? 17.812 -25.281 -3.35 1 91.81 244 GLU B CA 1
ATOM 5218 C C . GLU B 1 244 ? 16.875 -24.125 -3.662 1 91.81 244 GLU B C 1
ATOM 5220 O O . GLU B 1 244 ? 15.828 -24.312 -4.289 1 91.81 244 GLU B O 1
ATOM 5225 N N . SER B 1 245 ? 17.281 -22.984 -3.199 1 95 245 SER B N 1
ATOM 5226 C CA . SER B 1 245 ? 16.578 -21.766 -3.592 1 95 245 SER B CA 1
ATOM 5227 C C . SER B 1 245 ? 17.109 -21.234 -4.922 1 95 245 SER B C 1
ATOM 5229 O O . SER B 1 245 ? 18.312 -21.234 -5.164 1 95 245 SER B O 1
ATOM 5231 N N . LEU B 1 246 ? 16.25 -20.906 -5.75 1 97.75 246 LEU B N 1
ATOM 5232 C CA . LEU B 1 246 ? 16.578 -20.266 -7.02 1 97.75 246 LEU B CA 1
ATOM 5233 C C . LEU B 1 246 ? 16.141 -18.797 -7.016 1 97.75 246 LEU B C 1
ATOM 5235 O O . LEU B 1 246 ? 15.078 -18.453 -6.5 1 97.75 246 LEU B O 1
ATOM 5239 N N . PHE B 1 247 ? 17.016 -17.953 -7.562 1 98.56 247 PHE B N 1
ATOM 5240 C CA . PHE B 1 247 ? 16.719 -16.531 -7.691 1 98.56 247 PHE B CA 1
ATOM 5241 C C . PHE B 1 247 ? 17.031 -16.047 -9.102 1 98.56 247 PHE B C 1
ATOM 5243 O O . PHE B 1 247 ? 17.953 -16.531 -9.75 1 98.56 247 PHE B O 1
ATOM 5250 N N . ALA B 1 248 ? 16.281 -15.094 -9.547 1 98.81 248 ALA B N 1
ATOM 5251 C CA . ALA B 1 248 ? 16.562 -14.383 -10.781 1 98.81 248 ALA B CA 1
ATOM 5252 C C . ALA B 1 248 ? 16.203 -12.906 -10.664 1 98.81 248 ALA B C 1
ATOM 5254 O O . ALA B 1 248 ? 15.219 -12.555 -10.008 1 98.81 248 ALA B O 1
ATOM 5255 N N . ASP B 1 249 ? 17.016 -12.039 -11.219 1 98.88 249 ASP B N 1
ATOM 5256 C CA . ASP B 1 249 ? 16.766 -10.602 -11.242 1 98.88 249 ASP B CA 1
ATOM 5257 C C . ASP B 1 249 ? 15.82 -10.227 -12.383 1 98.88 249 ASP B C 1
ATOM 5259 O O . ASP B 1 249 ? 16.25 -10.055 -13.523 1 98.88 249 ASP B O 1
ATOM 5263 N N . ALA B 1 250 ? 14.617 -10.031 -12.078 1 98.88 250 ALA B N 1
ATOM 5264 C CA . ALA B 1 250 ? 13.602 -9.742 -13.086 1 98.88 250 ALA B CA 1
ATOM 5265 C C . ALA B 1 250 ? 13.867 -8.398 -13.75 1 98.88 250 ALA B C 1
ATOM 5267 O O . ALA B 1 250 ? 13.453 -8.172 -14.891 1 98.88 250 ALA B O 1
ATOM 5268 N N . PHE B 1 251 ? 14.523 -7.449 -13.047 1 98.75 251 PHE B N 1
ATOM 5269 C CA . PHE B 1 251 ? 14.898 -6.18 -13.656 1 98.75 251 PHE B CA 1
ATOM 5270 C C . PHE B 1 251 ? 15.906 -6.402 -14.781 1 98.75 251 PHE B C 1
ATOM 5272 O O . PHE B 1 251 ? 15.828 -5.754 -15.828 1 98.75 251 PHE B O 1
ATOM 5279 N N . CYS B 1 252 ? 16.828 -7.289 -14.531 1 98.62 252 CYS B N 1
ATOM 5280 C CA . CYS B 1 252 ? 17.812 -7.621 -15.562 1 98.62 252 CYS B CA 1
ATOM 5281 C C . CYS B 1 252 ? 17.125 -8.164 -16.812 1 98.62 252 CYS B C 1
ATOM 5283 O O . CYS B 1 252 ? 17.422 -7.73 -17.922 1 98.62 252 CYS B O 1
ATOM 5285 N N . VAL B 1 253 ? 16.203 -9.039 -16.594 1 98.81 253 VAL B N 1
ATOM 5286 C CA . VAL B 1 253 ? 15.461 -9.641 -17.703 1 98.81 253 VAL B CA 1
ATOM 5287 C C . VAL B 1 253 ? 14.617 -8.57 -18.391 1 98.81 253 VAL B C 1
ATOM 5289 O O . VAL B 1 253 ? 14.57 -8.508 -19.625 1 98.81 253 VAL B O 1
ATOM 5292 N N . ALA B 1 254 ? 13.922 -7.758 -17.609 1 98.81 254 ALA B N 1
ATOM 5293 C CA . ALA B 1 254 ? 13.094 -6.695 -18.172 1 98.81 254 ALA B CA 1
ATOM 5294 C C . ALA B 1 254 ? 13.914 -5.742 -19.031 1 98.81 254 ALA B C 1
ATOM 5296 O O . ALA B 1 254 ? 13.508 -5.371 -20.125 1 98.81 254 ALA B O 1
ATOM 5297 N N . GLU B 1 255 ? 15.062 -5.387 -18.531 1 98.06 255 GLU B N 1
A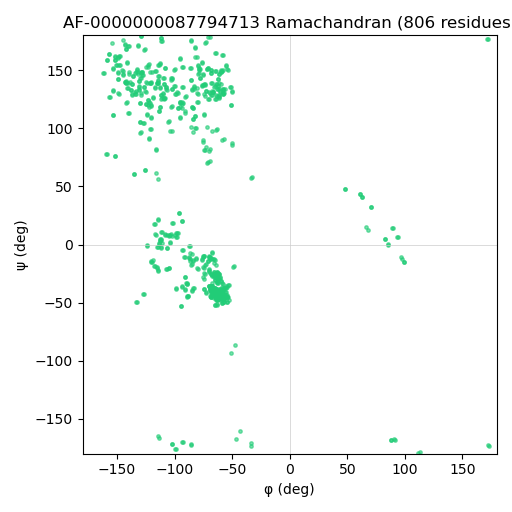TOM 5298 C CA . GLU B 1 255 ? 15.906 -4.465 -19.281 1 98.06 255 GLU B CA 1
ATOM 5299 C C . GLU B 1 255 ? 16.453 -5.125 -20.531 1 98.06 255 GLU B C 1
ATOM 5301 O O . GLU B 1 255 ? 16.625 -4.465 -21.562 1 98.06 255 GLU B O 1
ATOM 5306 N N . TYR B 1 256 ? 16.781 -6.355 -20.438 1 98.44 256 TYR B N 1
ATOM 5307 C CA . TYR B 1 256 ? 17.156 -7.105 -21.641 1 98.44 256 TYR B CA 1
ATOM 5308 C C . TYR B 1 256 ? 16.047 -7.051 -22.672 1 98.44 256 TYR B C 1
ATOM 5310 O O . TYR B 1 256 ? 16.312 -6.812 -23.859 1 98.44 256 TYR B O 1
ATOM 5318 N N . MET B 1 257 ? 14.828 -7.23 -22.281 1 98.75 257 MET B N 1
ATOM 5319 C CA . MET B 1 257 ? 13.688 -7.18 -23.188 1 98.75 257 MET B CA 1
ATOM 5320 C C . MET B 1 257 ? 13.523 -5.781 -23.781 1 98.75 257 MET B C 1
ATOM 5322 O O . MET B 1 257 ? 13.18 -5.637 -24.953 1 98.75 257 MET B O 1
ATOM 5326 N N . ARG B 1 258 ? 13.727 -4.77 -22.906 1 98.19 258 ARG B N 1
ATOM 5327 C CA . ARG B 1 258 ? 13.625 -3.4 -23.391 1 98.19 258 ARG B CA 1
ATOM 5328 C C . ARG B 1 258 ? 14.523 -3.191 -24.609 1 98.19 258 ARG B C 1
ATOM 5330 O O . ARG B 1 258 ? 14.133 -2.506 -25.562 1 98.19 258 ARG B O 1
ATOM 5337 N N . SER B 1 259 ? 15.648 -3.816 -24.672 1 97.81 259 SER B N 1
ATOM 5338 C CA . SER B 1 259 ? 16.641 -3.635 -25.734 1 97.81 259 SER B CA 1
ATOM 5339 C C . SER B 1 259 ? 16.406 -4.617 -26.875 1 97.81 259 SER B C 1
ATOM 5341 O O . SER B 1 259 ? 16.484 -4.238 -28.047 1 97.81 259 SER B O 1
ATOM 5343 N N . ARG B 1 260 ? 16.031 -5.91 -26.594 1 98.38 260 ARG B N 1
ATOM 5344 C CA . ARG B 1 260 ? 16.062 -6.973 -27.609 1 98.38 260 ARG B CA 1
ATOM 5345 C C . ARG B 1 260 ? 14.641 -7.34 -28.047 1 98.38 260 ARG B C 1
ATOM 5347 O O . ARG B 1 260 ? 14.453 -7.953 -29.094 1 98.38 260 ARG B O 1
ATOM 5354 N N . HIS B 1 261 ? 13.719 -7.031 -27.234 1 98.38 261 HIS B N 1
ATOM 5355 C CA . HIS B 1 261 ? 12.312 -7.289 -27.516 1 98.38 261 HIS B CA 1
ATOM 5356 C C . HIS B 1 261 ? 11.453 -6.078 -27.172 1 98.38 261 HIS B C 1
ATOM 5358 O O . HIS B 1 261 ? 10.492 -6.191 -26.406 1 98.38 261 HIS B O 1
ATOM 5364 N N . PRO B 1 262 ? 11.68 -4.898 -27.812 1 98.19 262 PRO B N 1
ATOM 5365 C CA . PRO B 1 262 ? 11.07 -3.643 -27.375 1 98.19 262 PRO B CA 1
ATOM 5366 C C . PRO B 1 262 ? 9.547 -3.66 -27.469 1 98.19 262 PRO B C 1
ATOM 5368 O O . PRO B 1 262 ? 8.859 -3.035 -26.656 1 98.19 262 PRO B O 1
ATOM 5371 N N . GLU B 1 263 ? 8.961 -4.332 -28.422 1 98.25 263 GLU B N 1
ATOM 5372 C CA . GLU B 1 263 ? 7.508 -4.398 -28.547 1 98.25 263 GLU B CA 1
ATOM 5373 C C . GLU B 1 263 ? 6.895 -5.195 -27.391 1 98.25 263 GLU B C 1
ATOM 5375 O O . GLU B 1 263 ? 5.898 -4.77 -26.797 1 98.25 263 GLU B O 1
ATOM 5380 N N . GLU B 1 264 ? 7.508 -6.312 -27.109 1 98.62 264 GLU B N 1
ATOM 5381 C CA . GLU B 1 264 ? 7.027 -7.133 -26 1 98.62 264 GLU B CA 1
ATOM 5382 C C . GLU B 1 264 ? 7.18 -6.406 -24.672 1 98.62 264 GLU B C 1
ATOM 5384 O O . GLU B 1 264 ? 6.32 -6.516 -23.797 1 98.62 264 GLU B O 1
ATOM 5389 N N . PHE B 1 265 ? 8.32 -5.695 -24.562 1 98.62 265 PHE B N 1
ATOM 5390 C CA . PHE B 1 265 ? 8.523 -4.902 -23.359 1 98.62 265 PHE B CA 1
ATOM 5391 C C . PHE B 1 265 ? 7.398 -3.896 -23.172 1 98.62 265 PHE B C 1
ATOM 5393 O O . PHE B 1 265 ? 6.816 -3.805 -22.094 1 98.62 265 PHE B O 1
ATOM 5400 N N . LYS B 1 266 ? 7.078 -3.223 -24.203 1 98.44 266 LYS B N 1
ATOM 5401 C CA . LYS B 1 266 ? 6.023 -2.213 -24.156 1 98.44 266 LYS B CA 1
ATOM 5402 C C . LYS B 1 266 ? 4.68 -2.84 -23.797 1 98.44 266 LYS B C 1
ATOM 5404 O O . LYS B 1 266 ? 3.928 -2.293 -22.984 1 98.44 266 LYS B O 1
ATOM 5409 N N . VAL B 1 267 ? 4.398 -3.961 -24.328 1 98.38 267 VAL B N 1
ATOM 5410 C CA . VAL B 1 267 ? 3.154 -4.668 -24.047 1 98.38 267 VAL B CA 1
ATOM 5411 C C . VAL B 1 267 ? 3.062 -4.98 -22.562 1 98.38 267 VAL B C 1
ATOM 5413 O O . VAL B 1 267 ? 2.018 -4.766 -21.938 1 98.38 267 VAL B O 1
ATOM 5416 N N . LEU B 1 268 ? 4.156 -5.426 -21.953 1 98.62 268 LEU B N 1
ATOM 5417 C CA . LEU B 1 268 ? 4.148 -5.863 -20.562 1 98.62 268 LEU B CA 1
ATOM 5418 C C . LEU B 1 268 ? 4.094 -4.672 -19.609 1 98.62 268 LEU B C 1
ATOM 5420 O O . LEU B 1 268 ? 3.74 -4.82 -18.438 1 98.62 268 LEU B O 1
ATOM 5424 N N . THR B 1 269 ? 4.457 -3.438 -20.078 1 98.44 269 THR B N 1
ATOM 5425 C CA . THR B 1 269 ? 4.293 -2.238 -19.266 1 98.44 269 THR B CA 1
ATOM 5426 C C . THR B 1 269 ? 2.826 -1.825 -19.203 1 98.44 269 THR B C 1
ATOM 5428 O O . THR B 1 269 ? 2.443 -1.008 -18.359 1 98.44 269 THR B O 1
ATOM 5431 N N . ASN B 1 270 ? 2.016 -2.492 -20.047 1 97.06 270 ASN B N 1
ATOM 5432 C CA . ASN B 1 270 ? 0.606 -2.115 -20.109 1 97.06 270 ASN B CA 1
ATOM 5433 C C . ASN B 1 270 ? -0.301 -3.281 -19.719 1 97.06 270 ASN B C 1
ATOM 5435 O O . ASN B 1 270 ? -1.493 -3.09 -19.484 1 97.06 270 ASN B O 1
ATOM 5439 N N . LEU B 1 271 ? 0.231 -4.445 -19.688 1 97.62 271 LEU B N 1
ATOM 5440 C CA . LEU B 1 271 ? -0.563 -5.637 -19.391 1 97.62 271 LEU B CA 1
ATOM 5441 C C . LEU B 1 271 ? -0.809 -5.781 -17.891 1 97.62 271 LEU B C 1
ATOM 5443 O O . LEU B 1 271 ? 0.14 -5.859 -17.109 1 97.62 271 LEU B O 1
ATOM 5447 N N . PHE B 1 272 ? -2.049 -5.828 -17.516 1 96.94 272 PHE B N 1
ATOM 5448 C CA . PHE B 1 272 ? -2.434 -6.105 -16.125 1 96.94 272 PHE B CA 1
ATOM 5449 C C . PHE B 1 272 ? -2.695 -7.594 -15.93 1 96.94 272 PHE B C 1
ATOM 5451 O O . PHE B 1 272 ? -3.35 -8.234 -16.766 1 96.94 272 PHE B O 1
ATOM 5458 N N . LEU B 1 273 ? -2.205 -8.109 -14.891 1 97.12 273 LEU B N 1
ATOM 5459 C CA . LEU B 1 273 ? -2.572 -9.438 -14.414 1 97.12 273 LEU B CA 1
ATOM 5460 C C . LEU B 1 273 ? -3.33 -9.352 -13.094 1 97.12 273 LEU B C 1
ATOM 5462 O O . LEU B 1 273 ? -3.242 -8.352 -12.391 1 97.12 273 LEU B O 1
ATOM 5466 N N . SER B 1 274 ? -4.09 -10.352 -12.883 1 96.25 274 SER B N 1
ATOM 5467 C CA . SER B 1 274 ? -4.828 -10.461 -11.625 1 96.25 274 SER B CA 1
ATOM 5468 C C . SER B 1 274 ? -4.168 -11.461 -10.68 1 96.25 274 SER B C 1
ATOM 5470 O O . SER B 1 274 ? -3.645 -12.484 -11.125 1 96.25 274 SER B O 1
ATOM 5472 N N . TYR B 1 275 ? -4.191 -11.156 -9.422 1 97.44 275 TYR B N 1
ATOM 5473 C CA . TYR B 1 275 ? -3.711 -12.055 -8.375 1 97.44 275 TYR B CA 1
ATOM 5474 C C . TYR B 1 275 ? -4.758 -12.219 -7.277 1 97.44 275 TYR B C 1
ATOM 5476 O O . TYR B 1 275 ? -5.508 -11.289 -6.984 1 97.44 275 TYR B O 1
ATOM 5484 N N . GLU B 1 276 ? -4.758 -13.422 -6.664 1 96.25 276 GLU B N 1
ATOM 5485 C CA . GLU B 1 276 ? -5.828 -13.609 -5.691 1 96.25 276 GLU B CA 1
ATOM 5486 C C . GLU B 1 276 ? -5.43 -14.617 -4.617 1 96.25 276 GLU B C 1
ATOM 5488 O O . GLU B 1 276 ? -4.547 -15.453 -4.84 1 96.25 276 GLU B O 1
ATOM 5493 N N . TYR B 1 277 ? -5.898 -14.539 -3.496 1 96.75 277 TYR B N 1
ATOM 5494 C CA . TYR B 1 277 ? -5.98 -15.453 -2.363 1 96.75 277 TYR B CA 1
ATOM 5495 C C . TYR B 1 277 ? -7.41 -15.555 -1.843 1 96.75 277 TYR B C 1
ATOM 5497 O O . TYR B 1 277 ? -7.879 -14.672 -1.124 1 96.75 277 TYR B O 1
ATOM 5505 N N . ASN B 1 278 ? -8.102 -16.547 -2.273 1 94.94 278 ASN B N 1
ATOM 5506 C CA . ASN B 1 278 ? -9.523 -16.688 -1.991 1 94.94 278 ASN B CA 1
ATOM 5507 C C . ASN B 1 278 ? -9.797 -17.938 -1.155 1 94.94 278 ASN B C 1
ATOM 5509 O O . ASN B 1 278 ? -10.109 -19 -1.699 1 94.94 278 ASN B O 1
ATOM 5513 N N . HIS B 1 279 ? -9.617 -17.875 0.087 1 95.44 279 HIS B N 1
ATOM 5514 C CA . HIS B 1 279 ? -9.844 -18.953 1.055 1 95.44 279 HIS B CA 1
ATOM 5515 C C . HIS B 1 279 ? -11.031 -18.625 1.959 1 95.44 279 HIS B C 1
ATOM 5517 O O . HIS B 1 279 ? -11.633 -17.562 1.849 1 95.44 279 HIS B O 1
ATOM 5523 N N . GLU B 1 280 ? -11.344 -19.547 2.746 1 94.94 280 GLU B N 1
ATOM 5524 C CA . GLU B 1 280 ? -12.523 -19.453 3.598 1 94.94 280 GLU B CA 1
ATOM 5525 C C . GLU B 1 280 ? -12.445 -18.234 4.512 1 94.94 280 GLU B C 1
ATOM 5527 O O . GLU B 1 280 ? -13.43 -17.5 4.676 1 94.94 280 GLU B O 1
ATOM 5532 N N . ASN B 1 281 ? -11.281 -17.938 5.035 1 96.25 281 ASN B N 1
ATOM 5533 C CA . ASN B 1 281 ? -11.172 -16.922 6.074 1 96.25 281 ASN B CA 1
ATOM 5534 C C . ASN B 1 281 ? -10.375 -15.703 5.598 1 96.25 281 ASN B C 1
ATOM 5536 O O . ASN B 1 281 ? -10.195 -14.742 6.344 1 96.25 281 ASN B O 1
ATOM 5540 N N . HIS B 1 282 ? -9.883 -15.734 4.418 1 97.25 282 HIS B N 1
ATOM 5541 C CA . HIS B 1 282 ? -9.086 -14.648 3.857 1 97.25 282 HIS B CA 1
ATOM 5542 C C . HIS B 1 282 ? -9.391 -14.445 2.377 1 97.25 282 HIS B C 1
ATOM 5544 O O . HIS B 1 282 ? -9.281 -15.383 1.584 1 97.25 282 HIS B O 1
ATOM 5550 N N . VAL B 1 283 ? -9.805 -13.297 2.014 1 97.38 283 VAL B N 1
ATOM 5551 C CA . VAL B 1 283 ? -10.203 -12.969 0.65 1 97.38 283 VAL B CA 1
ATOM 5552 C C . VAL B 1 283 ? -9.445 -11.734 0.171 1 97.38 283 VAL B C 1
ATOM 5554 O O . VAL B 1 283 ? -9.781 -10.609 0.55 1 97.38 283 VAL B O 1
ATOM 5557 N N . TYR B 1 284 ? -8.477 -11.938 -0.657 1 97.31 284 TYR B N 1
ATOM 5558 C CA . TYR B 1 284 ? -7.648 -10.859 -1.196 1 97.31 284 TYR B CA 1
ATOM 5559 C C . TYR B 1 284 ? -7.586 -10.93 -2.717 1 97.31 284 TYR B C 1
ATOM 5561 O O . TYR B 1 284 ? -7.664 -12.016 -3.299 1 97.31 284 TYR B O 1
ATOM 5569 N N . GLY B 1 285 ? -7.477 -9.852 -3.367 1 96.44 285 GLY B N 1
ATOM 5570 C CA . GLY B 1 285 ? -7.281 -9.742 -4.805 1 96.44 285 GLY B CA 1
ATOM 5571 C C . GLY B 1 285 ? -6.754 -8.383 -5.23 1 96.44 285 GLY B C 1
ATOM 5572 O O . GLY B 1 285 ? -7.047 -7.371 -4.594 1 96.44 285 GLY B O 1
ATOM 5573 N N . ASN B 1 286 ? -6.004 -8.391 -6.234 1 96.62 286 ASN B N 1
ATOM 5574 C CA . ASN B 1 286 ? -5.457 -7.145 -6.766 1 96.62 286 ASN B CA 1
ATOM 5575 C C . ASN B 1 286 ? -5.027 -7.293 -8.219 1 96.62 286 ASN B C 1
ATOM 5577 O O . ASN B 1 286 ? -4.891 -8.414 -8.719 1 96.62 286 ASN B O 1
ATOM 5581 N N . TYR B 1 287 ? -4.914 -6.234 -8.961 1 96.25 287 TYR B N 1
ATOM 5582 C CA . TYR B 1 287 ? -4.41 -6.168 -10.328 1 96.25 287 TYR B CA 1
ATOM 5583 C C . TYR B 1 287 ? -3.107 -5.379 -10.391 1 96.25 287 TYR B C 1
ATOM 5585 O O . TYR B 1 287 ? -2.957 -4.363 -9.711 1 96.25 287 TYR B O 1
ATOM 5593 N N . ARG B 1 288 ? -2.221 -5.918 -11.188 1 97.62 288 ARG B N 1
ATOM 5594 C CA . ARG B 1 288 ? -0.947 -5.219 -11.328 1 97.62 288 ARG B CA 1
ATOM 5595 C C . ARG B 1 288 ? -0.405 -5.34 -12.742 1 97.62 288 ARG B C 1
ATOM 5597 O O . ARG B 1 288 ? -0.547 -6.383 -13.383 1 97.62 288 ARG B O 1
ATOM 5604 N N . ARG B 1 289 ? 0.282 -4.27 -13.203 1 97.94 289 ARG B N 1
ATOM 5605 C CA . ARG B 1 289 ? 1.043 -4.367 -14.445 1 97.94 289 ARG B CA 1
ATOM 5606 C C . ARG B 1 289 ? 2.244 -5.293 -14.281 1 97.94 289 ARG B C 1
ATOM 5608 O O . ARG B 1 289 ? 2.859 -5.336 -13.211 1 97.94 289 ARG B O 1
ATOM 5615 N N . VAL B 1 290 ? 2.562 -5.918 -15.297 1 98.75 290 VAL B N 1
ATOM 5616 C CA . VAL B 1 290 ? 3.697 -6.832 -15.227 1 98.75 290 VAL B CA 1
ATOM 5617 C C . VAL B 1 290 ? 4.98 -6.043 -14.969 1 98.75 290 VAL B C 1
ATOM 5619 O O . VAL B 1 290 ? 5.73 -6.352 -14.039 1 98.75 290 VAL B O 1
ATOM 5622 N N . PHE B 1 291 ? 5.215 -4.984 -15.82 1 98.81 291 PHE B N 1
ATOM 5623 C CA . PHE B 1 291 ? 6.324 -4.059 -15.609 1 98.81 291 PHE B CA 1
ATOM 5624 C C . PHE B 1 291 ? 5.812 -2.678 -15.227 1 98.81 291 PHE B C 1
ATOM 5626 O O . PHE B 1 291 ? 4.965 -2.107 -15.914 1 98.81 291 PHE B O 1
ATOM 5633 N N . GLU B 1 292 ? 6.305 -2.186 -14.109 1 98.25 292 GLU B N 1
ATOM 5634 C CA . GLU B 1 292 ? 6.043 -0.805 -13.711 1 98.25 292 GLU B CA 1
ATOM 5635 C C . GLU B 1 292 ? 7.297 0.056 -13.852 1 98.25 292 GLU B C 1
ATOM 5637 O O . GLU B 1 292 ? 8.344 -0.276 -13.305 1 98.25 292 GLU B O 1
ATOM 5642 N N . THR B 1 293 ? 7.141 1.154 -14.586 1 96.88 293 THR B N 1
ATOM 5643 C CA . THR B 1 293 ? 8.242 2.096 -14.742 1 96.88 293 THR B CA 1
ATOM 5644 C C . THR B 1 293 ? 7.973 3.379 -13.961 1 96.88 293 THR B C 1
ATOM 5646 O O . THR B 1 293 ? 6.816 3.709 -13.68 1 96.88 293 THR B O 1
ATOM 5649 N N . ALA B 1 294 ? 9.008 4.043 -13.539 1 93 294 ALA B N 1
ATOM 5650 C CA . ALA B 1 294 ? 8.875 5.277 -12.766 1 93 294 ALA B CA 1
ATOM 5651 C C . ALA B 1 294 ? 8.102 6.332 -13.555 1 93 294 ALA B C 1
ATOM 5653 O O . ALA B 1 294 ? 7.312 7.09 -12.984 1 93 294 ALA B O 1
ATOM 5654 N N . TYR B 1 295 ? 8.32 6.453 -14.805 1 90.69 295 TYR B N 1
ATOM 5655 C CA . TYR B 1 295 ? 7.645 7.27 -15.805 1 90.69 295 TYR B CA 1
ATOM 5656 C C . TYR B 1 295 ? 7.73 6.629 -17.188 1 90.69 295 TYR B C 1
ATOM 5658 O O . TYR B 1 295 ? 8.477 5.668 -17.375 1 90.69 295 TYR B O 1
ATOM 5666 N N . PRO B 1 296 ? 6.859 7.059 -18.062 1 90.81 296 PRO B N 1
ATOM 5667 C CA . PRO B 1 296 ? 6.934 6.445 -19.391 1 90.81 296 PRO B CA 1
ATOM 5668 C C . PRO B 1 296 ? 8.344 6.469 -19.969 1 90.81 296 PRO B C 1
ATOM 5670 O O . PRO B 1 296 ? 8.938 7.539 -20.109 1 90.81 296 PRO B O 1
ATOM 5673 N N . GLY B 1 297 ? 8.852 5.344 -20.234 1 90.88 297 GLY B N 1
ATOM 5674 C CA . GLY B 1 297 ? 10.195 5.242 -20.781 1 90.88 297 GLY B CA 1
ATOM 5675 C C . GLY B 1 297 ? 11.281 5.25 -19.719 1 90.88 297 GLY B C 1
ATOM 5676 O O . GLY B 1 297 ? 12.461 5.086 -20.031 1 90.88 297 GLY B O 1
ATOM 5677 N N . GLY B 1 298 ? 10.844 5.352 -18.469 1 92.81 298 GLY B N 1
ATOM 5678 C CA . GLY B 1 298 ? 11.805 5.426 -17.391 1 92.81 298 GLY B CA 1
ATOM 5679 C C . GLY B 1 298 ? 12.266 4.066 -16.906 1 92.81 298 GLY B C 1
ATOM 5680 O O . GLY B 1 298 ? 12 3.049 -17.547 1 92.81 298 GLY B O 1
ATOM 5681 N N . PRO B 1 299 ? 12.992 4.07 -15.859 1 93.69 299 PRO B N 1
ATOM 5682 C CA . PRO B 1 299 ? 13.492 2.801 -15.328 1 93.69 299 PRO B CA 1
ATOM 5683 C C . PRO B 1 299 ? 12.383 1.917 -14.758 1 93.69 299 PRO B C 1
ATOM 5685 O O . PRO B 1 299 ? 11.383 2.428 -14.258 1 93.69 299 PRO B O 1
ATOM 5688 N N . VAL B 1 300 ? 12.602 0.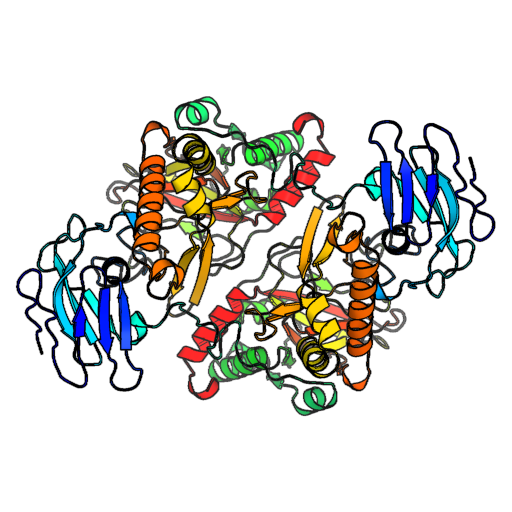61 -14.844 1 97.31 300 VAL B N 1
ATOM 5689 C CA . VAL B 1 300 ? 11.711 -0.339 -14.18 1 97.31 300 VAL B CA 1
ATOM 5690 C C . VAL B 1 300 ? 11.844 -0.212 -12.664 1 97.31 300 VAL B C 1
ATOM 5692 O O . VAL B 1 300 ? 12.961 -0.246 -12.133 1 97.31 300 VAL B O 1
ATOM 5695 N N . VAL B 1 301 ? 10.703 -0.057 -12.023 1 97.38 301 VAL B N 1
ATOM 5696 C CA . VAL B 1 301 ? 10.781 0.135 -10.578 1 97.38 301 VAL B CA 1
ATOM 5697 C C . VAL B 1 301 ? 10.117 -1.043 -9.867 1 97.38 301 VAL B C 1
ATOM 5699 O O . VAL B 1 301 ? 10.367 -1.276 -8.68 1 97.38 301 VAL B O 1
ATOM 5702 N N . HIS B 1 302 ? 9.258 -1.793 -10.586 1 98.5 302 HIS B N 1
ATOM 5703 C CA . HIS B 1 302 ? 8.664 -3.021 -10.07 1 98.5 302 HIS B CA 1
ATOM 5704 C C . HIS B 1 302 ? 8.391 -4.016 -11.195 1 98.5 302 HIS B C 1
ATOM 5706 O O . HIS B 1 302 ? 8.094 -3.613 -12.328 1 98.5 302 HIS B O 1
ATOM 5712 N N . VAL B 1 303 ? 8.492 -5.199 -10.883 1 98.81 303 VAL B N 1
ATOM 5713 C CA . VAL B 1 303 ? 7.965 -6.316 -11.664 1 98.81 303 VAL B CA 1
ATOM 5714 C C . VAL B 1 303 ? 6.984 -7.121 -10.812 1 98.81 303 VAL B C 1
ATOM 5716 O O . VAL B 1 303 ? 7.184 -7.281 -9.609 1 98.81 303 VAL B O 1
ATOM 5719 N N . ASN B 1 304 ? 5.938 -7.508 -11.438 1 98.88 304 ASN B N 1
ATOM 5720 C CA . ASN B 1 304 ? 4.914 -8.289 -10.75 1 98.88 304 ASN B CA 1
ATOM 5721 C C . ASN B 1 304 ? 4.648 -9.609 -11.453 1 98.88 304 ASN B C 1
ATOM 5723 O O . ASN B 1 304 ? 4.133 -9.633 -12.578 1 98.88 304 ASN B O 1
ATOM 5727 N N . TYR B 1 305 ? 5.031 -10.664 -10.789 1 98.75 305 TYR B N 1
ATOM 5728 C CA . TYR B 1 305 ? 4.977 -11.977 -11.414 1 98.75 305 TYR B CA 1
ATOM 5729 C C . TYR B 1 305 ? 4.816 -13.078 -10.367 1 98.75 305 TYR B C 1
ATOM 5731 O O . TYR B 1 305 ? 5.715 -13.305 -9.555 1 98.75 305 TYR B O 1
ATOM 5739 N N . SER B 1 306 ? 3.688 -13.695 -10.375 1 98.31 306 SER B N 1
ATOM 5740 C CA . SER B 1 306 ? 3.389 -14.781 -9.445 1 98.31 306 SER B CA 1
ATOM 5741 C C . SER B 1 306 ? 2.375 -15.758 -10.039 1 98.31 306 SER B C 1
ATOM 5743 O O . SER B 1 306 ? 1.232 -15.828 -9.586 1 98.31 306 SER B O 1
ATOM 5745 N N . PRO B 1 307 ? 2.783 -16.609 -10.953 1 97.12 307 PRO B N 1
ATOM 5746 C CA . PRO B 1 307 ? 1.855 -17.5 -11.664 1 97.12 307 PRO B CA 1
ATOM 5747 C C . PRO B 1 307 ? 1.02 -18.359 -10.719 1 97.12 307 PRO B C 1
ATOM 5749 O O . PRO B 1 307 ? -0.188 -18.516 -10.922 1 97.12 307 PRO B O 1
ATOM 5752 N N . PRO B 1 308 ? 1.546 -18.906 -9.641 1 95.94 308 PRO B N 1
ATOM 5753 C CA . PRO B 1 308 ? 0.712 -19.734 -8.773 1 95.94 308 PRO B CA 1
ATOM 5754 C C . PRO B 1 308 ? -0.459 -18.969 -8.164 1 95.94 308 PRO B C 1
ATOM 5756 O O . PRO B 1 308 ? -1.495 -19.562 -7.852 1 95.94 308 PRO B O 1
ATOM 5759 N N . PHE B 1 309 ? -0.297 -17.656 -8.039 1 96.69 309 PHE B N 1
ATOM 5760 C CA . PHE B 1 309 ? -1.315 -16.875 -7.344 1 96.69 309 PHE B CA 1
ATOM 5761 C C . PHE B 1 309 ? -2.105 -16.016 -8.328 1 96.69 309 PHE B C 1
ATOM 5763 O O . PHE B 1 309 ? -2.867 -15.141 -7.922 1 96.69 309 PHE B O 1
ATOM 5770 N N . GLN B 1 310 ? -1.902 -16.219 -9.562 1 96.56 310 GLN B N 1
ATOM 5771 C CA . GLN B 1 310 ? -2.602 -15.43 -10.57 1 96.56 310 GLN B CA 1
ATOM 5772 C C . GLN B 1 310 ? -4.102 -15.711 -10.547 1 96.56 310 GLN B C 1
ATOM 5774 O O . GLN B 1 310 ? -4.523 -16.859 -10.414 1 96.56 310 GLN B O 1
ATOM 5779 N N . GLY B 1 311 ? -4.887 -14.617 -10.625 1 94.88 311 GLY B N 1
ATOM 5780 C CA . GLY B 1 311 ? -6.336 -14.711 -10.703 1 94.88 311 GLY B CA 1
ATOM 5781 C C . GLY B 1 311 ? -6.859 -14.719 -12.125 1 94.88 311 GLY B C 1
ATOM 5782 O O . GLY B 1 311 ? -6.09 -14.891 -13.078 1 94.88 311 GLY B O 1
ATOM 5783 N N . SER B 1 312 ? -8.18 -14.594 -12.258 1 94.44 312 SER B N 1
ATOM 5784 C CA . SER B 1 312 ? -8.852 -14.703 -13.547 1 94.44 312 SER B CA 1
ATOM 5785 C C . SER B 1 312 ? -8.617 -13.469 -14.406 1 94.44 312 SER B C 1
ATOM 5787 O O . SER B 1 312 ? -8.68 -12.344 -13.914 1 94.44 312 SER B O 1
ATOM 5789 N N . LEU B 1 313 ? -8.383 -13.727 -15.672 1 94.81 313 LEU B N 1
ATOM 5790 C CA . LEU B 1 313 ? -8.281 -12.656 -16.656 1 94.81 313 LEU B CA 1
ATOM 5791 C C . LEU B 1 313 ? -9.461 -12.695 -17.625 1 94.81 313 LEU B C 1
ATOM 5793 O O . LEU B 1 313 ? -9.484 -11.953 -18.609 1 94.81 313 LEU B O 1
ATOM 5797 N N . LEU B 1 314 ? -10.391 -13.469 -17.281 1 93 314 LEU B N 1
ATOM 5798 C CA . LEU B 1 314 ? -11.484 -13.766 -18.203 1 93 314 LEU B CA 1
ATOM 5799 C C . LEU B 1 314 ? -12.297 -12.508 -18.5 1 93 314 LEU B C 1
ATOM 5801 O O . LEU B 1 314 ? -12.797 -12.336 -19.609 1 93 314 LEU B O 1
ATOM 5805 N N . THR B 1 315 ? -12.359 -11.617 -17.547 1 87 315 THR B N 1
ATOM 5806 C CA . THR B 1 315 ? -13.219 -10.445 -17.703 1 87 315 THR B CA 1
ATOM 5807 C C . THR B 1 315 ? -12.391 -9.211 -18.062 1 87 315 THR B C 1
ATOM 5809 O O . THR B 1 315 ? -12.914 -8.094 -18.062 1 87 315 THR B O 1
ATOM 5812 N N . SER B 1 316 ? -11.141 -9.422 -18.312 1 89.19 316 SER B N 1
ATOM 5813 C CA . SER B 1 316 ? -10.281 -8.312 -18.719 1 89.19 316 SER B CA 1
ATOM 5814 C C . SER B 1 316 ? -10.719 -7.73 -20.047 1 89.19 316 SER B C 1
ATOM 5816 O O . SER B 1 316 ? -10.688 -8.414 -21.078 1 89.19 316 SER B O 1
ATOM 5818 N N . GLN B 1 317 ? -10.969 -6.484 -20.125 1 87.75 317 GLN B N 1
ATOM 5819 C CA . GLN B 1 317 ? -11.477 -5.848 -21.328 1 87.75 317 GLN B CA 1
ATOM 5820 C C . GLN B 1 317 ? -10.391 -5.746 -22.391 1 87.75 317 GLN B C 1
ATOM 5822 O O . GLN B 1 317 ? -10.625 -6.078 -23.562 1 87.75 317 GLN B O 1
ATOM 5827 N N . PRO B 1 318 ? -9.234 -5.418 -22 1 89.31 318 PRO B N 1
ATOM 5828 C CA . PRO B 1 318 ? -8.18 -5.316 -23.016 1 89.31 318 PRO B CA 1
ATOM 5829 C C . PRO B 1 318 ? -7.855 -6.66 -23.656 1 89.31 318 PRO B C 1
ATOM 5831 O O . PRO B 1 318 ? -7.441 -6.707 -24.828 1 89.31 318 PRO B O 1
ATOM 5834 N N . LEU B 1 319 ? -8.125 -7.727 -23 1 93.12 319 LEU B N 1
ATOM 5835 C CA . LEU B 1 319 ? -7.691 -9.031 -23.484 1 93.12 319 LEU B CA 1
ATOM 5836 C C . LEU B 1 319 ? -8.82 -9.734 -24.219 1 93.12 319 LEU B C 1
ATOM 5838 O O . LEU B 1 319 ? -8.664 -10.875 -24.672 1 93.12 319 LEU B O 1
ATOM 5842 N N . ARG B 1 320 ? -9.867 -8.992 -24.453 1 91.44 320 ARG B N 1
ATOM 5843 C CA . ARG B 1 320 ? -10.984 -9.555 -25.203 1 91.44 320 ARG B CA 1
ATOM 5844 C C . ARG B 1 320 ? -10.742 -9.445 -26.719 1 91.44 320 ARG B C 1
ATOM 5846 O O . ARG B 1 320 ? -11.461 -10.062 -27.5 1 91.44 320 ARG B O 1
ATOM 5853 N N . ARG B 1 321 ? -9.82 -8.688 -27.031 1 93.12 321 ARG B N 1
ATOM 5854 C CA . ARG B 1 321 ? -9.43 -8.578 -28.438 1 93.12 321 ARG B CA 1
ATOM 5855 C C . ARG B 1 321 ? -8.352 -9.602 -28.781 1 93.12 321 ARG B C 1
ATOM 5857 O O . ARG B 1 321 ? -7.289 -9.633 -28.156 1 93.12 321 ARG B O 1
ATOM 5864 N N . PRO B 1 322 ? -8.602 -10.352 -29.812 1 93.69 322 PRO B N 1
ATOM 5865 C CA . PRO B 1 322 ? -7.66 -11.43 -30.141 1 93.69 322 PRO B CA 1
ATOM 5866 C C . PRO B 1 322 ? -6.227 -10.93 -30.312 1 93.69 322 PRO B C 1
ATOM 5868 O O . PRO B 1 322 ? -5.285 -11.555 -29.812 1 93.69 322 PRO B O 1
ATOM 5871 N N . GLY B 1 323 ? -6.121 -9.805 -31.016 1 94.38 323 GLY B N 1
ATOM 5872 C CA . GLY B 1 323 ? -4.789 -9.258 -31.219 1 94.38 323 GLY B CA 1
ATOM 5873 C C . GLY B 1 323 ? -4.086 -8.891 -29.938 1 94.38 323 GLY B C 1
ATOM 5874 O O . GLY B 1 323 ? -2.904 -9.203 -29.75 1 94.38 323 GLY B O 1
ATOM 5875 N N . ALA B 1 324 ? -4.785 -8.25 -29.094 1 95.56 324 ALA B N 1
ATOM 5876 C CA . ALA B 1 324 ? -4.227 -7.852 -27.812 1 95.56 324 ALA B CA 1
ATOM 5877 C C . ALA B 1 324 ? -3.908 -9.07 -26.938 1 95.56 324 ALA B C 1
ATOM 5879 O O . ALA B 1 324 ? -2.887 -9.102 -26.25 1 95.56 324 ALA B O 1
ATOM 5880 N N . LEU B 1 325 ? -4.766 -10.031 -27.031 1 96.38 325 LEU B N 1
ATOM 5881 C CA . LEU B 1 325 ? -4.551 -11.266 -26.281 1 96.38 325 LEU B CA 1
ATOM 5882 C C . LEU B 1 325 ? -3.289 -11.984 -26.75 1 96.38 325 LEU B C 1
ATOM 5884 O O . LEU B 1 325 ? -2.443 -12.367 -25.953 1 96.38 325 LEU B O 1
ATOM 5888 N N . ASP B 1 326 ? -3.152 -12.086 -28.031 1 96.44 326 ASP B N 1
ATOM 5889 C CA . ASP B 1 326 ? -1.987 -12.75 -28.609 1 96.44 326 ASP B CA 1
ATOM 5890 C C . ASP B 1 326 ? -0.698 -12.023 -28.219 1 96.44 326 ASP B C 1
ATOM 5892 O O . ASP B 1 326 ? 0.278 -12.664 -27.812 1 96.44 326 ASP B O 1
ATOM 5896 N N . ALA B 1 327 ? -0.766 -10.727 -28.375 1 97.38 327 ALA B N 1
ATOM 5897 C CA . ALA B 1 327 ? 0.411 -9.93 -28.047 1 97.38 327 ALA B CA 1
ATOM 5898 C C . ALA B 1 327 ? 0.774 -10.062 -26.578 1 97.38 327 ALA B C 1
ATOM 5900 O O . ALA B 1 327 ? 1.949 -10.211 -26.234 1 97.38 327 ALA B O 1
ATOM 5901 N N . GLY B 1 328 ? -0.202 -10.016 -25.719 1 97.69 328 GLY B N 1
ATOM 5902 C CA . GLY B 1 328 ? 0.021 -10.148 -24.281 1 97.69 328 GLY B CA 1
ATOM 5903 C C . GLY B 1 328 ? 0.617 -11.484 -23.891 1 97.69 328 GLY B C 1
ATOM 5904 O O . GLY B 1 328 ? 1.602 -11.539 -23.156 1 97.69 328 GLY B O 1
ATOM 5905 N N . MET B 1 329 ? 0.053 -12.531 -24.438 1 96.69 329 MET B N 1
ATOM 5906 C CA . MET B 1 329 ? 0.51 -13.883 -24.094 1 96.69 329 MET B CA 1
ATOM 5907 C C . MET B 1 329 ? 1.904 -14.141 -24.656 1 96.69 329 MET B C 1
ATOM 5909 O O . MET B 1 329 ? 2.736 -14.766 -24 1 96.69 329 MET B O 1
ATOM 5913 N N . ALA B 1 330 ? 2.1 -13.656 -25.828 1 97.12 330 ALA B N 1
ATOM 5914 C CA . ALA B 1 330 ? 3.422 -13.812 -26.422 1 97.12 330 ALA B CA 1
ATOM 5915 C C . ALA B 1 330 ? 4.488 -13.086 -25.609 1 97.12 330 ALA B C 1
ATOM 5917 O O . ALA B 1 330 ? 5.562 -13.633 -25.359 1 97.12 330 ALA B O 1
ATOM 5918 N N . ALA B 1 331 ? 4.164 -11.859 -25.234 1 98.56 331 ALA B N 1
ATOM 5919 C CA . ALA B 1 331 ? 5.102 -11.078 -24.438 1 98.56 331 ALA B CA 1
ATOM 5920 C C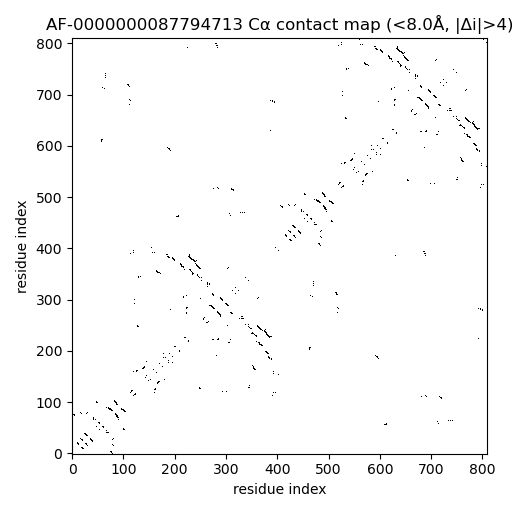 . ALA B 1 331 ? 5.371 -11.75 -23.094 1 98.56 331 ALA B C 1
ATOM 5922 O O . ALA B 1 331 ? 6.516 -11.82 -22.641 1 98.56 331 ALA B O 1
ATOM 5923 N N . LEU B 1 332 ? 4.34 -12.234 -22.484 1 98.25 332 LEU B N 1
ATOM 5924 C CA . LEU B 1 332 ? 4.477 -12.93 -21.203 1 98.25 332 LEU B CA 1
ATOM 5925 C C . LEU B 1 332 ? 5.34 -14.18 -21.359 1 98.25 332 LEU B C 1
ATOM 5927 O O . LEU B 1 332 ? 6.133 -14.5 -20.469 1 98.25 332 LEU B O 1
ATOM 5931 N N . LYS B 1 333 ? 5.195 -14.891 -22.453 1 97.62 333 LYS B N 1
ATOM 5932 C CA . LYS B 1 333 ? 5.977 -16.094 -22.719 1 97.62 333 LYS B CA 1
ATOM 5933 C C . LYS B 1 333 ? 7.461 -15.766 -22.859 1 97.62 333 LYS B C 1
ATOM 5935 O O . LYS B 1 333 ? 8.312 -16.469 -22.328 1 97.62 333 LYS B O 1
ATOM 5940 N N . VAL B 1 334 ? 7.738 -14.703 -23.594 1 98.44 334 VAL B N 1
ATOM 5941 C CA . VAL B 1 334 ? 9.125 -14.273 -23.734 1 98.44 334 VAL B CA 1
ATOM 5942 C C . VAL B 1 334 ? 9.727 -14 -22.359 1 98.44 334 VAL B C 1
ATOM 5944 O O . VAL B 1 334 ? 10.828 -14.477 -22.047 1 98.44 334 VAL B O 1
ATOM 5947 N N . PHE B 1 335 ? 9.047 -13.266 -21.578 1 98.81 335 PHE B N 1
ATOM 5948 C CA . PHE B 1 335 ? 9.516 -12.922 -20.234 1 98.81 335 PHE B CA 1
ATOM 5949 C C . PHE B 1 335 ? 9.742 -14.172 -19.406 1 98.81 335 PHE B C 1
ATOM 5951 O O . PHE B 1 335 ? 10.797 -14.336 -18.797 1 98.81 335 PHE B O 1
ATOM 5958 N N . ALA B 1 336 ? 8.734 -15.031 -19.391 1 97.94 336 ALA B N 1
ATOM 5959 C CA . ALA B 1 336 ? 8.805 -16.266 -18.594 1 97.94 336 ALA B CA 1
ATOM 5960 C C . ALA B 1 336 ? 9.977 -17.141 -19.047 1 97.94 336 ALA B C 1
ATOM 5962 O O . ALA B 1 336 ? 10.703 -17.688 -18.219 1 97.94 336 ALA B O 1
ATOM 5963 N N . ASP B 1 337 ? 10.141 -17.266 -20.312 1 97.69 337 ASP B N 1
ATOM 5964 C CA . ASP B 1 337 ? 11.227 -18.062 -20.859 1 97.69 337 ASP B CA 1
ATOM 5965 C C . ASP B 1 337 ? 12.586 -17.484 -20.484 1 97.69 337 ASP B C 1
ATOM 5967 O O . ASP B 1 337 ? 13.508 -18.234 -20.141 1 97.69 337 ASP B O 1
ATOM 5971 N N . LEU B 1 338 ? 12.672 -16.203 -20.562 1 98.5 338 LEU B N 1
ATOM 5972 C CA . LEU B 1 338 ? 13.938 -15.555 -20.234 1 98.5 338 LEU B CA 1
ATOM 5973 C C . LEU B 1 338 ? 14.25 -15.727 -18.75 1 98.5 338 LEU B C 1
ATOM 5975 O O . LEU B 1 338 ? 15.406 -15.922 -18.375 1 98.5 338 LEU B O 1
ATOM 5979 N N . LEU B 1 339 ? 13.266 -15.641 -17.891 1 97.94 339 LEU B N 1
ATOM 5980 C CA . LEU B 1 339 ? 13.469 -15.852 -16.453 1 97.94 339 LEU B CA 1
ATOM 5981 C C . LEU B 1 339 ? 14.016 -17.25 -16.188 1 97.94 339 LEU B C 1
ATOM 5983 O O . LEU B 1 339 ? 14.805 -17.438 -15.258 1 97.94 339 LEU B O 1
ATOM 5987 N N . GLN B 1 340 ? 13.641 -18.188 -17.031 1 96.19 340 GLN B N 1
ATOM 5988 C CA . GLN B 1 340 ? 13.961 -19.594 -16.797 1 96.19 340 GLN B CA 1
ATOM 5989 C C . GLN B 1 340 ? 15.266 -19.984 -17.484 1 96.19 340 GLN B C 1
ATOM 5991 O O . GLN B 1 340 ? 15.734 -21.109 -17.344 1 96.19 340 GLN B O 1
ATOM 5996 N N . LYS B 1 341 ? 15.789 -19.078 -18.203 1 97.88 341 LYS B N 1
ATOM 5997 C CA . LYS B 1 341 ? 17.078 -19.375 -18.812 1 97.88 341 LYS B CA 1
ATOM 5998 C C . LYS B 1 341 ? 18.141 -19.625 -17.75 1 97.88 341 LYS B C 1
ATOM 6000 O O . LYS B 1 341 ? 18.266 -18.859 -16.797 1 97.88 341 LYS B O 1
ATOM 6005 N N . GLU B 1 342 ? 18.922 -20.625 -17.953 1 97.88 342 GLU B N 1
ATOM 6006 C CA . GLU B 1 342 ? 19.922 -21.047 -16.969 1 97.88 342 GLU B CA 1
ATOM 6007 C C . GLU B 1 342 ? 20.891 -19.906 -16.672 1 97.88 342 GLU B C 1
ATOM 6009 O O . GLU B 1 342 ? 21.312 -19.734 -15.523 1 97.88 342 GLU B O 1
ATOM 6014 N N . SER B 1 343 ? 21.25 -19.125 -17.609 1 98.31 343 SER B N 1
ATOM 6015 C CA . SER B 1 343 ? 22.219 -18.047 -17.438 1 98.31 343 SER B CA 1
ATOM 6016 C C . SER B 1 343 ? 21.656 -16.938 -16.547 1 98.31 343 SER B C 1
ATOM 6018 O O . SER B 1 343 ? 22.406 -16.062 -16.094 1 98.31 343 SER B O 1
ATOM 6020 N N . ASN B 1 344 ? 20.344 -16.984 -16.281 1 98.56 344 ASN B N 1
ATOM 6021 C CA . ASN B 1 344 ? 19.734 -15.93 -15.469 1 98.56 344 ASN B CA 1
ATOM 6022 C C . ASN B 1 344 ? 19.391 -16.438 -14.062 1 98.56 344 ASN B C 1
ATOM 6024 O O . ASN B 1 344 ? 18.953 -15.664 -13.211 1 98.56 344 ASN B O 1
ATOM 6028 N N . ILE B 1 345 ? 19.625 -17.703 -13.82 1 98.5 345 ILE B N 1
ATOM 6029 C CA . ILE B 1 345 ? 19.188 -18.297 -12.562 1 98.5 345 ILE B CA 1
ATOM 6030 C C . ILE B 1 345 ? 20.375 -18.453 -11.625 1 98.5 345 ILE B C 1
ATOM 6032 O O . ILE B 1 345 ? 21.359 -19.125 -11.961 1 98.5 345 ILE B O 1
ATOM 6036 N N . PHE B 1 346 ? 20.328 -17.797 -10.5 1 98.25 346 PHE B N 1
ATOM 6037 C CA . PHE B 1 346 ? 21.266 -18.031 -9.406 1 98.25 346 PHE B CA 1
ATOM 6038 C C . PHE B 1 346 ? 20.703 -19.031 -8.406 1 98.25 346 PHE B C 1
ATOM 6040 O O . PHE B 1 346 ? 19.594 -18.844 -7.895 1 98.25 346 PHE B O 1
ATOM 6047 N N . GLU B 1 347 ? 21.406 -20.094 -8.18 1 96.75 347 GLU B N 1
ATOM 6048 C CA . GLU B 1 347 ? 20.969 -21.156 -7.285 1 96.75 347 GLU B CA 1
ATOM 6049 C C . GLU B 1 347 ? 21.859 -21.234 -6.051 1 96.75 347 GLU B C 1
ATOM 6051 O O . GLU B 1 347 ? 23.078 -21.125 -6.152 1 96.75 347 GLU B O 1
ATOM 6056 N N . LEU B 1 348 ? 21.203 -21.359 -4.895 1 95.69 348 LEU B N 1
ATOM 6057 C CA . LEU B 1 348 ? 21.953 -21.469 -3.645 1 95.69 348 LEU B CA 1
ATOM 6058 C C . LEU B 1 348 ? 21.203 -22.328 -2.631 1 95.69 348 LEU B C 1
ATOM 6060 O O . LEU B 1 348 ? 20 -22.156 -2.439 1 95.69 348 LEU B O 1
ATOM 6064 N N . LYS B 1 349 ? 21.891 -23.266 -2.08 1 94.81 349 LYS B N 1
ATOM 6065 C CA . LYS B 1 349 ? 21.359 -24 -0.936 1 94.81 349 LYS B CA 1
ATOM 6066 C C . LYS B 1 349 ? 21.766 -23.328 0.379 1 94.81 349 LYS B C 1
ATOM 6068 O O . LYS B 1 349 ? 22.938 -23.312 0.729 1 94.81 349 LYS B O 1
ATOM 6073 N N . LEU B 1 350 ? 20.812 -22.828 1.089 1 95.56 350 LEU B N 1
ATOM 6074 C CA . LEU B 1 350 ? 21.094 -22.156 2.352 1 95.56 350 LEU B CA 1
ATOM 6075 C C . LEU B 1 350 ? 21.422 -23.156 3.445 1 95.56 350 LEU B C 1
ATOM 6077 O O . LEU B 1 350 ? 20.766 -24.203 3.551 1 95.56 350 LEU B O 1
ATOM 6081 N N . ASN B 1 351 ? 22.422 -22.844 4.211 1 96 351 ASN B N 1
ATOM 6082 C CA . ASN B 1 351 ? 22.766 -23.641 5.387 1 96 351 ASN B CA 1
ATOM 6083 C C . ASN B 1 351 ? 22.094 -23.094 6.645 1 96 351 ASN B C 1
ATOM 6085 O O . ASN B 1 351 ? 21.781 -21.906 6.711 1 96 351 ASN B O 1
ATOM 6089 N N . PRO B 1 352 ? 21.875 -24.078 7.605 1 97.06 352 PRO B N 1
ATOM 6090 C CA . PRO B 1 352 ? 21.406 -23.547 8.891 1 97.06 352 PRO B CA 1
ATOM 6091 C C . PRO B 1 352 ? 22.281 -22.391 9.398 1 97.06 352 PRO B C 1
ATOM 6093 O O . PRO B 1 352 ? 23.516 -22.484 9.359 1 97.06 352 PRO B O 1
ATOM 6096 N N . GLY B 1 353 ? 21.641 -21.281 9.812 1 98.25 353 GLY B N 1
ATOM 6097 C CA . GLY B 1 353 ? 22.375 -20.109 10.273 1 98.25 353 GLY B CA 1
ATOM 6098 C C . GLY B 1 353 ? 22.609 -19.078 9.188 1 98.25 353 GLY B C 1
ATOM 6099 O O . GLY B 1 353 ? 23.328 -18.109 9.398 1 98.25 353 GLY B O 1
ATOM 6100 N N . GLU B 1 354 ? 22.031 -19.328 8.086 1 98.38 354 GLU B N 1
ATOM 6101 C CA . GLU B 1 354 ? 22.109 -18.375 6.984 1 98.38 354 GLU B CA 1
ATOM 6102 C C . GLU B 1 354 ? 20.734 -17.812 6.625 1 98.38 354 GLU B C 1
ATOM 6104 O O . GLU B 1 354 ? 19.719 -18.484 6.824 1 98.38 354 GLU B O 1
ATOM 6109 N N . CYS B 1 355 ? 20.688 -16.594 6.152 1 98.75 355 CYS B N 1
ATOM 6110 C CA . CYS B 1 355 ? 19.453 -15.898 5.773 1 98.75 355 CYS B CA 1
ATOM 6111 C C . CYS B 1 355 ? 19.641 -15.125 4.473 1 98.75 355 CYS B C 1
ATOM 6113 O O . CYS B 1 355 ? 20.656 -14.477 4.273 1 98.75 355 CYS B O 1
ATOM 6115 N N . VAL B 1 356 ? 18.703 -15.289 3.605 1 98.81 356 VAL B N 1
ATOM 6116 C CA . VAL B 1 356 ? 18.672 -14.445 2.412 1 98.81 356 VAL B CA 1
ATOM 6117 C C . VAL B 1 356 ? 17.656 -13.328 2.594 1 98.81 356 VAL B C 1
ATOM 6119 O O . VAL B 1 356 ? 16.578 -13.539 3.166 1 98.81 356 VAL B O 1
ATOM 6122 N N . ILE B 1 357 ? 17.984 -12.109 2.221 1 98.94 357 ILE B N 1
ATOM 6123 C CA . ILE B 1 357 ? 17.109 -10.945 2.164 1 98.94 357 ILE B CA 1
ATOM 6124 C C . ILE B 1 357 ? 17.031 -10.43 0.729 1 98.94 357 ILE B C 1
ATOM 6126 O O . ILE B 1 357 ? 18.047 -10.172 0.097 1 98.94 357 ILE B O 1
ATOM 6130 N N . PHE B 1 358 ? 15.805 -10.273 0.201 1 98.88 358 PHE B N 1
ATOM 6131 C CA . PHE B 1 358 ? 15.766 -9.852 -1.193 1 98.88 358 PHE B CA 1
ATOM 6132 C C . PHE B 1 358 ? 14.539 -8.992 -1.463 1 98.88 358 PHE B C 1
ATOM 6134 O O . PHE B 1 358 ? 13.547 -9.07 -0.732 1 98.88 358 PHE B O 1
ATOM 6141 N N . GLU B 1 359 ? 14.609 -8.125 -2.473 1 98.75 359 GLU B N 1
ATOM 6142 C CA . GLU B 1 359 ? 13.555 -7.23 -2.934 1 98.75 359 GLU B CA 1
ATOM 6143 C C . GLU B 1 359 ? 12.484 -7.992 -3.707 1 98.75 359 GLU B C 1
ATOM 6145 O O . GLU B 1 359 ? 12.695 -8.367 -4.863 1 98.75 359 GLU B O 1
ATOM 6150 N N . ASN B 1 360 ? 11.344 -8.078 -3.162 1 98.75 360 ASN B N 1
ATOM 6151 C CA . ASN B 1 360 ? 10.273 -8.984 -3.574 1 98.75 360 ASN B CA 1
ATOM 6152 C C . ASN B 1 360 ? 9.805 -8.68 -4.992 1 98.75 360 ASN B C 1
ATOM 6154 O O . ASN B 1 360 ? 9.656 -9.594 -5.809 1 98.75 360 ASN B O 1
ATOM 6158 N N . ARG B 1 361 ? 9.648 -7.434 -5.348 1 98.62 361 ARG B N 1
ATOM 6159 C CA . ARG B 1 361 ? 9.102 -7.09 -6.66 1 98.62 361 ARG B CA 1
ATOM 6160 C C . ARG B 1 361 ? 10.219 -6.809 -7.66 1 98.62 361 ARG B C 1
ATOM 6162 O O . ARG B 1 361 ? 10.062 -5.965 -8.547 1 98.62 361 ARG B O 1
ATOM 6169 N N . ARG B 1 362 ? 11.297 -7.391 -7.418 1 98.81 362 ARG B N 1
ATOM 6170 C CA . ARG B 1 362 ? 12.43 -7.402 -8.336 1 98.81 362 ARG B CA 1
ATOM 6171 C C . ARG B 1 362 ? 12.992 -8.812 -8.492 1 98.81 362 ARG B C 1
ATOM 6173 O O . ARG B 1 362 ? 13.172 -9.297 -9.617 1 98.81 362 ARG B O 1
ATOM 6180 N N . ILE B 1 363 ? 13.219 -9.43 -7.363 1 98.88 363 ILE B N 1
ATOM 6181 C CA . ILE B 1 363 ? 13.844 -10.75 -7.359 1 98.88 363 ILE B CA 1
ATOM 6182 C C . ILE B 1 363 ? 12.766 -11.828 -7.301 1 98.88 363 ILE B C 1
ATOM 6184 O O . ILE B 1 363 ? 12.125 -12.016 -6.27 1 98.88 363 ILE B O 1
ATOM 6188 N N . VAL B 1 364 ? 12.586 -12.547 -8.375 1 98.75 364 VAL B N 1
ATOM 6189 C CA . VAL B 1 364 ? 11.742 -13.742 -8.32 1 98.75 364 VAL B CA 1
ATOM 6190 C C . VAL B 1 364 ? 12.5 -14.875 -7.625 1 98.75 364 VAL B C 1
ATOM 6192 O O . VAL B 1 364 ? 13.719 -14.969 -7.727 1 98.75 364 VAL B O 1
ATOM 6195 N N . HIS B 1 365 ? 11.758 -15.656 -6.926 1 98.44 365 HIS B N 1
ATOM 6196 C CA . HIS B 1 365 ? 12.383 -16.797 -6.25 1 98.44 365 HIS B CA 1
ATOM 6197 C C . HIS B 1 365 ? 11.594 -18.078 -6.492 1 98.44 365 HIS B C 1
ATOM 6199 O O . HIS B 1 365 ? 10.406 -18.031 -6.809 1 98.44 365 HIS B O 1
ATOM 6205 N N . ALA B 1 366 ? 12.266 -19.156 -6.477 1 96.88 366 ALA B N 1
ATOM 6206 C CA . ALA B 1 366 ? 11.742 -20.5 -6.684 1 96.88 366 ALA B CA 1
ATOM 6207 C C . ALA B 1 366 ? 12.453 -21.516 -5.781 1 96.88 366 ALA B C 1
ATOM 6209 O O . ALA B 1 366 ? 13.328 -21.141 -4.992 1 96.88 366 ALA B O 1
ATOM 6210 N N . ARG B 1 367 ? 11.922 -22.672 -5.809 1 91.81 367 ARG B N 1
ATOM 6211 C CA . ARG B 1 367 ? 12.508 -23.734 -5.004 1 91.81 367 ARG B CA 1
ATOM 6212 C C . ARG B 1 367 ? 12.5 -25.062 -5.762 1 91.81 367 ARG B C 1
ATOM 6214 O O . ARG B 1 367 ? 11.477 -25.453 -6.332 1 91.81 367 ARG B O 1
ATOM 6221 N N . ARG B 1 368 ? 13.539 -25.766 -5.746 1 89.94 368 ARG B N 1
ATOM 6222 C CA . ARG B 1 368 ? 13.586 -27.125 -6.293 1 89.94 368 ARG B CA 1
ATOM 6223 C C . ARG B 1 368 ? 12.812 -28.094 -5.414 1 89.94 368 ARG B C 1
ATOM 6225 O O . ARG B 1 368 ? 12.672 -27.875 -4.207 1 89.94 368 ARG B O 1
ATOM 6232 N N . GLN B 1 369 ? 12.344 -29.078 -6.055 1 86.62 369 GLN B N 1
ATOM 6233 C CA . GLN B 1 369 ? 11.727 -30.172 -5.301 1 86.62 369 GLN B CA 1
ATOM 6234 C C . GLN B 1 369 ? 12.727 -30.797 -4.336 1 86.62 369 GLN B C 1
ATOM 6236 O O . GLN B 1 369 ? 13.938 -30.781 -4.582 1 86.62 369 GLN B O 1
ATOM 6241 N N . PHE B 1 370 ? 12.195 -31.328 -3.178 1 84.88 370 PHE B N 1
ATOM 6242 C CA . PHE B 1 370 ? 13.094 -31.984 -2.246 1 84.88 370 PHE B CA 1
ATOM 6243 C C . PHE B 1 370 ? 12.445 -33.219 -1.647 1 84.88 370 PHE B C 1
ATOM 6245 O O . PHE B 1 370 ? 11.219 -33.375 -1.686 1 84.88 370 PHE B O 1
ATOM 6252 N N . ASN B 1 371 ? 13.273 -34.062 -1.23 1 83.31 371 ASN B N 1
ATOM 6253 C CA . ASN B 1 371 ? 12.852 -35.344 -0.694 1 83.31 371 ASN B CA 1
ATOM 6254 C C . ASN B 1 371 ? 12.711 -35.281 0.825 1 83.31 371 ASN B C 1
ATOM 6256 O O . ASN B 1 371 ? 13.703 -35.156 1.542 1 83.31 371 ASN B O 1
ATOM 6260 N N . THR B 1 372 ? 11.516 -35.5 1.324 1 80.62 372 THR B N 1
ATOM 6261 C CA . THR B 1 372 ? 11.273 -35.406 2.758 1 80.62 372 THR B CA 1
ATOM 6262 C C . THR B 1 372 ? 11.609 -36.719 3.459 1 80.62 372 THR B C 1
ATOM 6264 O O . THR B 1 372 ? 11.602 -36.812 4.688 1 80.62 372 THR B O 1
ATOM 6267 N N . ALA B 1 373 ? 11.875 -37.688 2.695 1 79.19 373 ALA B N 1
ATOM 6268 C CA . ALA B 1 373 ? 12.25 -38.969 3.279 1 79.19 373 ALA B CA 1
ATOM 6269 C C . ALA B 1 373 ? 13.664 -38.906 3.848 1 79.19 373 ALA B C 1
ATOM 6271 O O . ALA B 1 373 ? 14 -39.656 4.766 1 79.19 373 ALA B O 1
ATOM 6272 N N . THR B 1 374 ? 14.453 -38.125 3.428 1 79.88 374 THR B N 1
ATOM 6273 C CA . THR B 1 374 ? 15.867 -38.125 3.779 1 79.88 374 THR B CA 1
ATOM 6274 C C . THR B 1 374 ? 16.219 -36.938 4.629 1 79.88 374 THR B C 1
ATOM 6276 O O . THR B 1 374 ? 17.391 -36.688 4.941 1 79.88 374 THR B O 1
ATOM 6279 N N . GLY B 1 375 ? 15.273 -36.125 4.941 1 85.12 375 GLY B N 1
ATOM 6280 C CA . GLY B 1 375 ? 15.641 -34.938 5.727 1 85.12 375 GLY B CA 1
ATOM 6281 C C . GLY B 1 375 ? 14.5 -33.969 5.895 1 85.12 375 GLY B C 1
ATOM 6282 O O . GLY B 1 375 ? 13.336 -34.312 5.68 1 85.12 375 GLY B O 1
ATOM 6283 N N . GLN B 1 376 ? 14.992 -32.844 6.516 1 88.25 376 GLN B N 1
ATOM 6284 C CA . GLN B 1 376 ? 13.992 -31.797 6.773 1 88.25 376 GLN B CA 1
ATOM 6285 C C . GLN B 1 376 ? 14.461 -30.438 6.254 1 88.25 376 GLN B C 1
ATOM 6287 O O . GLN B 1 376 ? 15.664 -30.156 6.23 1 88.25 376 GLN B O 1
ATOM 6292 N N . ARG B 1 377 ? 13.547 -29.734 5.762 1 91.19 377 ARG B N 1
ATOM 6293 C CA . ARG B 1 377 ? 13.781 -28.344 5.363 1 91.19 377 ARG B CA 1
ATOM 6294 C C . ARG B 1 377 ? 12.852 -27.391 6.109 1 91.19 377 ARG B C 1
ATOM 6296 O O . ARG B 1 377 ? 11.633 -27.562 6.078 1 91.19 377 ARG B O 1
ATOM 6303 N N . TRP B 1 378 ? 13.453 -26.469 6.801 1 93.94 378 TRP B N 1
ATOM 6304 C CA . TRP B 1 378 ? 12.695 -25.5 7.602 1 93.94 378 TRP B CA 1
ATOM 6305 C C . TRP B 1 378 ? 13.305 -24.109 7.5 1 93.94 378 TRP B C 1
ATOM 6307 O O . TRP B 1 378 ? 14.422 -23.875 7.973 1 93.94 378 TRP B O 1
ATOM 6317 N N . LEU B 1 379 ? 12.562 -23.203 6.887 1 96.56 379 LEU B N 1
ATOM 6318 C CA . LEU B 1 379 ? 12.938 -21.797 6.82 1 96.56 379 LEU B CA 1
ATOM 6319 C C . LEU B 1 379 ? 11.945 -20.922 7.594 1 96.56 379 LEU B C 1
ATOM 6321 O O . LEU B 1 379 ? 10.742 -21.188 7.586 1 96.56 379 LEU B O 1
ATOM 6325 N N . ALA B 1 380 ? 12.43 -19.938 8.289 1 98.06 380 ALA B N 1
ATOM 6326 C CA . ALA B 1 380 ? 11.594 -18.906 8.891 1 98.06 380 ALA B CA 1
ATOM 6327 C C . ALA B 1 380 ? 11.562 -17.656 8.023 1 98.06 380 ALA B C 1
ATOM 6329 O O . ALA B 1 380 ? 12.609 -17.141 7.613 1 98.06 380 ALA B O 1
ATOM 6330 N N . GLY B 1 381 ? 10.359 -17.172 7.742 1 98.25 381 GLY B N 1
ATOM 6331 C CA . GLY B 1 381 ? 10.219 -16.047 6.848 1 98.25 381 GLY B CA 1
ATOM 6332 C C . GLY B 1 381 ? 9.672 -14.805 7.539 1 98.25 381 GLY B C 1
ATOM 6333 O O . GLY B 1 381 ? 9.016 -14.906 8.578 1 98.25 381 GLY B O 1
ATOM 6334 N N . ALA B 1 382 ? 9.961 -13.672 7.02 1 98.75 382 ALA B N 1
ATOM 6335 C CA . ALA B 1 382 ? 9.438 -12.375 7.441 1 98.75 382 ALA B CA 1
ATOM 6336 C C . ALA B 1 382 ? 9.352 -11.406 6.262 1 98.75 382 ALA B C 1
ATOM 6338 O O . ALA B 1 382 ? 9.961 -11.641 5.215 1 98.75 382 ALA B O 1
ATOM 6339 N N . TYR B 1 383 ? 8.531 -10.344 6.43 1 98.69 383 TYR B N 1
ATOM 6340 C CA . TYR B 1 383 ? 8.391 -9.312 5.406 1 98.69 383 TYR B CA 1
ATOM 6341 C C . TYR B 1 383 ? 8.609 -7.926 6 1 98.69 383 TYR B C 1
ATOM 6343 O O . TYR B 1 383 ? 8.266 -7.68 7.16 1 98.69 383 TYR B O 1
ATOM 6351 N N . VAL B 1 384 ? 9.188 -7.055 5.211 1 98.62 384 VAL B N 1
ATOM 6352 C CA . VAL B 1 384 ? 9.305 -5.633 5.512 1 98.62 384 VAL B CA 1
ATOM 6353 C C . VAL B 1 384 ? 8.844 -4.809 4.312 1 98.62 384 VAL B C 1
ATOM 6355 O O . VAL B 1 384 ? 9.156 -5.141 3.164 1 98.62 384 VAL B O 1
ATOM 6358 N N . ASP B 1 385 ? 8.164 -3.75 4.578 1 98.12 385 ASP B N 1
ATOM 6359 C CA . ASP B 1 385 ? 7.566 -2.973 3.496 1 98.12 385 ASP B CA 1
ATOM 6360 C C . ASP B 1 385 ? 8.617 -2.139 2.77 1 98.12 385 ASP B C 1
ATOM 6362 O O . ASP B 1 385 ? 9.648 -1.783 3.352 1 98.12 385 ASP B O 1
ATOM 6366 N N . GLU B 1 386 ? 8.328 -1.818 1.615 1 97.81 386 GLU B N 1
ATOM 6367 C CA . GLU B 1 386 ? 9.25 -1.119 0.727 1 97.81 386 GLU B CA 1
ATOM 6368 C C . GLU B 1 386 ? 9.594 0.266 1.267 1 97.81 386 GLU B C 1
ATOM 6370 O O . GLU B 1 386 ? 10.758 0.666 1.269 1 97.81 386 GLU B O 1
ATOM 6375 N N . ASP B 1 387 ? 8.547 1.021 1.674 1 96.81 387 ASP B N 1
ATOM 6376 C CA . ASP B 1 387 ? 8.812 2.395 2.092 1 96.81 387 ASP B CA 1
ATOM 6377 C C . ASP B 1 387 ? 9.57 2.43 3.414 1 96.81 387 ASP B C 1
ATOM 6379 O O . ASP B 1 387 ? 10.312 3.375 3.684 1 96.81 387 ASP B O 1
ATOM 6383 N N . ASP B 1 388 ? 9.469 1.379 4.195 1 97.88 388 ASP B N 1
ATOM 6384 C CA . ASP B 1 388 ? 10.289 1.274 5.402 1 97.88 388 ASP B CA 1
ATOM 6385 C C . ASP B 1 388 ? 11.766 1.099 5.055 1 97.88 388 ASP B C 1
ATOM 6387 O O . ASP B 1 388 ? 12.633 1.704 5.688 1 97.88 388 ASP B O 1
ATOM 6391 N N . LEU B 1 389 ? 12.039 0.285 4.109 1 97.75 389 LEU B N 1
ATOM 6392 C CA . LEU B 1 389 ? 13.43 0.115 3.701 1 97.75 389 LEU B CA 1
ATOM 6393 C C . LEU B 1 389 ? 13.961 1.381 3.037 1 97.75 389 LEU B C 1
ATOM 6395 O O . LEU B 1 389 ? 15.109 1.766 3.254 1 97.75 389 LEU B O 1
ATOM 6399 N N . ARG B 1 390 ? 13.172 1.976 2.238 1 97.44 390 ARG B N 1
ATOM 6400 C CA . ARG B 1 390 ? 13.617 3.219 1.617 1 97.44 390 ARG B CA 1
ATOM 6401 C C . ARG B 1 390 ? 13.93 4.277 2.67 1 97.44 390 ARG B C 1
ATOM 6403 O O . ARG B 1 390 ? 14.859 5.07 2.506 1 97.44 390 ARG B O 1
ATOM 6410 N N . SER B 1 391 ? 13.07 4.32 3.686 1 98.12 391 SER B N 1
ATOM 6411 C CA . SER B 1 391 ? 13.383 5.188 4.816 1 98.12 391 SER B CA 1
ATOM 6412 C C . SER B 1 391 ? 14.734 4.844 5.426 1 98.12 391 SER B C 1
ATOM 6414 O O . SER B 1 391 ? 15.555 5.73 5.668 1 98.12 391 SER B O 1
ATOM 6416 N N . ARG B 1 392 ? 14.945 3.562 5.613 1 98.44 392 ARG B N 1
ATOM 6417 C CA . ARG B 1 392 ? 16.219 3.107 6.184 1 98.44 392 ARG B CA 1
ATOM 6418 C C . ARG B 1 392 ? 17.375 3.451 5.27 1 98.44 392 ARG B C 1
ATOM 6420 O O . ARG B 1 392 ? 18.438 3.898 5.734 1 98.44 392 ARG B O 1
ATOM 6427 N N . PHE B 1 393 ? 17.266 3.256 3.982 1 98.31 393 PHE B N 1
ATOM 6428 C CA . PHE B 1 393 ? 18.281 3.621 3.012 1 98.31 393 PHE B CA 1
ATOM 6429 C C . PHE B 1 393 ? 18.609 5.105 3.104 1 98.31 393 PHE B C 1
ATOM 6431 O O . PHE B 1 393 ? 19.781 5.484 3.117 1 98.31 393 PHE B O 1
ATOM 6438 N N . ALA B 1 394 ? 17.562 5.887 3.156 1 97.56 394 ALA B N 1
ATOM 6439 C CA . ALA B 1 394 ? 17.75 7.336 3.215 1 97.56 394 ALA B CA 1
ATOM 6440 C C . ALA B 1 394 ? 18.531 7.734 4.469 1 97.56 394 ALA B C 1
ATOM 6442 O O . ALA B 1 394 ? 19.422 8.586 4.41 1 97.56 394 ALA B O 1
ATOM 6443 N N . VAL B 1 395 ? 18.188 7.133 5.578 1 98.06 395 VAL B N 1
ATOM 6444 C CA . VAL B 1 395 ? 18.844 7.426 6.844 1 98.06 395 VAL B CA 1
ATOM 6445 C C . VAL B 1 395 ? 20.312 7.02 6.766 1 98.06 395 VAL B C 1
ATOM 6447 O O . VAL B 1 395 ? 21.188 7.77 7.188 1 98.06 395 VAL B O 1
ATOM 6450 N N . MET B 1 396 ? 20.578 5.812 6.23 1 98.12 396 MET B N 1
ATOM 6451 C CA . MET B 1 396 ? 21.953 5.336 6.09 1 98.12 396 MET B CA 1
ATOM 6452 C C . MET B 1 396 ? 22.75 6.242 5.156 1 98.12 396 MET B C 1
ATOM 6454 O O . MET B 1 396 ? 23.906 6.543 5.418 1 98.12 396 MET B O 1
ATOM 6458 N N . ARG B 1 397 ? 22.125 6.664 4.102 1 96.88 397 ARG B N 1
ATOM 6459 C CA . ARG B 1 397 ? 22.781 7.551 3.15 1 96.88 397 ARG B CA 1
ATOM 6460 C C . ARG B 1 397 ? 23.172 8.867 3.814 1 96.88 397 ARG B C 1
ATOM 6462 O O . ARG B 1 397 ? 24.266 9.391 3.564 1 96.88 397 ARG B O 1
ATOM 6469 N N . ARG B 1 398 ? 22.297 9.398 4.664 1 95.44 398 ARG B N 1
ATOM 6470 C CA . ARG B 1 398 ? 22.562 10.648 5.359 1 95.44 398 ARG B CA 1
ATOM 6471 C C . ARG B 1 398 ? 23.734 10.5 6.34 1 95.44 398 ARG B C 1
ATOM 6473 O O . ARG B 1 398 ? 24.578 11.391 6.449 1 95.44 398 ARG B O 1
ATOM 6480 N N . LYS B 1 399 ? 23.812 9.359 6.988 1 96.62 399 LYS B N 1
ATOM 6481 C CA . LYS B 1 399 ? 24.797 9.141 8.031 1 96.62 399 LYS B CA 1
ATOM 6482 C C . LYS B 1 399 ? 26.141 8.719 7.438 1 96.62 399 LYS B C 1
ATOM 6484 O O . LYS B 1 399 ? 27.203 9.102 7.945 1 96.62 399 LYS B O 1
ATOM 6489 N N . TYR B 1 400 ? 26.062 7.938 6.406 1 96.5 400 TYR B N 1
ATOM 6490 C CA . TYR B 1 400 ? 27.25 7.367 5.801 1 96.5 400 TYR B CA 1
ATOM 6491 C C . TYR B 1 400 ? 27.312 7.672 4.309 1 96.5 400 TYR B C 1
ATOM 6493 O O . TYR B 1 400 ? 27.391 6.758 3.486 1 96.5 400 TYR B O 1
ATOM 6501 N N . SER B 1 401 ? 27.422 8.898 3.963 1 93.44 401 SER B N 1
ATOM 6502 C CA . SER B 1 401 ? 27.297 9.391 2.594 1 93.44 401 SER B CA 1
ATOM 6503 C C . SER B 1 401 ? 28.359 8.789 1.688 1 93.44 401 SER B C 1
ATOM 6505 O O . SER B 1 401 ? 28.125 8.555 0.502 1 93.44 401 SER B O 1
ATOM 6507 N N . ALA B 1 402 ? 29.484 8.469 2.213 1 92.69 402 ALA B N 1
ATOM 6508 C CA . ALA B 1 402 ? 30.578 7.93 1.411 1 92.69 402 ALA B CA 1
ATOM 6509 C C . ALA B 1 402 ? 30.234 6.543 0.874 1 92.69 402 ALA B C 1
ATOM 6511 O O . ALA B 1 402 ? 30.562 6.219 -0.271 1 92.69 402 ALA B O 1
ATOM 6512 N N . ASP B 1 403 ? 29.516 5.773 1.674 1 90.44 403 ASP B N 1
ATOM 6513 C CA . ASP B 1 403 ? 29.125 4.422 1.284 1 90.44 403 ASP B CA 1
ATOM 6514 C C . ASP B 1 403 ? 28.031 4.445 0.226 1 90.44 403 ASP B C 1
ATOM 6516 O O . ASP B 1 403 ? 27.812 3.457 -0.477 1 90.44 403 ASP B O 1
ATOM 6520 N N . TRP B 1 404 ? 27.359 5.566 0.077 1 93.38 404 TRP B N 1
ATOM 6521 C CA . TRP B 1 404 ? 26.188 5.625 -0.777 1 93.38 404 TRP B CA 1
ATOM 6522 C C . TRP B 1 404 ? 26.453 6.488 -2.006 1 93.38 404 TRP B C 1
ATOM 6524 O O . TRP B 1 404 ? 25.531 6.781 -2.775 1 93.38 404 TRP B O 1
ATOM 6534 N N . ALA B 1 405 ? 27.656 6.941 -2.152 1 83.31 405 ALA B N 1
ATOM 6535 C CA . ALA B 1 405 ? 28.047 7.742 -3.309 1 83.31 405 ALA B CA 1
ATOM 6536 C C . ALA B 1 405 ? 28.188 6.875 -4.555 1 83.31 405 ALA B C 1
ATOM 6538 O O . ALA B 1 405 ? 28.516 5.688 -4.457 1 83.31 405 ALA B O 1
#